Protein 6WLF (pdb70)

Secondary structure (DSSP, 8-state):
-HHHHHHTTTT--SHHHHTTBTTGGGTHHHHHHHHHHHS---TT-EEEEET-TTTHHHHHHTTT-SEEEEEES-HHHHHHHHHHTTT-SSEEEEE--GGG----TT-EEEEEESS-GGGS-HHHHHHHHHHHHHHEEEEEEEEEEEE-SS-TTTTT-TTB-S-SSS--------HHHHHHHHHHB-EE-TTS-EEEEEEEEEEE-HHHHHHH----EEEEEEEEEE-SS-SB--HHHHHHHHHHHHHHHHHHHHHHTTPPPTTHHHHHHHHTT-----PEEEEE--SS-TT----HHHHHHHH---EEEEE-SHHHHHHHHHHHHHH--TTEEEEE-SSHHHHHHHHHHTT--EEEEEEESTTTTS-HHHHHHGGGGEEEEEEEEEEEEES-HHHHHTT-PPPTTEEEEEEEE-GGGS---EEEEEEEEE-/-HHHHHHTTTT--SHHHHTTBTTGGGTHHHHHHHHHHHS---TT-EEEEET-TTTHHHHHHHHHSSEEEEEES-HHHHHHHHHHTTT-SSEEEEE--TTT----TT-EEEEE-SS-GGGS-HHHHHHHHHHHHHHEEEEEEEEEEEE-SS-TTTTT-TTB---TTS--------HHHHHHHHHHB-EE-TTS-EEEEEEEEEEE-HHHHHHH----EEEEEEEEEE--S-SB-SHHHHHHHHHHHHHHHHHHHHHHTTPPPTTHHHHHHHHTSTTS--S-SPEEEE---SS-TT----HHHHHHHH---EEEEE-SHHHHHHHHHHHHHH--TTEEEEE-SSHHHHHHHHHHTT--EEEEEEESHHHH--HHHHHGGGGTEEEEEEEEEEEEES-HHHHHHH----TTEEEEEEEE-TTTS---EEEEEEEEE-

B-factor: mean 44.97, std 14.83, range [10.91, 117.24]

Foldseek 3Di:
DLCVVLLVCLVVQDQCSVQLFQVSVLFVVLLLVLVVVLDPDQAQWAEEEEQCFLNPNVLVSLVGYQAYEHEHQHVSSQVNNCVVNVVGDRYDYDNDHLLPDDAAFQRGQEYEYAADCQSPALLRNLSSVQVVNRRHHAFGKYKYWHQAPDRLLPPVCHRRNDDPVDDDSTHRHFPLLVVVLQQAEWYADPVGFIKGWQWLKKWARLSSCVPRVARRRIMIMTTIHTDPDHRDHDSVVSSVVSVVSRVVLVVLCVVPPPQAALCAVVCLVVLLVDQWVFEEEEEEAQDPHPRHGDPVVSSCVRHVAAYEYEYANSSVQSVVSVVSSVVSDSSYIYMYGNALQSVLVSQLVVQAEGRAYEYECNQVGDDLVSQLSVVSRYDAFHKYKYKYAAPDPVRCVPPGDDHPQKDWPDWAFPPVRSPSHTITITMMTGD/DLVVVLQVCLVVQDQCSVQLFQVSVLFVVLLLVLVVVLDPQQAAWEEEEELCFLPPVPQVNQVGYQAYEHEEQRPSRQVNNCVVNVVGPRYDYYNDHLLGDDAAFQGGQEYEYAADVQSPALLRNLSSVLVVNRRHHAFHKYKYWHQAPDRLLPPVCHRGNDDPVDDDSTHRHFPLLVVLLQALEWYADPVGWIKGWQWLKKWARLSSCVPRVARRRIMIMTTIHTDDDHRDYDRVVSSVVSVVSRVVLVVLCVVCPPAAALCAVVVLVQLQDPVQFPDQFAEEEEFAQDPHPRHGDPVVVSCVNHVHAYEYEYANSSVQRVVSVVSSVVSDSSYTYMYGNDLQSVLVSVLVVQAEGRAYEYECNQVGDDQVSVLSNVSHYDAFHKYKYKYADPDQVRCVVDGDHHPQKDWDDKAWPPVRSPSHTIIITIMHGD

Sequence (865 aa):
TYFSFWNKFSSNADINTMMLNNNADQLEPFDRADIIQDLPDFTGMNVVDVGAGIGRFTTTFAQRAKHVVSSDFIDSFIEKNKERNAAFENITYQVSDALGLQVDPQSTDLVFTNWLLMYLNEQECVRFLMKTMEWLKPGGYLHVRESCTEPSTGKSKTGSMHSDKKANPTHYRYSSVYLQLLKELRWTDARGMQWRFNVLWAKSVPTYVERVLNWRQVHWLCVKVPAQDGGISNEKALISAMGRWKIIQDHTEYLLNGKTSWATDVINNVISKVDFNLPLYVYSPRVVSPFVFVDSHNIAAMTGLSVWAVETNPLFYRHMLNRCVEAKDRRVQYGWNADLQSSINDWGLKKARFGGVIATELFMANSDTSLMALKEILDDNANIFTIEPALSIEDFKENVVVPENMEMIAITDVSAYVVCPCWLLVHARLLTYFSFWNKFSSNADINTMMLNNNADQLEPFDRADIIQDLPDFTGMNVVDVGAGIGRFTTTFAQRAKHVVSSDFIDSFIEKNKERNAAFENITYQVSDALGLQVDPQSTDLVFTNWLLMYLNEQECVRFLMKTMEWLKPGGYLHVRESCTEPSTGKSKTGSMHSDKKANPTHYRYSSVYLQLLKELRWTDARGMQWRFNVLWAKSVPTYVERVLNWRQVHWLCVKVPAQDGGISNEKALISAMGRWKIIQDHTEYLLNGKTSWATDVINNVISKVDFANNNLPLYVYSPRVVSPFVFVDSHNIAAMTGLSVWAVETNPLFYRHMLNRCVEAKDRRVQYGWNADLQSSINDWGLKKARFGGVIATELFMANSDTSLMALKEILDDNANIFTIEPALSIEDFKENVVVPENMEMIAITDVSAYVVCPCWLLVHARLL

InterPro domains:
  IPR029063 S-adenosyl-L-methionine-dependent methyltransferase superfamily [G3DSA:3.40.50.150] (7-252)
  IPR029063 S-adenosyl-L-methionine-dependent methyltransferase superfamily [SSF53335] (10-211)
  IPR041698 Methyltransferase domain 25 [PF13649] (55-148)

Radius of gyration: 30.55 Å; Cα contacts (8 Å, |Δi|>4): 1799; chains: 2; bounding box: 70×94×70 Å

Structure (mmCIF, N/CA/C/O backbone):
data_6WLF
#
_entry.id   6WLF
#
_cell.length_a   64.948
_cell.length_b   98.259
_cell.length_c   164.954
_cell.angle_alpha   90.00
_cell.angle_beta   90.00
_cell.angle_gamma   90.00
#
_symmetry.space_group_name_H-M   'P 21 21 21'
#
loop_
_entity.id
_entity.type
_entity.pdbx_description
1 polymer 'Phosphoethanolamine N-methyltransferase 1'
2 non-polymer 'PHOSPHORIC ACID MONO-(2-AMINO-ETHYL) ESTER'
3 non-polymer S-ADENOSYL-L-HOMOCYSTEINE
4 water water
#
loop_
_atom_site.group_PDB
_atom_site.id
_atom_site.type_symbol
_atom_site.label_atom_id
_atom_site.label_alt_id
_atom_site.label_comp_id
_atom_site.label_asym_id
_atom_site.label_entity_id
_atom_site.label_seq_id
_atom_site.pdbx_PDB_ins_code
_atom_site.Cartn_x
_atom_site.Cartn_y
_atom_site.Cartn_z
_atom_site.occupancy
_atom_site.B_iso_or_equiv
_atom_site.auth_seq_id
_atom_site.auth_comp_id
_atom_site.auth_asym_id
_atom_site.auth_atom_id
_atom_site.pdbx_PDB_model_num
ATOM 1 N N . THR A 1 1 ? -0.011 33.226 -1.661 1.00 63.77 9 THR A N 1
ATOM 2 C CA . THR A 1 1 ? -1.223 33.553 -2.403 1.00 59.29 9 THR A CA 1
ATOM 3 C C . THR A 1 1 ? -0.839 33.933 -3.829 1.00 55.22 9 THR A C 1
ATOM 4 O O . THR A 1 1 ? 0.257 34.447 -4.082 1.00 53.61 9 THR A O 1
ATOM 8 N N . TYR A 1 2 ? -1.734 33.644 -4.776 1.00 48.48 10 TYR A N 1
ATOM 9 C CA . TYR A 1 2 ? -1.441 33.966 -6.165 1.00 44.60 10 TYR A CA 1
ATOM 10 C C . TYR A 1 2 ? -1.505 35.464 -6.410 1.00 42.14 10 TYR A C 1
ATOM 11 O O . TYR A 1 2 ? -0.735 35.987 -7.223 1.00 37.24 10 TYR A O 1
ATOM 20 N N . PHE A 1 3 ? -2.381 36.173 -5.695 1.00 42.47 11 PHE A N 1
ATOM 21 C CA . PHE A 1 3 ? -2.451 37.618 -5.870 1.00 46.57 11 PHE A CA 1
ATOM 22 C C . PHE A 1 3 ? -1.134 38.282 -5.479 1.00 43.13 11 PHE A C 1
ATOM 23 O O . PHE A 1 3 ? -0.600 39.114 -6.221 1.00 42.33 11 PHE A O 1
ATOM 31 N N . SER A 1 4 ? -0.583 37.923 -4.319 1.00 46.73 12 SER A N 1
ATOM 32 C CA . SER A 1 4 ? 0.675 38.546 -3.922 1.00 50.80 12 SER A CA 1
ATOM 33 C C . SER A 1 4 ? 1.816 38.102 -4.830 1.00 50.89 12 SER A C 1
ATOM 34 O O . SER A 1 4 ? 2.712 38.902 -5.120 1.00 44.42 12 SER A O 1
ATOM 37 N N . PHE A 1 5 ? 1.774 36.864 -5.340 1.00 46.46 13 PHE A N 1
ATOM 38 C CA . PHE A 1 5 ? 2.792 36.434 -6.293 1.00 40.82 13 PHE A CA 1
ATOM 39 C C . PHE A 1 5 ? 2.795 37.327 -7.533 1.00 44.89 13 PHE A C 1
ATOM 40 O O . PHE A 1 5 ? 3.858 37.725 -8.022 1.00 45.87 13 PHE A O 1
ATOM 48 N N . TRP A 1 6 ? 1.616 37.648 -8.060 1.00 36.23 14 TRP A N 1
ATOM 49 C CA . TRP A 1 6 ? 1.557 38.483 -9.253 1.00 34.59 14 TRP A CA 1
ATOM 50 C C . TRP A 1 6 ? 1.657 39.973 -8.923 1.00 40.53 14 TRP A C 1
ATOM 51 O O . TRP A 1 6 ? 2.234 40.741 -9.701 1.00 39.72 14 TRP A O 1
ATOM 62 N N . ASN A 1 7 ? 1.101 40.395 -7.782 1.00 39.48 15 ASN A N 1
ATOM 63 C CA . ASN A 1 7 ? 1.094 41.817 -7.440 1.00 45.51 15 ASN A CA 1
ATOM 64 C C . ASN A 1 7 ? 2.501 42.367 -7.267 1.00 46.80 15 ASN A C 1
ATOM 65 O O . ASN A 1 7 ? 2.728 43.567 -7.461 1.00 44.44 15 ASN A O 1
ATOM 70 N N . LYS A 1 8 ? 3.456 41.511 -6.899 1.00 40.56 16 LYS A N 1
ATOM 71 C CA . LYS A 1 8 ? 4.840 41.939 -6.771 1.00 41.98 16 LYS A CA 1
ATOM 72 C C . LYS A 1 8 ? 5.481 42.321 -8.112 1.00 46.86 16 LYS A C 1
ATOM 73 O O . LYS A 1 8 ? 6.531 42.973 -8.107 1.00 47.49 16 LYS A O 1
ATOM 79 N N . PHE A 1 9 ? 4.877 41.958 -9.248 1.00 40.69 17 PHE A N 1
ATOM 80 C CA . PHE A 1 9 ? 5.344 42.375 -10.568 1.00 38.27 17 PHE A CA 1
ATOM 81 C C . PHE A 1 9 ? 4.643 43.629 -11.078 1.00 40.55 17 PHE A C 1
ATOM 82 O O . PHE A 1 9 ? 4.757 43.941 -12.274 1.00 40.24 17 PHE A O 1
ATOM 90 N N . SER A 1 10 ? 3.932 44.344 -10.197 1.00 45.72 18 SER A N 1
ATOM 91 C CA . SER A 1 10 ? 3.146 45.520 -10.571 1.00 47.11 18 SER A CA 1
ATOM 92 C C . SER A 1 10 ? 3.960 46.564 -11.323 1.00 48.98 18 SER A C 1
ATOM 93 O O . SER A 1 10 ? 3.453 47.203 -12.253 1.00 52.50 18 SER A O 1
ATOM 96 N N . SER A 1 11 ? 5.201 46.799 -10.902 1.00 41.36 19 SER A N 1
ATOM 97 C CA . SER A 1 11 ? 6.010 47.805 -11.573 1.00 42.05 19 SER A CA 1
ATOM 98 C C . SER A 1 11 ? 6.697 47.272 -12.822 1.00 44.43 19 SER A C 1
ATOM 99 O O . SER A 1 11 ? 7.328 48.054 -13.538 1.00 48.05 19 SER A O 1
ATOM 102 N N . ASN A 1 12 ? 6.576 45.972 -13.111 1.00 44.88 20 ASN A N 1
ATOM 103 C CA . ASN A 1 12 ? 7.113 45.394 -14.338 1.00 38.45 20 ASN A CA 1
ATOM 104 C C . ASN A 1 12 ? 5.995 44.987 -15.288 1.00 36.89 20 ASN A C 1
ATOM 105 O O . ASN A 1 12 ? 5.883 43.809 -15.632 1.00 35.68 20 ASN A O 1
ATOM 110 N N . ALA A 1 13 ? 5.179 45.946 -15.733 1.00 32.28 21 ALA A N 1
ATOM 111 C CA . ALA A 1 13 ? 4.019 45.654 -16.580 1.00 36.09 21 ALA A CA 1
ATOM 112 C C . ALA A 1 13 ? 4.480 45.607 -18.041 1.00 40.30 21 ALA A C 1
ATOM 113 O O . ALA A 1 13 ? 4.316 46.552 -18.820 1.00 35.48 21 ALA A O 1
ATOM 115 N N . ASP A 1 14 ? 5.062 44.469 -18.418 1.00 37.39 22 ASP A N 1
ATOM 116 C CA . ASP A 1 14 ? 5.696 44.338 -19.723 1.00 36.48 22 ASP A CA 1
ATOM 117 C C . ASP A 1 14 ? 5.597 42.891 -20.184 1.00 37.08 22 ASP A C 1
ATOM 118 O O . ASP A 1 14 ? 5.152 42.005 -19.442 1.00 31.04 22 ASP A O 1
ATOM 123 N N . ILE A 1 15 ? 6.052 42.662 -21.423 1.00 32.68 23 ILE A N 1
ATOM 124 C CA . ILE A 1 15 ? 5.945 41.354 -22.067 1.00 35.78 23 ILE A CA 1
ATOM 125 C C . ILE A 1 15 ? 6.775 40.299 -21.337 1.00 35.29 23 ILE A C 1
ATOM 126 O O . ILE A 1 15 ? 6.374 39.128 -21.253 1.00 29.59 23 ILE A O 1
ATOM 131 N N . ASN A 1 16 ? 7.976 40.663 -20.874 1.00 32.03 24 ASN A N 1
ATOM 132 C CA . ASN A 1 16 ? 8.791 39.717 -20.107 1.00 34.71 24 ASN A CA 1
ATOM 133 C C . ASN A 1 16 ? 7.984 39.091 -18.974 1.00 34.27 24 ASN A C 1
ATOM 134 O O . ASN A 1 16 ? 7.988 37.864 -18.781 1.00 30.56 24 ASN A O 1
ATOM 139 N N . THR A 1 17 ? 7.283 39.939 -18.215 1.00 31.51 25 THR A N 1
ATOM 140 C CA . THR A 1 17 ? 6.498 39.493 -17.068 1.00 33.37 25 THR A CA 1
ATOM 141 C C . THR A 1 17 ? 5.347 38.590 -17.490 1.00 32.36 25 THR A C 1
ATOM 142 O O . THR A 1 17 ? 5.059 37.590 -16.819 1.00 33.90 25 THR A O 1
ATOM 146 N N . MET A 1 18 ? 4.677 38.926 -18.598 1.00 26.66 26 MET A N 1
ATOM 147 C CA . MET A 1 18 ? 3.546 38.128 -19.059 1.00 27.73 26 MET A CA 1
ATOM 148 C C . MET A 1 18 ? 3.959 36.695 -19.362 1.00 31.14 26 MET A C 1
ATOM 149 O O . MET A 1 18 ? 3.158 35.772 -19.188 1.00 32.46 26 MET A O 1
ATOM 154 N N . MET A 1 19 ? 5.199 36.492 -19.812 1.00 29.42 27 MET A N 1
ATOM 155 C CA . MET A 1 19 ? 5.707 35.157 -20.119 1.00 25.97 27 MET A CA 1
ATOM 156 C C . MET A 1 19 ? 6.680 34.660 -19.065 1.00 31.95 27 MET A C 1
ATOM 157 O O . MET A 1 19 ? 7.293 33.603 -19.256 1.00 28.26 27 MET A O 1
ATOM 162 N N . LEU A 1 20 ? 6.826 35.406 -17.961 1.00 31.54 28 LEU A N 1
ATOM 163 C CA . LEU A 1 20 ? 7.778 35.120 -16.894 1.00 31.34 28 LEU A CA 1
ATOM 164 C C . LEU A 1 20 ? 9.138 34.716 -17.464 1.00 29.55 28 LEU A C 1
ATOM 165 O O . LEU A 1 20 ? 9.800 33.785 -16.994 1.00 32.08 28 LEU A O 1
ATOM 170 N N . ASN A 1 21 ? 9.567 35.459 -18.484 1.00 28.35 29 ASN A N 1
ATOM 171 C CA . ASN A 1 21 ? 10.741 35.103 -19.275 1.00 34.37 29 ASN A CA 1
ATOM 172 C C . ASN A 1 21 ? 11.528 36.367 -19.589 1.00 36.09 29 ASN A C 1
ATOM 173 O O . ASN A 1 21 ? 11.018 37.254 -20.281 1.00 31.34 29 ASN A O 1
ATOM 178 N N . ASN A 1 22 ? 12.775 36.436 -19.116 1.00 31.68 30 ASN A N 1
ATOM 179 C CA . ASN A 1 22 ? 13.603 37.607 -19.393 1.00 40.84 30 ASN A CA 1
ATOM 180 C C . ASN A 1 22 ? 13.967 37.749 -20.863 1.00 38.49 30 ASN A C 1
ATOM 181 O O . ASN A 1 22 ? 14.463 38.807 -21.258 1.00 40.38 30 ASN A O 1
ATOM 186 N N . ASN A 1 23 ? 13.748 36.720 -21.673 1.00 34.33 31 ASN A N 1
ATOM 187 C CA . ASN A 1 23 ? 14.018 36.774 -23.101 1.00 33.69 31 ASN A CA 1
ATOM 188 C C . ASN A 1 23 ? 12.730 36.700 -23.904 1.00 31.92 31 ASN A C 1
ATOM 189 O O . ASN A 1 23 ? 12.724 36.179 -25.020 1.00 33.55 31 ASN A O 1
ATOM 194 N N . ALA A 1 24 ? 11.640 37.239 -23.348 1.00 30.24 32 ALA A N 1
ATOM 195 C CA . ALA A 1 24 ? 10.327 37.112 -23.977 1.00 30.93 32 ALA A CA 1
ATOM 196 C C . ALA A 1 24 ? 10.288 37.736 -25.368 1.00 34.15 32 ALA A C 1
ATOM 197 O O . ALA A 1 24 ? 9.470 37.330 -26.210 1.00 31.14 32 ALA A O 1
ATOM 199 N N . ASP A 1 25 ? 11.150 38.720 -25.634 1.00 31.19 33 ASP A N 1
ATOM 200 C CA . ASP A 1 25 ? 11.133 39.329 -26.961 1.00 30.63 33 ASP A CA 1
ATOM 201 C C . ASP A 1 25 ? 11.575 38.358 -28.056 1.00 36.15 33 ASP A C 1
ATOM 202 O O . ASP A 1 25 ? 11.266 38.592 -29.226 1.00 35.19 33 ASP A O 1
ATOM 207 N N . GLN A 1 26 ? 12.266 37.271 -27.711 1.00 35.20 34 GLN A N 1
ATOM 208 C CA . GLN A 1 26 ? 12.556 36.228 -28.688 1.00 35.70 34 GLN A CA 1
ATOM 209 C C . GLN A 1 26 ? 11.383 35.281 -28.901 1.00 32.21 34 GLN A C 1
ATOM 210 O O . GLN A 1 26 ? 11.454 34.419 -29.786 1.00 36.28 34 GLN A O 1
ATOM 216 N N . LEU A 1 27 ? 10.313 35.410 -28.124 1.00 27.31 35 LEU A N 1
ATOM 217 C CA . LEU A 1 27 ? 9.226 34.439 -28.164 1.00 29.40 35 LEU A CA 1
ATOM 218 C C . LEU A 1 27 ? 7.862 35.048 -28.436 1.00 30.71 35 LEU A C 1
ATOM 219 O O . LEU A 1 27 ? 7.060 34.433 -29.143 1.00 27.36 35 LEU A O 1
ATOM 224 N N . GLU A 1 28 ? 7.564 36.218 -27.858 1.00 27.61 36 GLU A N 1
ATOM 225 C CA . GLU A 1 28 ? 6.189 36.720 -27.801 1.00 26.64 36 GLU A CA 1
ATOM 226 C C . GLU A 1 28 ? 5.494 36.780 -29.152 1.00 24.46 36 GLU A C 1
ATOM 227 O O . GLU A 1 28 ? 4.347 36.309 -29.243 1.00 28.68 36 GLU A O 1
ATOM 233 N N . PRO A 1 29 ? 6.075 37.345 -30.213 1.00 25.37 37 PRO A N 1
ATOM 234 C CA . PRO A 1 29 ? 5.314 37.462 -31.469 1.00 29.97 37 PRO A CA 1
ATOM 235 C C . PRO A 1 29 ? 5.025 36.118 -32.102 1.00 28.29 37 PRO A C 1
ATOM 236 O O . PRO A 1 29 ? 4.034 35.977 -32.829 1.00 24.22 37 PRO A O 1
ATOM 240 N N . PHE A 1 30 ? 5.875 35.135 -31.852 1.00 24.60 38 PHE A N 1
ATOM 241 C CA . PHE A 1 30 ? 5.668 33.807 -32.413 1.00 25.59 38 PHE A CA 1
ATOM 242 C C . PHE A 1 30 ? 4.674 33.023 -31.585 1.00 25.04 38 PHE A C 1
ATOM 243 O O . PHE A 1 30 ? 3.796 32.349 -32.140 1.00 25.28 38 PHE A O 1
ATOM 251 N N . ASP A 1 31 ? 4.777 33.137 -30.257 1.00 24.42 39 ASP A N 1
ATOM 252 C CA . ASP A 1 31 ? 3.764 32.563 -29.380 1.00 29.12 39 ASP A CA 1
ATOM 253 C C . ASP A 1 31 ? 2.389 33.135 -29.692 1.00 27.97 39 ASP A C 1
ATOM 254 O O . ASP A 1 31 ? 1.416 32.389 -29.834 1.00 26.50 39 ASP A O 1
ATOM 259 N N . ARG A 1 32 ? 2.286 34.461 -29.799 1.00 23.31 40 ARG A N 1
ATOM 260 C CA . ARG A 1 32 ? 0.991 35.057 -30.121 1.00 27.61 40 ARG A CA 1
ATOM 261 C C . ARG A 1 32 ? 0.459 34.539 -31.450 1.00 24.56 40 ARG A C 1
ATOM 262 O O . ARG A 1 32 ? -0.719 34.178 -31.558 1.00 26.71 40 ARG A O 1
ATOM 270 N N . ALA A 1 33 ? 1.306 34.510 -32.483 1.00 20.10 41 ALA A N 1
ATOM 271 C CA . ALA A 1 33 ? 0.828 34.062 -33.787 1.00 27.35 41 ALA A CA 1
ATOM 272 C C . ALA A 1 33 ? 0.420 32.591 -33.756 1.00 28.81 41 ALA A C 1
ATOM 273 O O . ALA A 1 33 ? -0.575 32.214 -34.383 1.00 30.11 41 ALA A O 1
ATOM 275 N N . ASP A 1 34 ? 1.168 31.743 -33.030 1.00 26.07 42 ASP A N 1
ATOM 276 C CA . ASP A 1 34 ? 0.763 30.341 -32.878 1.00 30.81 42 ASP A CA 1
ATOM 277 C C . ASP A 1 34 ? -0.647 30.246 -32.310 1.00 31.55 42 ASP A C 1
ATOM 278 O O . ASP A 1 34 ? -1.490 29.507 -32.822 1.00 28.62 42 ASP A O 1
ATOM 283 N N . ILE A 1 35 ? -0.928 31.001 -31.245 1.00 26.39 43 ILE A N 1
ATOM 284 C CA . ILE A 1 35 ? -2.219 30.868 -30.577 1.00 28.13 43 ILE A CA 1
ATOM 285 C C . ILE A 1 35 ? -3.328 31.423 -31.455 1.00 26.96 43 ILE A C 1
ATOM 286 O O . ILE A 1 35 ? -4.384 30.800 -31.610 1.00 30.16 43 ILE A O 1
ATOM 291 N N . ILE A 1 36 ? -3.117 32.628 -32.001 1.00 23.28 44 ILE A N 1
ATOM 292 C CA . ILE A 1 36 ? -4.120 33.283 -32.847 1.00 28.63 44 ILE A CA 1
ATOM 293 C C . ILE A 1 36 ? -4.498 32.396 -34.029 1.00 29.94 44 ILE A C 1
ATOM 294 O O . ILE A 1 36 ? -5.678 32.249 -34.371 1.00 36.71 44 ILE A O 1
ATOM 299 N N . GLN A 1 37 ? -3.505 31.811 -34.694 1.00 25.23 45 GLN A N 1
ATOM 300 C CA . GLN A 1 37 ? -3.825 31.060 -35.903 1.00 32.51 45 GLN A CA 1
ATOM 301 C C . GLN A 1 37 ? -4.584 29.765 -35.611 1.00 32.96 45 GLN A C 1
ATOM 302 O O . GLN A 1 37 ? -5.189 29.207 -36.523 1.00 30.81 45 GLN A O 1
ATOM 308 N N . ASP A 1 38 ? -4.586 29.278 -34.374 1.00 28.93 46 ASP A N 1
ATOM 309 C CA . ASP A 1 38 ? -5.380 28.095 -34.026 1.00 26.84 46 ASP A CA 1
ATOM 310 C C . ASP A 1 38 ? -6.770 28.443 -33.508 1.00 32.05 46 ASP A C 1
ATOM 311 O O . ASP A 1 38 ? -7.564 27.535 -33.254 1.00 31.61 46 ASP A O 1
ATOM 316 N N . LEU A 1 39 ? -7.064 29.729 -33.317 1.00 29.51 47 LEU A N 1
ATOM 317 C CA . LEU A 1 39 ? -8.373 30.185 -32.880 1.00 31.46 47 LEU A CA 1
ATOM 318 C C . LEU A 1 39 ? -9.318 30.246 -34.074 1.00 30.53 47 LEU A C 1
ATOM 319 O O . LEU A 1 39 ? -8.872 30.371 -35.208 1.00 31.19 47 LEU A O 1
ATOM 324 N N . PRO A 1 40 ? -10.629 30.190 -33.845 1.00 34.39 48 PRO A N 1
ATOM 325 C CA . PRO A 1 40 ? -11.569 30.471 -34.932 1.00 36.20 48 PRO A CA 1
ATOM 326 C C . PRO A 1 40 ? -11.464 31.927 -35.365 1.00 35.94 48 PRO A C 1
ATOM 327 O O . PRO A 1 40 ? -10.886 32.774 -34.678 1.00 33.24 48 PRO A O 1
ATOM 331 N N . ASP A 1 41 ? -12.028 32.207 -36.538 1.00 30.59 49 ASP A N 1
ATOM 332 C CA . ASP A 1 41 ? -12.181 33.588 -36.991 1.00 30.74 49 ASP A CA 1
ATOM 333 C C . ASP A 1 41 ? -13.022 34.357 -35.982 1.00 34.46 49 ASP A C 1
ATOM 334 O O . ASP A 1 41 ? -14.213 34.070 -35.817 1.00 38.57 49 ASP A O 1
ATOM 339 N N . PHE A 1 42 ? -12.429 35.340 -35.304 1.00 31.96 50 PHE A N 1
ATOM 340 C CA . PHE A 1 42 ? -13.154 36.075 -34.280 1.00 32.28 50 PHE A CA 1
ATOM 341 C C . PHE A 1 42 ? -13.662 37.421 -34.787 1.00 33.59 50 PHE A C 1
ATOM 342 O O . PHE A 1 42 ? -13.948 38.314 -33.982 1.00 34.11 50 PHE A O 1
ATOM 350 N N . THR A 1 43 ? -13.792 37.577 -36.107 1.00 33.60 51 THR A N 1
ATOM 351 C CA . THR A 1 43 ? -14.378 38.789 -36.654 1.00 31.46 51 THR A CA 1
ATOM 352 C C . THR A 1 43 ? -15.817 38.906 -36.192 1.00 33.21 51 THR A C 1
ATOM 353 O O . THR A 1 43 ? -16.609 37.972 -36.353 1.00 37.70 51 THR A O 1
ATOM 357 N N . GLY A 1 44 ? -16.156 40.056 -35.620 1.00 35.96 52 GLY A N 1
ATOM 358 C CA . GLY A 1 44 ? -17.508 40.297 -35.178 1.00 37.13 52 GLY A CA 1
ATOM 359 C C . GLY A 1 44 ? -17.886 39.586 -33.905 1.00 36.36 52 GLY A C 1
ATOM 360 O O . GLY A 1 44 ? -19.052 39.655 -33.502 1.00 40.82 52 GLY A O 1
ATOM 361 N N . MET A 1 45 ? -16.939 38.926 -33.249 1.00 35.74 53 MET A N 1
ATOM 362 C CA . MET A 1 45 ? -17.233 38.174 -32.037 1.00 34.95 53 MET A CA 1
ATOM 363 C C . MET A 1 45 ? -17.234 39.077 -30.811 1.00 36.75 53 MET A C 1
ATOM 364 O O . MET A 1 45 ? -16.514 40.079 -30.749 1.00 36.74 53 MET A O 1
ATOM 369 N N . ASN A 1 46 ? -18.045 38.695 -29.822 1.00 35.52 54 ASN A N 1
ATOM 370 C CA . ASN A 1 46 ? -17.893 39.169 -28.448 1.00 33.39 54 ASN A CA 1
ATOM 371 C C . ASN A 1 46 ? -16.885 38.266 -27.737 1.00 33.52 54 ASN A C 1
ATOM 372 O O . ASN A 1 46 ? -17.144 37.075 -27.534 1.00 34.92 54 ASN A O 1
ATOM 377 N N . VAL A 1 47 ? -15.729 38.829 -27.379 1.00 33.56 55 VAL A N 1
ATOM 378 C CA . VAL A 1 47 ? -14.612 38.085 -26.812 1.00 31.71 55 VAL A CA 1
ATOM 379 C C . VAL A 1 47 ? -14.415 38.513 -25.365 1.00 32.04 55 VAL A C 1
ATOM 380 O O . VAL A 1 47 ? -14.576 39.689 -25.026 1.00 32.80 55 VAL A O 1
ATOM 384 N N . VAL A 1 48 ? -14.044 37.558 -24.518 1.00 37.08 56 VAL A N 1
ATOM 385 C CA . VAL A 1 48 ? -13.691 37.816 -23.128 1.00 42.85 56 VAL A CA 1
ATOM 386 C C . VAL A 1 48 ? -12.284 37.281 -22.901 1.00 38.85 56 VAL A C 1
ATOM 387 O O . VAL A 1 48 ? -12.036 36.084 -23.078 1.00 37.01 56 VAL A O 1
ATOM 391 N N . ASP A 1 49 ? -11.364 38.169 -22.536 1.00 33.84 57 ASP A N 1
ATOM 392 C CA . ASP A 1 49 ? -9.957 37.839 -22.313 1.00 32.73 57 ASP A CA 1
ATOM 393 C C . ASP A 1 49 ? -9.705 37.894 -20.805 1.00 34.88 57 ASP A C 1
ATOM 394 O O . ASP A 1 49 ? -9.581 38.979 -20.234 1.00 37.34 57 ASP A O 1
ATOM 399 N N . VAL A 1 50 ? -9.627 36.719 -20.167 1.00 38.35 58 VAL A N 1
ATOM 400 C CA . VAL A 1 50 ? -9.540 36.579 -18.707 1.00 36.67 58 VAL A CA 1
ATOM 401 C C . VAL A 1 50 ? -8.091 36.325 -18.308 1.00 41.97 58 VAL A C 1
ATOM 402 O O . VAL A 1 50 ? -7.432 35.434 -18.868 1.00 37.40 58 VAL A O 1
ATOM 406 N N . GLY A 1 51 ? -7.616 37.052 -17.298 1.00 42.59 59 GLY A N 1
ATOM 407 C CA . GLY A 1 51 ? -6.195 37.037 -16.975 1.00 31.12 59 GLY A CA 1
ATOM 408 C C . GLY A 1 51 ? -5.364 37.655 -18.079 1.00 33.63 59 GLY A C 1
ATOM 409 O O . GLY A 1 51 ? -4.265 37.162 -18.379 1.00 31.59 59 GLY A O 1
ATOM 410 N N . ALA A 1 52 ? -5.864 38.738 -18.684 1.00 33.62 60 ALA A N 1
ATOM 411 C CA . ALA A 1 52 ? -5.269 39.323 -19.882 1.00 41.65 60 ALA A CA 1
ATOM 412 C C . ALA A 1 52 ? -3.927 39.990 -19.618 1.00 37.69 60 ALA A C 1
ATOM 413 O O . ALA A 1 52 ? -3.175 40.223 -20.573 1.00 35.22 60 ALA A O 1
ATOM 415 N N . GLY A 1 53 ? -3.609 40.292 -18.359 1.00 30.89 61 GLY A N 1
ATOM 416 C CA . GLY A 1 53 ? -2.396 41.046 -18.071 1.00 29.76 61 GLY A CA 1
ATOM 417 C C . GLY A 1 53 ? -2.420 42.384 -18.789 1.00 31.38 61 GLY A C 1
ATOM 418 O O . GLY A 1 53 ? -3.436 43.086 -18.803 1.00 34.38 61 GLY A O 1
ATOM 419 N N . ILE A 1 54 ? -1.298 42.725 -19.437 1.00 28.21 62 ILE A N 1
ATOM 420 C CA . ILE A 1 54 ? -1.198 43.976 -20.183 1.00 34.11 62 ILE A CA 1
ATOM 421 C C . ILE A 1 54 ? -1.898 43.915 -21.533 1.00 31.23 62 ILE A C 1
ATOM 422 O O . ILE A 1 54 ? -1.889 44.912 -22.270 1.00 31.40 62 ILE A O 1
ATOM 427 N N . GLY A 1 55 ? -2.524 42.792 -21.866 1.00 27.81 63 GLY A N 1
ATOM 428 C CA . GLY A 1 55 ? -3.424 42.724 -23.002 1.00 29.28 63 GLY A CA 1
ATOM 429 C C . GLY A 1 55 ? -2.808 42.434 -24.351 1.00 26.51 63 GLY A C 1
ATOM 430 O O . GLY A 1 55 ? -3.330 42.910 -25.363 1.00 32.53 63 GLY A O 1
ATOM 431 N N . ARG A 1 56 ? -1.732 41.642 -24.415 1.00 31.88 64 ARG A N 1
ATOM 432 C CA . ARG A 1 56 ? -1.130 41.351 -25.715 1.00 32.94 64 ARG A CA 1
ATOM 433 C C . ARG A 1 56 ? -2.115 40.631 -26.642 1.00 27.29 64 ARG A C 1
ATOM 434 O O . ARG A 1 56 ? -2.187 40.941 -27.838 1.00 25.11 64 ARG A O 1
ATOM 442 N N . PHE A 1 57 ? -2.921 39.712 -26.112 1.00 28.15 65 PHE A N 1
ATOM 443 C CA . PHE A 1 57 ? -3.902 39.071 -26.984 1.00 27.54 65 PHE A CA 1
ATOM 444 C C . PHE A 1 57 ? -5.080 39.999 -27.259 1.00 29.80 65 PHE A C 1
ATOM 445 O O . PHE A 1 57 ? -5.657 39.966 -28.355 1.00 31.19 65 PHE A O 1
ATOM 453 N N . THR A 1 58 ? -5.434 40.834 -26.279 1.00 26.03 66 THR A N 1
ATOM 454 C CA . THR A 1 58 ? -6.496 41.821 -26.451 1.00 27.84 66 THR A CA 1
ATOM 455 C C . THR A 1 58 ? -6.172 42.794 -27.584 1.00 29.10 66 THR A C 1
ATOM 456 O O . THR A 1 58 ? -7.047 43.138 -28.393 1.00 31.70 66 THR A O 1
ATOM 460 N N . THR A 1 59 ? -4.913 43.239 -27.668 1.00 25.28 67 THR A N 1
ATOM 461 C CA . THR A 1 59 ? -4.473 44.058 -28.798 1.00 27.84 67 THR A CA 1
ATOM 462 C C . THR A 1 59 ? -4.833 43.422 -30.144 1.00 30.89 67 THR A C 1
ATOM 463 O O . THR A 1 59 ? -5.267 44.118 -31.075 1.00 29.27 67 THR A O 1
ATOM 467 N N . THR A 1 60 ? -4.634 42.102 -30.276 1.00 27.59 68 THR A N 1
ATOM 468 C CA . THR A 1 60 ? -4.901 41.442 -31.555 1.00 30.61 68 THR A CA 1
ATOM 469 C C . THR A 1 60 ? -6.395 41.210 -31.759 1.00 28.70 68 THR A C 1
ATOM 470 O O . THR A 1 60 ? -6.911 41.450 -32.856 1.00 29.90 68 THR A O 1
ATOM 474 N N . PHE A 1 61 ? -7.113 40.794 -30.706 1.00 27.91 69 PHE A N 1
ATOM 475 C CA . PHE A 1 61 ? -8.563 40.617 -30.806 1.00 34.17 69 PHE A CA 1
ATOM 476 C C . PHE A 1 61 ? -9.256 41.899 -31.245 1.00 34.46 69 PHE A C 1
ATOM 477 O O . PHE A 1 61 ? -10.163 41.876 -32.093 1.00 33.37 69 PHE A O 1
ATOM 485 N N . ALA A 1 62 ? -8.869 43.026 -30.640 1.00 33.13 70 ALA A N 1
ATOM 486 C CA . ALA A 1 62 ? -9.534 44.294 -30.907 1.00 31.30 70 ALA A CA 1
ATOM 487 C C . ALA A 1 62 ? -9.526 44.658 -32.382 1.00 30.84 70 ALA A C 1
ATOM 488 O O . ALA A 1 62 ? -10.394 45.418 -32.820 1.00 32.96 70 ALA A O 1
ATOM 490 N N . GLN A 1 63 ? -8.588 44.121 -33.170 1.00 30.90 71 GLN A N 1
ATOM 491 C CA . GLN A 1 63 ? -8.548 44.482 -34.584 1.00 32.95 71 GLN A CA 1
ATOM 492 C C . GLN A 1 63 ? -9.801 44.029 -35.334 1.00 34.99 71 GLN A C 1
ATOM 493 O O . GLN A 1 63 ? -10.215 44.687 -36.294 1.00 41.33 71 GLN A O 1
ATOM 499 N N . ARG A 1 64 ? -10.409 42.920 -34.922 1.00 36.39 72 ARG A N 1
ATOM 500 C CA . ARG A 1 64 ? -11.523 42.328 -35.653 1.00 37.16 72 ARG A CA 1
ATOM 501 C C . ARG A 1 64 ? -12.770 42.078 -34.813 1.00 39.99 72 ARG A C 1
ATOM 502 O O . ARG A 1 64 ? -13.865 41.979 -35.389 1.00 32.20 72 ARG A O 1
ATOM 510 N N . ALA A 1 65 ? -12.651 41.982 -33.488 1.00 35.29 73 ALA A N 1
ATOM 511 C CA . ALA A 1 65 ? -13.781 41.604 -32.654 1.00 37.71 73 ALA A CA 1
ATOM 512 C C . ALA A 1 65 ? -14.834 42.703 -32.624 1.00 36.98 73 ALA A C 1
ATOM 513 O O . ALA A 1 65 ? -14.537 43.891 -32.784 1.00 36.86 73 ALA A O 1
ATOM 515 N N . LYS A 1 66 ? -16.088 42.291 -32.419 1.00 39.38 74 LYS A N 1
ATOM 516 C CA . LYS A 1 66 ? -17.122 43.271 -32.111 1.00 38.86 74 LYS A CA 1
ATOM 517 C C . LYS A 1 66 ? -16.841 43.942 -30.775 1.00 39.78 74 LYS A C 1
ATOM 518 O O . LYS A 1 66 ? -16.982 45.162 -30.644 1.00 39.92 74 LYS A O 1
ATOM 524 N N . HIS A 1 67 ? -16.407 43.169 -29.785 1.00 35.76 75 HIS A N 1
ATOM 525 C CA . HIS A 1 67 ? -16.145 43.720 -28.466 1.00 36.37 75 HIS A CA 1
ATOM 526 C C . HIS A 1 67 ? -15.194 42.804 -27.718 1.00 36.13 75 HIS A C 1
ATOM 527 O O . HIS A 1 67 ? -15.233 41.585 -27.887 1.00 32.49 75 HIS A O 1
ATOM 534 N N . VAL A 1 68 ? -14.341 43.398 -26.884 1.00 36.69 76 VAL A N 1
ATOM 535 C CA . VAL A 1 68 ? -13.420 42.639 -26.039 1.00 31.76 76 VAL A CA 1
ATOM 536 C C . VAL A 1 68 ? -13.586 43.112 -24.605 1.00 36.54 76 VAL A C 1
ATOM 537 O O . VAL A 1 68 ? -13.412 44.304 -24.319 1.00 37.42 76 VAL A O 1
ATOM 541 N N . VAL A 1 69 ? -13.922 42.191 -23.706 1.00 37.87 77 VAL A N 1
ATOM 542 C CA . VAL A 1 69 ? -13.774 42.433 -22.275 1.00 38.35 77 VAL A CA 1
ATOM 543 C C . VAL A 1 69 ? -12.400 41.918 -21.870 1.00 37.26 77 VAL A C 1
ATOM 544 O O . VAL A 1 69 ? -12.099 40.731 -22.030 1.00 36.35 77 VAL A O 1
ATOM 548 N N . SER A 1 70 ? -11.554 42.812 -21.370 1.00 38.44 78 SER A N 1
ATOM 549 C CA . SER A 1 70 ? -10.172 42.483 -21.042 1.00 34.20 78 SER A CA 1
ATOM 550 C C . SER A 1 70 ? -10.001 42.663 -19.539 1.00 37.23 78 SER A C 1
ATOM 551 O O . SER A 1 70 ? -10.223 43.761 -19.014 1.00 33.50 78 SER A O 1
ATOM 554 N N . SER A 1 71 ? -9.638 41.581 -18.841 1.00 32.77 79 SER A N 1
ATOM 555 C CA . SER A 1 71 ? -9.710 41.578 -17.385 1.00 36.88 79 SER A CA 1
ATOM 556 C C . SER A 1 71 ? -8.487 40.915 -16.763 1.00 37.15 79 SER A C 1
ATOM 557 O O . SER A 1 71 ? -7.878 40.014 -17.345 1.00 38.31 79 SER A O 1
ATOM 560 N N . ASP A 1 72 ? -8.152 41.360 -15.556 1.00 34.29 80 ASP A N 1
ATOM 561 C CA . ASP A 1 72 ? -7.020 40.853 -14.784 1.00 36.19 80 ASP A CA 1
ATOM 562 C C . ASP A 1 72 ? -7.195 41.346 -13.356 1.00 37.36 80 ASP A C 1
ATOM 563 O O . ASP A 1 72 ? -7.852 42.366 -13.118 1.00 38.96 80 ASP A O 1
ATOM 568 N N . PHE A 1 73 ? -6.608 40.628 -12.398 1.00 39.24 81 PHE A N 1
ATOM 569 C CA . PHE A 1 73 ? -6.777 41.061 -11.014 1.00 42.74 81 PHE A CA 1
ATOM 570 C C . PHE A 1 73 ? -5.626 41.929 -10.513 1.00 39.37 81 PHE A C 1
ATOM 571 O O . PHE A 1 73 ? -5.622 42.306 -9.343 1.00 41.60 81 PHE A O 1
ATOM 579 N N . ILE A 1 74 ? -4.680 42.292 -11.378 1.00 43.47 82 ILE A N 1
ATOM 580 C CA . ILE A 1 74 ? -3.616 43.231 -11.033 1.00 42.34 82 ILE A CA 1
ATOM 581 C C . ILE A 1 74 ? -3.976 44.571 -11.670 1.00 39.71 82 ILE A C 1
ATOM 582 O O . ILE A 1 74 ? -3.997 44.684 -12.903 1.00 33.87 82 ILE A O 1
ATOM 587 N N . ASP A 1 75 ? -4.244 45.588 -10.839 1.00 39.39 83 ASP A N 1
ATOM 588 C CA . ASP A 1 75 ? -4.719 46.875 -11.355 1.00 43.54 83 ASP A CA 1
ATOM 589 C C . ASP A 1 75 ? -3.731 47.486 -12.340 1.00 44.43 83 ASP A C 1
ATOM 590 O O . ASP A 1 75 ? -4.126 47.971 -13.405 1.00 44.39 83 ASP A O 1
ATOM 595 N N . SER A 1 76 ? -2.435 47.462 -12.015 1.00 40.86 84 SER A N 1
ATOM 596 C CA . SER A 1 76 ? -1.456 48.101 -12.892 1.00 41.23 84 SER A CA 1
ATOM 597 C C . SER A 1 76 ? -1.251 47.360 -14.216 1.00 40.18 84 SER A C 1
ATOM 598 O O . SER A 1 76 ? -0.827 47.991 -15.189 1.00 35.95 84 SER A O 1
ATOM 601 N N . PHE A 1 77 ? -1.525 46.047 -14.296 1.00 38.31 85 PHE A N 1
ATOM 602 C CA . PHE A 1 77 ? -1.524 45.414 -15.617 1.00 36.95 85 PHE A CA 1
ATOM 603 C C . PHE A 1 77 ? -2.663 45.951 -16.474 1.00 30.78 85 PHE A C 1
ATOM 604 O O . PHE A 1 77 ? -2.505 46.140 -17.687 1.00 32.70 85 PHE A O 1
ATOM 612 N N . ILE A 1 78 ? -3.829 46.170 -15.870 1.00 35.55 86 ILE A N 1
ATOM 613 C CA . ILE A 1 78 ? -4.945 46.725 -16.627 1.00 39.68 86 ILE A CA 1
ATOM 614 C C . ILE A 1 78 ? -4.648 48.164 -17.017 1.00 41.28 86 ILE A C 1
ATOM 615 O O . ILE A 1 78 ? -5.042 48.623 -18.098 1.00 37.10 86 ILE A O 1
ATOM 620 N N . GLU A 1 79 ? -3.910 48.887 -16.172 1.00 38.60 87 GLU A N 1
ATOM 621 C CA . GLU A 1 79 ? -3.545 50.253 -16.520 1.00 37.03 87 GLU A CA 1
ATOM 622 C C . GLU A 1 79 ? -2.624 50.277 -17.735 1.00 35.93 87 GLU A C 1
ATOM 623 O O . GLU A 1 79 ? -2.772 51.130 -18.617 1.00 36.01 87 GLU A O 1
ATOM 629 N N . LYS A 1 80 ? -1.659 49.354 -17.798 1.00 33.58 88 LYS A N 1
ATOM 630 C CA . LYS A 1 80 ? -0.794 49.279 -18.974 1.00 32.65 88 LYS A CA 1
ATOM 631 C C . LYS A 1 80 ? -1.573 48.785 -20.191 1.00 34.62 88 LYS A C 1
ATOM 632 O O . LYS A 1 80 ? -1.358 49.248 -21.317 1.00 36.64 88 LYS A O 1
ATOM 638 N N . ASN A 1 81 ? -2.488 47.845 -19.970 1.00 34.12 89 ASN A N 1
ATOM 639 C CA . ASN A 1 81 ? -3.409 47.369 -20.999 1.00 32.98 89 ASN A CA 1
ATOM 640 C C . ASN A 1 81 ? -4.143 48.543 -21.655 1.00 34.29 89 ASN A C 1
ATOM 641 O O . ASN A 1 81 ? -4.086 48.729 -22.882 1.00 32.99 89 ASN A O 1
ATOM 646 N N . LYS A 1 82 ? -4.792 49.381 -20.837 1.00 34.37 90 LYS A N 1
ATOM 647 C CA . LYS A 1 82 ? -5.527 50.542 -21.339 1.00 36.80 90 LYS A CA 1
ATOM 648 C C . LYS A 1 82 ? -4.621 51.504 -22.092 1.00 41.11 90 LYS A C 1
ATOM 649 O O . LYS A 1 82 ? -5.056 52.146 -23.049 1.00 42.17 90 LYS A O 1
ATOM 655 N N . GLU A 1 83 ? -3.378 51.663 -21.634 1.00 40.31 91 GLU A N 1
ATOM 656 C CA . GLU A 1 83 ? -2.428 52.560 -22.286 1.00 40.57 91 GLU A CA 1
ATOM 657 C C . GLU A 1 83 ? -1.973 52.008 -23.637 1.00 39.94 91 GLU A C 1
ATOM 658 O O . GLU A 1 83 ? -1.907 52.740 -24.635 1.00 35.97 91 GLU A O 1
ATOM 664 N N . ARG A 1 84 ? -1.645 50.721 -23.681 1.00 38.98 92 ARG A N 1
ATOM 665 C CA . ARG A 1 84 ? -1.207 50.111 -24.928 1.00 40.34 92 ARG A CA 1
ATOM 666 C C . ARG A 1 84 ? -2.330 50.082 -25.955 1.00 37.55 92 ARG A C 1
ATOM 667 O O . ARG A 1 84 ? -2.090 50.296 -27.144 1.00 34.51 92 ARG A O 1
ATOM 675 N N . ASN A 1 85 ? -3.565 49.857 -25.512 1.00 35.24 93 ASN A N 1
ATOM 676 C CA . ASN A 1 85 ? -4.701 49.690 -26.403 1.00 36.90 93 ASN A CA 1
ATOM 677 C C . ASN A 1 85 ? -5.608 50.921 -26.453 1.00 38.00 93 ASN A C 1
ATOM 678 O O . ASN A 1 85 ? -6.777 50.795 -26.834 1.00 37.64 93 ASN A O 1
ATOM 683 N N . ALA A 1 86 ? -5.088 52.108 -26.094 1.00 36.18 94 ALA A N 1
ATOM 684 C CA . ALA A 1 86 ? -5.903 53.319 -25.998 1.00 36.65 94 ALA A CA 1
ATOM 685 C C . ALA A 1 86 ? -6.563 53.703 -27.323 1.00 40.33 94 ALA A C 1
ATOM 686 O O . ALA A 1 86 ? -7.605 54.361 -27.323 1.00 39.04 94 ALA A O 1
ATOM 688 N N . ALA A 1 87 ? -5.982 53.316 -28.458 1.00 41.75 95 ALA A N 1
ATOM 689 C CA . ALA A 1 87 ? -6.567 53.712 -29.740 1.00 43.37 95 ALA A CA 1
ATOM 690 C C . ALA A 1 87 ? -7.875 52.983 -30.028 1.00 38.41 95 ALA A C 1
ATOM 691 O O . ALA A 1 87 ? -8.735 53.519 -30.730 1.00 42.19 95 ALA A O 1
ATOM 693 N N . PHE A 1 88 ? -8.055 51.785 -29.494 1.00 32.40 96 PHE A N 1
ATOM 694 C CA . PHE A 1 88 ? -9.268 51.027 -29.756 1.00 38.36 96 PHE A CA 1
ATOM 695 C C . PHE A 1 88 ? -10.440 51.568 -28.951 1.00 41.46 96 PHE A C 1
ATOM 696 O O . PHE A 1 88 ? -10.282 52.043 -27.826 1.00 40.93 96 PHE A O 1
ATOM 704 N N . GLU A 1 89 ? -11.629 51.484 -29.536 1.00 39.50 97 GLU A N 1
ATOM 705 C CA . GLU A 1 89 ? -12.841 51.858 -28.831 1.00 42.78 97 GLU A CA 1
ATOM 706 C C . GLU A 1 89 ? -13.763 50.679 -28.557 1.00 39.72 97 GLU A C 1
ATOM 707 O O . GLU A 1 89 ? -14.851 50.888 -28.009 1.00 37.24 97 GLU A O 1
ATOM 713 N N . ASN A 1 90 ? -13.360 49.452 -28.900 1.00 34.14 98 ASN A N 1
ATOM 714 C CA . ASN A 1 90 ? -14.194 48.269 -28.709 1.00 39.13 98 ASN A CA 1
ATOM 715 C C . ASN A 1 90 ? -13.733 47.403 -27.536 1.00 38.74 98 ASN A C 1
ATOM 716 O O . ASN A 1 90 ? -13.993 46.203 -27.512 1.00 37.25 98 ASN A O 1
ATOM 721 N N . ILE A 1 91 ? -13.073 47.994 -26.543 1.00 36.55 99 ILE A N 1
ATOM 722 C CA . ILE A 1 91 ? -12.573 47.247 -25.393 1.00 39.53 99 ILE A CA 1
ATOM 723 C C . ILE A 1 91 ? -13.126 47.870 -24.123 1.00 41.00 99 ILE A C 1
ATOM 724 O O . ILE A 1 91 ? -13.040 49.090 -23.938 1.00 42.49 99 ILE A O 1
ATOM 729 N N . THR A 1 92 ? -13.686 47.038 -23.249 1.00 36.44 100 THR A N 1
ATOM 730 C CA . THR A 1 92 ? -13.975 47.427 -21.875 1.00 38.03 100 THR A CA 1
ATOM 731 C C . THR A 1 92 ? -13.063 46.640 -20.942 1.00 38.88 100 THR A C 1
ATOM 732 O O . THR A 1 92 ? -12.662 45.515 -21.248 1.00 37.20 100 THR A O 1
ATOM 736 N N . TYR A 1 93 ? -12.720 47.260 -19.816 1.00 37.71 101 TYR A N 1
ATOM 737 C CA . TYR A 1 93 ? -11.719 46.759 -18.884 1.00 34.67 101 TYR A CA 1
ATOM 738 C C . TYR A 1 93 ? -12.348 46.523 -17.516 1.00 33.73 101 TYR A C 1
ATOM 739 O O . TYR A 1 93 ? -13.178 47.313 -17.056 1.00 39.60 101 TYR A O 1
ATOM 748 N N . GLN A 1 94 ? -11.945 45.428 -16.868 1.00 38.58 102 GLN A N 1
ATOM 749 C CA . GLN A 1 94 ? -12.359 45.126 -15.504 1.00 45.08 102 GLN A CA 1
ATOM 750 C C . GLN A 1 94 ? -11.151 44.652 -14.715 1.00 43.36 102 GLN A C 1
ATOM 751 O O . GLN A 1 94 ? -10.429 43.762 -15.165 1.00 38.01 102 GLN A O 1
ATOM 757 N N . VAL A 1 95 ? -10.920 45.264 -13.558 1.00 40.44 103 VAL A N 1
ATOM 758 C CA . VAL A 1 95 ? -9.978 44.743 -12.577 1.00 36.32 103 VAL A CA 1
ATOM 759 C C . VAL A 1 95 ? -10.759 43.789 -11.684 1.00 41.72 103 VAL A C 1
ATOM 760 O O . VAL A 1 95 ? -11.576 44.220 -10.868 1.00 42.53 103 VAL A O 1
ATOM 764 N N . SER A 1 96 ? -10.519 42.492 -11.837 1.00 43.86 104 SER A N 1
ATOM 765 C CA . SER A 1 96 ? -11.317 41.531 -11.097 1.00 48.46 104 SER A CA 1
ATOM 766 C C . SER A 1 96 ? -10.593 40.201 -11.067 1.00 45.69 104 SER A C 1
ATOM 767 O O . SER A 1 96 ? -9.832 39.868 -11.984 1.00 37.41 104 SER A O 1
ATOM 770 N N . ASP A 1 97 ? -10.837 39.447 -10.003 1.00 44.39 105 ASP A N 1
ATOM 771 C CA . ASP A 1 97 ? -10.508 38.033 -10.040 1.00 45.18 105 ASP A CA 1
ATOM 772 C C . ASP A 1 97 ? -11.294 37.372 -11.166 1.00 39.71 105 ASP A C 1
ATOM 773 O O . ASP A 1 97 ? -12.444 37.731 -11.434 1.00 43.09 105 ASP A O 1
ATOM 778 N N . ALA A 1 98 ? -10.653 36.418 -11.845 1.00 43.23 106 ALA A N 1
ATOM 779 C CA . ALA A 1 98 ? -11.333 35.635 -12.874 1.00 42.15 106 ALA A CA 1
ATOM 780 C C . ALA A 1 98 ? -12.687 35.127 -12.392 1.00 40.32 106 ALA A C 1
ATOM 781 O O . ALA A 1 98 ? -13.670 35.149 -13.140 1.00 46.31 106 ALA A O 1
ATOM 783 N N . LEU A 1 99 ? -12.761 34.688 -11.131 1.00 43.03 107 LEU A N 1
ATOM 784 C CA . LEU A 1 99 ? -13.989 34.104 -10.600 1.00 57.96 107 LEU A CA 1
ATOM 785 C C . LEU A 1 99 ? -15.083 35.143 -10.389 1.00 65.08 107 LEU A C 1
ATOM 786 O O . LEU A 1 99 ? -16.270 34.818 -10.501 1.00 71.62 107 LEU A O 1
ATOM 791 N N . GLY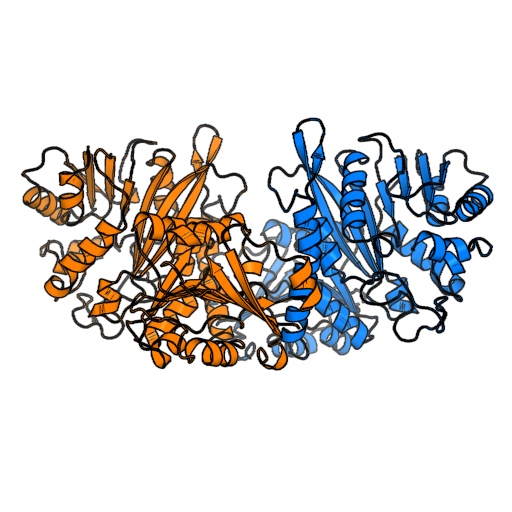 A 1 100 ? -14.713 36.382 -10.070 1.00 59.42 108 GLY A N 1
ATOM 792 C CA . GLY A 1 100 ? -15.665 37.451 -9.853 1.00 52.91 108 GLY A CA 1
ATOM 793 C C . GLY A 1 100 ? -15.945 38.309 -11.064 1.00 54.32 108 GLY A C 1
ATOM 794 O O . GLY A 1 100 ? -16.598 39.350 -10.940 1.00 53.46 108 GLY A O 1
ATOM 795 N N . LEU A 1 101 ? -15.462 37.913 -12.235 1.00 51.26 109 LEU A N 1
ATOM 796 C CA . LEU A 1 101 ? -15.735 38.662 -13.452 1.00 51.43 109 LEU A CA 1
ATOM 797 C C . LEU A 1 101 ? -17.232 38.682 -13.738 1.00 52.77 109 LEU A C 1
ATOM 798 O O . LEU A 1 101 ? -17.898 37.642 -13.704 1.00 53.90 109 LEU A O 1
ATOM 803 N N . GLN A 1 102 ? -17.760 39.864 -14.036 1.00 50.48 110 GLN A N 1
ATOM 804 C CA . GLN A 1 102 ? -19.172 40.025 -14.365 1.00 58.80 110 GLN A CA 1
ATOM 805 C C . GLN A 1 102 ? -19.332 39.974 -15.880 1.00 56.98 110 GLN A C 1
ATOM 806 O O . GLN A 1 102 ? -18.834 40.849 -16.592 1.00 60.29 110 GLN A O 1
ATOM 812 N N . VAL A 1 103 ? -19.997 38.931 -16.371 1.00 55.17 111 VAL A N 1
ATOM 813 C CA . VAL A 1 103 ? -20.330 38.788 -17.784 1.00 50.98 111 VAL A CA 1
ATOM 814 C C . VAL A 1 103 ? -21.784 38.351 -17.876 1.00 54.07 111 VAL A C 1
ATOM 815 O O . VAL A 1 103 ? -22.252 37.549 -17.061 1.00 59.24 111 VAL A O 1
ATOM 819 N N . ASP A 1 104 ? -22.504 38.887 -18.854 1.00 53.60 112 ASP A N 1
ATOM 820 C CA . ASP A 1 104 ? -23.888 38.491 -19.040 1.00 54.18 112 ASP A CA 1
ATOM 821 C C . ASP A 1 104 ? -23.962 37.028 -19.475 1.00 51.89 112 ASP A C 1
ATOM 822 O O . ASP A 1 104 ? -23.070 36.530 -20.161 1.00 50.77 112 ASP A O 1
ATOM 827 N N . PRO A 1 105 ? -25.017 36.316 -19.081 1.00 55.15 113 PRO A N 1
ATOM 828 C CA . PRO A 1 105 ? -25.146 34.914 -19.492 1.00 50.60 113 PRO A CA 1
ATOM 829 C C . PRO A 1 105 ? -25.423 34.811 -20.981 1.00 47.20 113 PRO A C 1
ATOM 830 O O . PRO A 1 105 ? -26.152 35.628 -21.547 1.00 48.79 113 PRO A O 1
ATOM 834 N N . GLN A 1 106 ? -24.825 33.797 -21.615 1.00 47.22 114 GLN A N 1
ATOM 835 C CA . GLN A 1 106 ? -25.035 33.525 -23.041 1.00 50.64 114 GLN A CA 1
ATOM 836 C C . GLN A 1 106 ? -24.759 34.768 -23.883 1.00 53.11 114 GLN A C 1
ATOM 837 O O . GLN A 1 106 ? -25.522 35.120 -24.785 1.00 55.21 114 GLN A O 1
ATOM 843 N N . SER A 1 107 ? -23.660 35.449 -23.574 1.00 49.65 115 SER A N 1
ATOM 844 C CA . SER A 1 107 ? -23.332 36.717 -24.204 1.00 48.29 115 SER A CA 1
ATOM 845 C C . SER A 1 107 ? -22.078 36.658 -25.054 1.00 44.56 115 SER A C 1
ATOM 846 O O . SER A 1 107 ? -21.827 37.586 -25.828 1.00 47.96 115 SER A O 1
ATOM 849 N N . THR A 1 108 ? -21.284 35.612 -24.918 1.00 37.63 116 THR A N 1
ATOM 850 C CA . THR A 1 108 ? -19.900 35.623 -25.348 1.00 37.24 116 THR A CA 1
ATOM 851 C C . THR A 1 108 ? -19.688 34.549 -26.404 1.00 34.12 116 THR A C 1
ATOM 852 O O . THR A 1 108 ? -20.233 33.449 -26.303 1.00 34.44 116 THR A O 1
ATOM 856 N N . ASP A 1 109 ? -18.927 34.890 -27.437 1.00 39.21 117 ASP A N 1
ATOM 857 C CA . ASP A 1 109 ? -18.611 33.927 -28.480 1.00 36.57 117 ASP A CA 1
ATOM 858 C C . ASP A 1 109 ? -17.301 33.205 -28.211 1.00 36.60 117 ASP A C 1
ATOM 859 O O . ASP A 1 109 ? -17.142 32.050 -28.624 1.00 35.73 117 ASP A O 1
ATOM 864 N N . LEU A 1 110 ? -16.360 33.858 -27.533 1.00 34.59 118 LEU A N 1
ATOM 865 C CA . LEU A 1 110 ? -15.075 33.249 -27.211 1.00 32.80 118 LEU A CA 1
ATOM 866 C C . LEU A 1 110 ? -14.662 33.705 -25.825 1.00 34.84 118 LEU A C 1
ATOM 867 O O . LEU A 1 110 ? -14.554 34.908 -25.571 1.00 37.52 118 LEU A O 1
ATOM 872 N N . VAL A 1 111 ? -14.445 32.753 -24.932 1.00 34.38 119 VAL A N 1
ATOM 873 C CA . VAL A 1 111 ? -13.757 33.016 -23.677 1.00 34.54 119 VAL A CA 1
ATOM 874 C C . VAL A 1 111 ? -12.316 32.584 -23.881 1.00 34.61 119 VAL A C 1
ATOM 875 O O . VAL A 1 111 ? -12.040 31.406 -24.146 1.00 28.80 119 VAL A O 1
ATOM 879 N N . PHE A 1 112 ? -11.403 33.541 -23.817 1.00 28.51 120 PHE A N 1
ATOM 880 C CA . PHE A 1 112 ? -9.999 33.301 -24.100 1.00 28.74 120 PHE A CA 1
ATOM 881 C C . PHE A 1 112 ? -9.198 33.390 -22.807 1.00 34.03 120 PHE A C 1
ATOM 882 O O . PHE A 1 112 ? -9.275 34.396 -22.090 1.00 30.96 120 PHE A O 1
ATOM 890 N N . THR A 1 113 ? -8.436 32.335 -22.516 1.00 31.46 121 THR A N 1
ATOM 891 C CA . THR A 1 113 ? -7.465 32.338 -21.433 1.00 33.58 121 THR A CA 1
ATOM 892 C C . THR A 1 113 ? -6.141 31.810 -21.962 1.00 32.81 121 THR A C 1
ATOM 893 O O . THR A 1 113 ? -6.110 31.024 -22.916 1.00 27.21 121 THR A O 1
ATOM 897 N N . ASN A 1 114 ? -5.047 32.256 -21.341 1.00 30.03 122 ASN A N 1
ATOM 898 C CA . ASN A 1 114 ? -3.701 31.811 -21.703 1.00 34.36 122 ASN A CA 1
ATOM 899 C C . ASN A 1 114 ? -2.833 31.890 -20.452 1.00 35.57 122 ASN A C 1
ATOM 900 O O . ASN A 1 114 ? -2.439 32.990 -20.052 1.00 33.92 122 ASN A O 1
ATOM 905 N N . TRP A 1 115 ? -2.524 30.732 -19.856 1.00 31.89 123 TRP A N 1
ATOM 906 C CA . TRP A 1 115 ? -1.896 30.618 -18.536 1.00 33.68 123 TRP A CA 1
ATOM 907 C C . TRP A 1 115 ? -2.791 31.173 -17.434 1.00 34.18 123 TRP A C 1
ATOM 908 O O . TRP A 1 115 ? -2.574 32.289 -16.963 1.00 40.39 123 TRP A O 1
ATOM 919 N N . LEU A 1 116 ? -3.780 30.401 -16.996 1.00 34.74 124 LEU A N 1
ATOM 920 C CA . LEU A 1 116 ? -4.663 30.863 -15.937 1.00 32.79 124 LEU A CA 1
ATOM 921 C C . LEU A 1 116 ? -4.959 29.755 -14.931 1.00 32.23 124 LEU A C 1
ATOM 922 O O . LEU A 1 116 ? -4.846 29.967 -13.721 1.00 32.69 124 LEU A O 1
ATOM 927 N N . LEU A 1 117 ? -5.343 28.570 -15.411 1.00 28.48 125 LEU A N 1
ATOM 928 C CA . LEU A 1 117 ? -5.718 27.502 -14.487 1.00 32.33 125 LEU A CA 1
ATOM 929 C C . LEU A 1 117 ? -4.558 27.095 -13.590 1.00 27.28 125 LEU A C 1
ATOM 930 O O . LEU A 1 117 ? -4.779 26.643 -12.462 1.00 33.56 125 LEU A O 1
ATOM 935 N N . MET A 1 118 ? -3.318 27.261 -14.063 1.00 31.10 126 MET A N 1
ATOM 936 C CA . MET A 1 118 ? -2.146 26.975 -13.239 1.00 37.34 126 MET A CA 1
ATOM 937 C C . MET A 1 118 ? -2.042 27.898 -12.020 1.00 37.45 126 MET A C 1
ATOM 938 O O . MET A 1 118 ? -1.281 27.597 -11.089 1.00 38.07 126 MET A O 1
ATOM 943 N N . TYR A 1 119 ? -2.788 29.007 -11.992 1.00 32.08 127 TYR A N 1
ATOM 944 C CA . TYR A 1 119 ? -2.841 29.884 -10.822 1.00 36.50 127 TYR A CA 1
ATOM 945 C C . TYR A 1 119 ? -4.151 29.741 -10.056 1.00 38.42 127 TYR A C 1
ATOM 946 O O . TYR A 1 119 ? -4.516 30.633 -9.279 1.00 37.67 127 TYR A O 1
ATOM 955 N N . LEU A 1 120 ? -4.859 28.626 -10.242 1.00 37.67 128 LEU A N 1
ATOM 956 C CA . LEU A 1 120 ? -6.093 28.343 -9.515 1.00 41.44 128 LEU A CA 1
ATOM 957 C C . LEU A 1 120 ? -5.998 26.998 -8.813 1.00 41.11 128 LEU A C 1
ATOM 958 O O . LEU A 1 120 ? -5.455 26.040 -9.369 1.00 38.45 128 LEU A O 1
ATOM 963 N N . ASN A 1 121 ? -6.545 26.911 -7.602 1.00 40.55 129 ASN A N 1
ATOM 964 C CA . ASN A 1 121 ? -6.663 25.600 -6.984 1.00 41.31 129 ASN A CA 1
ATOM 965 C C . ASN A 1 121 ? -7.733 24.792 -7.718 1.00 45.87 129 ASN A C 1
ATOM 966 O O . ASN A 1 121 ? -8.490 25.321 -8.539 1.00 45.28 129 ASN A O 1
ATOM 971 N N . GLU A 1 122 ? -7.795 23.491 -7.411 1.00 46.47 130 GLU A N 1
ATOM 972 C CA . GLU A 1 122 ? -8.693 22.605 -8.147 1.00 47.36 130 GLU A CA 1
ATOM 973 C C . GLU A 1 122 ? -10.138 23.080 -8.058 1.00 42.18 130 GLU A C 1
ATOM 974 O O . GLU A 1 122 ? -10.851 23.123 -9.069 1.00 41.43 130 GLU A O 1
ATOM 980 N N . GLN A 1 123 ? -10.573 23.472 -6.863 1.00 43.61 131 GLN A N 1
ATOM 981 C CA . GLN A 1 123 ? -11.926 23.986 -6.687 1.00 44.46 131 GLN A CA 1
ATOM 982 C C . GLN A 1 123 ? -12.163 25.236 -7.526 1.00 46.65 131 GLN A C 1
ATOM 983 O O . GLN A 1 123 ? -13.247 25.411 -8.098 1.00 47.66 131 GLN A O 1
ATOM 989 N N . GLU A 1 124 ? -11.155 26.111 -7.623 1.00 46.41 132 GLU A N 1
ATOM 990 C CA . GLU A 1 124 ? -11.297 27.317 -8.432 1.00 45.98 132 GLU A CA 1
ATOM 991 C C . GLU A 1 124 ? -11.300 26.985 -9.921 1.00 44.44 132 GLU A C 1
ATOM 992 O O . GLU A 1 124 ? -12.040 27.606 -10.696 1.00 43.04 132 GLU A O 1
ATOM 998 N N . CYS A 1 125 ? -10.477 26.014 -10.337 1.00 42.24 133 CYS A N 1
ATOM 999 C CA . CYS A 1 125 ? -10.505 25.535 -11.717 1.00 39.15 133 CYS A CA 1
ATOM 1000 C C . CYS A 1 125 ? -11.911 25.146 -12.141 1.00 40.48 133 CYS A C 1
ATOM 1001 O O . CYS A 1 125 ? -12.397 25.574 -13.196 1.00 43.19 133 CYS A O 1
ATOM 1004 N N . VAL A 1 126 ? -12.568 24.307 -11.339 1.00 38.14 134 VAL A N 1
ATOM 1005 C CA . VAL A 1 126 ? -13.891 23.812 -11.709 1.00 40.43 134 VAL A CA 1
ATOM 1006 C C . VAL A 1 126 ? -14.889 24.954 -11.736 1.00 42.77 134 VAL A C 1
ATOM 1007 O O . VAL A 1 126 ? -15.630 25.127 -12.707 1.00 43.07 134 VAL A O 1
ATOM 1011 N N . ARG A 1 127 ? -14.904 25.767 -10.680 1.00 39.74 135 ARG A N 1
ATOM 1012 C CA . ARG A 1 127 ? -15.862 26.866 -10.622 1.00 44.83 135 ARG A CA 1
ATOM 1013 C C . ARG A 1 127 ? -15.665 27.836 -11.783 1.00 41.61 135 ARG A C 1
ATOM 1014 O O . ARG A 1 127 ? -16.644 28.342 -12.344 1.00 48.46 135 ARG A O 1
ATOM 1022 N N . PHE A 1 128 ? -14.414 28.089 -12.182 1.00 38.49 136 PHE A N 1
ATOM 1023 C CA . PHE A 1 128 ? -14.192 29.002 -13.303 1.00 40.80 136 PHE A CA 1
ATOM 1024 C C . PHE A 1 128 ? -14.717 28.408 -14.601 1.00 44.23 136 PHE A C 1
ATOM 1025 O O . PHE A 1 128 ? -15.371 29.096 -15.394 1.00 41.95 136 PHE A O 1
ATOM 1033 N N . LEU A 1 129 ? -14.421 27.131 -14.848 1.00 39.91 137 LEU A N 1
ATOM 1034 C CA . LEU A 1 129 ? -14.908 26.510 -16.068 1.00 34.68 137 LEU A CA 1
ATOM 1035 C C . LEU A 1 129 ? -16.431 26.543 -16.118 1.00 35.46 137 LEU A C 1
ATOM 1036 O O . LEU A 1 129 ? -17.015 26.793 -17.181 1.00 41.01 137 LEU A O 1
ATOM 1041 N N . MET A 1 130 ? -17.092 26.353 -14.974 1.00 36.32 138 MET A N 1
ATOM 1042 C CA . MET A 1 130 ? -18.549 26.470 -14.963 1.00 39.70 138 MET A CA 1
ATOM 1043 C C . MET A 1 130 ? -18.995 27.898 -15.242 1.00 41.86 138 MET A C 1
ATOM 1044 O O . MET A 1 130 ? -20.077 28.111 -15.799 1.00 45.38 138 MET A O 1
ATOM 1049 N N . LYS A 1 131 ? -18.187 28.893 -14.862 1.00 40.20 139 LYS A N 1
ATOM 1050 C CA . LYS A 1 131 ? -18.543 30.273 -15.179 1.00 43.04 139 LYS A CA 1
ATOM 1051 C C . LYS A 1 131 ? -18.493 30.511 -16.679 1.00 38.00 139 LYS A C 1
ATOM 1052 O O . LYS A 1 131 ? -19.349 31.213 -17.224 1.00 42.11 139 LYS A O 1
ATOM 1058 N N . THR A 1 132 ? -17.501 29.929 -17.363 1.00 36.64 140 THR A N 1
ATOM 1059 C CA . THR A 1 132 ? -17.395 30.116 -18.809 1.00 41.82 140 THR A CA 1
ATOM 1060 C C . THR A 1 132 ? -18.581 29.489 -19.532 1.00 39.20 140 THR A C 1
ATOM 1061 O O . THR A 1 132 ? -19.093 30.056 -20.504 1.00 36.24 140 THR A O 1
ATOM 1065 N N . MET A 1 133 ? -19.041 28.324 -19.059 1.00 39.06 141 MET A N 1
ATOM 1066 C CA . MET A 1 133 ? -20.261 27.723 -19.591 1.00 42.33 141 MET A CA 1
ATOM 1067 C C . MET A 1 133 ? -21.432 28.694 -19.537 1.00 43.88 141 MET A C 1
ATOM 1068 O O . MET A 1 133 ? -22.206 28.801 -20.496 1.00 46.69 141 MET A O 1
ATOM 1073 N N . GLU A 1 134 ? -21.590 29.386 -18.412 1.00 45.18 142 GLU A N 1
ATOM 1074 C CA . GLU A 1 134 ? -22.685 30.341 -18.258 1.00 50.09 142 GLU A CA 1
ATOM 1075 C C . GLU A 1 134 ? -22.527 31.539 -19.193 1.00 46.33 142 GLU A C 1
ATOM 1076 O O . GLU A 1 134 ? -23.509 32.010 -19.778 1.00 47.58 142 GLU A O 1
ATOM 1082 N N . TRP A 1 135 ? -21.300 32.036 -19.359 1.00 38.79 143 TRP A N 1
ATOM 1083 C CA . TRP A 1 135 ? -21.090 33.222 -20.188 1.00 44.22 143 TRP A CA 1
ATOM 1084 C C . TRP A 1 135 ? -21.264 32.928 -21.672 1.00 43.59 143 TRP A C 1
ATOM 1085 O O . TRP A 1 135 ? -21.707 33.805 -22.428 1.00 42.58 143 TRP A O 1
ATOM 1096 N N . LEU A 1 136 ? -20.905 31.719 -22.104 1.00 42.21 144 LEU A N 1
ATOM 1097 C CA . LEU A 1 136 ? -20.818 31.391 -23.520 1.00 41.69 144 LEU A CA 1
ATOM 1098 C C . LEU A 1 136 ? -22.188 31.169 -24.144 1.00 44.94 144 LEU A C 1
ATOM 1099 O O . LEU A 1 136 ? -23.072 30.547 -23.546 1.00 39.33 144 LEU A O 1
ATOM 1104 N N . LYS A 1 137 ? -22.350 31.672 -25.368 1.00 40.73 145 LYS A N 1
ATOM 1105 C CA . LYS A 1 137 ? -23.463 31.256 -26.207 1.00 45.86 145 LYS A CA 1
ATOM 1106 C C . LYS A 1 137 ? -23.340 29.765 -26.517 1.00 43.88 145 LYS A C 1
ATOM 1107 O O . LYS A 1 137 ? -22.247 29.193 -26.443 1.00 43.82 145 LYS A O 1
ATOM 1113 N N . PRO A 1 138 ? -24.446 29.108 -26.866 1.00 44.96 146 PRO A N 1
ATOM 1114 C CA . PRO A 1 138 ? -24.334 27.758 -27.433 1.00 45.94 146 PRO A CA 1
ATOM 1115 C C . PRO A 1 138 ? -23.493 27.801 -28.696 1.00 47.12 146 PRO A C 1
ATOM 1116 O O . PRO A 1 138 ? -23.635 28.704 -29.524 1.00 41.15 146 PRO A O 1
ATOM 1120 N N . GLY A 1 139 ? -22.590 26.835 -28.823 1.00 38.19 147 GLY A N 1
ATOM 1121 C CA . GLY A 1 139 ? -21.628 26.859 -29.898 1.00 42.28 147 GLY A CA 1
ATOM 1122 C C . GLY A 1 139 ? -20.484 27.827 -29.698 1.00 39.42 147 GLY A C 1
ATOM 1123 O O . GLY A 1 139 ? -19.652 27.968 -30.600 1.00 38.39 147 GLY A O 1
ATOM 1124 N N . GLY A 1 140 ? -20.409 28.489 -28.550 1.00 38.85 148 GLY A N 1
ATOM 1125 C CA . GLY A 1 140 ? -19.302 29.384 -28.274 1.00 37.18 148 GLY A CA 1
ATOM 1126 C C . GLY A 1 140 ? -18.030 28.624 -27.935 1.00 37.26 148 GLY A C 1
ATOM 1127 O O . GLY A 1 140 ? -18.031 27.419 -27.697 1.00 35.06 148 GLY A O 1
ATOM 1128 N N . TYR A 1 141 ? -16.919 29.356 -27.897 1.00 30.16 149 TYR A N 1
ATOM 1129 C CA . TYR A 1 141 ? -15.599 28.753 -27.801 1.00 36.25 149 TYR A CA 1
ATOM 1130 C C . TYR A 1 141 ? -14.930 29.089 -26.475 1.00 34.72 149 TYR A C 1
ATOM 1131 O O . TYR A 1 141 ? -15.084 30.194 -25.947 1.00 34.38 149 TYR A O 1
ATOM 1140 N N . LEU A 1 142 ? -14.156 28.129 -25.962 1.00 32.49 150 LEU A N 1
ATOM 1141 C CA . LEU A 1 142 ? -13.272 28.342 -24.820 1.00 31.99 150 LEU A CA 1
ATOM 1142 C C . LEU A 1 142 ? -11.854 27.953 -25.219 1.00 28.04 150 LEU A C 1
ATOM 1143 O O . LEU A 1 142 ? -11.632 26.843 -25.716 1.00 29.11 150 LEU A O 1
ATOM 1148 N N . HIS A 1 143 ? -10.900 28.857 -24.998 1.00 26.07 151 HIS A N 1
ATOM 1149 C CA . HIS A 1 143 ? -9.488 28.575 -25.222 1.00 32.12 151 HIS A CA 1
ATOM 1150 C C . HIS A 1 143 ? -8.773 28.475 -23.887 1.00 30.83 151 HIS A C 1
ATOM 1151 O O . HIS A 1 143 ? -8.860 29.393 -23.072 1.00 31.93 151 HIS A O 1
ATOM 1158 N N . VAL A 1 144 ? -8.035 27.383 -23.685 1.00 28.22 152 VAL A N 1
ATOM 1159 C CA . VAL A 1 144 ? -7.216 27.191 -22.494 1.00 25.03 152 VAL A CA 1
ATOM 1160 C C . VAL A 1 144 ? -5.797 26.847 -22.932 1.00 25.67 152 VAL A C 1
ATOM 1161 O O . VAL A 1 144 ? -5.598 26.064 -23.865 1.00 30.76 152 VAL A O 1
ATOM 1165 N N . ARG A 1 145 ? -4.809 27.426 -22.255 1.00 27.21 153 ARG A N 1
ATOM 1166 C CA . ARG A 1 145 ? -3.403 27.105 -22.487 1.00 28.72 153 ARG A CA 1
ATOM 1167 C C . ARG A 1 145 ? -2.727 27.086 -21.129 1.00 30.30 153 ARG A C 1
ATOM 1168 O O . ARG A 1 145 ? -2.867 28.056 -20.383 1.00 28.59 153 ARG A O 1
ATOM 1176 N N . GLU A 1 146 ? -1.982 26.021 -20.811 1.00 28.18 154 GLU A N 1
ATOM 1177 C CA . GLU A 1 146 ? -1.376 25.913 -19.486 1.00 30.72 154 GLU A CA 1
ATOM 1178 C C . GLU A 1 146 ? 0.048 25.375 -19.567 1.00 32.87 154 GLU A C 1
ATOM 1179 O O . GLU A 1 146 ? 0.408 24.636 -20.489 1.00 33.44 154 GLU A O 1
ATOM 1185 N N . SER A 1 147 ? 0.856 25.750 -18.575 1.00 30.47 155 SER A N 1
ATOM 1186 C CA . SER A 1 147 ? 2.151 25.112 -18.356 1.00 31.82 155 SER A CA 1
ATOM 1187 C C . SER A 1 147 ? 1.923 23.781 -17.649 1.00 31.58 155 SER A C 1
ATOM 1188 O O . SER A 1 147 ? 1.500 23.747 -16.488 1.00 33.13 155 SER A O 1
ATOM 1191 N N . CYS A 1 148 ? 2.199 22.683 -18.347 1.00 28.99 156 CYS A N 1
ATOM 1192 C CA . CYS A 1 148 ? 1.991 21.352 -17.813 1.00 31.82 156 CYS A CA 1
ATOM 1193 C C . CYS A 1 148 ? 3.315 20.748 -17.373 1.00 30.82 156 CYS A C 1
ATOM 1194 O O . CYS A 1 148 ? 4.332 20.895 -18.056 1.00 29.68 156 CYS A O 1
ATOM 1197 N N . THR A 1 149 ? 3.289 20.129 -16.190 1.00 28.23 157 THR A N 1
ATOM 1198 C CA . THR A 1 149 ? 4.362 19.365 -15.554 1.00 35.26 157 THR A CA 1
ATOM 1199 C C . THR A 1 149 ? 5.522 20.233 -15.064 1.00 34.52 157 THR A C 1
ATOM 1200 O O . THR A 1 149 ? 6.051 19.983 -13.978 1.00 37.80 157 THR A O 1
ATOM 1204 N N . GLU A 1 150 ? 5.916 21.250 -15.819 1.00 34.43 158 GLU A N 1
ATOM 1205 C CA . GLU A 1 150 ? 7.056 22.073 -15.447 1.00 33.52 158 GLU A CA 1
ATOM 1206 C C . GLU A 1 150 ? 6.866 23.464 -16.021 1.00 31.93 158 GLU A C 1
ATOM 1207 O O . GLU A 1 150 ? 5.988 23.675 -16.874 1.00 31.92 158 GLU A O 1
ATOM 1213 N N . PRO A 1 151 ? 7.645 24.454 -15.565 1.00 35.04 159 PRO A N 1
ATOM 1214 C CA . PRO A 1 151 ? 7.490 25.818 -16.082 1.00 30.67 159 PRO A CA 1
ATOM 1215 C C . PRO A 1 151 ? 7.793 25.893 -17.572 1.00 32.21 159 PRO A C 1
ATOM 1216 O O . PRO A 1 151 ? 8.506 25.058 -18.133 1.00 31.66 159 PRO A O 1
ATOM 1220 N N . SER A 1 152 ? 7.249 26.941 -18.200 1.00 26.85 160 SER A N 1
ATOM 1221 C CA . SER A 1 152 ? 7.418 27.164 -19.632 1.00 28.00 160 SER A CA 1
ATOM 1222 C C . SER A 1 152 ? 8.881 27.217 -20.033 1.00 28.67 160 SER A C 1
ATOM 1223 O O . SER A 1 152 ? 9.232 26.802 -21.142 1.00 31.20 160 SER A O 1
ATOM 1226 N N . THR A 1 153 ? 9.741 27.749 -19.168 1.00 27.54 161 THR A N 1
ATOM 1227 C CA . THR A 1 153 ? 11.165 27.834 -19.458 1.00 40.28 161 THR A CA 1
ATOM 1228 C C . THR A 1 153 ? 11.889 26.508 -19.263 1.00 40.32 161 THR A C 1
ATOM 1229 O O . THR A 1 153 ? 13.090 26.431 -19.538 1.00 42.50 161 THR A O 1
ATOM 1233 N N . GLY A 1 154 ? 11.196 25.475 -18.802 1.00 37.98 162 GLY A N 1
ATOM 1234 C CA . GLY A 1 154 ? 11.748 24.143 -18.798 1.00 45.61 162 GLY A CA 1
ATOM 1235 C C . GLY A 1 154 ? 12.749 23.897 -17.686 1.00 51.04 162 GLY A C 1
ATOM 1236 O O . GLY A 1 154 ? 12.887 24.665 -16.725 1.00 52.62 162 GLY A O 1
ATOM 1237 N N . LYS A 1 155 ? 13.474 22.788 -17.843 1.00 47.99 163 LYS A N 1
ATOM 1238 C CA . LYS A 1 155 ? 14.446 22.379 -16.843 1.00 52.16 163 LYS A CA 1
ATOM 1239 C C . LYS A 1 155 ? 15.652 23.303 -16.816 1.00 44.57 163 LYS A C 1
ATOM 1240 O O . LYS A 1 155 ? 16.198 23.554 -15.742 1.00 43.59 163 LYS A O 1
ATOM 1246 N N . SER A 1 156 ? 16.083 23.819 -17.971 1.00 46.20 164 SER A N 1
ATOM 1247 C CA . SER A 1 156 ? 17.252 24.695 -18.001 1.00 42.04 164 SER A CA 1
ATOM 1248 C C . SER A 1 156 ? 17.040 25.971 -17.196 1.00 46.95 164 SER A C 1
ATOM 1249 O O . SER A 1 156 ? 18.019 26.577 -16.741 1.00 44.62 164 SER A O 1
ATOM 1252 N N . LYS A 1 157 ? 15.786 26.386 -17.014 1.00 46.30 165 LYS A N 1
ATOM 1253 C CA . LYS A 1 157 ? 15.411 27.640 -16.370 1.00 45.62 165 LYS A CA 1
ATOM 1254 C C . LYS A 1 157 ? 15.910 28.868 -17.126 1.00 46.28 165 LYS A C 1
ATOM 1255 O O . LYS A 1 157 ? 15.794 29.988 -16.610 1.00 43.56 165 LYS A O 1
ATOM 1261 N N . THR A 1 158 ? 16.468 28.695 -18.328 1.00 40.84 166 THR A N 1
ATOM 1262 C CA . THR A 1 158 ? 17.063 29.817 -19.047 1.00 44.37 166 THR A CA 1
ATOM 1263 C C . THR A 1 158 ? 16.039 30.924 -19.237 1.00 43.42 166 THR A C 1
ATOM 1264 O O . THR A 1 158 ? 14.951 30.684 -19.772 1.00 45.12 166 THR A O 1
ATOM 1268 N N . GLY A 1 159 ? 16.389 32.129 -18.777 1.00 46.72 167 GLY A N 1
ATOM 1269 C CA . GLY A 1 159 ? 15.529 33.290 -18.846 1.00 38.13 167 GLY A CA 1
ATOM 1270 C C . GLY A 1 159 ? 14.368 33.310 -17.870 1.00 48.62 167 GLY A C 1
ATOM 1271 O O . GLY A 1 159 ? 13.610 34.287 -17.864 1.00 40.11 167 GLY A O 1
ATOM 1272 N N . SER A 1 160 ? 14.188 32.281 -17.043 1.00 36.36 168 SER A N 1
ATOM 1273 C CA . SER A 1 160 ? 13.028 32.279 -16.157 1.00 43.45 168 SER A CA 1
ATOM 1274 C C . SER A 1 160 ? 13.080 33.451 -15.185 1.00 42.43 168 SER A C 1
ATOM 1275 O O . SER A 1 160 ? 14.142 33.802 -14.667 1.00 39.29 168 SER A O 1
ATOM 1278 N N . MET A 1 161 ? 11.922 34.061 -14.943 1.00 35.97 169 MET A N 1
ATOM 1279 C CA . MET A 1 161 ? 11.826 35.092 -13.921 1.00 41.38 169 MET A CA 1
ATOM 1280 C C . MET A 1 161 ? 11.517 34.533 -12.546 1.00 40.58 169 MET A C 1
ATOM 1281 O O . MET A 1 161 ? 11.460 35.305 -11.591 1.00 41.48 169 MET A O 1
ATOM 1286 N N . HIS A 1 162 ? 11.299 33.226 -12.427 1.00 44.48 170 HIS A N 1
ATOM 1287 C CA . HIS A 1 162 ? 11.097 32.629 -11.114 1.00 39.60 170 HIS A CA 1
ATOM 1288 C C . HIS A 1 162 ? 12.367 32.732 -10.289 1.00 42.13 170 HIS A C 1
ATOM 1289 O O . HIS A 1 162 ? 13.444 32.326 -10.734 1.00 49.02 170 HIS A O 1
ATOM 1296 N N . SER A 1 163 ? 12.240 33.280 -9.086 1.00 46.81 171 SER A N 1
ATOM 1297 C CA . SER A 1 163 ? 13.389 33.417 -8.204 1.00 58.41 171 SER A CA 1
ATOM 1298 C C . SER A 1 163 ? 13.837 32.052 -7.696 1.00 67.50 171 SER A C 1
ATOM 1299 O O . SER A 1 163 ? 13.014 31.194 -7.364 1.00 64.30 171 SER A O 1
ATOM 1302 N N . ASP A 1 164 ? 15.154 31.848 -7.649 1.00 72.15 172 ASP A N 1
ATOM 1303 C CA . ASP A 1 164 ? 15.701 30.625 -7.077 1.00 80.01 172 ASP A CA 1
ATOM 1304 C C . ASP A 1 164 ? 15.720 30.657 -5.558 1.00 76.59 172 ASP A C 1
ATOM 1305 O O . ASP A 1 164 ? 15.971 29.620 -4.935 1.00 77.55 172 ASP A O 1
ATOM 1310 N N . LYS A 1 165 ? 15.460 31.816 -4.957 1.00 71.02 173 LYS A N 1
ATOM 1311 C CA . LYS A 1 165 ? 15.464 31.982 -3.513 1.00 67.12 173 LYS A CA 1
ATOM 1312 C C . LYS A 1 165 ? 14.082 31.854 -2.891 1.00 69.67 173 LYS A C 1
ATOM 1313 O O . LYS A 1 165 ? 13.980 31.752 -1.665 1.00 80.74 173 LYS A O 1
ATOM 1319 N N . LYS A 1 166 ? 13.025 31.865 -3.696 1.00 69.28 174 LYS A N 1
ATOM 1320 C CA . LYS A 1 166 ? 11.656 31.853 -3.208 1.00 71.09 174 LYS A CA 1
ATOM 1321 C C . LYS A 1 166 ? 10.902 30.696 -3.852 1.00 67.93 174 LYS A C 1
ATOM 1322 O O . LYS A 1 166 ? 11.213 30.281 -4.971 1.00 61.42 174 LYS A O 1
ATOM 1328 N N . ALA A 1 167 ? 9.921 30.164 -3.129 1.00 67.84 175 ALA A N 1
ATOM 1329 C CA . ALA A 1 167 ? 9.110 29.082 -3.661 1.00 64.77 175 ALA A CA 1
ATOM 1330 C C . ALA A 1 167 ? 8.249 29.573 -4.822 1.00 55.66 175 ALA A C 1
ATOM 1331 O O . ALA A 1 167 ? 7.917 30.754 -4.935 1.00 57.24 175 ALA A O 1
ATOM 1333 N N . ASN A 1 168 ? 7.900 28.649 -5.703 1.00 50.44 176 ASN A N 1
ATOM 1334 C CA . ASN A 1 168 ? 7.024 28.957 -6.813 1.00 50.15 176 ASN A CA 1
ATOM 1335 C C . ASN A 1 168 ? 5.675 28.318 -6.526 1.00 49.56 176 ASN A C 1
ATOM 1336 O O . ASN A 1 168 ? 5.597 27.085 -6.450 1.00 49.00 176 ASN A O 1
ATOM 1341 N N . PRO A 1 169 ? 4.599 29.085 -6.334 1.00 53.41 177 PRO A N 1
ATOM 1342 C CA . PRO A 1 169 ? 3.314 28.480 -5.953 1.00 46.90 177 PRO A CA 1
ATOM 1343 C C . PRO A 1 169 ? 2.511 27.914 -7.114 1.00 48.80 177 PRO A C 1
ATOM 1344 O O . PRO A 1 169 ? 1.433 27.352 -6.877 1.00 38.28 177 PRO A O 1
ATOM 1348 N N . THR A 1 170 ? 3.013 28.031 -8.342 1.00 33.87 178 THR A N 1
ATOM 1349 C CA . THR A 1 170 ? 2.261 27.641 -9.521 1.00 31.59 178 THR A CA 1
ATOM 1350 C C . THR A 1 170 ? 1.971 26.146 -9.523 1.00 38.03 178 THR A C 1
ATOM 1351 O O . THR A 1 170 ? 2.815 25.330 -9.143 1.00 38.58 178 THR A O 1
ATOM 1355 N N . HIS A 1 171 ? 0.770 25.792 -9.969 1.00 37.17 179 HIS A N 1
ATOM 1356 C CA . HIS A 1 171 ? 0.392 24.399 -10.180 1.00 37.46 179 HIS A CA 1
ATOM 1357 C C . HIS A 1 171 ? 0.810 23.982 -11.582 1.00 34.05 179 HIS A C 1
ATOM 1358 O O . HIS A 1 171 ? 0.327 24.547 -12.570 1.00 37.85 179 HIS A O 1
ATOM 1365 N N . TYR A 1 172 ? 1.714 23.015 -11.684 1.00 34.62 180 TYR A N 1
ATOM 1366 C CA . TYR A 1 172 ? 2.103 22.498 -12.998 1.00 37.80 180 TYR A CA 1
ATOM 1367 C C . TYR A 1 172 ? 1.480 21.110 -13.143 1.00 37.26 180 TYR A C 1
ATOM 1368 O O . TYR A 1 172 ? 2.095 20.088 -12.840 1.00 35.27 180 TYR A O 1
ATOM 1377 N N . ARG A 1 173 ? 0.234 21.089 -13.607 1.00 29.83 181 ARG A N 1
ATOM 1378 C CA . ARG A 1 173 ? -0.551 19.865 -13.686 1.00 33.08 181 ARG A CA 1
ATOM 1379 C C . ARG A 1 173 ? -0.234 19.087 -14.963 1.00 37.18 181 ARG A C 1
ATOM 1380 O O . ARG A 1 173 ? 0.365 19.603 -15.913 1.00 34.30 181 ARG A O 1
ATOM 1388 N N . TYR A 1 174 ? -0.642 17.818 -14.981 1.00 36.31 182 TYR A N 1
ATOM 1389 C CA . TYR A 1 174 ? -0.479 17.016 -16.187 1.00 33.74 182 TYR A CA 1
ATOM 1390 C C . TYR A 1 174 ? -1.455 17.469 -17.266 1.00 32.24 182 TYR A C 1
ATOM 1391 O O . TYR A 1 174 ? -2.616 17.781 -16.984 1.00 30.79 182 TYR A O 1
ATOM 1400 N N . SER A 1 175 ? -0.992 17.459 -18.519 1.00 30.26 183 SER A N 1
ATOM 1401 C CA . SER A 1 175 ? -1.876 17.812 -19.622 1.00 26.44 183 SER A CA 1
ATOM 1402 C C . SER A 1 175 ? -3.091 16.894 -19.673 1.00 28.37 183 SER A C 1
ATOM 1403 O O . SER A 1 175 ? -4.201 17.336 -20.007 1.00 27.42 183 SER A O 1
ATOM 1406 N N . SER A 1 176 ? -2.900 15.609 -19.352 1.00 27.77 184 SER A N 1
ATOM 1407 C CA . SER A 1 176 ? -4.012 14.663 -19.325 1.00 29.41 184 SER A CA 1
ATOM 1408 C C . SER A 1 176 ? -5.041 14.979 -18.241 1.00 35.27 184 SER A C 1
ATOM 1409 O O . SER A 1 176 ? -6.208 14.604 -18.389 1.00 29.94 184 SER A O 1
ATOM 1412 N N . VAL A 1 177 ? -4.649 15.654 -17.160 1.00 30.49 185 VAL A N 1
ATOM 1413 C CA . VAL A 1 177 ? -5.625 16.032 -16.141 1.00 31.28 185 VAL A CA 1
ATOM 1414 C C . VAL A 1 177 ? -6.536 17.147 -16.657 1.00 31.92 185 VAL A C 1
ATOM 1415 O O . VAL A 1 177 ? -7.769 17.048 -16.574 1.00 30.44 185 VAL A O 1
ATOM 1419 N N . TYR A 1 178 ? -5.947 18.215 -17.216 1.00 25.62 186 TYR A N 1
ATOM 1420 C CA . TYR A 1 178 ? -6.751 19.274 -17.820 1.00 29.54 186 TYR A CA 1
ATOM 1421 C C . TYR A 1 178 ? -7.631 18.740 -18.946 1.00 34.76 186 TYR A C 1
ATOM 1422 O O . TYR A 1 178 ? -8.804 19.120 -19.062 1.00 38.18 186 TYR A O 1
ATOM 1431 N N . LEU A 1 179 ? -7.072 17.890 -19.810 1.00 28.09 187 LEU A N 1
ATOM 1432 C CA . LEU A 1 179 ? -7.859 17.333 -20.905 1.00 30.35 187 LEU A CA 1
ATOM 1433 C C . LEU A 1 179 ? -9.079 16.574 -20.383 1.00 31.16 187 LEU A C 1
ATOM 1434 O O . LEU A 1 179 ? -10.198 16.760 -20.881 1.00 29.29 187 LEU A O 1
ATOM 1439 N N . GLN A 1 180 ? -8.889 15.705 -19.381 1.00 27.54 188 GLN A N 1
ATOM 1440 C CA . GLN A 1 180 ? -10.033 14.966 -18.844 1.00 34.28 188 GLN A CA 1
ATOM 1441 C C . GLN A 1 180 ? -11.033 15.906 -18.188 1.00 34.64 188 GLN A C 1
ATOM 1442 O O . GLN A 1 180 ? -12.250 15.727 -18.324 1.00 36.38 188 GLN A O 1
ATOM 1448 N N . LEU A 1 181 ? -10.536 16.910 -17.463 1.00 30.64 189 LEU A N 1
ATOM 1449 C CA . LEU A 1 181 ? -11.418 17.897 -16.853 1.00 36.26 189 LEU A CA 1
ATOM 1450 C C . LEU A 1 181 ? -12.310 18.548 -17.903 1.00 33.89 189 LEU A C 1
ATOM 1451 O O . LEU A 1 181 ? -13.536 18.594 -17.751 1.00 37.20 189 LEU A O 1
ATOM 1456 N N . LEU A 1 182 ? -11.715 19.007 -19.000 1.00 28.45 190 LEU A N 1
ATOM 1457 C CA . LEU A 1 182 ? -12.509 19.642 -20.047 1.00 32.77 190 LEU A CA 1
ATOM 1458 C C . LEU A 1 182 ? -13.467 18.651 -20.700 1.00 35.61 190 LEU A C 1
ATOM 1459 O O . LEU A 1 182 ? -14.613 19.001 -21.009 1.00 39.31 190 LEU A O 1
ATOM 1464 N N . LYS A 1 183 ? -13.029 17.395 -20.881 1.00 35.38 191 LYS A N 1
ATOM 1465 C CA . LYS A 1 183 ? -13.857 16.376 -21.524 1.00 35.47 191 LYS A CA 1
ATOM 1466 C C . LYS A 1 183 ? -15.058 16.015 -20.671 1.00 35.63 191 LYS A C 1
ATOM 1467 O O . LYS A 1 183 ? -16.145 15.751 -21.200 1.00 39.01 191 LYS A O 1
ATOM 1473 N N . GLU A 1 184 ? -14.873 15.932 -19.356 1.00 39.75 192 GLU A N 1
ATOM 1474 C CA . GLU A 1 184 ? -15.881 15.315 -18.505 1.00 46.74 192 GLU A CA 1
ATOM 1475 C C . GLU A 1 184 ? -16.808 16.321 -17.844 1.00 44.03 192 GLU A C 1
ATOM 1476 O O . GLU A 1 184 ? -17.861 15.923 -17.332 1.00 46.06 192 GLU A O 1
ATOM 1482 N N . LEU A 1 185 ? -16.450 17.600 -17.848 1.00 36.00 193 LEU A N 1
ATOM 1483 C CA . LEU A 1 185 ? -17.284 18.610 -17.217 1.00 45.59 193 LEU A CA 1
ATOM 1484 C C . LEU A 1 185 ? -18.680 18.612 -17.830 1.00 38.73 193 LEU A C 1
ATOM 1485 O O . LEU A 1 185 ? -18.845 18.488 -19.046 1.00 43.10 193 LEU A O 1
ATOM 1490 N N . ARG A 1 186 ? -19.689 18.763 -16.980 1.00 41.19 194 ARG A N 1
ATOM 1491 C CA . ARG A 1 186 ? -21.067 18.950 -17.412 1.00 48.50 194 ARG A CA 1
ATOM 1492 C C . ARG A 1 186 ? -21.676 20.125 -16.656 1.00 51.68 194 ARG A C 1
ATOM 1493 O O . ARG A 1 186 ? -21.394 20.324 -15.472 1.00 55.12 194 ARG A O 1
ATOM 1501 N N . TRP A 1 187 ? -22.515 20.898 -17.343 1.00 51.29 195 TRP A N 1
ATOM 1502 C CA . TRP A 1 187 ? -23.131 22.087 -16.766 1.00 51.18 195 TRP A CA 1
ATOM 1503 C C . TRP A 1 187 ? -24.573 22.185 -17.228 1.00 54.71 195 TRP A C 1
ATOM 1504 O O . TRP A 1 187 ? -24.860 21.989 -18.410 1.00 52.29 195 TRP A O 1
ATOM 1515 N N . THR A 1 188 ? -25.470 22.514 -16.303 1.00 56.25 196 THR A N 1
ATOM 1516 C CA . THR A 1 188 ? -26.891 22.640 -16.598 1.00 60.20 196 THR A CA 1
ATOM 1517 C C . THR A 1 188 ? -27.314 24.098 -16.463 1.00 60.01 196 THR A C 1
ATOM 1518 O O . THR A 1 188 ? -27.013 24.746 -15.454 1.00 55.10 196 THR A O 1
ATOM 1522 N N . ASP A 1 189 ? -28.000 24.612 -17.484 1.00 61.16 197 ASP A N 1
ATOM 1523 C CA . ASP A 1 189 ? -28.359 26.019 -17.530 1.00 65.16 197 ASP A CA 1
ATOM 1524 C C . ASP A 1 189 ? -29.663 26.268 -16.772 1.00 67.99 197 ASP A C 1
ATOM 1525 O O . ASP A 1 189 ? -30.292 25.350 -16.239 1.00 68.86 197 ASP A O 1
ATOM 1530 N N . ALA A 1 190 ? -30.080 27.539 -16.736 1.00 69.39 198 ALA A N 1
ATOM 1531 C CA . ALA A 1 190 ? -31.245 27.923 -15.945 1.00 71.25 198 ALA A CA 1
ATOM 1532 C C . ALA A 1 190 ? -32.516 27.236 -16.422 1.00 78.21 198 ALA A C 1
ATOM 1533 O O . ALA A 1 190 ? -33.471 27.104 -15.647 1.00 80.97 198 ALA A O 1
ATOM 1535 N N . ARG A 1 191 ? -32.552 26.798 -17.681 1.00 79.01 199 ARG A N 1
ATOM 1536 C CA . ARG A 1 191 ? -33.739 26.185 -18.263 1.00 79.60 199 ARG A CA 1
ATOM 1537 C C . ARG A 1 191 ? -33.694 24.663 -18.243 1.00 79.61 199 ARG A C 1
ATOM 1538 O O . ARG A 1 191 ? -34.584 24.022 -18.811 1.00 81.27 199 ARG A O 1
ATOM 1546 N N . GLY A 1 192 ? -32.682 24.070 -17.612 1.00 77.41 200 GLY A N 1
ATOM 1547 C CA . GLY A 1 192 ? -32.643 22.635 -17.421 1.00 78.90 200 GLY A CA 1
ATOM 1548 C C . GLY A 1 192 ? -31.871 21.845 -18.457 1.00 80.75 200 GLY A C 1
ATOM 1549 O O . GLY A 1 192 ? -31.804 20.613 -18.344 1.00 82.44 200 GLY A O 1
ATOM 1550 N N . MET A 1 193 ? -31.292 22.496 -19.462 1.00 75.29 201 MET A N 1
ATOM 1551 C CA . MET A 1 193 ? -30.506 21.791 -20.464 1.00 71.30 201 MET A CA 1
ATOM 1552 C C . MET A 1 193 ? -29.070 21.632 -19.985 1.00 63.89 201 MET A C 1
ATOM 1553 O O . MET A 1 193 ? -28.497 22.550 -19.389 1.00 56.97 201 MET A O 1
ATOM 1558 N N . GLN A 1 194 ? -28.491 20.464 -20.253 1.00 57.25 202 GLN A N 1
ATOM 1559 C CA . GLN A 1 194 ? -27.110 20.183 -19.894 1.00 52.69 202 GLN A CA 1
ATOM 1560 C C . GLN A 1 194 ? -26.190 20.362 -21.097 1.00 51.70 202 GLN A C 1
ATOM 1561 O O . GLN A 1 194 ? -26.565 20.095 -22.241 1.00 50.33 202 GLN A O 1
ATOM 1567 N N . TRP A 1 195 ? -24.972 20.819 -20.816 1.00 46.74 203 TRP A N 1
ATOM 1568 C CA . TRP A 1 195 ? -23.979 21.130 -21.827 1.00 43.80 203 TRP A CA 1
ATOM 1569 C C . TRP A 1 195 ? -22.651 20.493 -21.445 1.00 47.13 203 TRP A C 1
ATOM 1570 O O . TRP A 1 195 ? -22.398 20.180 -20.278 1.00 42.26 203 TRP A O 1
ATOM 1581 N N . ARG A 1 196 ? -21.798 20.316 -22.451 1.00 42.94 204 ARG A N 1
ATOM 1582 C CA . ARG A 1 196 ? -20.429 19.863 -22.259 1.00 39.81 204 ARG A CA 1
ATOM 1583 C C . ARG A 1 196 ? -19.529 20.622 -23.230 1.00 36.50 204 ARG A C 1
ATOM 1584 O O . ARG A 1 196 ? -19.998 21.329 -24.127 1.00 39.01 204 ARG A O 1
ATOM 1592 N N . PHE A 1 197 ? -18.223 20.481 -23.036 1.00 33.52 205 PHE A N 1
ATOM 1593 C CA . PHE A 1 197 ? -17.242 21.024 -23.963 1.00 32.84 205 PHE A CA 1
ATOM 1594 C C . PHE A 1 197 ? -16.850 19.943 -24.963 1.00 40.64 205 PHE A C 1
ATOM 1595 O O . PHE A 1 197 ? -16.355 18.881 -24.569 1.00 37.43 205 PHE A O 1
ATOM 1603 N N . ASN A 1 198 ? -17.104 20.197 -26.249 1.00 35.45 206 ASN A N 1
ATOM 1604 C CA . ASN A 1 198 ? -16.515 19.389 -27.314 1.00 34.02 206 ASN A CA 1
ATOM 1605 C C . ASN A 1 198 ? -15.070 19.846 -27.445 1.00 34.40 206 ASN A C 1
ATOM 1606 O O . ASN A 1 198 ? -14.797 20.926 -27.972 1.00 34.06 206 ASN A O 1
ATOM 1611 N N . VAL A 1 199 ? -14.139 19.047 -26.936 1.00 33.16 207 VAL A N 1
ATOM 1612 C CA . VAL A 1 199 ? -12.727 19.417 -26.962 1.00 30.61 207 VAL A CA 1
ATOM 1613 C C . VAL A 1 199 ? -12.188 19.068 -28.343 1.00 26.58 207 VAL A C 1
ATOM 1614 O O . VAL A 1 199 ? -12.054 17.888 -28.695 1.00 25.95 207 VAL A O 1
ATOM 1618 N N . LEU A 1 200 ? -11.915 20.100 -29.147 1.00 30.20 208 LEU A N 1
ATOM 1619 C CA . LEU A 1 200 ? -11.587 19.872 -30.552 1.00 28.88 208 LEU A CA 1
ATOM 1620 C C . LEU A 1 200 ? -10.199 19.279 -30.712 1.00 24.10 208 LEU A C 1
ATOM 1621 O O . LEU A 1 200 ? -9.944 18.589 -31.698 1.00 26.55 208 LEU A O 1
ATOM 1626 N N . TRP A 1 201 ? -9.289 19.561 -29.785 1.00 29.25 209 TRP A N 1
ATOM 1627 C CA . TRP A 1 201 ? -7.913 19.090 -29.905 1.00 28.55 209 TRP A CA 1
ATOM 1628 C C . TRP A 1 201 ? -7.129 19.515 -28.676 1.00 26.46 209 TRP A C 1
ATOM 1629 O O . TRP A 1 201 ? -7.539 20.413 -27.937 1.00 26.94 209 TRP A O 1
ATOM 1640 N N . ALA A 1 202 ? -5.985 18.855 -28.476 1.00 25.59 210 ALA A N 1
ATOM 1641 C CA . ALA A 1 202 ? -4.914 19.353 -27.626 1.00 26.85 210 ALA A CA 1
ATOM 1642 C C . ALA A 1 202 ? -3.636 19.383 -28.453 1.00 25.22 210 ALA A C 1
ATOM 1643 O O . ALA A 1 202 ? -3.331 18.419 -29.166 1.00 27.75 210 ALA A O 1
ATOM 1645 N N . LYS A 1 203 ? -2.887 20.480 -28.335 1.00 26.14 211 LYS A N 1
ATOM 1646 C CA . LYS A 1 203 ? -1.678 20.712 -29.113 1.00 28.82 211 LYS A CA 1
ATOM 1647 C C . LYS A 1 203 ? -0.626 21.380 -28.243 1.00 27.20 211 LYS A C 1
ATOM 1648 O O . LYS A 1 203 ? -0.946 22.053 -27.261 1.00 27.85 211 LYS A O 1
ATOM 1654 N N . SER A 1 204 ? 0.640 21.204 -28.628 1.00 28.23 212 SER A N 1
ATOM 1655 C CA . SER A 1 204 ? 1.744 21.936 -28.012 1.00 26.70 212 SER A CA 1
ATOM 1656 C C . SER A 1 204 ? 1.981 23.229 -28.786 1.00 22.19 212 SER A C 1
ATOM 1657 O O . SER A 1 204 ? 1.912 23.241 -30.018 1.00 23.89 212 SER A O 1
ATOM 1660 N N . VAL A 1 205 ? 2.282 24.308 -28.069 1.00 25.13 213 VAL A N 1
ATOM 1661 C CA . VAL A 1 205 ? 2.628 25.578 -28.720 1.00 23.63 213 VAL A CA 1
ATOM 1662 C C . VAL A 1 205 ? 3.951 25.411 -29.463 1.00 21.67 213 VAL A C 1
ATOM 1663 O O . VAL A 1 205 ? 4.983 25.144 -28.831 1.00 27.70 213 VAL A O 1
ATOM 1667 N N . PRO A 1 206 ? 3.967 25.552 -30.797 1.00 24.69 214 PRO A N 1
ATOM 1668 C CA . PRO A 1 206 ? 5.194 25.240 -31.562 1.00 26.53 214 PRO A CA 1
ATOM 1669 C C . PRO A 1 206 ? 6.378 26.127 -31.231 1.00 28.47 214 PRO A C 1
ATOM 1670 O O . PRO A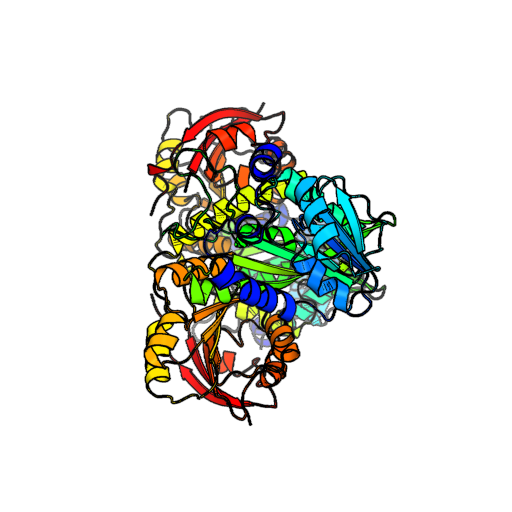 1 206 ? 7.530 25.673 -31.303 1.00 27.93 214 PRO A O 1
ATOM 1674 N N . THR A 1 207 ? 6.129 27.402 -30.921 1.00 25.38 215 THR A N 1
ATOM 1675 C CA . THR A 1 207 ? 7.220 28.288 -30.533 1.00 24.56 215 THR A CA 1
ATOM 1676 C C . THR A 1 207 ? 8.023 27.693 -29.384 1.00 23.45 215 THR A C 1
ATOM 1677 O O . THR A 1 207 ? 9.259 27.760 -29.376 1.00 28.57 215 THR A O 1
ATOM 1681 N N . TYR A 1 208 ? 7.343 27.089 -28.410 1.00 25.74 216 TYR A N 1
ATOM 1682 C CA . TYR A 1 208 ? 8.067 26.553 -27.262 1.00 24.54 216 TYR A CA 1
ATOM 1683 C C . TYR A 1 208 ? 8.743 25.231 -27.577 1.00 26.31 216 TYR A C 1
ATOM 1684 O O . TYR A 1 208 ? 9.803 24.935 -27.014 1.00 28.17 216 TYR A O 1
ATOM 1693 N N . VAL A 1 209 ? 8.160 24.435 -28.473 1.00 23.87 217 VAL A N 1
ATOM 1694 C CA . VAL A 1 209 ? 8.868 23.270 -28.991 1.00 29.17 217 VAL A CA 1
ATOM 1695 C C . VAL A 1 209 ? 10.158 23.707 -29.668 1.00 29.45 217 VAL A C 1
ATOM 1696 O O . VAL A 1 209 ? 11.244 23.179 -29.384 1.00 26.98 217 VAL A O 1
ATOM 1700 N N . GLU A 1 210 ? 10.050 24.687 -30.572 1.00 26.25 218 GLU A N 1
ATOM 1701 C CA . GLU A 1 210 ? 11.145 25.013 -31.476 1.00 32.71 218 GLU A CA 1
ATOM 1702 C C . GLU A 1 210 ? 12.257 25.744 -30.750 1.00 31.25 218 GLU A C 1
ATOM 1703 O O . GLU A 1 210 ? 13.441 25.471 -30.978 1.00 33.22 218 GLU A O 1
ATOM 1709 N N . ARG A 1 211 ? 11.889 26.704 -29.901 1.00 26.68 219 ARG A N 1
ATOM 1710 C CA . ARG A 1 211 ? 12.835 27.626 -29.299 1.00 28.42 219 ARG A CA 1
ATOM 1711 C C . ARG A 1 211 ? 13.182 27.293 -27.857 1.00 31.84 219 ARG A C 1
ATOM 1712 O O . ARG A 1 211 ? 14.169 27.826 -27.346 1.00 30.55 219 ARG A O 1
ATOM 1720 N N . VAL A 1 212 ? 12.411 26.428 -27.199 1.00 29.26 220 VAL A N 1
ATOM 1721 C CA . VAL A 1 212 ? 12.644 26.104 -25.794 1.00 34.46 220 VAL A CA 1
ATOM 1722 C C . VAL A 1 212 ? 12.774 24.596 -25.606 1.00 33.94 220 VAL A C 1
ATOM 1723 O O . VAL A 1 212 ? 13.126 24.134 -24.515 1.00 30.74 220 VAL A O 1
ATOM 1727 N N . LEU A 1 213 ? 12.514 23.820 -26.663 1.00 28.78 221 LEU A N 1
ATOM 1728 C CA . LEU A 1 213 ? 12.487 22.353 -26.566 1.00 29.68 221 LEU A CA 1
ATOM 1729 C C . LEU A 1 213 ? 11.544 21.907 -25.453 1.00 28.54 221 LEU A C 1
ATOM 1730 O O . LEU A 1 213 ? 11.820 20.975 -24.697 1.00 24.99 221 LEU A O 1
ATOM 1735 N N . ASN A 1 214 ? 10.418 22.598 -25.351 1.00 28.99 222 ASN A N 1
ATOM 1736 C CA . ASN A 1 214 ? 9.404 22.323 -24.349 1.00 26.51 222 ASN A CA 1
ATOM 1737 C C . ASN A 1 214 ? 8.105 21.991 -25.074 1.00 28.82 222 ASN A C 1
ATOM 1738 O O . ASN A 1 214 ? 7.463 22.885 -25.633 1.00 29.27 222 ASN A O 1
ATOM 1743 N N . TRP A 1 215 ? 7.720 20.710 -25.054 1.00 26.05 223 TRP A N 1
ATOM 1744 C CA . TRP A 1 215 ? 6.471 20.236 -25.636 1.00 28.99 223 TRP A CA 1
ATOM 1745 C C . TRP A 1 215 ? 5.282 20.354 -24.690 1.00 29.65 223 TRP A C 1
ATOM 1746 O O . TRP A 1 215 ? 4.169 19.966 -25.069 1.00 28.80 223 TRP A O 1
ATOM 1757 N N . ARG A 1 216 ? 5.482 20.867 -23.475 1.00 29.37 224 ARG A N 1
ATOM 1758 C CA . ARG A 1 216 ? 4.451 20.853 -22.444 1.00 33.08 224 ARG A CA 1
ATOM 1759 C C . ARG A 1 216 ? 3.800 22.215 -22.226 1.00 32.88 224 ARG A C 1
ATOM 1760 O O . ARG A 1 216 ? 3.285 22.482 -21.132 1.00 27.66 224 ARG A O 1
ATOM 1768 N N . GLN A 1 217 ? 3.841 23.088 -23.233 1.00 29.86 225 GLN A N 1
ATOM 1769 C CA . GLN A 1 217 ? 2.966 24.256 -23.310 1.00 27.34 225 GLN A CA 1
ATOM 1770 C C . GLN A 1 217 ? 1.766 23.784 -24.114 1.00 30.24 225 GLN A C 1
ATOM 1771 O O . GLN A 1 217 ? 1.754 23.847 -25.343 1.00 28.90 225 GLN A O 1
ATOM 1777 N N . VAL A 1 218 ? 0.772 23.236 -23.423 1.00 27.94 226 VAL A N 1
ATOM 1778 C CA . VAL A 1 218 ? -0.349 22.575 -24.082 1.00 30.18 226 VAL A CA 1
ATOM 1779 C C . VAL A 1 218 ? -1.540 23.519 -24.090 1.00 26.57 226 VAL A C 1
ATOM 1780 O O . VAL A 1 218 ? -1.784 24.233 -23.111 1.00 26.64 226 VAL A O 1
ATOM 1784 N N . HIS A 1 219 ? -2.272 23.549 -25.201 1.00 27.11 227 HIS A N 1
ATOM 1785 C CA . HIS A 1 219 ? -3.494 24.328 -25.232 1.00 27.13 227 HIS A CA 1
ATOM 1786 C C . HIS A 1 219 ? -4.607 23.531 -25.902 1.00 25.99 227 HIS A C 1
ATOM 1787 O O . HIS A 1 219 ? -4.376 22.513 -26.573 1.00 24.53 227 HIS A O 1
ATOM 1794 N N . TRP A 1 220 ? -5.834 23.978 -25.629 1.00 28.04 228 TRP A N 1
ATOM 1795 C CA . TRP A 1 220 ? -7.057 23.296 -26.024 1.00 26.98 228 TRP A CA 1
ATOM 1796 C C . TRP A 1 220 ? -8.061 24.317 -26.532 1.00 31.09 228 TRP A C 1
ATOM 1797 O O . TRP A 1 220 ? -8.164 25.422 -25.996 1.00 28.90 228 TRP A O 1
ATOM 1808 N N . LEU A 1 221 ? -8.833 23.922 -27.544 1.00 25.91 229 LEU A N 1
ATOM 1809 C CA . LEU A 1 221 ? -9.970 24.705 -28.014 1.00 29.27 229 LEU A CA 1
ATOM 1810 C C . LEU A 1 221 ? -11.237 23.878 -27.828 1.00 28.59 229 LEU A C 1
ATOM 1811 O O . LEU A 1 221 ? -11.289 22.723 -28.251 1.00 28.89 229 LEU A O 1
ATOM 1816 N N . CYS A 1 222 ? -12.255 24.465 -27.203 1.00 32.59 230 CYS A N 1
ATOM 1817 C CA . CYS A 1 222 ? -13.475 23.746 -26.862 1.00 32.78 230 CYS A CA 1
ATOM 1818 C C . CYS A 1 222 ? -14.686 24.513 -27.360 1.00 36.90 230 CYS A C 1
ATOM 1819 O O . CYS A 1 222 ? -14.672 25.746 -27.420 1.00 34.14 230 CYS A O 1
ATOM 1822 N N . VAL A 1 223 ? -15.739 23.768 -27.704 1.00 32.56 231 VAL A N 1
ATOM 1823 C CA . VAL A 1 223 ? -17.021 24.322 -28.130 1.00 29.08 231 VAL A CA 1
ATOM 1824 C C . VAL A 1 223 ? -18.095 23.846 -27.157 1.00 35.05 231 VAL A C 1
ATOM 1825 O O . VAL A 1 223 ? -18.157 22.654 -26.833 1.00 35.93 231 VAL A O 1
ATOM 1829 N N . LYS A 1 224 ? -18.940 24.769 -26.697 1.00 35.72 232 LYS A N 1
ATOM 1830 C CA . LYS A 1 224 ? -20.031 24.417 -25.792 1.00 33.39 232 LYS A CA 1
ATOM 1831 C C . LYS A 1 224 ? -21.154 23.782 -26.605 1.00 36.90 232 LYS A C 1
ATOM 1832 O O . LYS A 1 224 ? -21.744 24.438 -27.468 1.00 38.84 232 LYS A O 1
ATOM 1838 N N . VAL A 1 225 ? -21.442 22.504 -26.352 1.00 37.69 233 VAL A N 1
ATOM 1839 C CA . VAL A 1 225 ? -22.419 21.772 -27.151 1.00 38.60 233 VAL A CA 1
ATOM 1840 C C . VAL A 1 225 ? -23.393 21.066 -26.206 1.00 41.02 233 VAL A C 1
ATOM 1841 O O . VAL A 1 225 ? -23.059 20.780 -25.046 1.00 40.78 233 VAL A O 1
ATOM 1845 N N . PRO A 1 226 ? -24.607 20.786 -26.685 1.00 43.62 234 PRO A N 1
ATOM 1846 C CA . PRO A 1 226 ? -25.569 20.054 -25.853 1.00 48.49 234 PRO A CA 1
ATOM 1847 C C . PRO A 1 226 ? -25.036 18.686 -25.451 1.00 49.37 234 PRO A C 1
ATOM 1848 O O . PRO A 1 226 ? -24.309 18.027 -26.200 1.00 47.67 234 PRO A O 1
ATOM 1852 N N . ALA A 1 227 ? -25.400 18.268 -24.240 1.00 48.43 235 ALA A N 1
ATOM 1853 C CA . ALA A 1 227 ? -24.978 16.980 -23.688 1.00 57.10 235 ALA A CA 1
ATOM 1854 C C . ALA A 1 227 ? -26.111 16.444 -22.817 1.00 70.04 235 ALA A C 1
ATOM 1855 O O . ALA A 1 227 ? -26.219 16.804 -21.643 1.00 76.36 235 ALA A O 1
ATOM 1857 N N . GLN A 1 228 ? -26.952 15.582 -23.391 1.00 76.23 236 GLN A N 1
ATOM 1858 C CA . GLN A 1 228 ? -27.938 14.887 -22.568 1.00 86.38 236 GLN A CA 1
ATOM 1859 C C . GLN A 1 228 ? -27.257 13.868 -21.664 1.00 87.70 236 GLN A C 1
ATOM 1860 O O . GLN A 1 228 ? -27.541 13.796 -20.462 1.00 90.25 236 GLN A O 1
ATOM 1866 N N . ASP A 1 229 ? -26.357 13.070 -22.233 1.00 83.78 237 ASP A N 1
ATOM 1867 C CA . ASP A 1 229 ? -25.520 12.172 -21.458 1.00 86.69 237 ASP A CA 1
ATOM 1868 C C . ASP A 1 229 ? -24.610 12.990 -20.540 1.00 86.45 237 ASP A C 1
ATOM 1869 O O . ASP A 1 229 ? -24.487 14.209 -20.669 1.00 87.26 237 ASP A O 1
ATOM 1874 N N . GLY A 1 230 ? -23.975 12.309 -19.595 1.00 85.03 238 GLY A N 1
ATOM 1875 C CA . GLY A 1 230 ? -23.145 12.979 -18.616 1.00 80.51 238 GLY A CA 1
ATOM 1876 C C . GLY A 1 230 ? -21.757 12.386 -18.503 1.00 71.29 238 GLY A C 1
ATOM 1877 O O . GLY A 1 230 ? -21.540 11.195 -18.712 1.00 73.04 238 GLY A O 1
ATOM 1878 N N . GLY A 1 231 ? -20.811 13.256 -18.190 1.00 72.26 239 GLY A N 1
ATOM 1879 C CA . GLY A 1 231 ? -19.556 12.843 -17.610 1.00 66.73 239 GLY A CA 1
ATOM 1880 C C . GLY A 1 231 ? -19.697 13.005 -16.112 1.00 62.78 239 GLY A C 1
ATOM 1881 O O . GLY A 1 231 ? -20.270 12.138 -15.451 1.00 60.55 239 GLY A O 1
ATOM 1882 N N . ILE A 1 232 ? -19.231 14.131 -15.573 1.00 58.14 240 ILE A N 1
ATOM 1883 C CA . ILE A 1 232 ? -19.357 14.448 -14.153 1.00 56.75 240 ILE A CA 1
ATOM 1884 C C . ILE A 1 232 ? -19.927 15.857 -14.024 1.00 53.82 240 ILE A C 1
ATOM 1885 O O . ILE A 1 232 ? -19.342 16.817 -14.538 1.00 45.07 240 ILE A O 1
ATOM 1890 N N . SER A 1 233 ? -21.065 15.977 -13.349 1.00 60.88 241 SER A N 1
ATOM 1891 C CA . SER A 1 233 ? -21.723 17.258 -13.131 1.00 60.26 241 SER A CA 1
ATOM 1892 C C . SER A 1 233 ? -21.476 17.823 -11.742 1.00 59.74 241 SER A C 1
ATOM 1893 O O . SER A 1 233 ? -21.465 19.046 -11.574 1.00 64.13 241 SER A O 1
ATOM 1896 N N . ASN A 1 234 ? -21.274 16.954 -10.757 1.00 56.50 242 ASN A N 1
ATOM 1897 C CA . ASN A 1 234 ? -21.021 17.379 -9.388 1.00 59.32 242 ASN A CA 1
ATOM 1898 C C . ASN A 1 234 ? -19.644 18.018 -9.293 1.00 60.18 242 ASN A C 1
ATOM 1899 O O . ASN A 1 234 ? -18.651 17.444 -9.749 1.00 59.61 242 ASN A O 1
ATOM 1904 N N . GLU A 1 235 ? -19.581 19.217 -8.708 1.00 56.70 243 GLU A N 1
ATOM 1905 C CA . GLU A 1 235 ? -18.304 19.919 -8.646 1.00 52.91 243 GLU A CA 1
ATOM 1906 C C . GLU A 1 235 ? -17.305 19.174 -7.771 1.00 48.88 243 GLU A C 1
ATOM 1907 O O . GLU A 1 235 ? -16.121 19.075 -8.118 1.00 46.28 243 GLU A O 1
ATOM 1913 N N . LYS A 1 236 ? -17.766 18.624 -6.645 1.00 48.80 244 LYS A N 1
ATOM 1914 C CA . LYS A 1 236 ? -16.861 17.928 -5.735 1.00 56.11 244 LYS A CA 1
ATOM 1915 C C . LYS A 1 236 ? -16.322 16.646 -6.359 1.00 54.26 244 LYS A C 1
ATOM 1916 O O . LYS A 1 236 ? -15.142 16.316 -6.194 1.00 53.93 244 LYS A O 1
ATOM 1922 N N . ALA A 1 237 ? -17.174 15.903 -7.066 1.00 54.03 245 ALA A N 1
ATOM 1923 C CA . ALA A 1 237 ? -16.695 14.740 -7.803 1.00 53.23 245 ALA A CA 1
ATOM 1924 C C . ALA A 1 237 ? -15.681 15.139 -8.870 1.00 45.67 245 ALA A C 1
ATOM 1925 O O . ALA A 1 237 ? -14.726 14.401 -9.135 1.00 45.51 245 ALA A O 1
ATOM 1927 N N . LEU A 1 238 ? -15.867 16.303 -9.497 1.00 49.03 246 LEU A N 1
ATOM 1928 C CA . LEU A 1 238 ? -14.899 16.744 -10.496 1.00 45.46 246 LEU A CA 1
ATOM 1929 C C . LEU A 1 238 ? -13.550 17.038 -9.856 1.00 44.18 246 LEU A C 1
ATOM 1930 O O . LEU A 1 238 ? -12.500 16.663 -10.396 1.00 42.19 246 LEU A O 1
ATOM 1935 N N . ILE A 1 239 ? -13.563 17.707 -8.700 1.00 43.82 247 ILE A N 1
ATOM 1936 C CA . ILE A 1 239 ? -12.332 18.016 -7.976 1.00 46.21 247 ILE A CA 1
ATOM 1937 C C . ILE A 1 239 ? -11.579 16.735 -7.638 1.00 47.77 247 ILE A C 1
ATOM 1938 O O . ILE A 1 239 ? -10.366 16.625 -7.853 1.00 47.14 247 ILE A O 1
ATOM 1943 N N . SER A 1 240 ? -12.290 15.744 -7.102 1.00 47.13 248 SER A N 1
ATOM 1944 C CA . SER A 1 240 ? -11.638 14.492 -6.740 1.00 52.84 248 SER A CA 1
ATOM 1945 C C . SER A 1 240 ? -11.097 13.783 -7.970 1.00 47.71 248 SER A C 1
ATOM 1946 O O . SER A 1 240 ? -10.028 13.164 -7.920 1.00 48.92 248 SER A O 1
ATOM 1949 N N . ALA A 1 241 ? -11.810 13.885 -9.095 1.00 49.26 249 ALA A N 1
ATOM 1950 C CA . ALA A 1 241 ? -11.351 13.239 -10.321 1.00 37.61 249 ALA A CA 1
ATOM 1951 C C . ALA A 1 241 ? -9.980 13.742 -10.751 1.00 35.82 249 ALA A C 1
ATOM 1952 O O . ALA A 1 241 ? -9.181 12.971 -11.297 1.00 38.78 249 ALA A O 1
ATOM 1954 N N . MET A 1 242 ? -9.672 15.014 -10.498 1.00 38.83 250 MET A N 1
ATOM 1955 C CA . MET A 1 242 ? -8.387 15.548 -10.943 1.00 39.96 250 MET A CA 1
ATOM 1956 C C . MET A 1 242 ? -7.229 14.850 -10.240 1.00 44.06 250 MET A C 1
ATOM 1957 O O . MET A 1 242 ? -6.171 14.619 -10.844 1.00 37.36 250 MET A O 1
ATOM 1962 N N . GLY A 1 243 ? -7.411 14.517 -8.960 1.00 41.92 251 GLY A N 1
ATOM 1963 C CA . GLY A 1 243 ? -6.400 13.753 -8.250 1.00 39.51 251 GLY A CA 1
ATOM 1964 C C . GLY A 1 243 ? -6.339 12.306 -8.705 1.00 37.84 251 GLY A C 1
ATOM 1965 O O . GLY A 1 243 ? -5.251 11.737 -8.846 1.00 39.76 251 GLY A O 1
ATOM 1966 N N . ARG A 1 244 ? -7.504 11.694 -8.947 1.00 35.68 252 ARG A N 1
ATOM 1967 C CA . ARG A 1 244 ? -7.520 10.325 -9.457 1.00 35.37 252 ARG A CA 1
ATOM 1968 C C . ARG A 1 244 ? -6.859 10.241 -10.833 1.00 41.14 252 ARG A C 1
ATOM 1969 O O . ARG A 1 244 ? -6.101 9.303 -11.112 1.00 41.03 252 ARG A O 1
ATOM 1977 N N . TRP A 1 245 ? -7.114 11.229 -11.699 1.00 38.55 253 TRP A N 1
ATOM 1978 C CA . TRP A 1 245 ? -6.502 11.232 -13.025 1.00 33.69 253 TRP A CA 1
ATOM 1979 C C . TRP A 1 245 ? -4.985 11.363 -12.940 1.00 31.95 253 TRP A C 1
ATOM 1980 O O . TRP A 1 245 ? -4.266 10.744 -13.732 1.00 30.52 253 TRP A O 1
ATOM 1991 N N . LYS A 1 246 ? -4.472 12.143 -11.973 1.00 33.10 254 LYS A N 1
ATOM 1992 C CA . LYS A 1 246 ? -3.019 12.214 -11.809 1.00 31.62 254 LYS A CA 1
ATOM 1993 C C . LYS A 1 246 ? -2.446 10.863 -11.404 1.00 34.36 254 LYS A C 1
ATOM 1994 O O . LYS A 1 246 ? -1.401 10.445 -11.922 1.00 32.38 254 LYS A O 1
ATOM 2000 N N . ILE A 1 247 ? -3.118 10.171 -10.482 1.00 37.76 255 ILE A N 1
ATOM 2001 C CA . ILE A 1 247 ? -2.661 8.855 -10.039 1.00 37.52 255 ILE A CA 1
ATOM 2002 C C . ILE A 1 247 ? -2.647 7.877 -11.208 1.00 37.08 255 ILE A C 1
ATOM 2003 O O . ILE A 1 247 ? -1.661 7.173 -11.439 1.00 37.40 255 ILE A O 1
ATOM 2008 N N . ILE A 1 248 ? -3.749 7.814 -11.953 1.00 41.50 256 ILE A N 1
ATOM 2009 C CA . ILE A 1 248 ? -3.830 6.924 -13.112 1.00 36.05 256 ILE A CA 1
ATOM 2010 C C . ILE A 1 248 ? -2.706 7.222 -14.093 1.00 35.35 256 ILE A C 1
ATOM 2011 O O . ILE A 1 248 ? -2.083 6.302 -14.642 1.00 37.32 256 ILE A O 1
ATOM 2016 N N . GLN A 1 249 ? -2.401 8.511 -14.308 1.00 30.84 257 GLN A N 1
ATOM 2017 C CA . GLN A 1 249 ? -1.298 8.853 -15.200 1.00 30.21 257 GLN A CA 1
ATOM 2018 C C . GLN A 1 249 ? 0.039 8.356 -14.656 1.00 34.38 257 GLN A C 1
ATOM 2019 O O . GLN A 1 249 ? 0.854 7.814 -15.413 1.00 33.56 257 GLN A O 1
ATOM 2025 N N . ASP A 1 250 ? 0.294 8.542 -13.350 1.00 31.98 258 ASP A N 1
ATOM 2026 C CA . ASP A 1 250 ? 1.538 8.041 -12.763 1.00 33.66 258 ASP A CA 1
ATOM 2027 C C . ASP A 1 250 ? 1.690 6.534 -12.978 1.00 37.00 258 ASP A C 1
ATOM 2028 O O . ASP A 1 250 ? 2.799 6.030 -13.186 1.00 35.80 258 ASP A O 1
ATOM 2033 N N . HIS A 1 251 ? 0.596 5.795 -12.907 1.00 35.86 259 HIS A N 1
ATOM 2034 C CA . HIS A 1 251 ? 0.688 4.358 -13.135 1.00 37.67 259 HIS A CA 1
ATOM 2035 C C . HIS A 1 251 ? 0.878 4.030 -14.609 1.00 41.86 259 HIS A C 1
ATOM 2036 O O . HIS A 1 251 ? 1.511 3.022 -14.936 1.00 38.39 259 HIS A O 1
ATOM 2043 N N . THR A 1 252 ? 0.371 4.879 -15.505 1.00 37.91 260 THR A N 1
ATOM 2044 C CA . THR A 1 252 ? 0.628 4.697 -16.927 1.00 35.63 260 THR A CA 1
ATOM 2045 C C . THR A 1 252 ? 2.104 4.881 -17.243 1.00 36.95 260 THR A C 1
ATOM 2046 O O . THR A 1 252 ? 2.667 4.127 -18.050 1.00 35.13 260 THR A O 1
ATOM 2050 N N . GLU A 1 253 ? 2.748 5.881 -16.627 1.00 36.54 261 GLU A N 1
ATOM 2051 C CA . GLU A 1 253 ? 4.182 6.062 -16.833 1.00 33.62 261 GLU A CA 1
ATOM 2052 C C . GLU A 1 253 ? 4.950 4.859 -16.313 1.00 35.97 261 GLU A C 1
ATOM 2053 O O . GLU A 1 253 ? 5.832 4.326 -16.994 1.00 42.52 261 GLU A O 1
ATOM 2059 N N . TYR A 1 254 ? 4.635 4.431 -15.089 1.00 32.40 262 TYR A N 1
ATOM 2060 C CA . TYR A 1 254 ? 5.285 3.262 -14.513 1.00 35.80 262 TYR A CA 1
ATOM 2061 C C . TYR A 1 254 ? 5.174 2.057 -15.451 1.00 41.97 262 TYR A C 1
ATOM 2062 O O . TYR A 1 254 ? 6.146 1.320 -15.648 1.00 47.10 262 TYR A O 1
ATOM 2071 N N . LEU A 1 255 ? 4.020 1.891 -16.100 1.00 35.85 263 LEU A N 1
ATOM 2072 C CA . LEU A 1 255 ? 3.818 0.769 -17.009 1.00 38.78 263 LEU A CA 1
ATOM 2073 C C . LEU A 1 255 ? 4.555 0.951 -18.333 1.00 40.81 263 LEU A C 1
ATOM 2074 O O . LEU A 1 255 ? 5.131 -0.008 -18.858 1.00 39.93 263 LEU A O 1
ATOM 2079 N N . LEU A 1 256 ? 4.550 2.161 -18.897 1.00 36.11 264 LEU A N 1
ATOM 2080 C CA . LEU A 1 256 ? 5.023 2.355 -20.264 1.00 32.22 264 LEU A CA 1
ATOM 2081 C C . LEU A 1 256 ? 6.500 2.717 -20.355 1.00 38.20 264 LEU A C 1
ATOM 2082 O O . LEU A 1 256 ? 7.096 2.532 -21.419 1.00 38.66 264 LEU A O 1
ATOM 2087 N N . ASN A 1 257 ? 7.100 3.228 -19.279 1.00 36.81 265 ASN A N 1
ATOM 2088 C CA . ASN A 1 257 ? 8.439 3.803 -19.373 1.00 41.08 265 ASN A CA 1
ATOM 2089 C C . ASN A 1 257 ? 9.436 2.785 -19.908 1.00 46.82 265 ASN A C 1
ATOM 2090 O O . ASN A 1 257 ? 9.553 1.674 -19.381 1.00 42.17 265 ASN A O 1
ATOM 2095 N N . GLY A 1 258 ? 10.135 3.161 -20.978 1.00 49.61 266 GLY A N 1
ATOM 2096 C CA . GLY A 1 258 ? 11.182 2.334 -21.540 1.00 53.44 266 GLY A CA 1
ATOM 2097 C C . GLY A 1 258 ? 10.721 1.119 -22.317 1.00 50.84 266 GLY A C 1
ATOM 2098 O O . GLY A 1 258 ? 11.567 0.326 -22.743 1.00 54.73 266 GLY A O 1
ATOM 2099 N N . LYS A 1 259 ? 9.423 0.936 -22.522 1.00 45.14 267 LYS A N 1
ATOM 2100 C CA . LYS A 1 259 ? 8.932 -0.197 -23.296 1.00 44.56 267 LYS A CA 1
ATOM 2101 C C . LYS A 1 259 ? 8.825 0.197 -24.762 1.00 50.05 267 LYS A C 1
ATOM 2102 O O . LYS A 1 259 ? 8.188 1.200 -25.096 1.00 54.48 267 LYS A O 1
ATOM 2108 N N . THR A 1 260 ? 9.448 -0.585 -25.633 1.00 44.96 268 THR A N 1
ATOM 2109 C CA . THR A 1 260 ? 9.353 -0.308 -27.058 1.00 48.69 268 THR A CA 1
ATOM 2110 C C . THR A 1 260 ? 8.094 -0.950 -27.628 1.00 40.71 268 THR A C 1
ATOM 2111 O O . THR A 1 260 ? 7.602 -1.957 -27.116 1.00 39.03 268 THR A O 1
ATOM 2115 N N . SER A 1 261 ? 7.561 -0.342 -28.681 1.00 39.12 269 SER A N 1
ATOM 2116 C CA . SER A 1 261 ? 6.349 -0.850 -29.304 1.00 36.76 269 SER A CA 1
ATOM 2117 C C . SER A 1 261 ? 6.605 -2.207 -29.940 1.00 37.17 269 SER A C 1
ATOM 2118 O O . SER A 1 261 ? 7.663 -2.453 -30.524 1.00 37.09 269 SER A O 1
ATOM 2121 N N . TRP A 1 262 ? 5.619 -3.092 -29.828 1.00 37.80 270 TRP A N 1
ATOM 2122 C CA . TRP A 1 262 ? 5.711 -4.380 -30.494 1.00 38.48 270 TRP A CA 1
ATOM 2123 C C . TRP A 1 262 ? 5.669 -4.236 -32.011 1.00 42.72 270 TRP A C 1
ATOM 2124 O O . TRP A 1 262 ? 6.117 -5.145 -32.718 1.00 47.19 270 TRP A O 1
ATOM 2135 N N . ALA A 1 263 ? 5.166 -3.105 -32.522 1.00 37.78 271 ALA A N 1
ATOM 2136 C CA . ALA A 1 263 ? 5.073 -2.886 -33.957 1.00 38.87 271 ALA A CA 1
ATOM 2137 C C . ALA A 1 263 ? 6.349 -2.315 -34.555 1.00 39.18 271 ALA A C 1
ATOM 2138 O O . ALA A 1 263 ? 6.419 -2.148 -35.779 1.00 38.70 271 ALA A O 1
ATOM 2140 N N . THR A 1 264 ? 7.356 -2.021 -33.732 1.00 38.39 272 THR A N 1
ATOM 2141 C CA . THR A 1 264 ? 8.461 -1.189 -34.195 1.00 40.96 272 THR A CA 1
ATOM 2142 C C . THR A 1 264 ? 9.319 -1.903 -35.235 1.00 46.54 272 THR A C 1
ATOM 2143 O O . THR A 1 264 ? 9.735 -1.288 -36.228 1.00 44.55 272 THR A O 1
ATOM 2147 N N . ASP A 1 265 ? 9.572 -3.201 -35.047 1.00 41.02 273 ASP A N 1
ATOM 2148 C CA . ASP A 1 265 ? 10.413 -3.934 -35.990 1.00 47.44 273 ASP A CA 1
ATOM 2149 C C . ASP A 1 265 ? 9.798 -3.964 -37.387 1.00 43.49 273 ASP A C 1
ATOM 2150 O O . ASP A 1 265 ? 10.495 -3.742 -38.385 1.00 41.29 273 ASP A O 1
ATOM 2155 N N . VAL A 1 266 ? 8.493 -4.231 -37.478 1.00 36.03 274 VAL A N 1
ATOM 2156 C CA . VAL A 1 266 ? 7.824 -4.262 -38.774 1.00 37.17 274 VAL A CA 1
ATOM 2157 C C . VAL A 1 266 ? 7.869 -2.888 -39.431 1.00 32.86 274 VAL A C 1
ATOM 2158 O O . VAL A 1 266 ? 8.184 -2.758 -40.621 1.00 36.58 274 VAL A O 1
ATOM 2162 N N . ILE A 1 267 ? 7.540 -1.848 -38.668 1.00 33.76 275 ILE A N 1
ATOM 2163 C CA . ILE A 1 267 ? 7.444 -0.503 -39.234 1.00 31.07 275 ILE A CA 1
ATOM 2164 C C . ILE A 1 267 ? 8.807 -0.026 -39.730 1.00 31.49 275 ILE A C 1
ATOM 2165 O O . ILE A 1 267 ? 8.936 0.449 -40.863 1.00 37.45 275 ILE A O 1
ATOM 2170 N N . ASN A 1 268 ? 9.850 -0.163 -38.902 1.00 34.76 276 ASN A N 1
ATOM 2171 C CA . ASN A 1 268 ? 11.191 0.244 -39.328 1.00 42.28 276 ASN A CA 1
ATOM 2172 C C . ASN A 1 268 ? 11.599 -0.442 -40.611 1.00 42.58 276 ASN A C 1
ATOM 2173 O O . ASN A 1 268 ? 12.339 0.128 -41.418 1.00 39.61 276 ASN A O 1
ATOM 2178 N N . ASN A 1 269 ? 11.167 -1.685 -40.795 1.00 40.58 277 ASN A N 1
ATOM 2179 C CA . ASN A 1 269 ? 11.651 -2.453 -41.926 1.00 38.40 277 ASN A CA 1
ATOM 2180 C C . ASN A 1 269 ? 11.049 -1.942 -43.224 1.00 33.30 277 ASN A C 1
ATOM 2181 O O . ASN A 1 269 ? 11.766 -1.648 -44.185 1.00 43.10 277 ASN A O 1
ATOM 2186 N N . VAL A 1 270 ? 9.728 -1.800 -43.260 1.00 33.09 278 VAL A N 1
ATOM 2187 C CA . VAL A 1 270 ? 9.084 -1.376 -44.494 1.00 41.46 278 VAL A CA 1
ATOM 2188 C C . VAL A 1 270 ? 9.328 0.109 -44.740 1.00 41.96 278 VAL A C 1
ATOM 2189 O O . VAL A 1 270 ? 9.565 0.533 -45.877 1.00 42.07 278 VAL A O 1
ATOM 2193 N N . ILE A 1 271 ? 9.318 0.921 -43.684 1.00 38.31 279 ILE A N 1
ATOM 2194 C CA . ILE A 1 271 ? 9.548 2.346 -43.881 1.00 32.88 279 ILE A CA 1
ATOM 2195 C C . ILE A 1 271 ? 10.971 2.599 -44.355 1.00 36.18 279 ILE A C 1
ATOM 2196 O O . ILE A 1 271 ? 11.232 3.574 -45.071 1.00 38.55 279 ILE A O 1
ATOM 2201 N N . SER A 1 272 ? 11.909 1.723 -43.994 1.00 36.62 280 SER A N 1
ATOM 2202 C CA . SER A 1 272 ? 13.270 1.854 -44.506 1.00 34.44 280 SER A CA 1
ATOM 2203 C C . SER A 1 272 ? 13.348 1.663 -46.023 1.00 38.00 280 SER A C 1
ATOM 2204 O O . SER A 1 272 ? 14.378 1.987 -46.626 1.00 39.83 280 SER A O 1
ATOM 2207 N N . LYS A 1 273 ? 12.293 1.136 -46.650 1.00 33.28 281 LYS A N 1
ATOM 2208 C CA . LYS A 1 273 ? 12.286 0.868 -48.086 1.00 32.28 281 LYS A CA 1
ATOM 2209 C C . LYS A 1 273 ? 11.514 1.902 -48.879 1.00 37.20 281 LYS A C 1
ATOM 2210 O O . LYS A 1 273 ? 11.505 1.828 -50.111 1.00 39.77 281 LYS A O 1
ATOM 2216 N N . VAL A 1 274 ? 10.861 2.843 -48.213 1.00 55.28 282 VAL A N 1
ATOM 2217 C CA . VAL A 1 274 ? 9.914 3.723 -48.875 1.00 54.88 282 VAL A CA 1
ATOM 2218 C C . VAL A 1 274 ? 10.456 5.141 -48.898 1.00 54.18 282 VAL A C 1
ATOM 2219 O O . VAL A 1 274 ? 11.137 5.597 -47.971 1.00 44.85 282 VAL A O 1
ATOM 2223 N N . ASP A 1 275 ? 10.150 5.836 -49.985 1.00 48.91 283 ASP A N 1
ATOM 2224 C CA . ASP A 1 275 ? 10.426 7.260 -50.116 1.00 56.65 283 ASP A CA 1
ATOM 2225 C C . ASP A 1 275 ? 9.103 8.018 -50.084 1.00 58.81 283 ASP A C 1
ATOM 2226 O O . ASP A 1 275 ? 8.266 7.856 -50.977 1.00 69.44 283 ASP A O 1
ATOM 2231 N N . PHE A 1 276 ? 8.907 8.831 -49.057 1.00 62.22 284 PHE A N 1
ATOM 2232 C CA . PHE A 1 276 ? 7.660 9.581 -48.942 1.00 65.76 284 PHE A CA 1
ATOM 2233 C C . PHE A 1 276 ? 7.709 10.920 -49.682 1.00 73.77 284 PHE A C 1
ATOM 2234 O O . PHE A 1 276 ? 7.163 11.052 -50.788 1.00 71.53 284 PHE A O 1
ATOM 2242 N N . ASN A 1 280 ? 8.625 16.327 -49.183 1.00 77.09 288 ASN A N 1
ATOM 2243 C CA . ASN A 1 280 ? 8.368 17.750 -48.977 1.00 75.07 288 ASN A CA 1
ATOM 2244 C C . ASN A 1 280 ? 7.396 18.029 -47.818 1.00 72.39 288 ASN A C 1
ATOM 2245 O O . ASN A 1 280 ? 7.489 19.072 -47.184 1.00 77.83 288 ASN A O 1
ATOM 2250 N N . LEU A 1 281 ? 6.512 17.072 -47.519 1.00 61.46 289 LEU A N 1
ATOM 2251 C CA . LEU A 1 281 ? 5.423 17.220 -46.556 1.00 53.57 289 LEU A CA 1
ATOM 2252 C C . LEU A 1 281 ? 5.696 16.475 -45.258 1.00 43.52 289 LEU A C 1
ATOM 2253 O O . LEU A 1 281 ? 6.501 15.540 -45.228 1.00 45.49 289 LEU A O 1
ATOM 2258 N N . PRO A 1 282 ? 5.033 16.850 -44.162 1.00 38.02 290 PRO A N 1
ATOM 2259 C CA . PRO A 1 282 ? 5.138 16.054 -42.935 1.00 35.19 290 PRO A CA 1
ATOM 2260 C C . PRO A 1 282 ? 4.382 14.736 -43.067 1.00 34.89 290 PRO A C 1
ATOM 2261 O O . PRO A 1 282 ? 3.451 14.591 -43.860 1.00 37.37 290 PRO A O 1
ATOM 2265 N N . LEU A 1 283 ? 4.793 13.763 -42.270 1.00 30.46 291 LEU A N 1
ATOM 2266 C CA . LEU A 1 283 ? 4.081 12.493 -42.222 1.00 30.87 291 LEU A CA 1
ATOM 2267 C C . LEU A 1 283 ? 3.019 12.532 -41.132 1.00 31.10 291 LEU A C 1
ATOM 2268 O O . LEU A 1 283 ? 3.184 13.186 -40.100 1.00 27.14 291 LEU A O 1
ATOM 2273 N N . TYR A 1 284 ? 1.912 11.845 -41.382 1.00 24.63 292 TYR A N 1
ATOM 2274 C CA . TYR A 1 284 ? 0.826 11.740 -40.416 1.00 23.97 292 TYR A CA 1
ATOM 2275 C C . TYR A 1 284 ? 0.904 10.381 -39.713 1.00 28.16 292 TYR A C 1
ATOM 2276 O O . TYR A 1 284 ? 0.934 9.339 -40.375 1.00 27.25 292 TYR A O 1
ATOM 2285 N N . VAL A 1 285 ? 0.940 10.392 -38.384 1.00 24.91 293 VAL A N 1
ATOM 2286 C CA . VAL A 1 285 ? 1.022 9.173 -37.584 1.00 29.72 293 VAL A CA 1
ATOM 2287 C C . VAL A 1 285 ? -0.207 9.091 -36.688 1.00 28.24 293 VAL A C 1
ATOM 2288 O O . VAL A 1 285 ? -0.671 10.104 -36.154 1.00 28.12 293 VAL A O 1
ATOM 2292 N N . TYR A 1 286 ? -0.765 7.891 -36.569 1.00 31.72 294 TYR A N 1
ATOM 2293 C CA . TYR A 1 286 ? -1.973 7.683 -35.780 1.00 30.01 294 TYR A CA 1
ATOM 2294 C C . TYR A 1 286 ? -1.811 6.421 -34.933 1.00 29.09 294 TYR A C 1
ATOM 2295 O O . TYR A 1 286 ? -1.518 5.350 -35.473 1.00 28.44 294 TYR A O 1
ATOM 2304 N N . SER A 1 287 ? -1.988 6.552 -33.617 1.00 29.97 295 SER A N 1
ATOM 2305 C CA . SER A 1 287 ? -1.809 5.447 -32.663 1.00 35.90 295 SER A CA 1
ATOM 2306 C C . SER A 1 287 ? -2.893 5.506 -31.592 1.00 27.68 295 SER A C 1
ATOM 2307 O O . SER A 1 287 ? -2.743 6.233 -30.598 1.00 25.57 295 SER A O 1
ATOM 2310 N N . PRO A 1 288 ? -3.975 4.743 -31.732 1.00 30.97 296 PRO A N 1
ATOM 2311 C CA . PRO A 1 288 ? -5.047 4.797 -30.724 1.00 29.09 296 PRO A CA 1
ATOM 2312 C C . PRO A 1 288 ? -4.850 3.861 -29.533 1.00 31.49 296 PRO A C 1
ATOM 2313 O O . PRO A 1 288 ? -5.375 4.136 -28.455 1.00 34.12 296 PRO A O 1
ATOM 2317 N N . ARG A 1 289 ? -4.110 2.762 -29.732 1.00 30.22 297 ARG A N 1
ATOM 2318 C CA . ARG A 1 289 ? -3.882 1.674 -28.764 1.00 32.07 297 ARG A CA 1
ATOM 2319 C C . ARG A 1 289 ? -5.198 1.095 -28.240 1.00 33.62 297 ARG A C 1
ATOM 2320 O O . ARG A 1 289 ? -5.545 1.190 -27.053 1.00 33.63 297 ARG A O 1
ATOM 2328 N N . VAL A 1 290 ? -5.897 0.425 -29.156 1.00 28.32 298 VAL A N 1
ATOM 2329 C CA . VAL A 1 290 ? -7.162 -0.201 -28.805 1.00 30.84 298 VAL A CA 1
ATOM 2330 C C . VAL A 1 290 ? -6.932 -1.540 -28.111 1.00 35.77 298 VAL A C 1
ATOM 2331 O O . VAL A 1 290 ? -7.398 -1.763 -26.993 1.00 38.13 298 VAL A O 1
ATOM 2335 N N . VAL A 1 291 ? -6.224 -2.467 -28.760 1.00 35.93 299 VAL A N 1
ATOM 2336 C CA . VAL A 1 291 ? -6.095 -3.812 -28.197 1.00 37.35 299 VAL A CA 1
ATOM 2337 C C . VAL A 1 291 ? -4.946 -3.909 -27.210 1.00 39.79 299 VAL A C 1
ATOM 2338 O O . VAL A 1 291 ? -4.914 -4.857 -26.421 1.00 42.40 299 VAL A O 1
ATOM 2342 N N . SER A 1 292 ? -4.006 -2.960 -27.218 1.00 37.99 300 SER A N 1
ATOM 2343 C CA . SER A 1 292 ? -2.871 -3.110 -26.321 1.00 40.84 300 SER A CA 1
ATOM 2344 C C . SER A 1 292 ? -2.189 -1.771 -26.102 1.00 34.82 300 SER A C 1
ATOM 2345 O O . SER A 1 292 ? -1.968 -1.038 -27.074 1.00 33.83 300 SER A O 1
ATOM 2348 N N . PRO A 1 293 ? -1.829 -1.424 -24.862 1.00 35.13 301 PRO A N 1
ATOM 2349 C CA . PRO A 1 293 ? -1.054 -0.192 -24.636 1.00 33.36 301 PRO A CA 1
ATOM 2350 C C . PRO A 1 293 ? 0.327 -0.236 -25.261 1.00 38.14 301 PRO A C 1
ATOM 2351 O O . PRO A 1 293 ? 0.966 0.812 -25.393 1.00 38.32 301 PRO A O 1
ATOM 2355 N N . PHE A 1 294 ? 0.803 -1.414 -25.655 1.00 41.47 302 PHE A N 1
ATOM 2356 C CA . PHE A 1 294 ? 2.156 -1.604 -26.154 1.00 37.63 302 PHE A CA 1
ATOM 2357 C C . PHE A 1 294 ? 2.236 -1.665 -27.673 1.00 41.97 302 PHE A C 1
ATOM 2358 O O . PHE A 1 294 ? 3.315 -1.944 -28.210 1.00 42.54 302 PHE A O 1
ATOM 2366 N N . VAL A 1 295 ? 1.132 -1.435 -28.377 1.00 37.46 303 VAL A N 1
ATOM 2367 C CA . VAL A 1 295 ? 1.138 -1.422 -29.834 1.00 39.10 303 VAL A CA 1
ATOM 2368 C C . VAL A 1 295 ? 0.879 0.019 -30.248 1.00 33.49 303 VAL A C 1
ATOM 2369 O O . VAL A 1 295 ? -0.247 0.527 -30.143 1.00 31.86 303 VAL A O 1
ATOM 2373 N N . PHE A 1 296 ? 1.938 0.692 -30.687 1.00 28.38 304 PHE A N 1
ATOM 2374 C CA . PHE A 1 296 ? 1.849 2.090 -31.076 1.00 26.23 304 PHE A CA 1
ATOM 2375 C C . PHE A 1 296 ? 2.935 2.375 -32.110 1.00 26.51 304 PHE A C 1
ATOM 2376 O O . PHE A 1 296 ? 3.843 1.574 -32.330 1.00 31.70 304 PHE A O 1
ATOM 2384 N N . VAL A 1 297 ? 2.827 3.518 -32.759 1.00 27.44 305 VAL A N 1
ATOM 2385 C CA . VAL A 1 297 ? 3.839 3.964 -33.713 1.00 32.22 305 VAL A CA 1
ATOM 2386 C C . VAL A 1 297 ? 4.919 4.745 -32.975 1.00 33.37 305 VAL A C 1
ATOM 2387 O O . VAL A 1 297 ? 4.620 5.716 -32.271 1.00 30.64 305 VAL A O 1
ATOM 2391 N N . ASP A 1 298 ? 6.176 4.333 -33.142 1.00 31.40 306 ASP A N 1
ATOM 2392 C CA . ASP A 1 298 ? 7.319 5.069 -32.604 1.00 36.29 306 ASP A CA 1
ATOM 2393 C C . ASP A 1 298 ? 7.629 6.196 -33.581 1.00 37.71 306 ASP A C 1
ATOM 2394 O O . ASP A 1 298 ? 8.376 6.033 -34.552 1.00 29.81 306 ASP A O 1
ATOM 2399 N N . SER A 1 299 ? 7.048 7.365 -33.308 1.00 28.23 307 SER A N 1
ATOM 2400 C CA . SER A 1 299 ? 7.229 8.506 -34.197 1.00 30.86 307 SER A CA 1
ATOM 2401 C C . SER A 1 299 ? 8.673 8.972 -34.234 1.00 35.38 307 SER A C 1
ATOM 2402 O O . SER A 1 299 ? 9.133 9.482 -35.262 1.00 33.57 307 SER A O 1
ATOM 2405 N N . HIS A 1 300 ? 9.394 8.848 -33.121 1.00 31.07 308 HIS A N 1
ATOM 2406 C CA . HIS A 1 300 ? 10.763 9.344 -33.115 1.00 31.95 308 HIS A CA 1
ATOM 2407 C C . HIS A 1 300 ? 11.648 8.503 -34.012 1.00 33.26 308 HIS A C 1
ATOM 2408 O O . HIS A 1 300 ? 12.575 9.027 -34.645 1.00 32.18 308 HIS A O 1
ATOM 2415 N N . ASN A 1 301 ? 11.342 7.214 -34.128 1.00 34.17 309 ASN A N 1
ATOM 2416 C CA . ASN A 1 301 ? 12.090 6.393 -35.063 1.00 37.24 309 ASN A CA 1
ATOM 2417 C C . ASN A 1 301 ? 11.718 6.716 -36.503 1.00 36.89 309 ASN A C 1
ATOM 2418 O O . ASN A 1 301 ? 12.571 6.653 -37.395 1.00 35.73 309 ASN A O 1
ATOM 2423 N N . ILE A 1 302 ? 10.456 7.076 -36.749 1.00 31.60 310 ILE A N 1
ATOM 2424 C CA . ILE A 1 302 ? 10.043 7.473 -38.095 1.00 38.01 310 ILE A CA 1
ATOM 2425 C C . ILE A 1 302 ? 10.829 8.699 -38.549 1.00 33.59 310 ILE A C 1
ATOM 2426 O O . ILE A 1 302 ? 11.351 8.753 -39.671 1.00 32.10 310 ILE A O 1
ATOM 2431 N N . ALA A 1 303 ? 10.950 9.686 -37.666 1.00 32.17 311 ALA A N 1
ATOM 2432 C CA . ALA A 1 303 ? 11.609 10.939 -38.016 1.00 33.36 311 ALA A CA 1
ATOM 2433 C C . ALA A 1 303 ? 13.101 10.741 -38.216 1.00 37.84 311 ALA A C 1
ATOM 2434 O O . ALA A 1 303 ? 13.691 11.317 -39.140 1.00 41.33 311 ALA A O 1
ATOM 2436 N N . ALA A 1 304 ? 13.731 9.936 -37.359 1.00 35.13 312 ALA A N 1
ATOM 2437 C CA . ALA A 1 304 ? 15.155 9.668 -37.515 1.00 39.41 312 ALA A CA 1
ATOM 2438 C C . ALA A 1 304 ? 15.452 8.921 -38.811 1.00 48.27 312 ALA A C 1
ATOM 2439 O O . ALA A 1 304 ? 16.500 9.145 -39.425 1.00 52.26 312 ALA A O 1
ATOM 2441 N N . MET A 1 305 ? 14.554 8.036 -39.242 1.00 44.82 313 MET A N 1
ATOM 2442 C CA . MET A 1 305 ? 14.810 7.248 -40.444 1.00 49.44 313 MET A CA 1
ATOM 2443 C C . MET A 1 305 ? 14.448 7.985 -41.732 1.00 47.81 313 MET A C 1
ATOM 2444 O O . MET A 1 305 ? 15.157 7.859 -42.738 1.00 49.81 313 MET A O 1
ATOM 2449 N N . THR A 1 306 ? 13.343 8.730 -41.734 1.00 46.74 314 THR A N 1
ATOM 2450 C CA . THR A 1 306 ? 12.901 9.411 -42.940 1.00 45.53 314 THR A CA 1
ATOM 2451 C C . THR A 1 306 ? 13.452 10.821 -43.054 1.00 46.93 314 THR A C 1
ATOM 2452 O O . THR A 1 306 ? 13.493 11.366 -44.161 1.00 44.85 314 THR A O 1
ATOM 2456 N N . GLY A 1 307 ? 13.877 11.417 -41.941 1.00 46.57 315 GLY A N 1
ATOM 2457 C CA . GLY A 1 307 ? 14.239 12.810 -41.928 1.00 40.66 315 GLY A CA 1
ATOM 2458 C C . GLY A 1 307 ? 13.072 13.761 -42.027 1.00 43.76 315 GLY A C 1
ATOM 2459 O O . GLY A 1 307 ? 13.290 14.975 -42.080 1.00 41.15 315 GLY A O 1
ATOM 2460 N N . LEU A 1 308 ? 11.844 13.261 -42.045 1.00 38.55 316 LEU A N 1
ATOM 2461 C CA . LEU A 1 308 ? 10.702 14.137 -42.237 1.00 41.39 316 LEU A CA 1
ATOM 2462 C C . LEU A 1 308 ? 10.103 14.531 -40.893 1.00 39.88 316 LEU A C 1
ATOM 2463 O O . LEU A 1 308 ? 10.296 13.862 -39.878 1.00 33.99 316 LEU A O 1
ATOM 2468 N N . SER A 1 309 ? 9.373 15.640 -40.896 1.00 34.41 317 SER A N 1
ATOM 2469 C CA . SER A 1 309 ? 8.597 15.996 -39.719 1.00 36.03 317 SER A CA 1
ATOM 2470 C C . SER A 1 309 ? 7.398 15.075 -39.606 1.00 33.41 317 SER A C 1
ATOM 2471 O O . SER A 1 309 ? 6.891 14.551 -40.603 1.00 30.57 317 SER A O 1
ATOM 2474 N N . VAL A 1 310 ? 6.958 14.859 -38.374 1.00 30.14 318 VAL A N 1
ATOM 2475 C CA . VAL A 1 310 ? 5.922 13.885 -38.067 1.00 21.72 318 VAL A CA 1
ATOM 2476 C C . VAL A 1 310 ? 4.880 14.568 -37.190 1.00 27.34 318 VAL A C 1
ATOM 2477 O O . VAL A 1 310 ? 5.233 15.215 -36.197 1.00 24.44 318 VAL A O 1
ATOM 2481 N N . TRP A 1 311 ? 3.606 14.438 -37.561 1.00 28.11 319 TRP A N 1
ATOM 2482 C CA . TRP A 1 311 ? 2.487 14.807 -36.696 1.00 25.54 319 TRP A CA 1
ATOM 2483 C C . TRP A 1 311 ? 1.818 13.510 -36.259 1.00 24.88 319 TRP A C 1
ATOM 2484 O O . TRP A 1 311 ? 1.273 12.785 -37.095 1.00 23.75 319 TRP A O 1
ATOM 2495 N N . ALA A 1 312 ? 1.865 13.208 -34.963 1.00 26.86 320 ALA A N 1
ATOM 2496 C CA . ALA A 1 312 ? 1.361 11.941 -34.434 1.00 24.15 320 ALA A CA 1
ATOM 2497 C C . ALA A 1 312 ? 0.167 12.191 -33.519 1.00 30.96 320 ALA A C 1
ATOM 2498 O O . ALA A 1 312 ? 0.219 13.061 -32.643 1.00 27.11 320 ALA A O 1
ATOM 2500 N N . VAL A 1 313 ? -0.901 11.430 -33.719 1.00 24.34 321 VAL A N 1
ATOM 2501 C CA . VAL A 1 313 ? -2.126 11.559 -32.942 1.00 28.21 321 VAL A CA 1
ATOM 2502 C C . VAL A 1 313 ? -2.247 10.356 -32.016 1.00 29.16 321 VAL A C 1
ATOM 2503 O O . VAL A 1 313 ? -2.168 9.209 -32.468 1.00 25.84 321 VAL A O 1
ATOM 2507 N N . GLU A 1 314 ? -2.433 10.622 -30.728 1.00 26.16 322 GLU A N 1
ATOM 2508 C CA . GLU A 1 314 ? -2.863 9.634 -29.742 1.00 30.54 322 GLU A CA 1
ATOM 2509 C C . GLU A 1 314 ? -4.261 10.028 -29.261 1.00 28.48 322 GLU A C 1
ATOM 2510 O O . GLU A 1 314 ? -4.494 11.184 -28.908 1.00 31.41 322 GLU A O 1
ATOM 2516 N N . THR A 1 315 ? -5.189 9.081 -29.240 1.00 27.71 323 THR A N 1
ATOM 2517 C CA . THR A 1 315 ? -6.564 9.379 -28.855 1.00 23.41 323 THR A CA 1
ATOM 2518 C C . THR A 1 315 ? -6.865 9.083 -27.389 1.00 28.06 323 THR A C 1
ATOM 2519 O O . THR A 1 315 ? -7.941 9.451 -26.896 1.00 29.08 323 THR A O 1
ATOM 2523 N N . ASN A 1 316 ? -5.959 8.415 -26.686 1.00 30.99 324 ASN A N 1
ATOM 2524 C CA . ASN A 1 316 ? -6.118 8.174 -25.255 1.00 31.77 324 ASN A CA 1
ATOM 2525 C C . ASN A 1 316 ? -5.357 9.257 -24.500 1.00 28.64 324 ASN A C 1
ATOM 2526 O O . ASN A 1 316 ? -4.146 9.408 -24.726 1.00 28.01 324 ASN A O 1
ATOM 2531 N N . PRO A 1 317 ? -6.009 10.055 -23.635 1.00 26.71 325 PRO A N 1
ATOM 2532 C CA . PRO A 1 317 ? -5.281 11.147 -22.947 1.00 28.64 325 PRO A CA 1
ATOM 2533 C C . PRO A 1 317 ? -4.058 10.684 -22.172 1.00 33.24 325 PRO A C 1
ATOM 2534 O O . PRO A 1 317 ? -3.075 11.432 -22.093 1.00 27.92 325 PRO A O 1
ATOM 2538 N N . LEU A 1 318 ? -4.104 9.481 -21.578 1.00 29.08 326 LEU A N 1
ATOM 2539 C CA . LEU A 1 318 ? -2.960 8.972 -20.825 1.00 28.39 326 LEU A CA 1
ATOM 2540 C C . LEU A 1 318 ? -1.767 8.697 -21.731 1.00 28.74 326 LEU A C 1
ATOM 2541 O O . LEU A 1 318 ? -0.624 8.990 -21.366 1.00 32.77 326 LEU A O 1
ATOM 2546 N N . PHE A 1 319 ? -2.006 8.122 -22.909 1.00 26.38 327 PHE A N 1
ATOM 2547 C CA . PHE A 1 319 ? -0.907 7.815 -23.811 1.00 26.10 327 PHE A CA 1
ATOM 2548 C C . PHE A 1 319 ? -0.409 9.060 -24.521 1.00 28.17 327 PHE A C 1
ATOM 2549 O O . PHE A 1 319 ? 0.790 9.189 -24.788 1.00 26.92 327 PHE A O 1
ATOM 2557 N N . TYR A 1 320 ? -1.313 9.981 -24.833 1.00 27.04 328 TYR A N 1
ATOM 2558 C CA . TYR A 1 320 ? -0.901 11.279 -25.353 1.00 25.19 328 TYR A CA 1
ATOM 2559 C C . TYR A 1 320 ? 0.071 11.972 -24.400 1.00 30.34 328 TYR A C 1
ATOM 2560 O O . TYR A 1 320 ? 1.137 12.447 -24.815 1.00 29.30 328 TYR A O 1
ATOM 2569 N N . ARG A 1 321 ? -0.266 12.027 -23.105 1.00 27.79 329 ARG A N 1
ATOM 2570 C CA . ARG A 1 321 ? 0.637 12.685 -22.162 1.00 25.88 329 ARG A CA 1
ATOM 2571 C C . ARG A 1 321 ? 1.980 11.955 -22.082 1.00 30.58 329 ARG A C 1
ATOM 2572 O O . ARG A 1 321 ? 3.039 12.589 -21.986 1.00 30.52 329 ARG A O 1
ATOM 2580 N N . HIS A 1 322 ? 1.959 10.619 -22.115 1.00 31.12 330 HIS A N 1
ATOM 2581 C CA . HIS A 1 322 ? 3.210 9.872 -22.057 1.00 31.03 330 HIS A CA 1
ATOM 2582 C C . HIS A 1 322 ? 4.099 10.176 -23.260 1.00 31.03 330 HIS A C 1
ATOM 2583 O O . HIS A 1 322 ? 5.328 10.232 -23.130 1.00 29.81 330 HIS A O 1
ATOM 2590 N N . MET A 1 323 ? 3.500 10.372 -24.442 1.00 24.91 331 MET A N 1
ATOM 2591 C CA . MET A 1 323 ? 4.307 10.664 -25.627 1.00 28.19 331 MET A CA 1
ATOM 2592 C C . MET A 1 323 ? 4.859 12.087 -25.610 1.00 27.13 331 MET A C 1
ATOM 2593 O O . MET A 1 323 ? 5.932 12.338 -26.178 1.00 27.53 331 MET A O 1
ATOM 2598 N N . LEU A 1 324 ? 4.151 13.034 -24.980 1.00 27.13 332 LEU A N 1
ATOM 2599 C CA . LEU A 1 324 ? 4.758 14.340 -24.721 1.00 29.29 332 LEU A CA 1
ATOM 2600 C C . LEU A 1 324 ? 6.007 14.214 -23.844 1.00 32.09 332 LEU A C 1
ATOM 2601 O O . LEU A 1 324 ? 7.027 14.863 -24.110 1.00 29.63 332 LEU A O 1
ATOM 2606 N N . ASN A 1 325 ? 5.943 13.404 -22.779 1.00 29.45 333 ASN A N 1
ATOM 2607 C CA . ASN A 1 325 ? 7.155 13.095 -22.014 1.00 31.45 333 ASN A CA 1
ATOM 2608 C C . ASN A 1 325 ? 8.277 12.621 -22.934 1.00 30.72 333 ASN A C 1
ATOM 2609 O O . ASN A 1 325 ? 9.412 13.098 -22.850 1.00 31.64 333 ASN A O 1
ATOM 2614 N N . ARG A 1 326 ? 7.978 11.648 -23.798 1.00 29.40 334 ARG A N 1
ATOM 2615 C CA . ARG A 1 326 ? 8.991 11.132 -24.716 1.00 33.52 334 ARG A CA 1
ATOM 2616 C C . ARG A 1 326 ? 9.556 12.237 -25.614 1.00 32.23 334 ARG A C 1
ATOM 2617 O O . ARG A 1 326 ? 10.769 12.281 -25.867 1.00 27.28 334 ARG A O 1
ATOM 2625 N N . CYS A 1 327 ? 8.696 13.140 -26.098 1.00 26.88 335 CYS A N 1
ATOM 2626 C CA . CYS A 1 327 ? 9.154 14.273 -26.911 1.00 28.96 335 CYS A CA 1
ATOM 2627 C C . CYS A 1 327 ? 10.147 15.151 -26.161 1.00 32.60 335 CYS A C 1
ATOM 2628 O O . CYS A 1 327 ? 11.177 15.567 -26.716 1.00 29.79 335 CYS A O 1
ATOM 2631 N N . VAL A 1 328 ? 9.839 15.472 -24.902 1.00 30.08 336 VAL A N 1
ATOM 2632 C CA . VAL A 1 328 ? 10.749 16.290 -24.103 1.00 28.80 336 VAL A CA 1
ATOM 2633 C C . VAL A 1 328 ? 12.071 15.567 -23.906 1.00 35.70 336 VAL A C 1
ATOM 2634 O O . VAL A 1 328 ? 13.143 16.186 -23.904 1.00 34.88 336 VAL A O 1
ATOM 2638 N N . GLU A 1 329 ? 12.023 14.241 -23.754 1.00 33.56 337 GLU A N 1
ATOM 2639 C CA . GLU A 1 329 ? 13.261 13.509 -23.531 1.00 38.35 337 GLU A CA 1
ATOM 2640 C C . GLU A 1 329 ? 14.083 13.420 -24.818 1.00 32.43 337 GLU A C 1
ATOM 2641 O O . GLU A 1 329 ? 15.308 13.571 -24.793 1.00 33.71 337 GLU A O 1
ATOM 2647 N N . ALA A 1 330 ? 13.426 13.183 -25.961 1.00 30.79 338 ALA A N 1
ATOM 2648 C CA . ALA A 1 330 ? 14.143 12.990 -27.222 1.00 34.70 338 ALA A CA 1
ATOM 2649 C C . ALA A 1 330 ? 14.673 14.298 -27.799 1.00 37.62 338 ALA A C 1
ATOM 2650 O O . ALA A 1 330 ? 15.733 14.303 -28.439 1.00 34.57 338 ALA A O 1
ATOM 2652 N N . LYS A 1 331 ? 13.958 15.402 -27.589 1.00 32.99 339 LYS A N 1
ATOM 2653 C CA . LYS A 1 331 ? 14.393 16.715 -28.062 1.00 30.63 339 LYS A CA 1
ATOM 2654 C C . LYS A 1 331 ? 14.520 16.759 -29.580 1.00 29.45 339 LYS A C 1
ATOM 2655 O O . LYS A 1 331 ? 15.404 17.429 -30.121 1.00 34.39 339 LYS A O 1
ATOM 2661 N N . ASP A 1 332 ? 13.670 16.027 -30.290 1.00 30.73 340 ASP A N 1
ATOM 2662 C CA . ASP A 1 332 ? 13.683 16.046 -31.746 1.00 32.25 340 ASP A CA 1
ATOM 2663 C C . ASP A 1 332 ? 12.540 16.945 -32.206 1.00 24.92 340 ASP A C 1
ATOM 2664 O O . ASP A 1 332 ? 11.371 16.554 -32.150 1.00 29.34 340 ASP A O 1
ATOM 2669 N N . ARG A 1 333 ? 12.886 18.148 -32.663 1.00 25.77 341 ARG A N 1
ATOM 2670 C CA . ARG A 1 333 ? 11.886 19.133 -33.057 1.00 28.81 341 ARG A CA 1
ATOM 2671 C C . ARG A 1 333 ? 11.060 18.701 -34.257 1.00 31.73 341 ARG A C 1
ATOM 2672 O O . ARG A 1 333 ? 10.049 19.345 -34.552 1.00 31.94 341 ARG A O 1
ATOM 2680 N N . ARG A 1 334 ? 11.481 17.665 -34.980 1.00 29.35 342 ARG A N 1
ATOM 2681 C CA . ARG A 1 334 ? 10.682 17.168 -36.089 1.00 34.32 342 ARG A CA 1
ATOM 2682 C C . ARG A 1 334 ? 9.411 16.461 -35.634 1.00 31.01 342 ARG A C 1
ATOM 2683 O O . ARG A 1 334 ? 8.520 16.252 -36.455 1.00 31.68 342 ARG A O 1
ATOM 2691 N N . VAL A 1 335 ? 9.285 16.091 -34.360 1.00 26.87 343 VAL A N 1
ATOM 2692 C CA . VAL A 1 335 ? 8.166 15.271 -33.900 1.00 28.80 343 VAL A CA 1
ATOM 2693 C C . VAL A 1 335 ? 7.256 16.106 -33.014 1.00 31.13 343 VAL A C 1
ATOM 2694 O O . VAL A 1 335 ? 7.711 16.721 -32.039 1.00 29.67 343 VAL A O 1
ATOM 2698 N N . GLN A 1 336 ? 5.969 16.104 -33.337 1.00 26.43 344 GLN A N 1
ATOM 2699 C CA . GLN A 1 336 ? 4.957 16.755 -32.529 1.00 22.99 344 GLN A CA 1
ATOM 2700 C C . GLN A 1 336 ? 3.781 15.809 -32.340 1.00 27.66 344 GLN A C 1
ATOM 2701 O O . GLN A 1 336 ? 3.419 15.048 -33.242 1.00 27.61 344 GLN A O 1
ATOM 2707 N N . TYR A 1 337 ? 3.182 15.871 -31.161 1.00 25.84 345 TYR A N 1
ATOM 2708 C CA . TYR A 1 337 ? 2.021 15.063 -30.838 1.00 27.28 345 TYR A CA 1
ATOM 2709 C C . TYR A 1 337 ? 0.780 15.934 -30.704 1.00 27.99 345 TYR A C 1
ATOM 2710 O O . TYR A 1 337 ? 0.847 17.107 -30.316 1.00 28.92 345 TYR A O 1
ATOM 2719 N N . GLY A 1 338 ? -0.366 15.342 -31.021 1.00 23.99 346 GLY A N 1
ATOM 2720 C CA . GLY A 1 338 ? -1.633 15.974 -30.750 1.00 28.60 346 GLY A CA 1
ATOM 2721 C C . GLY A 1 338 ? -2.581 14.965 -30.136 1.00 32.02 346 GLY A C 1
ATOM 2722 O O . GLY A 1 338 ? -2.409 13.754 -30.283 1.00 26.80 346 GLY A O 1
ATOM 2723 N N . TRP A 1 339 ? -3.587 15.482 -29.437 1.00 23.81 347 TRP A N 1
ATOM 2724 C CA . TRP A 1 339 ? -4.716 14.668 -29.011 1.00 28.02 347 TRP A CA 1
ATOM 2725 C C . TRP A 1 339 ? -5.953 15.075 -29.799 1.00 26.00 347 TRP A C 1
ATOM 2726 O O . TRP A 1 339 ? -6.176 16.262 -30.054 1.00 25.27 347 TRP A O 1
ATOM 2737 N N . ASN A 1 340 ? -6.743 14.077 -30.191 1.00 24.70 348 ASN A N 1
ATOM 2738 C CA . ASN A 1 340 ? -8.071 14.273 -30.751 1.00 25.48 348 ASN A CA 1
ATOM 2739 C C . ASN A 1 340 ? -8.939 13.132 -30.256 1.00 28.85 348 ASN A C 1
ATOM 2740 O O . ASN A 1 340 ? -8.436 12.053 -29.944 1.00 29.04 348 ASN A O 1
ATOM 2745 N N . ALA A 1 341 ? -10.247 13.378 -30.185 1.00 31.80 349 ALA A N 1
ATOM 2746 C CA . ALA A 1 341 ? -11.162 12.321 -29.773 1.00 29.47 349 ALA A CA 1
ATOM 2747 C C . ALA A 1 341 ? -11.066 11.111 -30.695 1.00 37.03 349 ALA A C 1
ATOM 2748 O O . ALA A 1 341 ? -11.152 9.970 -30.235 1.00 26.83 349 ALA A O 1
ATOM 2750 N N . ASP A 1 342 ? -10.889 11.340 -31.996 1.00 31.69 350 ASP A N 1
ATOM 2751 C CA . ASP A 1 342 ? -10.869 10.262 -32.976 1.00 32.65 350 ASP A CA 1
ATOM 2752 C C . ASP A 1 342 ? -10.255 10.806 -34.258 1.00 33.12 350 ASP A C 1
ATOM 2753 O O . ASP A 1 342 ? -9.901 11.989 -34.348 1.00 28.01 350 ASP A O 1
ATOM 2758 N N . LEU A 1 343 ? -10.156 9.930 -35.260 1.00 31.15 351 LEU A N 1
ATOM 2759 C CA . LEU A 1 343 ? -9.583 10.311 -36.549 1.00 28.85 351 LEU A CA 1
ATOM 2760 C C . LEU A 1 343 ? -10.340 11.485 -37.159 1.00 32.14 351 LEU A C 1
ATOM 2761 O O . LEU A 1 343 ? -9.733 12.458 -37.622 1.00 31.32 351 LEU A O 1
ATOM 2766 N N . GLN A 1 344 ? -11.673 11.418 -37.152 1.00 32.71 352 GLN A N 1
ATOM 2767 C CA . GLN A 1 344 ? -12.470 12.484 -37.748 1.00 39.46 352 GLN A CA 1
ATOM 2768 C C . GLN A 1 344 ? -12.167 13.844 -37.116 1.00 34.49 352 GLN A C 1
ATOM 2769 O O . GLN A 1 344 ? -12.146 14.864 -37.814 1.00 35.49 352 GLN A O 1
ATOM 2775 N N . SER A 1 345 ? -11.928 13.885 -35.801 1.00 32.47 353 SER A N 1
ATOM 2776 C CA . SER A 1 345 ? -11.650 15.173 -35.167 1.00 33.34 353 SER A CA 1
ATOM 2777 C C . SER A 1 345 ? -10.354 15.770 -35.713 1.00 39.42 353 SER A C 1
ATOM 2778 O O . SER A 1 345 ? -10.282 16.974 -35.995 1.00 32.90 353 SER A O 1
ATOM 2781 N N . SER A 1 346 ? -9.328 14.930 -35.894 1.00 31.30 354 SER A N 1
ATOM 2782 C CA . SER A 1 346 ? -8.058 15.360 -36.472 1.00 31.64 354 SER A CA 1
ATOM 2783 C C . SER A 1 346 ? -8.229 15.814 -37.920 1.00 32.61 354 SER A C 1
ATOM 2784 O O . SER A 1 346 ? -7.671 16.845 -38.316 1.00 34.84 354 SER A O 1
ATOM 2787 N N . ILE A 1 347 ? -8.991 15.059 -38.720 1.00 29.43 355 ILE A N 1
ATOM 2788 C CA . ILE A 1 347 ? -9.282 15.465 -40.095 1.00 30.07 355 ILE A CA 1
ATOM 2789 C C . ILE A 1 347 ? -9.989 16.816 -40.106 1.00 40.48 355 ILE A C 1
ATOM 2790 O O . ILE A 1 347 ? -9.678 17.689 -40.925 1.00 33.61 355 ILE A O 1
ATOM 2795 N N . ASN A 1 348 ? -10.944 17.004 -39.186 1.00 33.06 356 ASN A N 1
ATOM 2796 C CA . ASN A 1 348 ? -11.673 18.267 -39.076 1.00 40.25 356 ASN A CA 1
ATOM 2797 C C . ASN A 1 348 ? -10.721 19.443 -38.893 1.00 43.57 356 ASN A C 1
ATOM 2798 O O . ASN A 1 348 ? -10.840 20.471 -39.570 1.00 36.81 356 ASN A O 1
ATOM 2803 N N . ASP A 1 349 ? -9.771 19.312 -37.971 1.00 34.46 357 ASP A N 1
ATOM 2804 C CA . ASP A 1 349 ? -8.879 20.428 -37.680 1.00 34.86 357 ASP A CA 1
ATOM 2805 C C . ASP A 1 349 ? -7.932 20.688 -38.848 1.00 35.64 357 ASP A C 1
ATOM 2806 O O . ASP A 1 349 ? -7.841 21.817 -39.347 1.00 35.95 357 ASP A O 1
ATOM 2811 N N . TRP A 1 350 ? -7.230 19.647 -39.307 1.00 32.83 358 TRP A N 1
ATOM 2812 C CA . TRP A 1 350 ? -6.252 19.828 -40.373 1.00 39.45 358 TRP A CA 1
ATOM 2813 C C . TRP A 1 350 ? -6.911 20.210 -41.692 1.00 39.45 358 TRP A C 1
ATOM 2814 O O . TRP A 1 350 ? -6.318 20.947 -42.487 1.00 37.31 358 TRP A O 1
ATOM 2825 N N . GLY A 1 351 ? -8.130 19.727 -41.941 1.00 34.23 359 GLY A N 1
ATOM 2826 C CA . GLY A 1 351 ? -8.832 20.124 -43.147 1.00 35.95 359 GLY A CA 1
ATOM 2827 C C . GLY A 1 351 ? -9.203 21.593 -43.139 1.00 42.17 359 GLY A C 1
ATOM 2828 O O . GLY A 1 351 ? -9.115 22.269 -44.166 1.00 42.13 359 GLY A O 1
ATOM 2829 N N . LEU A 1 352 ? -9.618 22.108 -41.978 1.00 41.11 360 LEU A N 1
ATOM 2830 C CA . LEU A 1 352 ? -9.875 23.537 -41.852 1.00 44.89 360 LEU A CA 1
ATOM 2831 C C . LEU A 1 352 ? -8.629 24.361 -42.142 1.00 46.66 360 LEU A C 1
ATOM 2832 O O . LEU A 1 352 ? -8.729 25.475 -42.661 1.00 47.94 360 LEU A O 1
ATOM 2837 N N . LYS A 1 353 ? -7.452 23.841 -41.815 1.00 43.39 361 LYS A N 1
ATOM 2838 C CA . LYS A 1 353 ? -6.210 24.528 -42.146 1.00 45.45 361 LYS A CA 1
ATOM 2839 C C . LYS A 1 353 ? -5.729 24.263 -43.571 1.00 43.33 361 LYS A C 1
ATOM 2840 O O . LYS A 1 353 ? -4.712 24.833 -43.974 1.00 41.90 361 LYS A O 1
ATOM 2846 N N . LYS A 1 354 ? -6.419 23.417 -44.333 1.00 40.10 362 LYS A N 1
ATOM 2847 C CA . LYS A 1 354 ? -5.972 23.019 -45.672 1.00 43.22 362 LYS A CA 1
ATOM 2848 C C . LYS A 1 354 ? -4.552 22.455 -45.639 1.00 40.93 362 LYS A C 1
ATOM 2849 O O . LYS A 1 354 ? -3.762 22.640 -46.568 1.00 45.11 362 LYS A O 1
ATOM 2855 N N . ALA A 1 355 ? -4.219 21.763 -44.556 1.00 39.05 363 ALA A N 1
ATOM 2856 C CA . ALA A 1 355 ? -2.927 21.103 -44.468 1.00 41.18 363 ALA A CA 1
ATOM 2857 C C . ALA A 1 355 ? -2.963 19.769 -45.194 1.00 38.88 363 ALA A C 1
ATOM 2858 O O . ALA A 1 355 ? -4.007 19.122 -45.293 1.00 41.78 363 ALA A O 1
ATOM 2860 N N . ARG A 1 356 ? -1.803 19.352 -45.691 1.00 38.04 364 ARG A N 1
ATOM 2861 C CA . ARG A 1 356 ? -1.663 18.066 -46.359 1.00 37.01 364 ARG A CA 1
ATOM 2862 C C . ARG A 1 356 ? -0.473 17.305 -45.792 1.00 40.07 364 ARG A C 1
ATOM 2863 O O . ARG A 1 356 ? 0.569 17.898 -45.497 1.00 44.66 364 ARG A O 1
ATOM 2871 N N . PHE A 1 357 ? -0.632 15.989 -45.638 1.00 34.11 365 PHE A N 1
ATOM 2872 C CA . PHE A 1 357 ? 0.441 15.118 -45.184 1.00 30.63 365 PHE A CA 1
ATOM 2873 C C . PHE A 1 357 ? 0.896 14.217 -46.330 1.00 36.39 365 PHE A C 1
ATOM 2874 O O . PHE A 1 357 ? 0.108 13.863 -47.212 1.00 34.82 365 PHE A O 1
ATOM 2882 N N . GLY A 1 358 ? 2.189 13.887 -46.337 1.00 33.22 366 GLY A N 1
ATOM 2883 C CA . GLY A 1 358 ? 2.765 13.135 -47.432 1.00 38.77 366 GLY A CA 1
ATOM 2884 C C . GLY A 1 358 ? 2.594 11.631 -47.374 1.00 36.30 366 GLY A C 1
ATOM 2885 O O . GLY A 1 358 ? 2.980 10.935 -48.319 1.00 37.31 366 GLY A O 1
ATOM 2886 N N . GLY A 1 359 ? 2.032 11.114 -46.289 1.00 31.31 367 GLY A N 1
ATOM 2887 C CA . GLY A 1 359 ? 1.814 9.687 -46.117 1.00 28.59 367 GLY A CA 1
ATOM 2888 C C . GLY A 1 359 ? 1.324 9.455 -44.705 1.00 34.10 367 GLY A C 1
ATOM 2889 O O . GLY A 1 359 ? 1.341 10.363 -43.867 1.00 32.39 367 GLY A O 1
ATOM 2890 N N . VAL A 1 360 ? 0.881 8.218 -44.448 1.00 27.68 368 VAL A N 1
ATOM 2891 C CA . VAL A 1 360 ? 0.315 7.823 -43.159 1.00 27.44 368 VAL A CA 1
ATOM 2892 C C . VAL A 1 360 ? 1.020 6.575 -42.651 1.00 29.49 368 VAL A C 1
ATOM 2893 O O . VAL A 1 360 ? 1.163 5.591 -43.384 1.00 27.71 368 VAL A O 1
ATOM 2897 N N . ILE A 1 361 ? 1.423 6.596 -41.386 1.00 26.36 369 ILE A N 1
ATOM 2898 C CA . ILE A 1 361 ? 1.916 5.401 -40.715 1.00 28.59 369 ILE A CA 1
ATOM 2899 C C . ILE A 1 361 ? 1.096 5.233 -39.448 1.00 33.37 369 ILE A C 1
ATOM 2900 O O . ILE A 1 361 ? 1.032 6.150 -38.622 1.00 28.26 369 ILE A O 1
ATOM 2905 N N . ALA A 1 362 ? 0.450 4.082 -39.300 1.00 23.95 370 ALA A N 1
ATOM 2906 C CA . ALA A 1 362 ? -0.541 3.947 -38.249 1.00 24.96 370 ALA A CA 1
ATOM 2907 C C . ALA A 1 362 ? -0.523 2.542 -37.663 1.00 30.52 370 ALA A C 1
ATOM 2908 O O . ALA A 1 362 ? -0.022 1.590 -38.261 1.00 28.55 370 ALA A O 1
ATOM 2910 N N . THR A 1 363 ? -1.082 2.430 -36.470 1.00 31.31 371 THR A N 1
ATOM 2911 C CA . THR A 1 363 ? -1.547 1.160 -35.939 1.00 29.38 371 THR A CA 1
ATOM 2912 C C . THR A 1 363 ? -3.053 1.276 -35.768 1.00 36.43 371 THR A C 1
ATOM 2913 O O . THR A 1 363 ? -3.551 2.330 -35.348 1.00 33.33 371 THR A O 1
ATOM 2917 N N . GLU A 1 364 ? -3.780 0.216 -36.137 1.00 30.18 372 GLU A N 1
ATOM 2918 C CA . GLU A 1 364 ? -5.213 0.104 -35.846 1.00 29.56 372 GLU A CA 1
ATOM 2919 C C . GLU A 1 364 ? -6.035 1.218 -36.484 1.00 31.66 372 GLU A C 1
ATOM 2920 O O . GLU A 1 364 ? -7.062 1.629 -35.941 1.00 35.50 372 GLU A O 1
ATOM 2926 N N . LEU A 1 365 ? -5.602 1.725 -37.634 1.00 28.20 373 LEU A N 1
ATOM 2927 C CA . LEU A 1 365 ? -6.380 2.759 -38.313 1.00 33.10 373 LEU A CA 1
ATOM 2928 C C . LEU A 1 365 ? -7.767 2.248 -38.697 1.00 38.10 373 LEU A C 1
ATOM 2929 O O . LEU A 1 365 ? -8.763 2.966 -38.555 1.00 39.73 373 LEU A O 1
ATOM 2934 N N . PHE A 1 366 ? -7.850 1.010 -39.192 1.00 36.08 374 PHE A N 1
ATOM 2935 C CA . PHE A 1 366 ? -9.144 0.427 -39.539 1.00 43.70 374 PHE A CA 1
ATOM 2936 C C . PHE A 1 366 ? -9.859 -0.134 -38.313 1.00 41.05 374 PHE A C 1
ATOM 2937 O O . PHE A 1 366 ? -11.082 0.002 -38.185 1.00 43.73 374 PHE A O 1
ATOM 2945 N N . MET A 1 367 ? -9.109 -0.741 -37.393 1.00 33.35 375 MET A N 1
ATOM 2946 C CA . MET A 1 367 ? -9.702 -1.281 -36.170 1.00 38.67 375 MET A CA 1
ATOM 2947 C C . MET A 1 367 ? -10.492 -0.232 -35.384 1.00 43.50 375 MET A C 1
ATOM 2948 O O . MET A 1 367 ? -11.507 -0.559 -34.759 1.00 43.44 375 MET A O 1
ATOM 2953 N N . ALA A 1 368 ? -10.052 1.024 -35.405 1.00 42.44 376 ALA A N 1
ATOM 2954 C CA . ALA A 1 368 ? -10.509 2.029 -34.452 1.00 42.45 376 ALA A CA 1
ATOM 2955 C C . ALA A 1 368 ? -11.481 3.054 -35.023 1.00 45.69 376 ALA A C 1
ATOM 2956 O O . ALA A 1 368 ? -11.948 3.916 -34.273 1.00 43.49 376 ALA A O 1
ATOM 2958 N N . ASN A 1 369 ? -11.798 3.006 -36.314 1.00 39.24 377 ASN A N 1
ATOM 2959 C CA . ASN A 1 369 ? -12.393 4.171 -36.954 1.00 42.26 377 ASN A CA 1
ATOM 2960 C C . ASN A 1 369 ? -13.556 3.802 -37.859 1.00 47.63 377 ASN A C 1
ATOM 2961 O O . ASN A 1 369 ? -13.594 2.719 -38.452 1.00 45.59 377 ASN A O 1
ATOM 2966 N N . SER A 1 370 ? -14.493 4.746 -37.971 1.00 47.49 378 SER A N 1
ATOM 2967 C CA . SER A 1 370 ? -15.678 4.585 -38.801 1.00 48.45 378 SER A CA 1
ATOM 2968 C C . SER A 1 370 ? -15.315 4.596 -40.285 1.00 45.25 378 SER A C 1
ATOM 2969 O O . SER A 1 370 ? -14.260 5.097 -40.696 1.00 36.80 378 SER A O 1
ATOM 2972 N N . ASP A 1 371 ? -16.222 4.042 -41.094 1.00 45.16 379 ASP A N 1
ATOM 2973 C CA . ASP A 1 371 ? -16.056 4.095 -42.542 1.00 47.06 379 ASP A CA 1
ATOM 2974 C C . ASP A 1 371 ? -16.048 5.534 -43.044 1.00 44.87 379 ASP A C 1
ATOM 2975 O O . ASP A 1 371 ? -15.282 5.880 -43.953 1.00 42.86 379 ASP A O 1
ATOM 2980 N N . THR A 1 372 ? -16.902 6.385 -42.473 1.00 43.85 380 THR A N 1
ATOM 2981 C CA . THR A 1 372 ? -16.964 7.768 -42.931 1.00 45.81 380 THR A CA 1
ATOM 2982 C C . THR A 1 372 ? -15.651 8.490 -42.665 1.00 41.06 380 THR A C 1
ATOM 2983 O O . THR A 1 372 ? -15.182 9.266 -43.504 1.00 44.02 380 THR A O 1
ATOM 2987 N N . SER A 1 373 ? -15.019 8.221 -41.524 1.00 34.17 381 SER A N 1
ATOM 2988 C CA . SER A 1 373 ? -13.790 8.945 -41.218 1.00 41.25 381 SER A CA 1
ATOM 2989 C C . SER A 1 373 ? -12.640 8.461 -42.094 1.00 36.61 381 SER A C 1
ATOM 2990 O O . SER A 1 373 ? -11.786 9.258 -42.501 1.00 35.63 381 SER A O 1
ATOM 2993 N N . LEU A 1 374 ? -12.599 7.162 -42.405 1.00 30.66 382 LEU A N 1
ATOM 2994 C CA . LEU A 1 374 ? -11.559 6.664 -43.300 1.00 31.52 382 LEU A CA 1
ATOM 2995 C C . LEU A 1 374 ? -11.755 7.203 -44.710 1.00 31.78 382 LEU A C 1
ATOM 2996 O O . LEU A 1 374 ? -10.784 7.499 -45.418 1.00 35.36 382 LEU A O 1
ATOM 3001 N N . MET A 1 375 ? -13.008 7.324 -45.135 1.00 32.88 383 MET A N 1
ATOM 3002 C CA . MET A 1 375 ? -13.307 7.974 -46.402 1.00 40.34 383 MET A CA 1
ATOM 3003 C C . MET A 1 375 ? -12.876 9.442 -46.402 1.00 41.33 383 MET A C 1
ATOM 3004 O O . MET A 1 375 ? -12.460 9.969 -47.443 1.00 39.21 383 MET A O 1
ATOM 3009 N N . ALA A 1 376 ? -12.968 10.120 -45.254 1.00 38.35 384 ALA A N 1
ATOM 3010 C CA . ALA A 1 376 ? -12.624 11.533 -45.185 1.00 38.60 384 ALA A CA 1
ATOM 3011 C C . ALA A 1 376 ? -11.122 11.773 -45.110 1.00 37.13 384 ALA A C 1
ATOM 3012 O O . ALA A 1 376 ? -10.679 12.904 -45.335 1.00 36.85 384 ALA A O 1
ATOM 3014 N N . LEU A 1 377 ? -10.332 10.733 -44.839 1.00 35.93 385 LEU A N 1
ATOM 3015 C CA . LEU A 1 377 ? -8.898 10.915 -44.630 1.00 35.48 385 LEU A CA 1
ATOM 3016 C C . LEU A 1 377 ? -8.213 11.533 -45.844 1.00 38.25 385 LEU A C 1
ATOM 3017 O O . LEU A 1 377 ? -7.230 12.268 -45.693 1.00 36.04 385 LEU A O 1
ATOM 3022 N N . LYS A 1 378 ? -8.719 11.261 -47.049 1.00 32.40 386 LYS A N 1
ATOM 3023 C CA . LYS A 1 378 ? -8.124 11.845 -48.247 1.00 33.56 386 LYS A CA 1
ATOM 3024 C C . LYS A 1 378 ? -8.057 13.372 -48.173 1.00 37.46 386 LYS A C 1
ATOM 3025 O O . LYS A 1 378 ? -7.172 13.983 -48.782 1.00 37.02 386 LYS A O 1
ATOM 3031 N N . GLU A 1 379 ? -8.979 14.008 -47.444 1.00 38.73 387 GLU A N 1
ATOM 3032 C CA . GLU A 1 379 ? -9.007 15.469 -47.388 1.00 38.99 387 GLU A CA 1
ATOM 3033 C C . GLU A 1 379 ? -7.714 16.078 -46.850 1.00 38.81 387 GLU A C 1
ATOM 3034 O O . GLU A 1 379 ? -7.463 17.263 -47.093 1.00 41.14 387 GLU A O 1
ATOM 3040 N N . ILE A 1 380 ? -6.899 15.321 -46.108 1.00 32.54 388 ILE A N 1
ATOM 3041 C CA . ILE A 1 380 ? -5.687 15.890 -45.531 1.00 31.14 388 ILE A CA 1
ATOM 3042 C C . ILE A 1 380 ? -4.425 15.218 -46.064 1.00 30.50 388 ILE A C 1
ATOM 3043 O O . ILE A 1 380 ? -3.357 15.382 -45.500 1.00 32.82 388 ILE A O 1
ATOM 3048 N N . LEU A 1 381 ? -4.523 14.507 -47.185 1.00 31.22 389 LEU A N 1
ATOM 3049 C CA . LEU A 1 381 ? -3.395 13.761 -47.716 1.00 33.13 389 LEU A CA 1
ATOM 3050 C C . LEU A 1 381 ? -3.016 14.275 -49.097 1.00 41.40 389 LEU A C 1
ATOM 3051 O O . LEU A 1 381 ? -3.866 14.734 -49.869 1.00 41.55 389 LEU A O 1
ATOM 3056 N N . ASP A 1 382 ? -1.723 14.200 -49.393 1.00 33.41 390 ASP A N 1
ATOM 3057 C CA . ASP A 1 382 ? -1.211 14.450 -50.732 1.00 37.65 390 ASP A CA 1
ATOM 3058 C C . ASP A 1 382 ? -1.759 13.411 -51.716 1.00 39.48 390 ASP A C 1
ATOM 3059 O O . ASP A 1 382 ? -2.134 12.297 -51.336 1.00 36.27 390 ASP A O 1
ATOM 3064 N N . ASP A 1 383 ? -1.810 13.784 -52.994 1.00 43.24 391 ASP A N 1
ATOM 3065 C CA . ASP A 1 383 ? -2.355 12.876 -54.003 1.00 48.15 391 ASP A CA 1
ATOM 3066 C C . ASP A 1 383 ? -1.594 11.556 -54.031 1.00 43.39 391 ASP A C 1
ATOM 3067 O O . ASP A 1 383 ? -0.360 11.531 -54.023 1.00 42.61 391 ASP A O 1
ATOM 3072 N N . ASN A 1 384 ? -2.343 10.454 -54.078 1.00 48.87 392 ASN A N 1
ATOM 3073 C CA . ASN A 1 384 ? -1.768 9.104 -54.079 1.00 56.27 392 ASN A CA 1
ATOM 3074 C C . ASN A 1 384 ? -0.816 8.889 -52.896 1.00 53.76 392 ASN A C 1
ATOM 3075 O O . ASN A 1 384 ? 0.134 8.110 -52.990 1.00 48.33 392 ASN A O 1
ATOM 3080 N N . ALA A 1 385 ? -1.045 9.584 -51.778 1.00 48.11 393 ALA A N 1
ATOM 3081 C CA . ALA A 1 385 ? -0.262 9.303 -50.580 1.00 41.67 393 ALA A CA 1
ATOM 3082 C C . ALA A 1 385 ? -0.427 7.841 -50.202 1.00 39.14 393 ALA A C 1
ATOM 3083 O O . ALA A 1 385 ? -1.461 7.221 -50.472 1.00 38.95 393 ALA A O 1
ATOM 3085 N N . ASN A 1 386 ? 0.604 7.275 -49.591 1.00 32.19 394 ASN A N 1
ATOM 3086 C CA . ASN A 1 386 ? 0.530 5.880 -49.185 1.00 29.53 394 ASN A CA 1
ATOM 3087 C C . ASN A 1 386 ? 0.261 5.769 -47.695 1.00 34.38 394 ASN A C 1
ATOM 3088 O O . ASN A 1 386 ? 0.711 6.600 -46.903 1.00 28.90 394 ASN A O 1
ATOM 3093 N N . ILE A 1 387 ? -0.506 4.742 -47.335 1.00 30.74 395 ILE A N 1
ATOM 3094 C CA . ILE A 1 387 ? -0.924 4.480 -45.968 1.00 27.95 395 ILE A CA 1
ATOM 3095 C C . ILE A 1 387 ? -0.407 3.104 -45.568 1.00 30.45 395 ILE A C 1
ATOM 3096 O O . ILE A 1 387 ? -0.685 2.104 -46.245 1.00 29.26 395 ILE A O 1
ATOM 3101 N N . PHE A 1 388 ? 0.346 3.052 -44.481 1.00 26.48 396 PHE A N 1
ATOM 3102 C CA . PHE A 1 388 ? 0.791 1.801 -43.890 1.00 26.73 396 PHE A CA 1
ATOM 3103 C C . PHE A 1 388 ? 0.163 1.706 -42.513 1.00 30.48 396 PHE A C 1
ATOM 3104 O O . PHE A 1 388 ? 0.346 2.610 -41.688 1.00 31.26 396 PHE A O 1
ATOM 3112 N N . THR A 1 389 ? -0.586 0.632 -42.262 1.00 26.56 397 THR A N 1
ATOM 3113 C CA . THR A 1 389 ? -1.179 0.463 -40.942 1.00 28.05 397 THR A CA 1
ATOM 3114 C C . THR A 1 389 ? -1.080 -0.989 -40.481 1.00 29.51 397 THR A C 1
ATOM 3115 O O . THR A 1 389 ? -1.318 -1.926 -41.256 1.00 27.88 397 THR A O 1
ATOM 3119 N N . ILE A 1 390 ? -0.712 -1.156 -39.212 1.00 26.50 398 ILE A N 1
ATOM 3120 C CA . ILE A 1 390 ? -0.629 -2.467 -38.572 1.00 31.82 398 ILE A CA 1
ATOM 3121 C C . ILE A 1 390 ? -1.961 -2.741 -37.895 1.00 36.22 398 ILE A C 1
ATOM 3122 O O . ILE A 1 390 ? -2.349 -2.017 -36.968 1.00 29.58 398 ILE A O 1
ATOM 3127 N N . GLU A 1 391 ? -2.638 -3.805 -38.329 1.00 30.85 399 GLU A N 1
ATOM 3128 C CA . GLU A 1 391 ? -4.011 -4.104 -37.954 1.00 30.47 399 GLU A CA 1
ATOM 3129 C C . GLU A 1 391 ? -4.116 -5.432 -37.218 1.00 33.88 399 GLU A C 1
ATOM 3130 O O . GLU A 1 391 ? -3.613 -6.454 -37.706 1.00 37.11 399 GLU A O 1
ATOM 3136 N N . PRO A 1 392 ? -4.760 -5.458 -36.058 1.00 36.83 400 PRO A N 1
ATOM 3137 C CA . PRO A 1 392 ? -5.089 -6.739 -35.425 1.00 34.81 400 PRO A CA 1
ATOM 3138 C C . PRO A 1 392 ? -6.281 -7.370 -36.125 1.00 35.39 400 PRO A C 1
ATOM 3139 O O . PRO A 1 392 ? -7.191 -6.679 -36.585 1.00 38.63 400 PRO A O 1
ATOM 3143 N N . ALA A 1 393 ? -6.272 -8.697 -36.221 1.00 38.55 401 ALA A N 1
ATOM 3144 C CA . ALA A 1 393 ? -7.367 -9.383 -36.890 1.00 37.13 401 ALA A CA 1
ATOM 3145 C C . ALA A 1 393 ? -7.477 -10.802 -36.368 1.00 34.61 401 ALA A C 1
ATOM 3146 O O . ALA A 1 393 ? -6.569 -11.320 -35.711 1.00 38.44 401 ALA A O 1
ATOM 3148 N N . LEU A 1 394 ? -8.621 -11.424 -36.652 1.00 36.03 402 LEU A N 1
ATOM 3149 C CA . LEU A 1 394 ? -8.736 -12.863 -36.434 1.00 40.71 402 LEU A CA 1
ATOM 3150 C C . LEU A 1 394 ? -7.968 -13.648 -37.492 1.00 44.57 402 LEU A C 1
ATOM 3151 O O . LEU A 1 394 ? -7.401 -14.701 -37.185 1.00 45.25 402 LEU A O 1
ATOM 3156 N N . SER A 1 395 ? -7.924 -13.146 -38.727 1.00 40.59 403 SER A N 1
ATOM 3157 C CA . SER A 1 395 ? -7.289 -13.791 -39.873 1.00 35.83 403 SER A CA 1
ATOM 3158 C C . SER A 1 395 ? -7.397 -12.828 -41.050 1.00 43.12 403 SER A C 1
ATOM 3159 O O . SER A 1 395 ? -8.131 -11.834 -40.992 1.00 33.50 403 SER A O 1
ATOM 3162 N N . ILE A 1 396 ? -6.658 -13.130 -42.126 1.00 38.89 404 ILE A N 1
ATOM 3163 C CA . ILE A 1 396 ? -6.773 -12.306 -43.329 1.00 39.40 404 ILE A CA 1
ATOM 3164 C C . ILE A 1 396 ? -8.205 -12.349 -43.843 1.00 33.85 404 ILE A C 1
ATOM 3165 O O . ILE A 1 396 ? -8.786 -11.315 -44.193 1.00 34.93 404 ILE A O 1
ATOM 3170 N N . GLU A 1 397 ? -8.819 -13.534 -43.812 1.00 35.86 405 GLU A N 1
ATOM 3171 C CA . GLU A 1 397 ? -10.195 -13.677 -44.276 1.00 40.31 405 GLU A CA 1
ATOM 3172 C C . GLU A 1 397 ? -11.167 -12.908 -43.396 1.00 45.62 405 GLU A C 1
ATOM 3173 O O . GLU A 1 397 ? -12.107 -12.284 -43.904 1.00 45.08 405 GLU A O 1
ATOM 3179 N N . ASP A 1 398 ? -10.971 -12.961 -42.071 1.00 50.23 406 ASP A N 1
ATOM 3180 C CA . ASP A 1 398 ? -11.784 -12.151 -41.168 1.00 46.12 406 ASP A CA 1
ATOM 3181 C C . ASP A 1 398 ? -11.621 -10.676 -41.485 1.00 43.72 406 ASP A C 1
ATOM 3182 O O . ASP A 1 398 ? -12.601 -9.936 -41.574 1.00 40.06 406 ASP A O 1
ATOM 3187 N N . PHE A 1 399 ? -10.379 -10.225 -41.636 1.00 36.42 407 PHE A N 1
ATOM 3188 C CA . PHE A 1 399 ? -10.146 -8.822 -41.924 1.00 35.76 407 PHE A CA 1
ATOM 3189 C C . PHE A 1 399 ? -10.770 -8.415 -43.252 1.00 38.07 407 PHE A C 1
ATOM 3190 O O . PHE A 1 399 ? -11.416 -7.366 -43.349 1.00 36.52 407 PHE A O 1
ATOM 3198 N N . LYS A 1 400 ? -10.545 -9.209 -44.300 1.00 35.61 408 LYS A N 1
ATOM 3199 C CA . LYS A 1 400 ? -11.020 -8.833 -45.631 1.00 42.77 408 LYS A CA 1
ATOM 3200 C C . LYS A 1 400 ? -12.541 -8.780 -45.679 1.00 50.48 408 LYS A C 1
ATOM 3201 O O . LYS A 1 400 ? -13.125 -7.818 -46.190 1.00 56.37 408 LYS A O 1
ATOM 3207 N N . GLU A 1 401 ? -13.201 -9.804 -45.157 1.00 51.59 409 GLU A N 1
ATOM 3208 C CA . GLU A 1 401 ? -14.617 -9.669 -44.859 1.00 61.20 409 GLU A CA 1
ATOM 3209 C C . GLU A 1 401 ? -14.784 -8.596 -43.788 1.00 65.03 409 GLU A C 1
ATOM 3210 O O . GLU A 1 401 ? -13.898 -8.383 -42.962 1.00 69.29 409 GLU A O 1
ATOM 3216 N N . ASN A 1 402 ? -15.876 -7.852 -43.855 1.00 65.87 410 ASN A N 1
ATOM 3217 C CA . ASN A 1 402 ? -16.265 -6.851 -42.857 1.00 73.10 410 ASN A CA 1
ATOM 3218 C C . ASN A 1 402 ? -15.227 -5.737 -42.597 1.00 67.95 410 ASN A C 1
ATOM 3219 O O . ASN A 1 402 ? -15.359 -5.007 -41.607 1.00 68.96 410 ASN A O 1
ATOM 3224 N N . VAL A 1 403 ? -14.216 -5.544 -43.453 1.00 57.63 411 VAL A N 1
ATOM 3225 C CA . VAL A 1 403 ? -13.553 -4.240 -43.547 1.00 48.88 411 VAL A CA 1
ATOM 3226 C C . VAL A 1 403 ? -14.046 -3.582 -44.823 1.00 49.26 411 VAL A C 1
ATOM 3227 O O . VAL A 1 403 ? -14.213 -4.242 -45.853 1.00 54.81 411 VAL A O 1
ATOM 3231 N N . VAL A 1 404 ? -14.321 -2.294 -44.760 1.00 51.97 412 VAL A N 1
ATOM 3232 C CA . VAL A 1 404 ? -14.752 -1.554 -45.934 1.00 53.56 412 VAL A CA 1
ATOM 3233 C C . VAL A 1 404 ? -13.551 -0.775 -46.439 1.00 46.84 412 VAL A C 1
ATOM 3234 O O . VAL A 1 404 ? -12.985 0.046 -45.707 1.00 45.11 412 VAL A O 1
ATOM 3238 N N . VAL A 1 405 ? -13.135 -1.048 -47.670 1.00 44.78 413 VAL A N 1
ATOM 3239 C CA . VAL A 1 405 ? -12.079 -0.230 -48.257 1.00 44.16 413 VAL A CA 1
ATOM 3240 C C . VAL A 1 405 ? -12.729 1.047 -48.761 1.00 43.24 413 VAL A C 1
ATOM 3241 O O . VAL A 1 405 ? -13.656 0.983 -49.580 1.00 47.61 413 VAL A O 1
ATOM 3245 N N . PRO A 1 406 ? -12.295 2.212 -48.294 1.00 41.94 414 PRO A N 1
ATOM 3246 C CA . PRO A 1 406 ? -12.829 3.467 -48.824 1.00 37.71 414 PRO A CA 1
ATOM 3247 C C . PRO A 1 406 ? -12.727 3.496 -50.338 1.00 40.90 414 PRO A C 1
ATOM 3248 O O . PRO A 1 406 ? -11.745 3.031 -50.924 1.00 40.75 414 PRO A O 1
ATOM 3252 N N . GLU A 1 407 ? -13.767 4.036 -50.971 1.00 38.05 415 GLU A N 1
ATOM 3253 C CA . GLU A 1 407 ? -13.829 4.062 -52.419 1.00 45.28 415 GLU A CA 1
ATOM 3254 C C . GLU A 1 407 ? -12.658 4.819 -53.034 1.00 48.14 415 GLU A C 1
ATOM 3255 O O . GLU A 1 407 ? -12.300 4.564 -54.191 1.00 44.87 415 GLU A O 1
ATOM 3261 N N . ASN A 1 408 ? -12.056 5.761 -52.306 1.00 43.55 416 ASN A N 1
ATOM 3262 C CA . ASN A 1 408 ? -11.000 6.582 -52.888 1.00 43.17 416 ASN A CA 1
ATOM 3263 C C . ASN A 1 408 ? -9.605 6.017 -52.637 1.00 45.35 416 ASN A C 1
ATOM 3264 O O . ASN A 1 408 ? -8.611 6.698 -52.911 1.00 44.65 416 ASN A O 1
ATOM 3269 N N . MET A 1 409 ? -9.502 4.791 -52.131 1.00 44.37 417 MET A N 1
ATOM 3270 C CA . MET A 1 409 ? -8.208 4.142 -51.985 1.00 44.81 417 MET A CA 1
ATOM 3271 C C . MET A 1 409 ? -8.332 2.677 -52.387 1.00 40.52 417 MET A C 1
ATOM 3272 O O . MET A 1 409 ? -9.420 2.171 -52.670 1.00 40.48 417 MET A O 1
ATOM 3277 N N . GLU A 1 410 ? -7.194 2.000 -52.446 1.00 36.64 418 GLU A N 1
ATOM 3278 C CA . GLU A 1 410 ? -7.176 0.561 -52.672 1.00 38.15 418 GLU A CA 1
ATOM 3279 C C . GLU A 1 410 ? -6.094 -0.038 -51.795 1.00 37.94 418 GLU A C 1
ATOM 3280 O O . GLU A 1 410 ? -5.071 0.605 -51.539 1.00 38.59 418 GLU A O 1
ATOM 3286 N N . MET A 1 411 ? -6.353 -1.239 -51.285 1.00 37.39 419 MET A N 1
ATOM 3287 C CA . MET A 1 411 ? -5.370 -1.989 -50.520 1.00 33.26 419 MET A CA 1
ATOM 3288 C C . MET A 1 411 ? -4.499 -2.769 -51.488 1.00 34.53 419 MET A C 1
ATOM 3289 O O . MET A 1 411 ? -4.987 -3.667 -52.177 1.00 36.98 419 MET A O 1
ATOM 3294 N N . ILE A 1 412 ? -3.211 -2.443 -51.543 1.00 31.25 420 ILE A N 1
ATOM 3295 C CA . ILE A 1 412 ? -2.339 -3.187 -52.441 1.00 32.14 420 ILE A CA 1
ATOM 3296 C C . ILE A 1 412 ? -1.566 -4.287 -51.733 1.00 30.80 420 ILE A C 1
ATOM 3297 O O . ILE A 1 412 ? -0.861 -5.049 -52.403 1.00 32.16 420 ILE A O 1
ATOM 3302 N N . ALA A 1 413 ? -1.656 -4.388 -50.406 1.00 31.31 421 ALA A N 1
ATOM 3303 C CA . ALA A 1 413 ? -1.064 -5.519 -49.701 1.00 34.46 421 ALA A CA 1
ATOM 3304 C C . ALA A 1 413 ? -1.733 -5.678 -48.347 1.00 35.96 421 ALA A C 1
ATOM 3305 O O . ALA A 1 413 ? -1.996 -4.687 -47.656 1.00 32.21 421 ALA A O 1
ATOM 3307 N N . ILE A 1 414 ? -2.018 -6.934 -47.988 1.00 31.08 422 ILE A N 1
ATOM 3308 C CA . ILE A 1 414 ? -2.516 -7.305 -46.664 1.00 30.93 422 ILE A CA 1
ATOM 3309 C C . ILE A 1 414 ? -1.632 -8.465 -46.219 1.00 32.75 422 ILE A C 1
ATOM 3310 O O . ILE A 1 414 ? -1.906 -9.633 -46.526 1.00 31.27 422 ILE A O 1
ATOM 3315 N N . THR A 1 415 ? -0.537 -8.154 -45.533 1.00 29.98 423 THR A N 1
ATOM 3316 C CA . THR A 1 415 ? 0.544 -9.103 -45.293 1.00 32.90 423 THR A CA 1
ATOM 3317 C C . THR A 1 415 ? 0.512 -9.583 -43.852 1.00 32.62 423 THR A C 1
ATOM 3318 O O . THR A 1 415 ? 0.516 -8.765 -42.929 1.00 29.36 423 THR A O 1
ATOM 3322 N N . ASP A 1 416 ? 0.510 -10.901 -43.658 1.00 30.61 424 ASP A N 1
ATOM 3323 C CA . ASP A 1 416 ? 0.624 -11.457 -42.312 1.00 36.30 424 ASP A CA 1
ATOM 3324 C C . ASP A 1 416 ? 1.984 -11.094 -41.726 1.00 35.61 424 ASP A C 1
ATOM 3325 O O . ASP A 1 416 ? 3.022 -11.509 -42.252 1.00 36.07 424 ASP A O 1
ATOM 3330 N N . VAL A 1 417 ? 1.986 -10.312 -40.650 1.00 31.90 425 VAL A N 1
ATOM 3331 C CA . VAL A 1 417 ? 3.234 -9.994 -39.965 1.00 32.71 425 VAL A CA 1
ATOM 3332 C C . VAL A 1 417 ? 3.174 -10.482 -38.515 1.00 37.12 425 VAL A C 1
ATOM 3333 O O . VAL A 1 417 ? 3.831 -9.919 -37.629 1.00 34.21 425 VAL A O 1
ATOM 3337 N N . SER A 1 418 ? 2.410 -11.554 -38.269 1.00 35.81 426 SER A N 1
ATOM 3338 C CA . SER A 1 418 ? 2.138 -11.965 -36.892 1.00 39.47 426 SER A CA 1
ATOM 3339 C C . SER A 1 418 ? 3.422 -12.301 -36.139 1.00 49.51 426 SER A C 1
ATOM 3340 O O . SER A 1 418 ? 3.591 -11.900 -34.982 1.00 51.81 426 SER A O 1
ATOM 3343 N N . ALA A 1 419 ? 4.350 -13.008 -36.787 1.00 39.18 427 ALA A N 1
ATOM 3344 C CA . ALA A 1 419 ? 5.578 -13.416 -36.116 1.00 42.98 427 ALA A CA 1
ATOM 3345 C C . ALA A 1 419 ? 6.461 -12.242 -35.696 1.00 43.40 427 ALA A C 1
ATOM 3346 O O . ALA A 1 419 ? 7.342 -12.422 -34.846 1.00 45.86 427 ALA A O 1
ATOM 3348 N N . TYR A 1 420 ? 6.256 -11.050 -36.257 1.00 42.50 428 TYR A N 1
ATOM 3349 C CA . TYR A 1 420 ? 7.094 -9.907 -35.914 1.00 47.76 428 TYR A CA 1
ATOM 3350 C C . TYR A 1 420 ? 6.490 -8.981 -34.870 1.00 48.64 428 TYR A C 1
ATOM 3351 O O . TYR A 1 420 ? 7.227 -8.180 -34.284 1.00 51.29 428 TYR A O 1
ATOM 3360 N N . VAL A 1 421 ? 5.180 -9.028 -34.647 1.00 42.73 429 VAL A N 1
ATOM 3361 C CA . VAL A 1 421 ? 4.563 -8.120 -33.686 1.00 48.31 429 VAL A CA 1
ATOM 3362 C C . VAL A 1 421 ? 4.334 -8.894 -32.399 1.00 59.50 429 VAL A C 1
ATOM 3363 O O . VAL A 1 421 ? 3.225 -9.369 -32.133 1.00 70.50 429 VAL A O 1
ATOM 3367 N N . VAL A 1 422 ? 5.393 -9.045 -31.602 1.00 59.80 430 VAL A N 1
ATOM 3368 C CA . VAL A 1 422 ? 5.366 -9.872 -30.404 1.00 67.69 430 VAL A CA 1
ATOM 3369 C C . VAL A 1 422 ? 6.141 -9.164 -29.299 1.00 69.62 430 VAL A C 1
ATOM 3370 O O . VAL A 1 422 ? 6.962 -8.279 -29.549 1.00 66.31 430 VAL A O 1
ATOM 3374 N N . CYS A 1 423 ? 5.854 -9.555 -28.062 1.00 66.60 431 CYS A N 1
ATOM 3375 C CA . CYS A 1 423 ? 6.619 -9.084 -26.921 1.00 77.28 431 CYS A CA 1
ATOM 3376 C C . CYS A 1 423 ? 7.999 -9.746 -26.901 1.00 86.18 431 CYS A C 1
ATOM 3377 O O . CYS A 1 423 ? 8.121 -10.974 -26.800 1.00 83.47 431 CYS A O 1
ATOM 3380 N N . PRO A 1 436 ? -2.255 -14.469 -31.557 1.00 68.33 444 PRO A N 1
ATOM 3381 C CA . PRO A 1 436 ? -2.755 -13.211 -32.124 1.00 63.39 444 PRO A CA 1
ATOM 3382 C C . PRO A 1 436 ? -2.217 -12.991 -33.528 1.00 57.83 444 PRO A C 1
ATOM 3383 O O . PRO A 1 436 ? -1.058 -13.282 -33.825 1.00 58.70 444 PRO A O 1
ATOM 3387 N N . CYS A 1 437 ? -3.086 -12.481 -34.390 1.00 45.55 445 CYS A N 1
ATOM 3388 C CA . CYS A 1 437 ? -2.785 -12.233 -35.790 1.00 40.14 445 CYS A CA 1
ATOM 3389 C C . CYS A 1 437 ? -2.676 -10.727 -36.030 1.00 40.10 445 CYS A C 1
ATOM 3390 O O . CYS A 1 437 ? -3.562 -9.968 -35.629 1.00 40.15 445 CYS A O 1
ATOM 3393 N N . TRP A 1 438 ? -1.583 -10.308 -36.670 1.00 34.96 446 TRP A N 1
ATOM 3394 C CA . TRP A 1 438 ? -1.318 -8.919 -37.037 1.00 33.52 446 TRP A CA 1
ATOM 3395 C C . TRP A 1 438 ? -1.075 -8.841 -38.539 1.00 32.77 446 TRP A C 1
ATOM 3396 O O . TRP A 1 438 ? -0.318 -9.651 -39.088 1.00 35.39 446 TRP A O 1
ATOM 3407 N N . LEU A 1 439 ? -1.730 -7.885 -39.197 1.00 30.79 447 LEU A N 1
ATOM 3408 C CA . LEU A 1 439 ? -1.615 -7.657 -40.633 1.00 28.72 447 LEU A CA 1
ATOM 3409 C C . LEU A 1 439 ? -0.974 -6.298 -40.879 1.00 35.01 447 LEU A C 1
ATOM 3410 O O . LEU A 1 439 ? -1.314 -5.318 -40.210 1.00 32.63 447 LEU A O 1
ATOM 3415 N N . LEU A 1 440 ? -0.033 -6.243 -41.827 1.00 34.38 448 LEU A N 1
ATOM 3416 C CA . LEU A 1 440 ? 0.461 -4.971 -42.358 1.00 31.66 448 LEU A CA 1
ATOM 3417 C C . LEU A 1 440 ? -0.359 -4.652 -43.597 1.00 33.24 448 LEU A C 1
ATOM 3418 O O . LEU A 1 440 ? -0.293 -5.373 -44.600 1.00 33.44 448 LEU A O 1
ATOM 3423 N N . VAL A 1 441 ? -1.163 -3.603 -43.520 1.00 30.55 449 VAL A N 1
ATOM 3424 C CA . VAL A 1 441 ? -2.007 -3.192 -44.636 1.00 29.54 449 VAL A CA 1
ATOM 3425 C C . VAL A 1 441 ? -1.334 -2.027 -45.338 1.00 34.03 449 VAL A C 1
ATOM 3426 O O . VAL A 1 441 ? -1.040 -0.998 -44.720 1.00 33.09 449 VAL A O 1
ATOM 3430 N N . HIS A 1 442 ? -1.097 -2.182 -46.633 1.00 31.15 450 HIS A N 1
ATOM 3431 C CA . HIS A 1 442 ? -0.509 -1.141 -47.458 1.00 25.66 450 HIS A CA 1
ATOM 3432 C C . HIS A 1 442 ? -1.581 -0.648 -48.414 1.00 32.77 450 HIS A C 1
ATOM 3433 O O . HIS A 1 442 ? -2.063 -1.415 -49.251 1.00 28.65 450 HIS A O 1
ATOM 3440 N N . ALA A 1 443 ? -1.970 0.620 -48.280 1.00 32.76 451 ALA A N 1
ATOM 3441 C CA . ALA A 1 443 ? -2.969 1.191 -49.172 1.00 33.22 451 ALA A CA 1
ATOM 3442 C C . ALA A 1 443 ? -2.431 2.453 -49.829 1.00 33.10 451 ALA A C 1
ATOM 3443 O O . ALA A 1 443 ? -1.434 3.034 -49.397 1.00 34.81 451 ALA A O 1
ATOM 3445 N N . ARG A 1 444 ? -3.091 2.853 -50.912 1.00 33.17 452 ARG A N 1
ATOM 3446 C CA . ARG A 1 444 ? -2.723 4.051 -51.637 1.00 39.84 452 ARG A CA 1
ATOM 3447 C C . ARG A 1 444 ? -3.993 4.749 -52.091 1.00 42.72 452 ARG A C 1
ATOM 3448 O O . ARG A 1 444 ? -5.014 4.105 -52.348 1.00 41.55 452 ARG A O 1
ATOM 3456 N N . LEU A 1 445 ? -3.922 6.075 -52.175 1.00 41.33 453 LEU A N 1
ATOM 3457 C CA . LEU A 1 445 ? -5.018 6.855 -52.725 1.00 39.78 453 LEU A CA 1
ATOM 3458 C C . LEU A 1 445 ? -5.042 6.733 -54.238 1.00 41.30 453 LEU A C 1
ATOM 3459 O O . LEU A 1 445 ? -4.002 6.804 -54.901 1.00 46.46 453 LEU A O 1
ATOM 3464 N N . LEU A 1 446 ? -6.238 6.565 -54.785 1.00 48.31 454 LEU A N 1
ATOM 3465 C CA . LEU A 1 446 ? -6.392 6.452 -56.227 1.00 54.91 454 LEU A CA 1
ATOM 3466 C C . LEU A 1 446 ? -6.372 7.821 -56.896 1.00 66.29 454 LEU A C 1
ATOM 3467 O O . LEU A 1 446 ? -6.163 7.921 -58.110 1.00 78.59 454 LEU A O 1
ATOM 3472 N N . THR B 1 1 ? -25.988 -27.609 -40.724 1.00 76.57 9 THR B N 1
ATOM 3473 C CA . THR B 1 1 ? -27.063 -26.790 -40.204 1.00 74.13 9 THR B CA 1
ATOM 3474 C C . THR B 1 1 ? -27.406 -27.160 -38.778 1.00 73.28 9 THR B C 1
ATOM 3475 O O . THR B 1 1 ? -27.106 -28.262 -38.319 1.00 71.08 9 THR B O 1
ATOM 3479 N N . TYR B 1 2 ? -28.034 -26.232 -38.065 1.00 67.51 10 TYR B N 1
ATOM 3480 C CA . TYR B 1 2 ? -28.322 -26.498 -36.665 1.00 65.36 10 TYR B CA 1
ATOM 3481 C C . TYR B 1 2 ? -29.577 -27.336 -36.493 1.00 62.09 10 TYR B C 1
ATOM 3482 O O . TYR B 1 2 ? -29.659 -28.116 -35.541 1.00 56.91 10 TYR B O 1
ATOM 3491 N N . PHE B 1 3 ? -30.534 -27.237 -37.419 1.00 66.55 11 PHE B N 1
ATOM 3492 C CA . PHE B 1 3 ? -31.732 -28.064 -37.311 1.00 65.12 11 PHE B CA 1
ATOM 3493 C C . PHE B 1 3 ? -31.391 -29.540 -37.475 1.00 62.42 11 PHE B C 1
ATOM 3494 O O . PHE B 1 3 ? -31.777 -30.380 -36.645 1.00 61.01 11 PHE B O 1
ATOM 3502 N N . SER B 1 4 ? -30.661 -29.878 -38.542 1.00 70.53 12 SER B N 1
ATOM 3503 C CA . SER B 1 4 ? -30.298 -31.276 -38.721 1.00 75.31 12 SER B CA 1
ATOM 3504 C C . SER B 1 4 ? -29.383 -31.747 -37.603 1.00 69.04 12 SER B C 1
ATOM 3505 O O . SER B 1 4 ? -29.469 -32.906 -37.193 1.00 66.69 12 SER B O 1
ATOM 3508 N N . PHE B 1 5 ? -28.517 -30.874 -37.083 1.00 63.47 13 PHE B N 1
ATOM 3509 C CA . PHE B 1 5 ? -27.773 -31.229 -35.879 1.00 64.93 13 PHE B CA 1
ATOM 3510 C C . PHE B 1 5 ? -28.710 -31.737 -34.789 1.00 66.95 13 PHE B C 1
ATOM 3511 O O . PHE B 1 5 ? -28.545 -32.840 -34.266 1.00 72.70 13 PHE B O 1
ATOM 3519 N N . TRP B 1 6 ? -29.700 -30.937 -34.430 1.00 65.35 14 TRP B N 1
ATOM 3520 C CA . TRP B 1 6 ? -30.535 -31.298 -33.292 1.00 61.76 14 TRP B CA 1
ATOM 3521 C C . TRP B 1 6 ? -31.537 -32.389 -33.654 1.00 62.55 14 TRP B C 1
ATOM 3522 O O . TRP B 1 6 ? -31.830 -33.270 -32.834 1.00 58.92 14 TRP B O 1
ATOM 3533 N N . ASN B 1 7 ? -32.034 -32.388 -34.890 1.00 63.56 15 ASN B N 1
ATOM 3534 C CA . ASN B 1 7 ? -33.025 -33.393 -35.248 1.00 67.97 15 ASN B CA 1
ATOM 3535 C C . ASN B 1 7 ? -32.449 -34.802 -35.284 1.00 67.00 15 ASN B C 1
ATOM 3536 O O . ASN B 1 7 ? -33.219 -35.764 -35.222 1.00 64.64 15 ASN B O 1
ATOM 3541 N N . LYS B 1 8 ? -31.124 -34.959 -35.343 1.00 65.27 16 LYS B N 1
ATOM 3542 C CA . LYS B 1 8 ? -30.577 -36.314 -35.381 1.00 66.54 16 LYS B CA 1
ATOM 3543 C C . LYS B 1 8 ? -30.748 -37.043 -34.044 1.00 66.61 16 LYS B C 1
ATOM 3544 O O . LYS B 1 8 ? -30.779 -38.280 -34.020 1.00 65.16 16 LYS B O 1
ATOM 3550 N N . PHE B 1 9 ? -30.882 -36.318 -32.930 1.00 59.71 17 PHE B N 1
ATOM 3551 C CA . PHE B 1 9 ? -31.239 -36.936 -31.658 1.00 62.26 17 PHE B CA 1
ATOM 3552 C C . PHE B 1 9 ? -32.740 -36.999 -31.433 1.00 63.18 17 PHE B C 1
ATOM 3553 O O . PHE B 1 9 ? -33.170 -37.136 -30.285 1.00 69.92 17 PHE B O 1
ATOM 3561 N N . SER B 1 10 ? -33.543 -36.874 -32.487 1.00 65.48 18 SER B N 1
ATOM 3562 C CA . SER B 1 10 ? -34.992 -36.807 -32.328 1.00 65.46 18 SER B CA 1
ATOM 3563 C C . SER B 1 10 ? -35.540 -37.990 -31.537 1.00 68.36 18 SER B C 1
ATOM 3564 O O . SER B 1 10 ? -36.520 -37.841 -30.797 1.00 70.63 18 SER B O 1
ATOM 3567 N N . SER B 1 11 ? -34.928 -39.170 -31.679 1.00 65.35 19 SER B N 1
ATOM 3568 C CA . SER B 1 11 ? -35.438 -40.384 -31.056 1.00 65.04 19 SER B CA 1
ATOM 3569 C C . SER B 1 11 ? -35.016 -40.549 -29.604 1.00 63.09 19 SER B C 1
ATOM 3570 O O . SER B 1 11 ? -35.493 -41.477 -28.945 1.00 68.64 19 SER B O 1
ATOM 3573 N N . ASN B 1 12 ? -34.140 -39.694 -29.091 1.00 62.07 20 ASN B N 1
ATOM 3574 C CA . ASN B 1 12 ? -33.675 -39.771 -27.710 1.00 56.98 20 ASN B CA 1
ATOM 3575 C C . ASN B 1 12 ? -34.056 -38.474 -27.006 1.00 55.24 20 ASN B C 1
ATOM 3576 O O . ASN B 1 12 ? -33.195 -37.647 -26.697 1.00 52.97 20 ASN B O 1
ATOM 3581 N N . ALA B 1 13 ? -35.351 -38.290 -26.767 1.00 51.12 21 ALA B N 1
ATOM 3582 C CA . ALA B 1 13 ? -35.836 -37.070 -26.124 1.00 55.89 21 ALA B CA 1
ATOM 3583 C C . ALA B 1 13 ? -35.733 -37.267 -24.619 1.00 55.03 21 ALA B C 1
ATOM 3584 O O . ALA B 1 13 ? -36.701 -37.637 -23.953 1.00 52.67 21 ALA B O 1
ATOM 3586 N N . ASP B 1 14 ? -34.540 -37.014 -24.076 1.00 53.61 22 ASP B N 1
ATOM 3587 C CA . ASP B 1 14 ? -34.269 -37.262 -22.666 1.00 53.07 22 ASP B CA 1
ATOM 3588 C C . ASP B 1 14 ? -33.183 -36.309 -22.184 1.00 49.72 22 ASP B C 1
ATOM 3589 O O . ASP B 1 14 ? -32.606 -35.537 -22.962 1.00 43.08 22 ASP B O 1
ATOM 3594 N N . ILE B 1 15 ? -32.881 -36.398 -20.885 1.00 42.18 23 ILE B N 1
ATOM 3595 C CA . ILE B 1 15 ? -31.979 -35.426 -20.267 1.00 39.41 23 ILE B CA 1
ATOM 3596 C C . ILE B 1 15 ? -30.544 -35.610 -20.742 1.00 40.36 23 ILE B C 1
ATOM 3597 O O . ILE B 1 15 ? -29.749 -34.662 -20.703 1.00 42.89 23 ILE B O 1
ATOM 3602 N N . ASN B 1 16 ? -30.175 -36.822 -21.164 1.00 42.64 24 ASN B N 1
ATOM 3603 C CA . ASN B 1 16 ? -28.865 -37.012 -21.778 1.00 46.95 24 ASN B CA 1
ATOM 3604 C C . ASN B 1 16 ? -28.704 -36.099 -22.991 1.00 49.62 24 ASN B C 1
ATOM 3605 O O . ASN B 1 16 ? -27.696 -35.392 -23.129 1.00 43.62 24 ASN B O 1
ATOM 3610 N N . THR B 1 17 ? -29.720 -36.070 -23.854 1.00 48.99 25 THR B N 1
ATOM 3611 C CA . THR B 1 17 ? -29.676 -35.253 -25.063 1.00 51.73 25 THR B CA 1
ATOM 3612 C C . THR B 1 17 ? -29.758 -33.761 -24.740 1.00 49.28 25 THR B C 1
ATOM 3613 O O . THR B 1 17 ? -29.137 -32.940 -25.427 1.00 47.78 25 THR B O 1
ATOM 3617 N N . MET B 1 18 ? -30.507 -33.395 -23.698 1.00 41.74 26 MET B N 1
ATOM 3618 C CA . MET B 1 18 ? -30.626 -31.987 -23.322 1.00 39.12 26 MET B CA 1
ATOM 3619 C C . MET B 1 18 ? -29.293 -31.412 -22.882 1.00 43.00 26 MET B C 1
ATOM 3620 O O . MET B 1 18 ? -29.020 -30.222 -23.084 1.00 48.77 26 MET B O 1
ATOM 3625 N N . MET B 1 19 ? -28.469 -32.227 -22.240 1.00 41.50 27 MET B N 1
ATOM 3626 C CA . MET B 1 19 ? -27.163 -31.781 -21.802 1.00 43.71 27 MET B CA 1
ATOM 3627 C C . MET B 1 19 ? -26.042 -32.325 -22.669 1.00 47.48 27 MET B C 1
ATOM 3628 O O . MET B 1 19 ? -24.870 -32.095 -22.348 1.00 45.22 27 MET B O 1
ATOM 3633 N N . LEU B 1 20 ? -26.379 -32.998 -23.776 1.00 45.02 28 LEU B N 1
ATOM 3634 C CA . LEU B 1 20 ? -25.414 -33.658 -24.661 1.00 48.60 28 LEU B CA 1
ATOM 3635 C C . LEU B 1 20 ? -24.356 -34.386 -23.839 1.00 45.19 28 LEU B C 1
ATOM 3636 O O . LEU B 1 20 ? -23.149 -34.281 -24.070 1.00 49.01 28 LEU B O 1
ATOM 3641 N N . ASN B 1 21 ? -24.839 -35.141 -22.855 1.00 44.82 29 ASN B N 1
ATOM 3642 C CA . ASN B 1 21 ? -23.985 -35.742 -21.841 1.00 46.07 29 ASN B CA 1
ATOM 3643 C C . ASN B 1 21 ? -24.558 -37.100 -21.478 1.00 46.53 29 ASN B C 1
ATOM 3644 O O . ASN B 1 21 ? -25.670 -37.186 -20.951 1.00 50.62 29 ASN B O 1
ATOM 3649 N N . ASN B 1 22 ? -23.795 -38.156 -21.743 1.00 56.05 30 ASN B N 1
ATOM 3650 C CA . ASN B 1 22 ? -24.268 -39.503 -21.455 1.00 58.87 30 ASN B CA 1
ATOM 3651 C C . ASN B 1 22 ? -24.426 -39.747 -19.963 1.00 56.80 30 ASN B C 1
ATOM 3652 O O . ASN B 1 22 ? -25.060 -40.730 -19.576 1.00 58.44 30 ASN B O 1
ATOM 3657 N N . ASN B 1 23 ? -23.882 -38.874 -19.122 1.00 54.84 31 ASN B N 1
ATOM 3658 C CA . ASN B 1 23 ? -24.012 -38.981 -17.676 1.00 56.47 31 ASN B CA 1
ATOM 3659 C C . ASN B 1 23 ? -24.840 -37.828 -17.116 1.00 52.30 31 ASN B C 1
ATOM 3660 O O . ASN B 1 23 ? -24.535 -37.300 -16.048 1.00 49.82 31 ASN B O 1
ATOM 3665 N N . ALA B 1 24 ? -25.891 -37.416 -17.835 1.00 44.29 32 ALA B N 1
ATOM 3666 C CA . ALA B 1 24 ? -26.695 -36.290 -17.369 1.00 40.39 32 ALA B CA 1
ATOM 3667 C C . ALA B 1 24 ? -27.347 -36.565 -16.020 1.00 46.28 32 ALA B C 1
ATOM 3668 O O . ALA B 1 24 ? -27.692 -35.613 -15.309 1.00 47.03 32 ALA B O 1
ATOM 3670 N N . ASP B 1 25 ? -27.521 -37.840 -15.653 1.00 46.25 33 ASP B N 1
ATOM 3671 C CA . ASP B 1 25 ? -28.116 -38.165 -14.359 1.00 50.25 33 ASP B CA 1
ATOM 3672 C C . ASP B 1 25 ? -27.255 -37.665 -13.206 1.00 46.96 33 ASP B C 1
ATOM 3673 O O . ASP B 1 25 ? -27.769 -37.419 -12.110 1.00 44.45 33 ASP B O 1
ATOM 3678 N N . GLN B 1 26 ? -25.950 -37.510 -13.434 1.00 47.96 34 GLN B N 1
ATOM 3679 C CA . GLN B 1 26 ? -25.037 -36.999 -12.422 1.00 49.92 34 GLN B CA 1
ATOM 3680 C C . GLN B 1 26 ? -25.002 -35.478 -12.369 1.00 48.54 34 GLN B C 1
ATOM 3681 O O . GLN B 1 26 ? -24.374 -34.924 -11.463 1.00 55.19 34 GLN B O 1
ATOM 3687 N N . LEU B 1 27 ? -25.653 -34.798 -13.296 1.00 42.27 35 LEU B N 1
ATOM 3688 C CA . LEU B 1 27 ? -25.548 -33.348 -13.420 1.00 40.07 35 LEU B CA 1
ATOM 3689 C C . LEU B 1 27 ? -26.900 -32.655 -13.470 1.00 38.52 35 LEU B C 1
ATOM 3690 O O . LEU B 1 27 ? -27.051 -31.580 -12.880 1.00 34.17 35 LEU B O 1
ATOM 3695 N N . GLU B 1 28 ? -27.876 -33.243 -14.166 1.00 35.74 36 GLU B N 1
ATOM 3696 C CA . GLU B 1 28 ? -29.148 -32.571 -14.445 1.00 32.97 36 GLU B CA 1
ATOM 3697 C C . GLU B 1 28 ? -29.839 -32.029 -13.200 1.00 34.95 36 GLU B C 1
ATOM 3698 O O . GLU B 1 28 ? -30.243 -30.849 -13.222 1.00 37.02 36 GLU B O 1
ATOM 3704 N N . PRO B 1 29 ? -30.027 -32.787 -12.101 1.00 35.82 37 PRO B N 1
ATOM 3705 C CA . PRO B 1 29 ? -30.760 -32.217 -10.957 1.00 38.31 37 PRO B CA 1
ATOM 3706 C C . PRO B 1 29 ? -30.072 -31.010 -10.354 1.00 35.70 37 PRO B C 1
ATOM 3707 O O . PRO B 1 29 ? -30.739 -30.032 -9.989 1.00 35.73 37 PRO B O 1
ATOM 3711 N N . PHE B 1 30 ? -28.743 -31.048 -10.250 1.00 35.15 38 PHE B N 1
ATOM 3712 C CA . PHE B 1 30 ? -28.017 -29.964 -9.595 1.00 34.36 38 PHE B CA 1
ATOM 3713 C C . PHE B 1 30 ? -27.911 -28.751 -10.507 1.00 38.70 38 PHE B C 1
ATOM 3714 O O . PHE B 1 30 ? -27.986 -27.603 -10.046 1.00 29.90 38 PHE B O 1
ATOM 3722 N N . ASP B 1 31 ? -27.736 -28.996 -11.803 1.00 34.05 39 ASP B N 1
ATOM 3723 C CA . ASP B 1 31 ? -27.718 -27.908 -12.762 1.00 30.75 39 ASP B CA 1
ATOM 3724 C C . ASP B 1 31 ? -29.052 -27.174 -12.764 1.00 34.77 39 ASP B C 1
ATOM 3725 O O . ASP B 1 31 ? -29.100 -25.940 -12.752 1.00 28.26 39 ASP B O 1
ATOM 3730 N N . ARG B 1 32 ? -30.151 -27.929 -12.795 1.00 31.16 40 ARG B N 1
ATOM 3731 C CA . ARG B 1 32 ? -31.470 -27.313 -12.821 1.00 30.65 40 ARG B CA 1
ATOM 3732 C C . ARG B 1 32 ? -31.715 -26.498 -11.552 1.00 35.86 40 ARG B C 1
ATOM 3733 O O . ARG B 1 32 ? -32.211 -25.366 -11.616 1.00 37.09 40 ARG B O 1
ATOM 3741 N N . ALA B 1 33 ? -31.343 -27.049 -10.391 1.00 36.09 41 ALA B N 1
ATOM 3742 C CA . ALA B 1 33 ? -31.500 -26.323 -9.136 1.00 32.28 41 ALA B CA 1
ATOM 3743 C C . ALA B 1 33 ? -30.638 -25.067 -9.109 1.00 33.37 41 ALA B C 1
ATOM 3744 O O . ALA B 1 33 ? -31.086 -24.012 -8.647 1.00 35.43 41 ALA B O 1
ATOM 3746 N N . ASP B 1 34 ? -29.394 -25.164 -9.589 1.00 34.40 42 ASP B N 1
ATOM 3747 C CA . ASP B 1 34 ? -28.533 -23.987 -9.696 1.00 33.32 42 ASP B CA 1
ATOM 3748 C C . ASP B 1 34 ? -29.204 -22.891 -10.505 1.00 34.96 42 ASP B C 1
ATOM 3749 O O . ASP B 1 34 ? -29.239 -21.724 -10.093 1.00 33.49 42 ASP B O 1
ATOM 3754 N N . ILE B 1 35 ? -29.723 -23.243 -11.678 1.00 35.13 43 ILE B N 1
ATOM 3755 C CA . ILE B 1 35 ? -30.294 -22.227 -12.551 1.00 36.43 43 ILE B CA 1
ATOM 3756 C C . ILE B 1 35 ? -31.551 -21.641 -11.923 1.00 35.93 43 ILE B C 1
ATOM 3757 O O . ILE B 1 35 ? -31.727 -20.416 -11.877 1.00 34.68 43 ILE B O 1
ATOM 3762 N N . ILE B 1 36 ? -32.443 -22.506 -11.433 1.00 29.48 44 ILE B N 1
ATOM 3763 C CA . ILE B 1 36 ? -33.719 -22.038 -10.898 1.00 33.32 44 ILE B CA 1
ATOM 3764 C C . ILE B 1 36 ? -33.497 -21.097 -9.719 1.00 35.84 44 ILE B C 1
ATOM 3765 O O . ILE B 1 36 ? -34.168 -20.063 -9.595 1.00 34.83 44 ILE B O 1
ATOM 3770 N N . GLN B 1 37 ? -32.545 -21.428 -8.843 1.00 30.61 45 GLN B N 1
ATOM 3771 C CA . GLN B 1 37 ? -32.377 -20.652 -7.621 1.00 32.56 45 GLN B CA 1
ATOM 3772 C C . GLN B 1 37 ? -31.770 -19.281 -7.876 1.00 34.87 45 GLN B C 1
ATOM 3773 O O . GLN B 1 37 ? -31.793 -18.441 -6.973 1.00 33.18 45 GLN B O 1
ATOM 3779 N N . ASP B 1 38 ? -31.226 -19.037 -9.067 1.00 32.92 46 ASP B N 1
ATOM 3780 C CA . ASP B 1 38 ? -30.707 -17.716 -9.412 1.00 39.50 46 ASP B CA 1
ATOM 3781 C C . ASP B 1 38 ? -31.731 -16.847 -10.130 1.00 36.30 46 ASP B C 1
ATOM 3782 O O . ASP B 1 38 ? -31.520 -15.634 -10.252 1.00 35.40 46 ASP B O 1
ATOM 3787 N N . LEU B 1 39 ? -32.839 -17.427 -10.582 1.00 35.04 47 LEU B N 1
ATOM 3788 C CA . LEU B 1 39 ? -33.902 -16.680 -11.233 1.00 40.50 47 LEU B CA 1
ATOM 3789 C C . LEU B 1 39 ? -34.687 -15.874 -10.204 1.00 42.14 47 LEU B C 1
ATOM 3790 O O . LEU B 1 39 ? -34.701 -16.209 -9.021 1.00 38.26 47 LEU B O 1
ATOM 3795 N N . PRO B 1 40 ? -35.357 -14.807 -10.629 1.00 39.44 48 PRO B N 1
ATOM 3796 C CA . PRO B 1 40 ? -36.321 -14.145 -9.743 1.00 40.36 48 PRO B CA 1
ATOM 3797 C C . PRO B 1 40 ? -37.511 -15.055 -9.473 1.00 46.58 48 PRO B C 1
ATOM 3798 O O . PRO B 1 40 ? -37.679 -16.114 -10.082 1.00 44.35 48 PRO B O 1
ATOM 3802 N N . ASP B 1 41 ? -38.343 -14.634 -8.525 1.00 42.08 49 ASP B N 1
ATOM 3803 C CA . ASP B 1 41 ? -39.583 -15.350 -8.239 1.00 48.09 49 ASP B CA 1
ATOM 3804 C C . ASP B 1 41 ? -40.519 -15.219 -9.437 1.00 50.08 49 ASP B C 1
ATOM 3805 O O . ASP B 1 41 ? -41.021 -14.126 -9.719 1.00 49.85 49 ASP B O 1
ATOM 3810 N N . PHE B 1 42 ? -40.753 -16.327 -10.150 1.00 45.21 50 PHE B N 1
ATOM 3811 C CA . PHE B 1 42 ? -41.616 -16.304 -11.325 1.00 41.65 50 PHE B CA 1
ATOM 3812 C C . PHE B 1 42 ? -43.065 -16.654 -11.000 1.00 47.95 50 PHE B C 1
ATOM 3813 O O . PHE B 1 42 ? -43.840 -16.948 -11.917 1.00 47.11 50 PHE B O 1
ATOM 3821 N N . THR B 1 43 ? -43.447 -16.611 -9.721 1.00 49.88 51 THR B N 1
ATOM 3822 C CA . THR B 1 43 ? -44.837 -16.826 -9.334 1.00 47.32 51 THR B CA 1
ATOM 3823 C C . THR B 1 43 ? -45.731 -15.805 -10.024 1.00 46.37 51 THR B C 1
ATOM 3824 O O . THR B 1 43 ? -45.508 -14.596 -9.916 1.00 46.66 51 THR B O 1
ATOM 3828 N N . GLY B 1 44 ? -46.729 -16.290 -10.753 1.00 47.40 52 GLY B N 1
ATOM 3829 C CA . GLY B 1 44 ? -47.652 -15.405 -11.434 1.00 43.74 52 GLY B CA 1
ATOM 3830 C C . GLY B 1 44 ? -47.125 -14.739 -12.682 1.00 42.59 52 GLY B C 1
ATOM 3831 O O . GLY B 1 44 ? -47.784 -13.833 -13.203 1.00 53.26 52 GLY B O 1
ATOM 3832 N N . MET B 1 45 ? -45.979 -15.164 -13.199 1.00 42.76 53 MET B N 1
ATOM 3833 C CA . MET B 1 45 ? -45.396 -14.515 -14.364 1.00 49.68 53 MET B CA 1
ATOM 3834 C C . MET B 1 45 ? -45.809 -15.193 -15.671 1.00 55.12 53 MET B C 1
ATOM 3835 O O . MET B 1 45 ? -46.198 -16.366 -15.711 1.00 53.53 53 MET B O 1
ATOM 3840 N N . ASN B 1 46 ? -45.709 -14.424 -16.753 1.00 51.61 54 ASN B N 1
ATOM 3841 C CA . ASN B 1 46 ? -45.730 -14.971 -18.101 1.00 51.75 54 ASN B CA 1
ATOM 3842 C C . ASN B 1 46 ? -44.299 -15.325 -18.479 1.00 45.57 54 ASN B C 1
ATOM 3843 O O . ASN B 1 46 ? -43.440 -14.442 -18.562 1.00 51.90 54 ASN B O 1
ATOM 3848 N N . VAL B 1 47 ? -44.039 -16.610 -18.686 1.00 43.55 55 VAL B N 1
ATOM 3849 C CA . VAL B 1 47 ? -42.698 -17.112 -18.967 1.00 43.42 55 VAL B CA 1
ATOM 3850 C C . VAL B 1 47 ? -42.661 -17.642 -20.391 1.00 45.00 55 VAL B C 1
ATOM 3851 O O . VAL B 1 47 ? -43.608 -18.290 -20.852 1.00 48.37 55 VAL B O 1
ATOM 3855 N N . VAL B 1 48 ? -41.569 -17.357 -21.089 1.00 43.40 56 VAL B N 1
ATOM 3856 C CA . VAL B 1 48 ? -41.317 -17.875 -22.427 1.00 42.14 56 VAL B CA 1
ATOM 3857 C C . VAL B 1 48 ? -40.012 -18.650 -22.347 1.00 45.26 56 VAL B C 1
ATOM 3858 O O . VAL B 1 48 ? -38.957 -18.077 -22.041 1.00 46.25 56 VAL B O 1
ATOM 3862 N N . ASP B 1 49 ? -40.100 -19.959 -22.555 1.00 41.69 57 ASP B N 1
ATOM 3863 C CA . ASP B 1 49 ? -38.957 -20.861 -22.539 1.00 46.17 57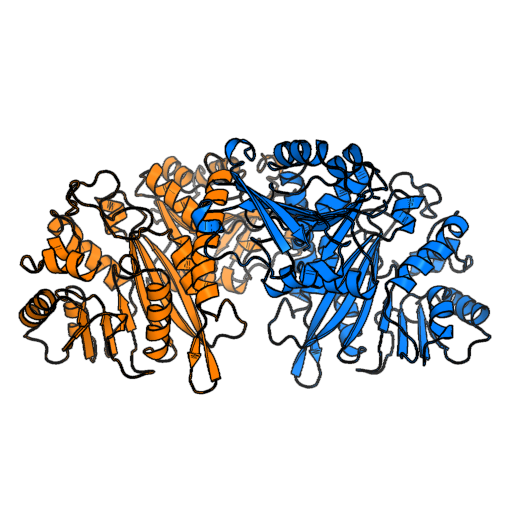 ASP B CA 1
ATOM 3864 C C . ASP B 1 49 ? -38.694 -21.258 -23.987 1.00 43.57 57 ASP B C 1
ATOM 3865 O O . ASP B 1 49 ? -39.442 -22.055 -24.565 1.00 49.50 57 ASP B O 1
ATOM 3870 N N . VAL B 1 50 ? -37.653 -20.684 -24.583 1.00 40.45 58 VAL B N 1
ATOM 3871 C CA . VAL B 1 50 ? -37.324 -20.923 -25.982 1.00 45.46 58 VAL B CA 1
ATOM 3872 C C . VAL B 1 50 ? -36.090 -21.816 -26.041 1.00 47.70 58 VAL B C 1
ATOM 3873 O O . VAL B 1 50 ? -35.152 -21.651 -25.251 1.00 46.26 58 VAL B O 1
ATOM 3877 N N . GLY B 1 51 ? -36.099 -22.770 -26.975 1.00 44.72 59 GLY B N 1
ATOM 3878 C CA . GLY B 1 51 ? -35.150 -23.864 -26.917 1.00 46.96 59 GLY B CA 1
ATOM 3879 C C . GLY B 1 51 ? -35.390 -24.765 -25.727 1.00 47.57 59 GLY B C 1
ATOM 3880 O O . GLY B 1 51 ? -34.440 -25.341 -25.188 1.00 45.13 59 GLY B O 1
ATOM 3881 N N . ALA B 1 52 ? -36.650 -24.884 -25.295 1.00 49.28 60 ALA B N 1
ATOM 3882 C CA . ALA B 1 52 ? -37.013 -25.598 -24.074 1.00 46.75 60 ALA B CA 1
ATOM 3883 C C . ALA B 1 52 ? -36.797 -27.097 -24.174 1.00 45.17 60 ALA B C 1
ATOM 3884 O O . ALA B 1 52 ? -36.664 -27.759 -23.137 1.00 47.10 60 ALA B O 1
ATOM 3886 N N . GLY B 1 53 ? -36.788 -27.638 -25.386 1.00 42.38 61 GLY B N 1
ATOM 3887 C CA . GLY B 1 53 ? -36.689 -29.074 -25.570 1.00 42.74 61 GLY B CA 1
ATOM 3888 C C . GLY B 1 53 ? -37.809 -29.834 -24.882 1.00 39.56 61 GLY B C 1
ATOM 3889 O O . GLY B 1 53 ? -38.998 -29.545 -25.070 1.00 52.59 61 GLY B O 1
ATOM 3890 N N . ILE B 1 54 ? -37.429 -30.843 -24.089 1.00 41.41 62 ILE B N 1
ATOM 3891 C CA . ILE B 1 54 ? -38.404 -31.673 -23.382 1.00 46.14 62 ILE B CA 1
ATOM 3892 C C . ILE B 1 54 ? -38.984 -30.981 -22.161 1.00 40.32 62 ILE B C 1
ATOM 3893 O O . ILE B 1 54 ? -39.782 -31.593 -21.439 1.00 48.50 62 ILE B O 1
ATOM 3898 N N . GLY B 1 55 ? -38.604 -29.737 -21.904 1.00 45.37 63 GLY B N 1
ATOM 3899 C CA . GLY B 1 55 ? -39.273 -28.939 -20.898 1.00 42.61 63 GLY B CA 1
ATOM 3900 C C . GLY B 1 55 ? -38.809 -29.181 -19.484 1.00 43.68 63 GLY B C 1
ATOM 3901 O O . GLY B 1 55 ? -39.620 -29.109 -18.552 1.00 46.85 63 GLY B O 1
ATOM 3902 N N . ARG B 1 56 ? -37.518 -29.462 -19.287 1.00 39.62 64 ARG B N 1
ATOM 3903 C CA . ARG B 1 56 ? -37.061 -29.724 -17.926 1.00 44.81 64 ARG B CA 1
ATOM 3904 C C . ARG B 1 56 ? -37.127 -28.471 -17.062 1.00 45.51 64 ARG B C 1
ATOM 3905 O O . ARG B 1 56 ? -37.379 -28.574 -15.858 1.00 38.79 64 ARG B O 1
ATOM 3913 N N . PHE B 1 57 ? -36.952 -27.285 -17.649 1.00 36.72 65 PHE B N 1
ATOM 3914 C CA . PHE B 1 57 ? -37.228 -26.065 -16.897 1.00 38.93 65 PHE B CA 1
ATOM 3915 C C . PHE B 1 57 ? -38.694 -25.661 -16.970 1.00 39.36 65 PHE B C 1
ATOM 3916 O O . PHE B 1 57 ? -39.217 -25.067 -16.017 1.00 36.31 65 PHE B O 1
ATOM 3924 N N . THR B 1 58 ? -39.376 -26.021 -18.062 1.00 35.79 66 THR B N 1
ATOM 3925 C CA . THR B 1 58 ? -40.789 -25.690 -18.208 1.00 36.57 66 THR B CA 1
ATOM 3926 C C . THR B 1 58 ? -41.627 -26.318 -17.097 1.00 36.13 66 THR B C 1
ATOM 3927 O O . THR B 1 58 ? -42.616 -25.726 -16.645 1.00 39.13 66 THR B O 1
ATOM 3931 N N . THR B 1 59 ? -41.248 -27.512 -16.631 1.00 36.41 67 THR B N 1
ATOM 3932 C CA . THR B 1 59 ? -42.009 -28.151 -15.557 1.00 38.10 67 THR B CA 1
ATOM 3933 C C . THR B 1 59 ? -41.995 -27.290 -14.300 1.00 38.11 67 THR B C 1
ATOM 3934 O O . THR B 1 59 ? -43.045 -27.007 -13.712 1.00 36.43 67 THR B O 1
ATOM 3938 N N . THR B 1 60 ? -40.806 -26.851 -13.884 1.00 38.41 68 THR B N 1
ATOM 3939 C CA . THR B 1 60 ? -40.718 -25.980 -12.718 1.00 38.75 68 THR B CA 1
ATOM 3940 C C . THR B 1 60 ? -41.439 -24.661 -12.965 1.00 36.15 68 THR B C 1
ATOM 3941 O O . THR B 1 60 ? -42.140 -24.159 -12.081 1.00 37.20 68 THR B O 1
ATOM 3945 N N . PHE B 1 61 ? -41.294 -24.091 -14.165 1.00 31.91 69 PHE B N 1
ATOM 3946 C CA . PHE B 1 61 ? -41.994 -22.843 -14.464 1.00 34.34 69 PHE B CA 1
ATOM 3947 C C . PHE B 1 61 ? -43.498 -23.006 -14.297 1.00 42.19 69 PHE B C 1
ATOM 3948 O O . PHE B 1 61 ? -44.158 -22.160 -13.682 1.00 46.58 69 PHE B O 1
ATOM 3956 N N . ALA B 1 62 ? -44.050 -24.102 -14.821 1.00 37.89 70 ALA B N 1
ATOM 3957 C CA . ALA B 1 62 ? -45.497 -24.288 -14.841 1.00 40.17 70 ALA B CA 1
ATOM 3958 C C . ALA B 1 62 ? -46.070 -24.432 -13.439 1.00 43.09 70 ALA B C 1
ATOM 3959 O O . ALA B 1 62 ? -47.242 -24.113 -13.214 1.00 50.37 70 ALA B O 1
ATOM 3961 N N . GLN B 1 63 ? -45.267 -24.905 -12.488 1.00 44.85 71 GLN B N 1
ATOM 3962 C CA . GLN B 1 63 ? -45.775 -25.101 -11.136 1.00 48.29 71 GLN B CA 1
ATOM 3963 C C . GLN B 1 63 ? -46.133 -23.779 -10.472 1.00 44.07 71 GLN B C 1
ATOM 3964 O O . GLN B 1 63 ? -47.010 -23.745 -9.606 1.00 49.61 71 GLN B O 1
ATOM 3970 N N . ARG B 1 64 ? -45.479 -22.690 -10.864 1.00 44.69 72 ARG B N 1
ATOM 3971 C CA . ARG B 1 64 ? -45.657 -21.395 -10.218 1.00 49.05 72 ARG B CA 1
ATOM 3972 C C . ARG B 1 64 ? -46.100 -20.282 -11.158 1.00 45.62 72 ARG B C 1
ATOM 3973 O O . ARG B 1 64 ? -46.844 -19.396 -10.733 1.00 47.49 72 ARG B O 1
ATOM 3981 N N . ALA B 1 65 ? -45.664 -20.292 -12.410 1.00 42.93 73 ALA B N 1
ATOM 3982 C CA . ALA B 1 65 ? -45.964 -19.195 -13.317 1.00 38.83 73 ALA B CA 1
ATOM 3983 C C . ALA B 1 65 ? -47.457 -19.121 -13.624 1.00 47.39 73 ALA B C 1
ATOM 3984 O O . ALA B 1 65 ? -48.203 -20.089 -13.471 1.00 47.65 73 ALA B O 1
ATOM 3986 N N . LYS B 1 66 ? -47.892 -17.938 -14.063 1.00 55.57 74 LYS B N 1
ATOM 3987 C CA . LYS B 1 66 ? -49.245 -17.810 -14.591 1.00 52.16 74 LYS B CA 1
ATOM 3988 C C . LYS B 1 66 ? -49.379 -18.559 -15.906 1.00 51.67 74 LYS B C 1
ATOM 3989 O O . LYS B 1 66 ? -50.390 -19.227 -16.155 1.00 51.53 74 LYS B O 1
ATOM 3995 N N . HIS B 1 67 ? -48.365 -18.466 -16.758 1.00 51.63 75 HIS B N 1
ATOM 3996 C CA . HIS B 1 67 ? -48.433 -19.081 -18.072 1.00 54.77 75 HIS B CA 1
ATOM 3997 C C . HIS B 1 67 ? -47.017 -19.291 -18.584 1.00 50.60 75 HIS B C 1
ATOM 3998 O O . HIS B 1 67 ? -46.118 -18.494 -18.304 1.00 49.39 75 HIS B O 1
ATOM 4005 N N . VAL B 1 68 ? -46.826 -20.381 -19.322 1.00 44.47 76 VAL B N 1
ATOM 4006 C CA . VAL B 1 68 ? -45.539 -20.702 -19.924 1.00 44.17 76 VAL B CA 1
ATOM 4007 C C . VAL B 1 68 ? -45.751 -20.949 -21.409 1.00 49.25 76 VAL B C 1
ATOM 4008 O O . VAL B 1 68 ? -46.600 -21.761 -21.794 1.00 53.45 76 VAL B O 1
ATOM 4012 N N . VAL B 1 69 ? -44.991 -20.244 -22.236 1.00 45.74 77 VAL B N 1
ATOM 4013 C CA . VAL B 1 69 ? -44.783 -20.646 -23.619 1.00 47.09 77 VAL B CA 1
ATOM 4014 C C . VAL B 1 69 ? -43.540 -21.520 -23.634 1.00 47.19 77 VAL B C 1
ATOM 4015 O O . VAL B 1 69 ? -42.468 -21.099 -23.185 1.00 44.67 77 VAL B O 1
ATOM 4019 N N . SER B 1 70 ? -43.687 -22.749 -24.108 1.00 45.52 78 SER B N 1
ATOM 4020 C CA . SER B 1 70 ? -42.578 -23.685 -24.198 1.00 46.50 78 SER B CA 1
ATOM 4021 C C . SER B 1 70 ? -42.396 -24.042 -25.665 1.00 46.02 78 SER B C 1
ATOM 4022 O O . SER B 1 70 ? -43.315 -24.580 -26.288 1.00 50.95 78 SER B O 1
ATOM 4025 N N . SER B 1 71 ? -41.215 -23.747 -26.206 1.00 43.79 79 SER B N 1
ATOM 4026 C CA . SER B 1 71 ? -40.992 -23.764 -27.643 1.00 54.78 79 SER B CA 1
ATOM 4027 C C . SER B 1 71 ? -39.630 -24.363 -27.971 1.00 55.01 79 SER B C 1
ATOM 4028 O O . SER B 1 71 ? -38.654 -24.156 -27.246 1.00 52.64 79 SER B O 1
ATOM 4031 N N . ASP B 1 72 ? -39.583 -25.106 -29.073 1.00 59.55 80 ASP B N 1
ATOM 4032 C CA . ASP B 1 72 ? -38.373 -25.744 -29.573 1.00 56.50 80 ASP B CA 1
ATOM 4033 C C . ASP B 1 72 ? -38.592 -26.026 -31.049 1.00 51.71 80 ASP B C 1
ATOM 4034 O O . ASP B 1 72 ? -39.730 -26.178 -31.492 1.00 51.98 80 ASP B O 1
ATOM 4039 N N . PHE B 1 73 ? -37.508 -26.111 -31.813 1.00 48.61 81 PHE B N 1
ATOM 4040 C CA . PHE B 1 73 ? -37.712 -26.381 -33.232 1.00 57.11 81 PHE B CA 1
ATOM 4041 C C . PHE B 1 73 ? -37.639 -27.870 -33.571 1.00 59.98 81 PHE B C 1
ATOM 4042 O O . PHE B 1 73 ? -37.747 -28.230 -34.745 1.00 57.45 81 PHE B O 1
ATOM 4050 N N . ILE B 1 74 ? -37.544 -28.746 -32.571 1.00 57.33 82 ILE B N 1
ATOM 4051 C CA . ILE B 1 74 ? -37.608 -30.188 -32.799 1.00 55.35 82 ILE B CA 1
ATOM 4052 C C . ILE B 1 74 ? -38.959 -30.682 -32.294 1.00 52.93 82 ILE B C 1
ATOM 4053 O O . ILE B 1 74 ? -39.222 -30.667 -31.083 1.00 52.54 82 ILE B O 1
ATOM 4058 N N . ASP B 1 75 ? -39.806 -31.131 -33.225 1.00 55.64 83 ASP B N 1
ATOM 4059 C CA . ASP B 1 75 ? -41.152 -31.598 -32.893 1.00 61.88 83 ASP B CA 1
ATOM 4060 C C . ASP B 1 75 ? -41.126 -32.697 -31.840 1.00 59.51 83 ASP B C 1
ATOM 4061 O O . ASP B 1 75 ? -41.921 -32.681 -30.894 1.00 55.75 83 ASP B O 1
ATOM 4066 N N . SER B 1 76 ? -40.203 -33.650 -31.980 1.00 60.34 84 SER B N 1
ATOM 4067 C CA . SER B 1 76 ? -40.155 -34.782 -31.061 1.00 60.51 84 SER B CA 1
ATOM 4068 C C . SER B 1 76 ? -39.863 -34.343 -29.628 1.00 60.69 84 SER B C 1
ATOM 4069 O O . SER B 1 76 ? -40.325 -34.984 -28.674 1.00 56.46 84 SER B O 1
ATOM 4072 N N . PHE B 1 77 ? -39.101 -33.264 -29.448 1.00 51.73 85 PHE B N 1
ATOM 4073 C CA . PHE B 1 77 ? -38.831 -32.794 -28.091 1.00 48.60 85 PHE B CA 1
ATOM 4074 C C . PHE B 1 77 ? -40.074 -32.161 -27.478 1.00 49.77 85 PHE B C 1
ATOM 4075 O O . PHE B 1 77 ? -40.351 -32.347 -26.284 1.00 45.74 85 PHE B O 1
ATOM 4083 N N . ILE B 1 78 ? -40.833 -31.411 -28.281 1.00 48.84 86 ILE B N 1
ATOM 4084 C CA . ILE B 1 78 ? -42.061 -30.788 -27.798 1.00 51.78 86 ILE B CA 1
ATOM 4085 C C . ILE B 1 78 ? -43.100 -31.850 -27.449 1.00 54.57 86 ILE B C 1
ATOM 4086 O O . ILE B 1 78 ? -43.843 -31.711 -26.468 1.00 52.36 86 ILE B O 1
ATOM 4091 N N . GLU B 1 79 ? -43.170 -32.930 -28.237 1.00 53.51 87 GLU B N 1
ATOM 4092 C CA . GLU B 1 79 ? -44.116 -33.997 -27.923 1.00 57.65 87 GLU B CA 1
ATOM 4093 C C . GLU B 1 79 ? -43.783 -34.645 -26.582 1.00 55.08 87 GLU B C 1
ATOM 4094 O O . GLU B 1 79 ? -44.681 -34.907 -25.771 1.00 55.92 87 GLU B O 1
ATOM 4100 N N . LYS B 1 80 ? -42.496 -34.905 -26.331 1.00 51.00 88 LYS B N 1
ATOM 4101 C CA . LYS B 1 80 ? -42.070 -35.377 -25.018 1.00 51.19 88 LYS B CA 1
ATOM 4102 C C . LYS B 1 80 ? -42.347 -34.329 -23.939 1.00 48.68 88 LYS B C 1
ATOM 4103 O O . LYS B 1 80 ? -42.753 -34.670 -22.822 1.00 52.79 88 LYS B O 1
ATOM 4109 N N . ASN B 1 81 ? -42.146 -33.049 -24.264 1.00 49.46 89 ASN B N 1
ATOM 4110 C CA . ASN B 1 81 ? -42.475 -31.961 -23.343 1.00 48.99 89 ASN B CA 1
ATOM 4111 C C . ASN B 1 81 ? -43.939 -32.032 -22.918 1.00 48.87 89 ASN B C 1
ATOM 4112 O O . ASN B 1 81 ? -44.255 -31.994 -21.721 1.00 44.11 89 ASN B O 1
ATOM 4117 N N . LYS B 1 82 ? -44.847 -32.150 -23.895 1.00 46.27 90 LYS B N 1
ATOM 4118 C CA . LYS B 1 82 ? -46.275 -32.238 -23.595 1.00 50.27 90 LYS B CA 1
ATOM 4119 C C . LYS B 1 82 ? -46.609 -33.484 -22.780 1.00 52.70 90 LYS B C 1
ATOM 4120 O O . LYS B 1 82 ? -47.487 -33.445 -21.909 1.00 57.71 90 LYS B O 1
ATOM 4126 N N . GLU B 1 83 ? -45.954 -34.610 -23.076 1.00 49.68 91 GLU B N 1
ATOM 4127 C CA . GLU B 1 83 ? -46.208 -35.840 -22.326 1.00 51.67 91 GLU B CA 1
ATOM 4128 C C . GLU B 1 83 ? -45.794 -35.687 -20.864 1.00 50.53 91 GLU B C 1
ATOM 4129 O O . GLU B 1 83 ? -46.535 -36.065 -19.948 1.00 48.69 91 GLU B O 1
ATOM 4135 N N . ARG B 1 84 ? -44.609 -35.129 -20.630 1.00 48.65 92 ARG B N 1
ATOM 4136 C CA . ARG B 1 84 ? -44.141 -34.917 -19.266 1.00 48.09 92 ARG B CA 1
ATOM 4137 C C . ARG B 1 84 ? -45.074 -33.994 -18.496 1.00 50.22 92 ARG B C 1
ATOM 4138 O O . ARG B 1 84 ? -45.369 -34.240 -17.318 1.00 46.37 92 ARG B O 1
ATOM 4146 N N . ASN B 1 85 ? -45.554 -32.931 -19.147 1.00 42.69 93 ASN B N 1
ATOM 4147 C CA . ASN B 1 85 ? -46.280 -31.863 -18.477 1.00 43.39 93 ASN B CA 1
ATOM 4148 C C . ASN B 1 85 ? -47.782 -31.904 -18.743 1.00 44.71 93 ASN B C 1
ATOM 4149 O O . ASN B 1 85 ? -48.452 -30.868 -18.659 1.00 44.33 93 ASN B O 1
ATOM 4154 N N . ALA B 1 86 ? -48.334 -33.087 -19.027 1.00 47.90 94 ALA B N 1
ATOM 4155 C CA . ALA B 1 86 ? -49.760 -33.185 -19.324 1.00 48.24 94 ALA B CA 1
ATOM 4156 C C . ALA B 1 86 ? -50.642 -32.809 -18.137 1.00 53.27 94 ALA B C 1
ATOM 4157 O O . ALA B 1 86 ? -51.826 -32.515 -18.334 1.00 56.84 94 ALA B O 1
ATOM 4159 N N . ALA B 1 87 ? -50.102 -32.816 -16.914 1.00 52.09 95 ALA B N 1
ATOM 4160 C CA . ALA B 1 87 ? -50.907 -32.442 -15.754 1.00 53.64 95 ALA B CA 1
ATOM 4161 C C . ALA B 1 87 ? -51.208 -30.945 -15.727 1.00 50.99 95 ALA B C 1
ATOM 4162 O O . ALA B 1 87 ? -52.242 -30.532 -15.192 1.00 52.12 95 ALA B O 1
ATOM 4164 N N . PHE B 1 88 ? -50.330 -30.125 -16.288 1.00 50.26 96 PHE B N 1
ATOM 4165 C CA . PHE B 1 88 ? -50.527 -28.684 -16.269 1.00 57.49 96 PHE B CA 1
ATOM 4166 C C . PHE B 1 88 ? -51.470 -28.244 -17.381 1.00 56.24 96 PHE B C 1
ATOM 4167 O O . PHE B 1 88 ? -51.494 -28.817 -18.472 1.00 54.98 96 PHE B O 1
ATOM 4175 N N . GLU B 1 89 ? -52.252 -27.208 -17.086 1.00 55.44 97 GLU B N 1
ATOM 4176 C CA . GLU B 1 89 ? -53.142 -26.593 -18.057 1.00 55.23 97 GLU B CA 1
ATOM 4177 C C . GLU B 1 89 ? -52.684 -25.195 -18.447 1.00 54.93 97 GLU B C 1
ATOM 4178 O O . GLU B 1 89 ? -53.388 -24.509 -19.193 1.00 59.36 97 GLU B O 1
ATOM 4184 N N . ASN B 1 90 ? -51.518 -24.757 -17.970 1.00 50.96 98 ASN B N 1
ATOM 4185 C CA . ASN B 1 90 ? -51.058 -23.390 -18.173 1.00 51.31 98 ASN B CA 1
ATOM 4186 C C . ASN B 1 90 ? -49.843 -23.303 -19.090 1.00 46.87 98 ASN B C 1
ATOM 4187 O O . ASN B 1 90 ? -49.085 -22.333 -19.011 1.00 43.87 98 ASN B O 1
ATOM 4192 N N . ILE B 1 91 ? -49.631 -24.294 -19.952 1.00 45.17 99 ILE B N 1
ATOM 4193 C CA . ILE B 1 91 ? -48.519 -24.288 -20.896 1.00 45.96 99 ILE B CA 1
ATOM 4194 C C . ILE B 1 91 ? -49.077 -24.291 -22.311 1.00 50.52 99 ILE B C 1
ATOM 4195 O O . ILE B 1 91 ? -49.947 -25.106 -22.637 1.00 52.30 99 ILE B O 1
ATOM 4200 N N . THR B 1 92 ? -48.577 -23.386 -23.145 1.00 49.21 100 THR B N 1
ATOM 4201 C CA . THR B 1 92 ? -48.785 -23.449 -24.579 1.00 54.22 100 THR B CA 1
ATOM 4202 C C . THR B 1 92 ? -47.485 -23.887 -25.238 1.00 53.19 100 THR B C 1
ATOM 4203 O O . THR B 1 92 ? -46.395 -23.463 -24.834 1.00 49.83 100 THR B O 1
ATOM 4207 N N . TYR B 1 93 ? -47.602 -24.741 -26.247 1.00 51.68 101 TYR B N 1
ATOM 4208 C CA . TYR B 1 93 ? -46.449 -25.322 -26.914 1.00 49.05 101 TYR B CA 1
ATOM 4209 C C . TYR B 1 93 ? -46.385 -24.826 -28.348 1.00 52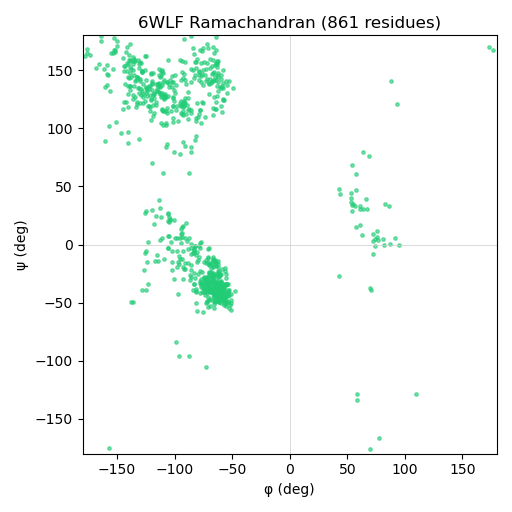.83 101 TYR B C 1
ATOM 4210 O O . TYR B 1 93 ? -47.408 -24.748 -29.033 1.00 63.41 101 TYR B O 1
ATOM 4219 N N . GLN B 1 94 ? -45.182 -24.491 -28.802 1.00 54.63 102 GLN B N 1
ATOM 4220 C CA . GLN B 1 94 ? -44.973 -24.126 -30.198 1.00 60.94 102 GLN B CA 1
ATOM 4221 C C . GLN B 1 94 ? -43.734 -24.836 -30.710 1.00 58.31 102 GLN B C 1
ATOM 4222 O O . GLN B 1 94 ? -42.670 -24.752 -30.091 1.00 56.33 102 GLN B O 1
ATOM 4228 N N . VAL B 1 95 ? -43.875 -25.541 -31.826 1.00 61.49 103 VAL B N 1
ATOM 4229 C CA . VAL B 1 95 ? -42.729 -26.061 -32.559 1.00 58.34 103 VAL B CA 1
ATOM 4230 C C . VAL B 1 95 ? -42.333 -24.990 -33.565 1.00 62.20 103 VAL B C 1
ATOM 4231 O O . VAL B 1 95 ? -43.076 -24.702 -34.507 1.00 62.24 103 VAL B O 1
ATOM 4235 N N . SER B 1 96 ? -41.167 -24.390 -33.357 1.00 61.74 104 SER B N 1
ATOM 4236 C CA . SER B 1 96 ? -40.749 -23.254 -34.162 1.00 67.81 104 SER B CA 1
ATOM 4237 C C . SER B 1 96 ? -39.283 -22.981 -33.876 1.00 64.36 104 SER B C 1
ATOM 4238 O O . SER B 1 96 ? -38.785 -23.297 -32.792 1.00 58.30 104 SER B O 1
ATOM 4241 N N . ASP B 1 97 ? -38.598 -22.419 -34.869 1.00 61.10 105 ASP B N 1
ATOM 4242 C CA . ASP B 1 97 ? -37.279 -21.856 -34.631 1.00 59.82 105 ASP B CA 1
ATOM 4243 C C . ASP B 1 97 ? -37.406 -20.655 -33.698 1.00 58.11 105 ASP B C 1
ATOM 4244 O O . ASP B 1 97 ? -38.422 -19.956 -33.692 1.00 60.23 105 ASP B O 1
ATOM 4249 N N . ALA B 1 98 ? -36.367 -20.442 -32.883 1.00 54.43 106 ALA B N 1
ATOM 4250 C CA . ALA B 1 98 ? -36.355 -19.338 -31.927 1.00 59.80 106 ALA B CA 1
ATOM 4251 C C . ALA B 1 98 ? -36.620 -18.003 -32.611 1.00 60.70 106 ALA B C 1
ATOM 4252 O O . ALA B 1 98 ? -37.363 -17.165 -32.087 1.00 60.47 106 ALA B O 1
ATOM 4254 N N . LEU B 1 99 ? -36.010 -17.788 -33.780 1.00 63.19 107 LEU B N 1
ATOM 4255 C CA . LEU B 1 99 ? -36.226 -16.563 -34.538 1.00 69.11 107 LEU B CA 1
ATOM 4256 C C . LEU B 1 99 ? -37.581 -16.536 -35.229 1.00 75.08 107 LEU B C 1
ATOM 4257 O O . LEU B 1 99 ? -38.006 -15.469 -35.679 1.00 76.52 107 LEU B O 1
ATOM 4262 N N . GLY B 1 100 ? -38.260 -17.672 -35.344 1.00 71.88 108 GLY B N 1
ATOM 4263 C CA . GLY B 1 100 ? -39.567 -17.685 -35.966 1.00 73.30 108 GLY B CA 1
ATOM 4264 C C . GLY B 1 100 ? -40.703 -17.533 -34.977 1.00 72.15 108 GLY B C 1
ATOM 4265 O O . GLY B 1 100 ? -41.812 -17.155 -35.363 1.00 74.46 108 GLY B O 1
ATOM 4266 N N . LEU B 1 101 ? -40.434 -17.802 -33.700 1.00 70.24 109 LEU B N 1
ATOM 4267 C CA . LEU B 1 101 ? -41.499 -17.879 -32.706 1.00 71.41 109 LEU B CA 1
ATOM 4268 C C . LEU B 1 101 ? -42.214 -16.539 -32.579 1.00 72.54 109 LEU B C 1
ATOM 4269 O O . LEU B 1 101 ? -41.625 -15.474 -32.770 1.00 68.87 109 LEU B O 1
ATOM 4274 N N . GLN B 1 102 ? -43.512 -16.600 -32.278 1.00 76.73 110 GLN B N 1
ATOM 4275 C CA . GLN B 1 102 ? -44.355 -15.411 -32.195 1.00 81.39 110 GLN B CA 1
ATOM 4276 C C . GLN B 1 102 ? -44.897 -15.271 -30.781 1.00 75.46 110 GLN B C 1
ATOM 4277 O O . GLN B 1 102 ? -45.706 -16.091 -30.332 1.00 71.22 110 GLN B O 1
ATOM 4283 N N . VAL B 1 103 ? -44.448 -14.229 -30.094 1.00 77.21 111 VAL B N 1
ATOM 4284 C CA . VAL B 1 103 ? -44.993 -13.789 -28.819 1.00 67.79 111 VAL B CA 1
ATOM 4285 C C . VAL B 1 103 ? -45.473 -12.357 -29.008 1.00 61.39 111 VAL B C 1
ATOM 4286 O O . VAL B 1 103 ? -44.914 -11.602 -29.808 1.00 64.36 111 VAL B O 1
ATOM 4290 N N . ASP B 1 104 ? -46.538 -12.000 -28.301 1.00 61.25 112 ASP B N 1
ATOM 4291 C CA . ASP B 1 104 ? -47.041 -10.639 -28.370 1.00 69.46 112 ASP B CA 1
ATOM 4292 C C . ASP B 1 104 ? -45.976 -9.671 -27.863 1.00 70.06 112 ASP B C 1
ATOM 4293 O O . ASP B 1 104 ? -45.219 -10.007 -26.945 1.00 68.50 112 ASP B O 1
ATOM 4298 N N . PRO B 1 105 ? -45.872 -8.477 -28.440 1.00 72.58 113 PRO B N 1
ATOM 4299 C CA . PRO B 1 105 ? -44.908 -7.505 -27.923 1.00 68.93 113 PRO B CA 1
ATOM 4300 C C . PRO B 1 105 ? -45.290 -7.082 -26.516 1.00 65.90 113 PRO B C 1
ATOM 4301 O O . PRO B 1 105 ? -46.473 -6.970 -26.186 1.00 63.19 113 PRO B O 1
ATOM 4305 N N . GLN B 1 106 ? -44.273 -6.863 -25.682 1.00 65.11 114 GLN B N 1
ATOM 4306 C CA . GLN B 1 106 ? -44.468 -6.283 -24.355 1.00 64.58 114 GLN B CA 1
ATOM 4307 C C . GLN B 1 106 ? -45.443 -7.127 -23.535 1.00 62.94 114 GLN B C 1
ATOM 4308 O O . GLN B 1 106 ? -46.379 -6.623 -22.914 1.00 66.26 114 GLN B O 1
ATOM 4314 N N . SER B 1 107 ? -45.224 -8.434 -23.553 1.00 64.23 115 SER B N 1
ATOM 4315 C CA . SER B 1 107 ? -46.146 -9.380 -22.951 1.00 64.28 115 SER B CA 1
ATOM 4316 C C . SER B 1 107 ? -45.513 -10.291 -21.922 1.00 57.19 115 SER B C 1
ATOM 4317 O O . SER B 1 107 ? -46.247 -10.935 -21.166 1.00 61.85 115 SER B O 1
ATOM 4320 N N . THR B 1 108 ? -44.192 -10.381 -21.880 1.00 54.31 116 THR B N 1
ATOM 4321 C CA . THR B 1 108 ? -43.509 -11.442 -21.159 1.00 56.44 116 THR B CA 1
ATOM 4322 C C . THR B 1 108 ? -42.763 -10.875 -19.960 1.00 54.18 116 THR B C 1
ATOM 4323 O O . THR B 1 108 ? -42.109 -9.830 -20.063 1.00 54.31 116 THR B O 1
ATOM 4327 N N . ASP B 1 109 ? -42.880 -11.558 -18.822 1.00 46.40 117 ASP B N 1
ATOM 4328 C CA . ASP B 1 109 ? -42.129 -11.177 -17.635 1.00 46.31 117 ASP B CA 1
ATOM 4329 C C . ASP B 1 109 ? -40.739 -11.799 -17.608 1.00 48.10 117 ASP B C 1
ATOM 4330 O O . ASP B 1 109 ? -39.811 -11.194 -17.059 1.00 50.79 117 ASP B O 1
ATOM 4335 N N . LEU B 1 110 ? -40.575 -12.989 -18.189 1.00 48.85 118 LEU B N 1
ATOM 4336 C CA . LEU B 1 110 ? -39.276 -13.654 -18.270 1.00 42.57 118 LEU B CA 1
ATOM 4337 C C . LEU B 1 110 ? -39.163 -14.392 -19.595 1.00 43.52 118 LEU B C 1
ATOM 4338 O O . LEU B 1 110 ? -40.004 -15.237 -19.908 1.00 43.51 118 LEU B O 1
ATOM 4343 N N . VAL B 1 111 ? -38.141 -14.066 -20.373 1.00 43.54 119 VAL B N 1
ATOM 4344 C CA . VAL B 1 111 ? -37.706 -14.904 -21.478 1.00 39.86 119 VAL B CA 1
ATOM 4345 C C . VAL B 1 111 ? -36.537 -15.722 -20.959 1.00 37.97 119 VAL B C 1
ATOM 4346 O O . VAL B 1 111 ? -35.521 -15.162 -20.529 1.00 35.09 119 VAL B O 1
ATOM 4350 N N . PHE B 1 112 ? -36.686 -17.043 -20.969 1.00 39.42 120 PHE B N 1
ATOM 4351 C CA . PHE B 1 112 ? -35.692 -17.952 -20.415 1.00 38.41 120 PHE B CA 1
ATOM 4352 C C . PHE B 1 112 ? -35.048 -18.745 -21.537 1.00 38.31 120 PHE B C 1
ATOM 4353 O O . PHE B 1 112 ? -35.747 -19.384 -22.326 1.00 38.80 120 PHE B O 1
ATOM 4361 N N . THR B 1 113 ? -33.722 -18.718 -21.594 1.00 36.79 121 THR B N 1
ATOM 4362 C CA . THR B 1 113 ? -32.961 -19.586 -22.475 1.00 37.53 121 THR B CA 1
ATOM 4363 C C . THR B 1 113 ? -31.884 -20.270 -21.653 1.00 37.55 121 THR B C 1
ATOM 4364 O O . THR B 1 113 ? -31.470 -19.782 -20.596 1.00 38.79 121 THR B O 1
ATOM 4368 N N . ASN B 1 114 ? -31.441 -21.420 -22.150 1.00 37.83 122 ASN B N 1
ATOM 4369 C CA . ASN B 1 114 ? -30.398 -22.188 -21.482 1.00 36.41 122 ASN B CA 1
ATOM 4370 C C . ASN B 1 114 ? -29.756 -23.064 -22.555 1.00 40.46 122 ASN B C 1
ATOM 4371 O O . ASN B 1 114 ? -30.323 -24.096 -22.924 1.00 48.09 122 ASN B O 1
ATOM 4376 N N . TRP B 1 115 ? -28.581 -22.639 -23.032 1.00 40.56 123 TRP B N 1
ATOM 4377 C CA . TRP B 1 115 ? -27.889 -23.214 -24.182 1.00 37.18 123 TRP B CA 1
ATOM 4378 C C . TRP B 1 115 ? -28.637 -22.920 -25.475 1.00 41.11 123 TRP B C 1
ATOM 4379 O O . TRP B 1 115 ? -29.284 -23.816 -26.024 1.00 40.35 123 TRP B O 1
ATOM 4390 N N . LEU B 1 116 ? -28.551 -21.691 -25.981 1.00 38.84 124 LEU B N 1
ATOM 4391 C CA . LEU B 1 116 ? -29.235 -21.377 -27.232 1.00 44.98 124 LEU B CA 1
ATOM 4392 C C . LEU B 1 116 ? -28.368 -20.562 -28.180 1.00 41.69 124 LEU B C 1
ATOM 4393 O O . LEU B 1 116 ? -28.260 -20.899 -29.367 1.00 44.30 124 LEU B O 1
ATOM 4398 N N . LEU B 1 117 ? -27.759 -19.480 -27.681 1.00 45.01 125 LEU B N 1
ATOM 4399 C CA . LEU B 1 117 ? -26.976 -18.610 -28.558 1.00 44.27 125 LEU B CA 1
ATOM 4400 C C . LEU B 1 117 ? -25.802 -19.351 -29.178 1.00 42.33 125 LEU B C 1
ATOM 4401 O O . LEU B 1 117 ? -25.361 -18.998 -30.276 1.00 43.97 125 LEU B O 1
ATOM 4406 N N . MET B 1 118 ? -25.281 -20.373 -28.491 1.00 43.25 126 MET B N 1
ATOM 4407 C CA . MET B 1 118 ? -24.212 -21.181 -29.067 1.00 42.50 126 MET B CA 1
ATOM 4408 C C . MET B 1 118 ? -24.658 -21.896 -30.338 1.00 46.27 126 MET B C 1
ATOM 4409 O O . MET B 1 118 ? -23.814 -22.345 -31.120 1.00 48.68 126 MET B O 1
ATOM 4414 N N . TYR B 1 119 ? -25.964 -21.997 -30.569 1.00 44.59 127 TYR B N 1
ATOM 4415 C CA . TYR B 1 119 ? -26.498 -22.608 -31.777 1.00 51.39 127 TYR B CA 1
ATOM 4416 C C . TYR B 1 119 ? -27.009 -21.580 -32.775 1.00 50.33 127 TYR B C 1
ATOM 4417 O O . TYR B 1 119 ? -27.833 -21.917 -33.631 1.00 51.17 127 TYR B O 1
ATOM 4426 N N . LEU B 1 120 ? -26.557 -20.335 -32.674 1.00 53.55 128 LEU B N 1
ATOM 4427 C CA . LEU B 1 120 ? -26.966 -19.278 -33.589 1.00 56.24 128 LEU B CA 1
ATOM 4428 C C . LEU B 1 120 ? -25.736 -18.568 -34.126 1.00 56.10 128 LEU B C 1
ATOM 4429 O O . LEU B 1 120 ? -24.761 -18.377 -33.396 1.00 55.04 128 LEU B O 1
ATOM 4434 N N . ASN B 1 121 ? -25.774 -18.177 -35.403 1.00 57.97 129 ASN B N 1
ATOM 4435 C CA . ASN B 1 121 ? -24.708 -17.320 -35.896 1.00 59.59 129 ASN B CA 1
ATOM 4436 C C . ASN B 1 121 ? -24.855 -15.919 -35.300 1.00 58.62 129 ASN B C 1
ATOM 4437 O O . ASN B 1 121 ? -25.835 -15.598 -34.621 1.00 57.62 129 ASN B O 1
ATOM 4442 N N . GLU B 1 122 ? -23.852 -15.083 -35.557 1.00 61.33 130 GLU B N 1
ATOM 4443 C CA . GLU B 1 122 ? -23.798 -13.764 -34.931 1.00 63.10 130 GLU B CA 1
ATOM 4444 C C . GLU B 1 122 ? -25.024 -12.938 -35.296 1.00 57.48 130 GLU B C 1
ATOM 4445 O O . GLU B 1 122 ? -25.665 -12.335 -34.426 1.00 54.79 130 GLU B O 1
ATOM 4451 N N . GLN B 1 123 ? -25.385 -12.930 -36.583 1.00 59.66 131 GLN B N 1
ATOM 4452 C CA . GLN B 1 123 ? -26.586 -12.225 -37.017 1.00 60.89 131 GLN B CA 1
ATOM 4453 C C . GLN B 1 123 ? -27.828 -12.776 -36.332 1.00 58.62 131 GLN B C 1
ATOM 4454 O O . GLN B 1 123 ? -28.719 -12.011 -35.944 1.00 58.16 131 GLN B O 1
ATOM 4460 N N . GLU B 1 124 ? -27.903 -14.102 -36.172 1.00 57.42 132 GLU B N 1
ATOM 4461 C CA . GLU B 1 124 ? -29.043 -14.697 -35.484 1.00 62.10 132 GLU B CA 1
ATOM 4462 C C . GLU B 1 124 ? -29.029 -14.369 -33.994 1.00 56.25 132 GLU B C 1
ATOM 4463 O O . GLU B 1 124 ? -30.090 -14.173 -33.387 1.00 52.25 132 GLU B O 1
ATOM 4469 N N . CYS B 1 125 ? -27.840 -14.324 -33.386 1.00 59.17 133 CYS B N 1
ATOM 4470 C CA . CYS B 1 125 ? -27.728 -13.914 -31.987 1.00 58.22 133 CYS B CA 1
ATOM 4471 C C . CYS B 1 125 ? -28.329 -12.535 -31.770 1.00 55.77 133 CYS B C 1
ATOM 4472 O O . CYS B 1 125 ? -29.162 -12.345 -30.877 1.00 56.32 133 CYS B O 1
ATOM 4475 N N . VAL B 1 126 ? -27.913 -11.559 -32.584 1.00 56.59 134 VAL B N 1
ATOM 4476 C CA . VAL B 1 126 ? -28.372 -10.183 -32.402 1.00 58.83 134 VAL B CA 1
ATOM 4477 C C . VAL B 1 126 ? -29.869 -10.089 -32.643 1.00 58.17 134 VAL B C 1
ATOM 4478 O O . VAL B 1 126 ? -30.610 -9.514 -31.835 1.00 54.82 134 VAL B O 1
ATOM 4482 N N . ARG B 1 127 ? -30.337 -10.653 -33.761 1.00 59.57 135 ARG B N 1
ATOM 4483 C CA . ARG B 1 127 ? -31.756 -10.572 -34.080 1.00 57.46 135 ARG B CA 1
ATOM 4484 C C . ARG B 1 127 ? -32.605 -11.234 -33.001 1.00 54.10 135 ARG B C 1
ATOM 4485 O O . ARG B 1 127 ? -33.657 -10.706 -32.623 1.00 58.26 135 ARG B O 1
ATOM 4493 N N . PHE B 1 128 ? -32.171 -12.384 -32.480 1.00 52.43 136 PHE B N 1
ATOM 4494 C CA . PHE B 1 128 ? -32.952 -13.009 -31.418 1.00 51.47 136 PHE B CA 1
ATOM 4495 C C . PHE B 1 128 ? -32.992 -12.135 -30.170 1.00 51.21 136 PHE B C 1
ATOM 4496 O O . PHE B 1 128 ? -34.045 -11.999 -29.536 1.00 48.79 136 PHE B O 1
ATOM 4504 N N . LEU B 1 129 ? -31.853 -11.554 -29.783 1.00 50.58 137 LEU B N 1
ATOM 4505 C CA . LEU B 1 129 ? -31.854 -10.706 -28.594 1.00 51.33 137 LEU B CA 1
ATOM 4506 C C . LEU B 1 129 ? -32.766 -9.502 -28.787 1.00 53.20 137 LEU B C 1
ATOM 4507 O O . LEU B 1 129 ? -33.447 -9.075 -27.845 1.00 52.76 137 LEU B O 1
ATOM 4512 N N . MET B 1 130 ? -32.796 -8.947 -30.006 1.00 54.78 138 MET B N 1
ATOM 4513 C CA . MET B 1 130 ? -33.726 -7.864 -30.312 1.00 56.94 138 MET B CA 1
ATOM 4514 C C . MET B 1 130 ? -35.170 -8.315 -30.151 1.00 58.93 138 MET B C 1
ATOM 4515 O O . MET B 1 130 ? -36.027 -7.539 -29.715 1.00 60.83 138 MET B O 1
ATOM 4520 N N . LYS B 1 131 ? -35.465 -9.563 -30.511 1.00 56.17 139 LYS B N 1
ATOM 4521 C CA . LYS B 1 131 ? -36.828 -10.052 -30.363 1.00 57.94 139 LYS B CA 1
ATOM 4522 C C . LYS B 1 131 ? -37.225 -10.155 -28.895 1.00 54.65 139 LYS B C 1
ATOM 4523 O O . LYS B 1 131 ? -38.367 -9.848 -28.533 1.00 56.27 139 LYS B O 1
ATOM 4529 N N . THR B 1 132 ? -36.304 -10.589 -28.031 1.00 53.89 140 THR B N 1
ATOM 4530 C CA . THR B 1 132 ? -36.635 -10.648 -26.610 1.00 50.17 140 THR B CA 1
ATOM 4531 C C . THR B 1 132 ? -36.960 -9.261 -26.068 1.00 49.22 140 THR B C 1
ATOM 4532 O O . THR B 1 132 ? -37.834 -9.124 -25.204 1.00 50.85 140 THR B O 1
ATOM 4536 N N . MET B 1 133 ? -36.291 -8.224 -26.578 1.00 48.35 141 MET B N 1
ATOM 4537 C CA . MET B 1 133 ? -36.627 -6.863 -26.173 1.00 55.15 141 MET B CA 1
ATOM 4538 C C . MET B 1 133 ? -38.064 -6.527 -26.535 1.00 61.42 141 MET B C 1
ATOM 4539 O O . MET B 1 133 ? -38.778 -5.889 -25.754 1.00 62.64 141 MET B O 1
ATOM 4544 N N . GLU B 1 134 ? -38.495 -6.937 -27.730 1.00 63.23 142 GLU B N 1
ATOM 4545 C CA . GLU B 1 134 ? -39.875 -6.729 -28.152 1.00 64.87 142 GLU B CA 1
ATOM 4546 C C . GLU B 1 134 ? -40.844 -7.488 -27.254 1.00 60.33 142 GLU B C 1
ATOM 4547 O O . GLU B 1 134 ? -41.900 -6.964 -26.880 1.00 60.65 142 GLU B O 1
ATOM 4553 N N . TRP B 1 135 ? -40.488 -8.721 -26.881 1.00 52.22 143 TRP B N 1
ATOM 4554 C CA . TRP B 1 135 ? -41.396 -9.577 -26.122 1.00 52.92 143 TRP B CA 1
ATOM 4555 C C . TRP B 1 135 ? -41.564 -9.104 -24.684 1.00 51.42 143 TRP B C 1
ATOM 4556 O O . TRP B 1 135 ? -42.646 -9.247 -24.105 1.00 52.11 143 TRP B O 1
ATOM 4567 N N . LEU B 1 136 ? -40.506 -8.567 -24.081 1.00 48.79 144 LEU B N 1
ATOM 4568 C CA . LEU B 1 136 ? -40.499 -8.319 -22.646 1.00 46.77 144 LEU B CA 1
ATOM 4569 C C . LEU B 1 136 ? -41.276 -7.063 -22.277 1.00 51.85 144 LEU B C 1
ATOM 4570 O O . LEU B 1 136 ? -41.217 -6.048 -22.977 1.00 54.52 144 LEU B O 1
ATOM 4575 N N . LYS B 1 137 ? -41.996 -7.133 -21.154 1.00 56.82 145 LYS B N 1
ATOM 4576 C CA . LYS B 1 137 ? -42.478 -5.920 -20.518 1.00 58.43 145 LYS B CA 1
ATOM 4577 C C . LYS B 1 137 ? -41.284 -5.081 -20.075 1.00 57.10 145 LYS B C 1
ATOM 4578 O O . LYS B 1 137 ? -40.191 -5.613 -19.859 1.00 52.84 145 LYS B O 1
ATOM 4584 N N . PRO B 1 138 ? -41.466 -3.770 -19.925 1.00 58.20 146 PRO B N 1
ATOM 4585 C CA . PRO B 1 138 ? -40.451 -2.972 -19.227 1.00 59.81 146 PRO B CA 1
ATOM 4586 C C . PRO B 1 138 ? -40.175 -3.560 -17.849 1.00 53.52 146 PRO B C 1
ATOM 4587 O O . PRO B 1 138 ? -41.096 -3.866 -17.090 1.00 55.23 146 PRO B O 1
ATOM 4591 N N . GLY B 1 139 ? -38.895 -3.748 -17.543 1.00 52.32 147 GLY B N 1
ATOM 4592 C CA . GLY B 1 139 ? -38.521 -4.387 -16.298 1.00 47.84 147 GLY B CA 1
ATOM 4593 C C . GLY B 1 139 ? -38.596 -5.896 -16.304 1.00 43.04 147 GLY B C 1
ATOM 4594 O O . GLY B 1 139 ? -38.389 -6.514 -15.253 1.00 45.32 147 GLY B O 1
ATOM 4595 N N . GLY B 1 140 ? -38.893 -6.515 -17.454 1.00 50.74 148 GLY B N 1
ATOM 4596 C CA . GLY B 1 140 ? -38.866 -7.960 -17.552 1.00 49.56 148 GLY B CA 1
ATOM 4597 C C . GLY B 1 140 ? -37.453 -8.504 -17.671 1.00 45.39 148 GLY B C 1
ATOM 4598 O O . GLY B 1 140 ? -36.502 -7.769 -17.939 1.00 45.38 148 GLY B O 1
ATOM 4599 N N . TYR B 1 141 ? -37.341 -9.823 -17.509 1.00 38.93 149 TYR B N 1
ATOM 4600 C CA . TYR B 1 141 ? -36.062 -10.506 -17.345 1.00 38.04 149 TYR B CA 1
ATOM 4601 C C . TYR B 1 141 ? -35.691 -11.333 -18.571 1.00 38.52 149 TYR B C 1
ATOM 4602 O O . TYR B 1 141 ? -36.550 -11.961 -19.195 1.00 37.92 149 TYR B O 1
ATOM 4611 N N . LEU B 1 142 ? -34.397 -11.330 -18.899 1.00 38.47 150 LEU B N 1
ATOM 4612 C CA . LEU B 1 142 ? -33.812 -12.235 -19.880 1.00 39.59 150 LEU B CA 1
ATOM 4613 C C . LEU B 1 142 ? -32.776 -13.102 -19.170 1.00 38.19 150 LEU B C 1
ATOM 4614 O O . LEU B 1 142 ? -31.868 -12.579 -18.516 1.00 39.82 150 LEU B O 1
ATOM 4619 N N . HIS B 1 143 ? -32.906 -14.420 -19.291 1.00 33.91 151 HIS B N 1
ATOM 4620 C CA . HIS B 1 143 ? -31.885 -15.339 -18.803 1.00 33.28 151 HIS B CA 1
ATOM 4621 C C . HIS B 1 143 ? -31.199 -16.015 -19.985 1.00 36.43 151 HIS B C 1
ATOM 4622 O O . HIS B 1 143 ? -31.862 -16.531 -20.896 1.00 33.13 151 HIS B O 1
ATOM 4629 N N . VAL B 1 144 ? -29.873 -16.002 -19.963 1.00 33.45 152 VAL B N 1
ATOM 4630 C CA . VAL B 1 144 ? -29.045 -16.590 -21.004 1.00 34.10 152 VAL B CA 1
ATOM 4631 C C . VAL B 1 144 ? -27.993 -17.438 -20.314 1.00 39.72 152 VAL B C 1
ATOM 4632 O O . VAL B 1 144 ? -27.372 -16.995 -19.344 1.00 33.85 152 VAL B O 1
ATOM 4636 N N . ARG B 1 145 ? -27.778 -18.645 -20.824 1.00 35.49 153 ARG B N 1
ATOM 4637 C CA . ARG B 1 145 ? -26.696 -19.494 -20.348 1.00 31.53 153 ARG B CA 1
ATOM 4638 C C . ARG B 1 145 ? -26.046 -20.156 -21.557 1.00 37.15 153 ARG B C 1
ATOM 4639 O O . ARG B 1 145 ? -26.745 -20.681 -22.428 1.00 35.03 153 ARG B O 1
ATOM 4647 N N . GLU B 1 146 ? -24.718 -20.142 -21.617 1.00 35.84 154 GLU B N 1
ATOM 4648 C CA . GLU B 1 146 ? -24.027 -20.658 -22.789 1.00 36.59 154 GLU B CA 1
ATOM 4649 C C . GLU B 1 146 ? -22.740 -21.353 -22.378 1.00 38.36 154 GLU B C 1
ATOM 4650 O O . GLU B 1 146 ? -22.102 -20.978 -21.393 1.00 33.02 154 GLU B O 1
ATOM 4656 N N . SER B 1 147 ? -22.360 -22.361 -23.166 1.00 35.61 155 SER B N 1
ATOM 4657 C CA . SER B 1 147 ? -21.024 -22.949 -23.110 1.00 41.97 155 SER B CA 1
ATOM 4658 C C . SER B 1 147 ? -20.018 -21.987 -23.733 1.00 40.37 155 SER B C 1
ATOM 4659 O O . SER B 1 147 ? -20.008 -21.792 -24.953 1.00 41.06 155 SER B O 1
ATOM 4662 N N . CYS B 1 148 ? -19.158 -21.405 -22.904 1.00 37.23 156 CYS B N 1
ATOM 4663 C CA . CYS B 1 148 ? -18.160 -20.455 -23.360 1.00 42.10 156 CYS B CA 1
ATOM 4664 C C . CYS B 1 148 ? -16.814 -21.137 -23.537 1.00 42.12 156 CYS B C 1
ATOM 4665 O O . CYS B 1 148 ? -16.403 -21.963 -22.712 1.00 40.93 156 CYS B O 1
ATOM 4668 N N . THR B 1 149 ? -16.157 -20.790 -24.640 1.00 42.52 157 THR B N 1
ATOM 4669 C CA . THR B 1 149 ? -14.809 -21.189 -25.034 1.00 46.39 157 THR B CA 1
ATOM 4670 C C . THR B 1 149 ? -14.709 -22.670 -25.421 1.00 46.32 157 THR B C 1
ATOM 4671 O O . THR B 1 149 ? -14.001 -23.007 -26.374 1.00 48.95 157 THR B O 1
ATOM 4675 N N . GLU B 1 150 ? -15.419 -23.557 -24.736 1.00 54.95 158 GLU B N 1
ATOM 4676 C CA . GLU B 1 150 ? -15.282 -24.987 -25.004 1.00 52.86 158 GLU B CA 1
ATOM 4677 C C . GLU B 1 150 ? -16.610 -25.666 -24.654 1.00 48.95 158 GLU B C 1
ATOM 4678 O O . GLU B 1 150 ? -17.479 -25.058 -24.041 1.00 42.32 158 GLU B O 1
ATOM 4684 N N . PRO B 1 151 ? -16.772 -26.934 -25.077 1.00 50.07 159 PRO B N 1
ATOM 4685 C CA . PRO B 1 151 ? -18.004 -27.657 -24.713 1.00 46.60 159 PRO B CA 1
ATOM 4686 C C . PRO B 1 151 ? -18.147 -27.849 -23.212 1.00 42.76 159 PRO B C 1
ATOM 4687 O O . PRO B 1 151 ? -17.165 -27.912 -22.467 1.00 43.13 159 PRO B O 1
ATOM 4691 N N . SER B 1 152 ? -19.405 -27.959 -22.783 1.00 40.94 160 SER B N 1
ATOM 4692 C CA . SER B 1 152 ? -19.716 -28.145 -21.368 1.00 40.93 160 SER B CA 1
ATOM 4693 C C . SER B 1 152 ? -18.949 -29.318 -20.766 1.00 44.45 160 SER B C 1
ATOM 4694 O O . SER B 1 152 ? -18.493 -29.252 -19.618 1.00 41.13 160 SER B O 1
ATOM 4697 N N . THR B 1 153 ? -18.802 -30.405 -21.523 1.00 42.76 161 THR B N 1
ATOM 4698 C CA . THR B 1 153 ? -18.062 -31.561 -21.034 1.00 54.93 161 THR B CA 1
ATOM 4699 C C . THR B 1 153 ? -16.567 -31.305 -20.936 1.00 56.79 161 THR B C 1
ATOM 4700 O O . THR B 1 153 ? -15.836 -32.192 -20.483 1.00 60.02 161 THR B O 1
ATOM 4704 N N . GLY B 1 154 ? -16.101 -30.125 -21.340 1.00 57.79 162 GLY B N 1
ATOM 4705 C CA . GLY B 1 154 ? -14.712 -29.761 -21.176 1.00 58.50 162 GLY B CA 1
ATOM 4706 C C . GLY B 1 154 ? -13.781 -30.551 -22.078 1.00 70.57 162 GLY B C 1
ATOM 4707 O O . GLY B 1 154 ? -14.186 -31.365 -22.916 1.00 77.01 162 GLY B O 1
ATOM 4708 N N . LYS B 1 155 ? -12.488 -30.294 -21.878 1.00 70.94 163 LYS B N 1
ATOM 4709 C CA . LYS B 1 155 ? -11.480 -30.914 -22.726 1.00 74.41 163 LYS B CA 1
ATOM 4710 C C . LYS B 1 155 ? -11.423 -32.422 -22.519 1.00 74.18 163 LYS B C 1
ATOM 4711 O O . LYS B 1 155 ? -11.094 -33.158 -23.451 1.00 80.11 163 LYS B O 1
ATOM 4717 N N . SER B 1 156 ? -11.745 -32.896 -21.313 1.00 75.49 164 SER B N 1
ATOM 4718 C CA . SER B 1 156 ? -11.805 -34.333 -21.069 1.00 80.11 164 SER B CA 1
ATOM 4719 C C . SER B 1 156 ? -12.794 -35.007 -22.008 1.00 78.83 164 SER B C 1
ATOM 4720 O O . SER B 1 156 ? -12.557 -36.131 -22.465 1.00 75.50 164 SER B O 1
ATOM 4723 N N . LYS B 1 157 ? -13.902 -34.326 -22.312 1.00 79.92 165 LYS B N 1
ATOM 4724 C CA . LYS B 1 157 ? -14.991 -34.838 -23.144 1.00 79.01 165 LYS B CA 1
ATOM 4725 C C . LYS B 1 157 ? -15.643 -36.083 -22.547 1.00 79.53 165 LYS B C 1
ATOM 4726 O O . LYS B 1 157 ? -16.366 -36.800 -23.246 1.00 80.64 165 LYS B O 1
ATOM 4732 N N . THR B 1 158 ? -15.407 -36.340 -21.258 1.00 78.17 166 THR B N 1
ATOM 4733 C CA . THR B 1 158 ? -16.026 -37.469 -20.573 1.00 76.54 166 THR B CA 1
ATOM 4734 C C . THR B 1 158 ? -17.542 -37.347 -20.627 1.00 68.30 166 THR B C 1
ATOM 4735 O O . THR B 1 158 ? -18.114 -36.366 -20.142 1.00 66.61 166 THR B O 1
ATOM 4739 N N . GLY B 1 159 ? -18.185 -38.335 -21.246 1.00 59.58 167 GLY B N 1
ATOM 4740 C CA . GLY B 1 159 ? -19.623 -38.362 -21.390 1.00 53.78 167 GLY B CA 1
ATOM 4741 C C . GLY B 1 159 ? -20.195 -37.548 -22.536 1.00 55.98 167 GLY B C 1
ATOM 4742 O O . GLY B 1 159 ? -21.420 -37.539 -22.712 1.00 54.86 167 GLY B O 1
ATOM 4743 N N . SER B 1 160 ? -19.372 -36.866 -23.325 1.00 58.17 168 SER B N 1
ATOM 4744 C CA . SER B 1 160 ? -19.926 -35.978 -24.339 1.00 63.05 168 SER B CA 1
ATOM 4745 C C . SER B 1 160 ? -20.628 -36.776 -25.429 1.00 54.70 168 SER B C 1
ATOM 4746 O O . SER B 1 160 ? -20.150 -37.827 -25.856 1.00 57.75 168 SER B O 1
ATOM 4749 N N . MET B 1 161 ? -21.778 -36.272 -25.870 1.00 55.58 169 MET B N 1
ATOM 4750 C CA . MET B 1 161 ? -22.517 -36.878 -26.971 1.00 60.89 169 MET B CA 1
ATOM 4751 C C . MET B 1 161 ? -22.074 -36.359 -28.331 1.00 66.78 169 MET B C 1
ATOM 4752 O O . MET B 1 161 ? -22.696 -36.698 -29.342 1.00 71.36 169 MET B O 1
ATOM 4757 N N . HIS B 1 162 ? -21.034 -35.532 -28.377 1.00 69.00 170 HIS B N 1
ATOM 4758 C CA . HIS B 1 162 ? -20.471 -35.081 -29.643 1.00 70.32 170 HIS B CA 1
ATOM 4759 C C . HIS B 1 162 ? -19.661 -36.212 -30.252 1.00 71.44 170 HIS B C 1
ATOM 4760 O O . HIS B 1 162 ? -18.719 -36.711 -29.627 1.00 75.92 170 HIS B O 1
ATOM 4767 N N . SER B 1 163 ? -20.027 -36.628 -31.459 1.00 72.15 171 SER B N 1
ATOM 4768 C CA . SER B 1 163 ? -19.211 -37.601 -32.164 1.00 75.54 171 SER B CA 1
ATOM 4769 C C . SER B 1 163 ? -17.904 -36.952 -32.591 1.00 81.04 171 SER B C 1
ATOM 4770 O O . SER B 1 163 ? -17.878 -35.799 -33.031 1.00 77.86 171 SER B O 1
ATOM 4773 N N . ASP B 1 164 ? -16.806 -37.688 -32.429 1.00 87.16 172 ASP B N 1
ATOM 4774 C CA . ASP B 1 164 ? -15.517 -37.193 -32.893 1.00 94.05 172 ASP B CA 1
ATOM 4775 C C . ASP B 1 164 ? -15.331 -37.406 -34.389 1.00 93.35 172 ASP B C 1
ATOM 4776 O O . ASP B 1 164 ? -14.435 -36.796 -34.988 1.00 96.89 172 ASP B O 1
ATOM 4781 N N . LYS B 1 165 ? -16.167 -38.251 -34.999 1.00 91.59 173 LYS B N 1
ATOM 4782 C CA . LYS B 1 165 ? -16.135 -38.510 -36.433 1.00 90.20 173 LYS B CA 1
ATOM 4783 C C . LYS B 1 165 ? -16.864 -37.451 -37.249 1.00 88.50 173 LYS B C 1
ATOM 4784 O O . LYS B 1 165 ? -16.768 -37.472 -38.477 1.00 93.74 173 LYS B O 1
ATOM 4790 N N . LYS B 1 166 ? -17.585 -36.535 -36.612 1.00 84.69 174 LYS B N 1
ATOM 4791 C CA . LYS B 1 166 ? -18.337 -35.502 -37.302 1.00 87.44 174 LYS B CA 1
ATOM 4792 C C . LYS B 1 166 ? -17.982 -34.136 -36.730 1.00 81.16 174 LYS B C 1
ATOM 4793 O O . LYS B 1 166 ? -17.631 -34.003 -35.553 1.00 73.65 174 LYS B O 1
ATOM 4799 N N . ALA B 1 167 ? -18.053 -33.126 -37.586 1.00 79.86 175 ALA B N 1
ATOM 4800 C CA . ALA B 1 167 ? -17.747 -31.771 -37.158 1.00 76.71 175 ALA B CA 1
ATOM 4801 C C . ALA B 1 167 ? -18.801 -31.265 -36.177 1.00 69.83 175 ALA B C 1
ATOM 4802 O O . ALA B 1 167 ? -19.998 -31.538 -36.318 1.00 74.80 175 ALA B O 1
ATOM 4804 N N . ASN B 1 168 ? -18.347 -30.533 -35.164 1.00 57.92 176 ASN B N 1
ATOM 4805 C CA . ASN B 1 168 ? -19.246 -29.902 -34.210 1.00 61.80 176 ASN B CA 1
ATOM 4806 C C . ASN B 1 168 ? -19.550 -28.484 -34.674 1.00 58.24 176 ASN B C 1
ATOM 4807 O O . ASN B 1 168 ? -18.658 -27.631 -34.622 1.00 58.94 176 ASN B O 1
ATOM 4812 N N . PRO B 1 169 ? -20.779 -28.170 -35.089 1.00 59.84 177 PRO B N 1
ATOM 4813 C CA . PRO B 1 169 ? -21.074 -26.821 -35.588 1.00 56.49 177 PRO B CA 1
ATOM 4814 C C . PRO B 1 169 ? -21.266 -25.782 -34.494 1.00 54.27 177 PRO B C 1
ATOM 4815 O O . PRO B 1 169 ? -21.479 -24.605 -34.815 1.00 54.65 177 PRO B O 1
ATOM 4819 N N . THR B 1 170 ? -21.176 -26.177 -33.225 1.00 50.02 178 THR B N 1
ATOM 4820 C CA . THR B 1 170 ? -21.487 -25.280 -32.118 1.00 49.04 178 THR B CA 1
ATOM 4821 C C . THR B 1 170 ? -20.486 -24.131 -32.022 1.00 47.62 178 THR B C 1
ATOM 4822 O O . THR B 1 170 ? -19.283 -24.321 -32.213 1.00 49.70 178 THR B O 1
ATOM 4826 N N . HIS B 1 171 ? -20.991 -22.930 -31.719 1.00 47.19 179 HIS B N 1
ATOM 4827 C CA . HIS B 1 171 ? -20.147 -21.779 -31.417 1.00 50.28 179 HIS B CA 1
ATOM 4828 C C . HIS B 1 171 ? -19.860 -21.746 -29.923 1.00 44.39 179 HIS B C 1
ATOM 4829 O O . HIS B 1 171 ? -20.787 -21.639 -29.111 1.00 46.16 179 HIS B O 1
ATOM 4836 N N . TYR B 1 172 ? -18.587 -21.822 -29.560 1.00 43.24 180 TYR B N 1
ATOM 4837 C CA . TYR B 1 172 ? -18.153 -21.672 -28.172 1.00 46.23 180 TYR B CA 1
ATOM 4838 C C . TYR B 1 172 ? -17.454 -20.313 -28.053 1.00 49.06 180 TYR B C 1
ATOM 4839 O O . TYR B 1 172 ? -16.230 -20.216 -28.167 1.00 49.44 180 TYR B O 1
ATOM 4848 N N . ARG B 1 173 ? -18.244 -19.259 -27.859 1.00 44.66 181 ARG B N 1
ATOM 4849 C CA . ARG B 1 173 ? -17.712 -17.903 -27.812 1.00 43.52 181 ARG B CA 1
ATOM 4850 C C . ARG B 1 173 ? -17.200 -17.563 -26.410 1.00 42.80 181 ARG B C 1
ATOM 4851 O O . ARG B 1 173 ? -17.434 -18.286 -25.442 1.00 36.37 181 ARG B O 1
ATOM 4859 N N . TYR B 1 174 ? -16.484 -16.441 -26.304 1.00 43.55 182 TYR B N 1
ATOM 4860 C CA . TYR B 1 174 ? -15.976 -16.006 -25.005 1.00 37.71 182 TYR B CA 1
ATOM 4861 C C . TYR B 1 174 ? -17.108 -15.461 -24.143 1.00 38.48 182 TYR B C 1
ATOM 4862 O O . TYR B 1 174 ? -18.042 -14.829 -24.644 1.00 39.72 182 TYR B O 1
ATOM 4871 N N . SER B 1 175 ? -17.012 -15.688 -22.829 1.00 38.28 183 SER B N 1
ATOM 4872 C CA . SER B 1 175 ? -17.983 -15.102 -21.911 1.00 34.30 183 SER B CA 1
ATOM 4873 C C . SER B 1 175 ? -17.976 -13.578 -21.985 1.00 35.15 183 SER B C 1
ATOM 4874 O O . SER B 1 175 ? -19.035 -12.945 -21.905 1.00 37.90 183 SER B O 1
ATOM 4877 N N . SER B 1 176 ? -16.800 -12.968 -22.175 1.00 34.07 184 SER B N 1
ATOM 4878 C CA . SER B 1 176 ? -16.740 -11.512 -22.294 1.00 34.86 184 SER B CA 1
ATOM 4879 C C . SER B 1 176 ? -17.406 -11.009 -23.570 1.00 36.01 184 SER B C 1
ATOM 4880 O O . SER B 1 176 ? -17.874 -9.862 -23.610 1.00 32.68 184 SER B O 1
ATOM 4883 N N . VAL B 1 177 ? -17.462 -11.838 -24.616 1.00 38.16 185 VAL B N 1
ATOM 4884 C CA . VAL B 1 177 ? -18.123 -11.427 -25.857 1.00 39.74 185 VAL B CA 1
ATOM 4885 C C . VAL B 1 177 ? -19.639 -11.385 -25.660 1.00 38.14 185 VAL B C 1
ATOM 4886 O O . VAL B 1 177 ? -20.300 -10.399 -26.018 1.00 36.10 185 VAL B O 1
ATOM 4890 N N . TYR B 1 178 ? -20.209 -12.451 -25.077 1.00 33.58 186 TYR B N 1
ATOM 4891 C CA . TYR B 1 178 ? -21.632 -12.454 -24.729 1.00 38.93 186 TYR B CA 1
ATOM 4892 C C . TYR B 1 178 ? -21.962 -11.317 -23.765 1.00 35.07 186 TYR B C 1
ATOM 4893 O O . TYR B 1 178 ? -22.954 -10.597 -23.943 1.00 38.68 186 TYR B O 1
ATOM 4902 N N . LEU B 1 179 ? -21.146 -11.155 -22.725 1.00 34.30 187 LEU B N 1
ATOM 4903 C CA . LEU B 1 179 ? -21.367 -10.097 -21.744 1.00 35.52 187 LEU B CA 1
ATOM 4904 C C . LEU B 1 179 ? -21.399 -8.719 -22.410 1.00 37.13 187 LEU B C 1
ATOM 4905 O O . LEU B 1 179 ? -22.347 -7.943 -22.232 1.00 38.66 187 LEU B O 1
ATOM 4910 N N . GLN B 1 180 ? -20.379 -8.402 -23.201 1.00 35.64 188 GLN B N 1
ATOM 4911 C CA . GLN B 1 180 ? -20.389 -7.110 -23.868 1.00 38.05 188 GLN B CA 1
ATOM 4912 C C . GLN B 1 180 ? -21.540 -6.989 -24.863 1.00 37.43 188 GLN B C 1
ATOM 4913 O O . GLN B 1 180 ? -22.119 -5.905 -25.000 1.00 37.21 188 GLN B O 1
ATOM 4919 N N . LEU B 1 181 ? -21.902 -8.078 -25.546 1.00 38.05 189 LEU B N 1
ATOM 4920 C CA . LEU B 1 181 ? -23.057 -8.028 -26.437 1.00 38.44 189 LEU B CA 1
ATOM 4921 C C . LEU B 1 181 ? -24.315 -7.649 -25.661 1.00 37.15 189 LEU B C 1
ATOM 4922 O O . LEU B 1 181 ? -25.078 -6.766 -26.075 1.00 42.20 189 LEU B O 1
ATOM 4927 N N . LEU B 1 182 ? -24.531 -8.291 -24.505 1.00 35.81 190 LEU B N 1
ATOM 4928 C CA . LEU B 1 182 ? -25.702 -8.005 -23.680 1.00 37.20 190 LEU B CA 1
ATOM 4929 C C . LEU B 1 182 ? -25.665 -6.592 -23.119 1.00 38.48 190 LEU B C 1
ATOM 4930 O O . LEU B 1 182 ? -26.718 -5.973 -22.962 1.00 42.54 190 LEU B O 1
ATOM 4935 N N . LYS B 1 183 ? -24.472 -6.063 -22.817 1.00 37.68 191 LYS B N 1
ATOM 4936 C CA . LYS B 1 183 ? -24.376 -4.723 -22.236 1.00 41.68 191 LYS B CA 1
ATOM 4937 C C . LYS B 1 183 ? -24.597 -3.630 -23.270 1.00 49.45 191 LYS B C 1
ATOM 4938 O O . LYS B 1 183 ? -25.221 -2.603 -22.973 1.00 50.58 191 LYS B O 1
ATOM 4944 N N . GLU B 1 184 ? -24.036 -3.803 -24.462 1.00 43.70 192 GLU B N 1
ATOM 4945 C CA . GLU B 1 184 ? -23.999 -2.741 -25.452 1.00 47.08 192 GLU B CA 1
ATOM 4946 C C . GLU B 1 184 ? -25.226 -2.729 -26.345 1.00 48.36 192 GLU B C 1
ATOM 4947 O O . GLU B 1 184 ? -25.471 -1.727 -27.015 1.00 48.21 192 GLU B O 1
ATOM 4953 N N . LEU B 1 185 ? -25.997 -3.812 -26.361 1.00 50.90 193 LEU B N 1
ATOM 4954 C CA . LEU B 1 185 ? -27.208 -3.871 -27.166 1.00 53.10 193 LEU B CA 1
ATOM 4955 C C . LEU B 1 185 ? -28.130 -2.705 -26.842 1.00 46.56 193 LEU B C 1
ATOM 4956 O O . LEU B 1 185 ? -28.327 -2.352 -25.679 1.00 43.65 193 LEU B O 1
ATOM 4961 N N . ARG B 1 186 ? -28.693 -2.108 -27.888 1.00 53.52 194 ARG B N 1
ATOM 4962 C CA . ARG B 1 186 ? -29.728 -1.093 -27.776 1.00 55.33 194 ARG B CA 1
ATOM 4963 C C . ARG B 1 186 ? -30.844 -1.429 -28.751 1.00 55.93 194 ARG B C 1
ATOM 4964 O O . ARG B 1 186 ? -30.582 -1.885 -29.867 1.00 60.36 194 ARG B O 1
ATOM 4972 N N . TRP B 1 187 ? -32.087 -1.204 -28.328 1.00 53.38 195 TRP B N 1
ATOM 4973 C CA . TRP B 1 187 ? -33.250 -1.511 -29.147 1.00 53.09 195 TRP B CA 1
ATOM 4974 C C . TRP B 1 187 ? -34.315 -0.446 -28.923 1.00 62.93 195 TRP B C 1
ATOM 4975 O O . TRP B 1 187 ? -34.540 -0.008 -27.789 1.00 57.99 195 TRP B O 1
ATOM 4986 N N . THR B 1 188 ? -34.958 -0.017 -30.006 1.00 66.03 196 THR B N 1
ATOM 4987 C CA . THR B 1 188 ? -35.963 1.036 -29.950 1.00 64.89 196 THR B CA 1
ATOM 4988 C C . THR B 1 188 ? -37.331 0.457 -30.272 1.00 66.14 196 THR B C 1
ATOM 4989 O O . THR B 1 188 ? -37.467 -0.344 -31.204 1.00 66.09 196 THR B O 1
ATOM 4993 N N . ASP B 1 189 ? -38.335 0.854 -29.488 1.00 67.98 197 ASP B N 1
ATOM 4994 C CA . ASP B 1 189 ? -39.705 0.411 -29.688 1.00 75.47 197 ASP B CA 1
ATOM 4995 C C . ASP B 1 189 ? -40.447 1.393 -30.598 1.00 81.27 197 ASP B C 1
ATOM 4996 O O . ASP B 1 189 ? -39.911 2.426 -31.010 1.00 85.01 197 ASP B O 1
ATOM 5001 N N . ALA B 1 190 ? -41.705 1.070 -30.911 1.00 81.08 198 ALA B N 1
ATOM 5002 C CA . ALA B 1 190 ? -42.445 1.862 -31.891 1.00 82.13 198 ALA B CA 1
ATOM 5003 C C . ALA B 1 190 ? -42.661 3.293 -31.410 1.00 89.34 198 ALA B C 1
ATOM 5004 O O . ALA B 1 190 ? -42.660 4.233 -32.215 1.00 95.78 198 ALA B O 1
ATOM 5006 N N . ARG B 1 191 ? -42.840 3.483 -30.101 1.00 85.92 199 ARG B N 1
ATOM 5007 C CA . ARG B 1 191 ? -43.073 4.818 -29.561 1.00 84.67 199 ARG B CA 1
ATOM 5008 C C . ARG B 1 191 ? -41.833 5.703 -29.595 1.00 79.94 199 ARG B C 1
ATOM 5009 O O . ARG B 1 191 ? -41.930 6.880 -29.232 1.00 84.18 199 ARG B O 1
ATOM 5017 N N . GLY B 1 192 ? -40.683 5.185 -30.017 1.00 76.07 200 GLY B N 1
ATOM 5018 C CA . GLY B 1 192 ? -39.452 5.950 -30.012 1.00 77.96 200 GLY B CA 1
ATOM 5019 C C . GLY B 1 192 ? -38.612 5.843 -28.755 1.00 78.21 200 GLY B C 1
ATOM 5020 O O . GLY B 1 192 ? -37.600 6.544 -28.647 1.00 80.53 200 GLY B O 1
ATOM 5021 N N . MET B 1 193 ? -38.991 4.993 -27.804 1.00 76.26 201 MET B N 1
ATOM 5022 C CA . MET B 1 193 ? -38.237 4.839 -26.568 1.00 73.66 201 MET B CA 1
ATOM 5023 C C . MET B 1 193 ? -37.160 3.778 -26.753 1.00 67.67 201 MET B C 1
ATOM 5024 O O . MET B 1 193 ? -37.439 2.686 -27.254 1.00 66.66 201 MET B O 1
ATOM 5029 N N . GLN B 1 194 ? -35.935 4.105 -26.357 1.00 64.35 202 GLN B N 1
ATOM 5030 C CA . GLN B 1 194 ? -34.826 3.174 -26.458 1.00 61.93 202 GLN B CA 1
ATOM 5031 C C . GLN B 1 194 ? -34.648 2.408 -25.151 1.00 63.58 202 GLN B C 1
ATOM 5032 O O . GLN B 1 194 ? -34.933 2.911 -24.060 1.00 62.89 202 GLN B O 1
ATOM 5038 N N . TRP B 1 195 ? -34.176 1.172 -25.279 1.00 57.94 203 TRP B N 1
ATOM 5039 C CA . TRP B 1 195 ? -34.029 0.271 -24.149 1.00 56.98 203 TRP B CA 1
ATOM 5040 C C . TRP B 1 195 ? -32.676 -0.414 -24.230 1.00 53.18 203 TRP B C 1
ATOM 5041 O O . TRP B 1 195 ? -32.054 -0.491 -25.295 1.00 56.27 203 TRP B O 1
ATOM 5052 N N . ARG B 1 196 ? -32.224 -0.891 -23.074 1.00 46.01 204 ARG B N 1
ATOM 5053 C CA . ARG B 1 196 ? -31.008 -1.673 -22.954 1.00 48.18 204 ARG B CA 1
ATOM 5054 C C . ARG B 1 196 ? -31.247 -2.746 -21.904 1.00 43.92 204 ARG B C 1
ATOM 5055 O O . ARG B 1 196 ? -32.231 -2.707 -21.160 1.00 45.63 204 ARG B O 1
ATOM 5063 N N . PHE B 1 197 ? -30.358 -3.730 -21.865 1.00 38.67 205 PHE B N 1
ATOM 5064 C CA . PHE B 1 197 ? -30.386 -4.730 -20.809 1.00 41.59 205 PHE B CA 1
ATOM 5065 C C . PHE B 1 197 ? -29.486 -4.259 -19.680 1.00 43.57 205 PHE B C 1
ATOM 5066 O O . PHE B 1 197 ? -28.304 -3.972 -19.903 1.00 45.35 205 PHE B O 1
ATOM 5074 N N . ASN B 1 198 ? -30.048 -4.151 -18.481 1.00 36.88 206 ASN B N 1
ATOM 5075 C CA . ASN B 1 198 ? -29.224 -4.017 -17.286 1.00 38.40 206 ASN B CA 1
ATOM 5076 C C . ASN B 1 198 ? -28.766 -5.420 -16.906 1.00 34.58 206 ASN B C 1
ATOM 5077 O O . ASN B 1 198 ? -29.569 -6.232 -16.435 1.00 33.22 206 ASN B O 1
ATOM 5082 N N . VAL B 1 199 ? -27.494 -5.723 -17.155 1.00 33.50 207 VAL B N 1
ATOM 5083 C CA . VAL B 1 199 ? -26.961 -7.053 -16.889 1.00 32.34 207 VAL B CA 1
ATOM 5084 C C . VAL B 1 199 ? -26.667 -7.150 -15.395 1.00 36.67 207 VAL B C 1
ATOM 5085 O O . VAL B 1 199 ? -25.740 -6.512 -14.889 1.00 32.42 207 VAL B O 1
ATOM 5089 N N . LEU B 1 200 ? -27.469 -7.951 -14.686 1.00 33.28 208 LEU B N 1
ATOM 5090 C CA . LEU B 1 200 ? -27.376 -8.003 -13.227 1.00 33.31 208 LEU B CA 1
ATOM 5091 C C . LEU B 1 200 ? -26.103 -8.693 -12.761 1.00 30.43 208 LEU B C 1
ATOM 5092 O O . LEU B 1 200 ? -25.561 -8.336 -11.709 1.00 31.03 208 LEU B O 1
ATOM 5097 N N . TRP B 1 201 ? -25.621 -9.675 -13.515 1.00 31.60 209 TRP B N 1
ATOM 5098 C CA . TRP B 1 201 ? -24.415 -10.405 -13.151 1.00 29.50 209 TRP B CA 1
ATOM 5099 C C . TRP B 1 201 ? -24.079 -11.381 -14.266 1.00 31.61 209 TRP B C 1
ATOM 5100 O O . TRP B 1 201 ? -24.908 -11.683 -15.132 1.00 29.82 209 TRP B O 1
ATOM 5111 N N . ALA B 1 202 ? -22.845 -11.885 -14.210 1.00 25.25 210 ALA B N 1
ATOM 5112 C CA . ALA B 1 202 ? -22.436 -13.098 -14.899 1.00 30.58 210 ALA B CA 1
ATOM 5113 C C . ALA B 1 202 ? -21.850 -14.035 -13.853 1.00 27.84 210 ALA B C 1
ATOM 5114 O O . ALA B 1 202 ? -21.044 -13.605 -13.021 1.00 29.08 210 ALA B O 1
ATOM 5116 N N . LYS B 1 203 ? -22.248 -15.304 -13.905 1.00 25.83 211 LYS B N 1
ATOM 5117 C CA . LYS B 1 203 ? -21.809 -16.322 -12.960 1.00 31.41 211 LYS B CA 1
ATOM 5118 C C . LYS B 1 203 ? -21.572 -17.627 -13.691 1.00 32.24 211 LYS B C 1
ATOM 5119 O O . LYS B 1 203 ? -22.160 -17.886 -14.745 1.00 35.30 211 LYS B O 1
ATOM 5125 N N . SER B 1 204 ? -20.714 -18.455 -13.098 1.00 30.59 212 SER B N 1
ATOM 5126 C CA . SER B 1 204 ? -20.506 -19.830 -13.542 1.00 29.84 212 SER B CA 1
ATOM 5127 C C . SER B 1 204 ? -21.465 -20.772 -12.822 1.00 30.66 212 SER B C 1
ATOM 5128 O O . SER B 1 204 ? -21.664 -20.661 -11.614 1.00 34.03 212 SER B O 1
ATOM 5131 N N . VAL B 1 205 ? -22.035 -21.714 -13.569 1.00 33.38 213 VAL B N 1
ATOM 5132 C CA . VAL B 1 205 ? -22.943 -22.707 -13.010 1.00 31.86 213 VAL B CA 1
ATOM 5133 C C . VAL B 1 205 ? -22.168 -23.598 -12.042 1.00 33.98 213 VAL B C 1
ATOM 5134 O O . VAL B 1 205 ? -21.260 -24.324 -12.468 1.00 32.71 213 VAL B O 1
ATOM 5138 N N . PRO B 1 206 ? -22.504 -23.590 -10.748 1.00 32.30 214 PRO B N 1
ATOM 5139 C CA . PRO B 1 206 ? -21.675 -24.307 -9.758 1.00 36.32 214 PRO B CA 1
ATOM 5140 C C . PRO B 1 206 ? -21.585 -25.808 -9.977 1.00 34.95 214 PRO B C 1
ATOM 5141 O O . PRO B 1 206 ? -20.533 -26.398 -9.698 1.00 37.55 214 PRO B O 1
ATOM 5145 N N . THR B 1 207 ? -22.663 -26.451 -10.429 1.00 34.63 215 THR B N 1
ATOM 5146 C CA . THR B 1 207 ? -22.603 -27.883 -10.717 1.00 37.88 215 THR B CA 1
ATOM 5147 C C . THR B 1 207 ? -21.450 -28.212 -11.656 1.00 41.50 215 THR B C 1
ATOM 5148 O O . THR B 1 207 ? -20.718 -29.187 -11.440 1.00 35.74 215 THR B O 1
ATOM 5152 N N . TYR B 1 208 ? -21.261 -27.408 -12.704 1.00 39.59 216 TYR B N 1
ATOM 5153 C CA . TYR B 1 208 ? -20.187 -27.717 -13.637 1.00 36.90 216 TYR B CA 1
ATOM 5154 C C . TYR B 1 208 ? -18.821 -27.392 -13.051 1.00 39.59 216 TYR B C 1
ATOM 5155 O O . TYR B 1 208 ? -17.835 -28.053 -13.387 1.00 41.74 216 TYR B O 1
ATOM 5164 N N . VAL B 1 209 ? -18.740 -26.396 -12.169 1.00 36.57 217 VAL B N 1
ATOM 5165 C CA . VAL B 1 209 ? -17.499 -26.179 -11.431 1.00 37.84 217 VAL B CA 1
ATOM 5166 C C . VAL B 1 209 ? -17.204 -27.386 -10.550 1.00 40.84 217 VAL B C 1
ATOM 5167 O O . VAL B 1 209 ? -16.093 -27.927 -10.551 1.00 40.15 217 VAL B O 1
ATOM 5171 N N . GLU B 1 210 ? -18.215 -27.848 -9.814 1.00 38.51 218 GLU B N 1
ATOM 5172 C CA . GLU B 1 210 ? -17.982 -28.850 -8.778 1.00 46.59 218 GLU B CA 1
ATOM 5173 C C . GLU B 1 210 ? -17.673 -30.220 -9.369 1.00 49.78 218 GLU B C 1
ATOM 5174 O O . GLU B 1 210 ? -16.776 -30.919 -8.887 1.00 43.15 218 GLU B O 1
ATOM 5180 N N . ARG B 1 211 ? -18.395 -30.615 -10.416 1.00 47.05 219 ARG B N 1
ATOM 5181 C CA . ARG B 1 211 ? -18.364 -31.989 -10.900 1.00 45.94 219 ARG B CA 1
ATOM 5182 C C . ARG B 1 211 ? -17.657 -32.149 -12.233 1.00 46.77 219 ARG B C 1
ATOM 5183 O O . ARG B 1 211 ? -17.360 -33.279 -12.628 1.00 47.64 219 ARG B O 1
ATOM 5191 N N . VAL B 1 212 ? -17.373 -31.052 -12.930 1.00 43.21 220 VAL B N 1
ATOM 5192 C CA . VAL B 1 212 ? -16.708 -31.091 -14.222 1.00 45.68 220 VAL B CA 1
ATOM 5193 C C . VAL B 1 212 ? -15.446 -30.240 -14.238 1.00 48.39 220 VAL B C 1
ATOM 5194 O O . VAL B 1 212 ? -14.701 -30.272 -15.229 1.00 48.19 220 VAL B O 1
ATOM 5198 N N . LEU B 1 213 ? -15.172 -29.496 -13.162 1.00 49.50 221 LEU B N 1
ATOM 5199 C CA . LEU B 1 213 ? -14.031 -28.584 -13.105 1.00 46.01 221 LEU B CA 1
ATOM 5200 C C . LEU B 1 213 ? -14.053 -27.633 -14.294 1.00 40.05 221 LEU B C 1
ATOM 5201 O O . LEU B 1 213 ? -13.018 -27.264 -14.856 1.00 43.96 221 LEU B O 1
ATOM 5206 N N . ASN B 1 214 ? -15.262 -27.238 -14.683 1.00 38.31 222 ASN B N 1
ATOM 5207 C CA . ASN B 1 214 ? -15.477 -26.355 -15.819 1.00 39.01 222 ASN B CA 1
ATOM 5208 C C . ASN B 1 214 ? -16.146 -25.089 -15.305 1.00 38.51 222 ASN B C 1
ATOM 5209 O O . ASN B 1 214 ? -17.320 -25.115 -14.923 1.00 39.64 222 ASN B O 1
ATOM 5214 N N . TRP B 1 215 ? -15.407 -23.980 -15.322 1.00 35.69 223 TRP B N 1
ATOM 5215 C CA . TRP B 1 215 ? -15.912 -22.684 -14.884 1.00 37.45 223 TRP B CA 1
ATOM 5216 C C . TRP B 1 215 ? -16.567 -21.893 -16.011 1.00 41.10 223 TRP B C 1
ATOM 5217 O O . TRP B 1 215 ? -16.973 -20.750 -15.784 1.00 39.28 223 TRP B O 1
ATOM 5228 N N . ARG B 1 216 ? -16.665 -22.462 -17.217 1.00 37.75 224 ARG B N 1
ATOM 5229 C CA . ARG B 1 216 ? -17.051 -21.716 -18.408 1.00 43.61 224 ARG B CA 1
ATOM 5230 C C . ARG B 1 216 ? -18.479 -22.000 -18.848 1.00 42.76 224 ARG B C 1
ATOM 5231 O O . ARG B 1 216 ? -18.827 -21.758 -20.010 1.00 42.52 224 ARG B O 1
ATOM 5239 N N . GLN B 1 217 ? -19.302 -22.530 -17.951 1.00 37.10 225 GLN B N 1
ATOM 5240 C CA . GLN B 1 217 ? -20.747 -22.552 -18.136 1.00 34.32 225 GLN B CA 1
ATOM 5241 C C . GLN B 1 217 ? -21.279 -21.270 -17.507 1.00 34.59 225 GLN B C 1
ATOM 5242 O O . GLN B 1 217 ? -21.673 -21.218 -16.337 1.00 36.43 225 GLN B O 1
ATOM 5248 N N . VAL B 1 218 ? -21.249 -20.200 -18.294 1.00 35.92 226 VAL B N 1
ATOM 5249 C CA . VAL B 1 218 ? -21.553 -18.876 -17.773 1.00 32.14 226 VAL B CA 1
ATOM 5250 C C . VAL B 1 218 ? -23.022 -18.580 -18.025 1.00 31.83 226 VAL B C 1
ATOM 5251 O O . VAL B 1 218 ? -23.573 -18.963 -19.067 1.00 33.00 226 VAL B O 1
ATOM 5255 N N . HIS B 1 219 ? -23.678 -17.929 -17.064 1.00 29.88 227 HIS B N 1
ATOM 5256 C CA . HIS B 1 219 ? -25.026 -17.456 -17.333 1.00 29.12 227 HIS B CA 1
ATOM 5257 C C . HIS B 1 219 ? -25.209 -16.030 -16.833 1.00 29.48 227 HIS B C 1
ATOM 5258 O O . HIS B 1 219 ? -24.451 -15.517 -16.003 1.00 28.90 227 HIS B O 1
ATOM 5265 N N . TRP B 1 220 ? -26.222 -15.384 -17.403 1.00 28.92 228 TRP B N 1
ATOM 5266 C CA . TRP B 1 220 ? -26.491 -13.979 -17.176 1.00 29.71 228 TRP B CA 1
ATOM 5267 C C . TRP B 1 220 ? -27.978 -13.792 -16.936 1.00 36.77 228 TRP B C 1
ATOM 5268 O O . TRP B 1 220 ? -28.813 -14.481 -17.531 1.00 35.66 228 TRP B O 1
ATOM 5279 N N . LEU B 1 221 ? -28.299 -12.831 -16.077 1.00 34.77 229 LEU B N 1
ATOM 5280 C CA . LEU B 1 221 ? -29.666 -12.391 -15.860 1.00 34.55 229 LEU B CA 1
ATOM 5281 C C . LEU B 1 221 ? -29.718 -10.906 -16.187 1.00 37.59 229 LEU B C 1
ATOM 5282 O O . LEU B 1 221 ? -28.894 -10.133 -15.688 1.00 36.56 229 LEU B O 1
ATOM 5287 N N . CYS B 1 222 ? -30.669 -10.514 -17.034 1.00 36.48 230 CYS B N 1
ATOM 5288 C CA . CYS B 1 222 ? -30.744 -9.159 -17.566 1.00 32.16 230 CYS B CA 1
ATOM 5289 C C . CYS B 1 222 ? -32.144 -8.602 -17.357 1.00 37.50 230 CYS B C 1
ATOM 5290 O O . CYS B 1 222 ? -33.134 -9.339 -17.400 1.00 40.15 230 CYS B O 1
ATOM 5293 N N . VAL B 1 223 ? -32.224 -7.286 -17.172 1.00 35.51 231 VAL B N 1
ATOM 5294 C CA . VAL B 1 223 ? -33.488 -6.582 -16.986 1.00 36.40 231 VAL B CA 1
ATOM 5295 C C . VAL B 1 223 ? -33.609 -5.526 -18.078 1.00 41.68 231 VAL B C 1
ATOM 5296 O O . VAL B 1 223 ? -32.651 -4.784 -18.338 1.00 36.72 231 VAL B O 1
ATOM 5300 N N . LYS B 1 224 ? -34.781 -5.459 -18.707 1.00 39.42 232 LYS B N 1
ATOM 5301 C CA . LYS B 1 224 ? -35.040 -4.470 -19.749 1.00 40.76 232 LYS B CA 1
ATOM 5302 C C . LYS B 1 224 ? -35.316 -3.127 -19.082 1.00 45.32 232 LYS B C 1
ATOM 5303 O O . LYS B 1 224 ? -36.303 -2.984 -18.354 1.00 49.02 232 LYS B O 1
ATOM 5309 N N . VAL B 1 225 ? -34.444 -2.146 -19.317 1.00 46.72 233 VAL B N 1
ATOM 5310 C CA . VAL B 1 225 ? -34.534 -0.850 -18.648 1.00 44.16 233 VAL B CA 1
ATOM 5311 C C . VAL B 1 225 ? -34.448 0.251 -19.707 1.00 45.03 233 VAL B C 1
ATOM 5312 O O . VAL B 1 225 ? -33.913 0.033 -20.802 1.00 47.44 233 VAL B O 1
ATOM 5316 N N . PRO B 1 226 ? -34.973 1.441 -19.395 1.00 51.79 234 PRO B N 1
ATOM 5317 C CA . PRO B 1 226 ? -34.831 2.562 -20.336 1.00 54.72 234 PRO B CA 1
ATOM 5318 C C . PRO B 1 226 ? -33.365 2.889 -20.571 1.00 55.96 234 PRO B C 1
ATOM 5319 O O . PRO B 1 226 ? -32.554 2.906 -19.643 1.00 52.48 234 PRO B O 1
ATOM 5323 N N . ALA B 1 227 ? -33.025 3.106 -21.836 1.00 59.74 235 ALA B N 1
ATOM 5324 C CA . ALA B 1 227 ? -31.667 3.418 -22.241 1.00 63.74 235 ALA B CA 1
ATOM 5325 C C . ALA B 1 227 ? -31.577 4.898 -22.575 1.00 71.42 235 ALA B C 1
ATOM 5326 O O . ALA B 1 227 ? -32.443 5.459 -23.255 1.00 74.01 235 ALA B O 1
ATOM 5328 N N . GLN B 1 228 ? -30.516 5.515 -22.090 1.00 80.36 236 GLN B N 1
ATOM 5329 C CA . GLN B 1 228 ? -30.294 6.948 -22.203 1.00 87.90 236 GLN B CA 1
ATOM 5330 C C . GLN B 1 228 ? -29.349 7.199 -23.371 1.00 85.95 236 GLN B C 1
ATOM 5331 O O . GLN B 1 228 ? -29.755 7.466 -24.500 1.00 78.81 236 GLN B O 1
ATOM 5337 N N . ASP B 1 229 ? -28.062 7.090 -23.096 1.00 90.12 237 ASP B N 1
ATOM 5338 C CA . ASP B 1 229 ? -27.034 7.106 -24.121 1.00 96.61 237 ASP B CA 1
ATOM 5339 C C . ASP B 1 229 ? -27.160 5.901 -25.056 1.00 99.01 237 ASP B C 1
ATOM 5340 O O . ASP B 1 229 ? -28.015 5.026 -24.895 1.00 100.03 237 ASP B O 1
ATOM 5345 N N . GLY B 1 230 ? -26.271 5.872 -26.046 1.00 99.76 238 GLY B N 1
ATOM 5346 C CA . GLY B 1 230 ? -26.236 4.797 -27.008 1.00 94.52 238 GLY B CA 1
ATOM 5347 C C . GLY B 1 230 ? -25.691 3.521 -26.410 1.00 81.38 238 GLY B C 1
ATOM 5348 O O . GLY B 1 230 ? -26.344 2.894 -25.583 1.00 88.03 238 GLY B O 1
ATOM 5349 N N . GLY B 1 231 ? -24.462 3.179 -26.751 1.00 73.26 239 GLY B N 1
ATOM 5350 C CA . GLY B 1 231 ? -24.047 1.789 -26.838 1.00 68.31 239 GLY B CA 1
ATOM 5351 C C . GLY B 1 231 ? -23.837 1.440 -28.304 1.00 73.57 239 GLY B C 1
ATOM 5352 O O . GLY B 1 231 ? -23.166 2.176 -29.029 1.00 70.00 239 GLY B O 1
ATOM 5353 N N . ILE B 1 232 ? -24.455 0.348 -28.761 1.00 65.94 240 ILE B N 1
ATOM 5354 C CA . ILE B 1 232 ? -24.463 0.023 -30.184 1.00 66.53 240 ILE B CA 1
ATOM 5355 C C . ILE B 1 232 ? -25.880 -0.359 -30.593 1.00 65.80 240 ILE B C 1
ATOM 5356 O O . ILE B 1 232 ? -26.439 -1.341 -30.086 1.00 66.51 240 ILE B O 1
ATOM 5361 N N . SER B 1 233 ? -26.455 0.411 -31.511 1.00 67.32 241 SER B N 1
ATOM 5362 C CA . SER B 1 233 ? -27.810 0.186 -31.996 1.00 72.15 241 SER B CA 1
ATOM 5363 C C . SER B 1 233 ? -27.853 -0.597 -33.304 1.00 72.84 241 SER B C 1
ATOM 5364 O O . SER B 1 233 ? -28.686 -1.498 -33.454 1.00 71.45 241 SER B O 1
ATOM 5367 N N . ASN B 1 234 ? -26.971 -0.284 -34.255 1.00 73.82 242 ASN B N 1
ATOM 5368 C CA . ASN B 1 234 ? -27.011 -0.945 -35.553 1.00 74.80 242 ASN B CA 1
ATOM 5369 C C . ASN B 1 234 ? -26.525 -2.387 -35.451 1.00 71.18 242 ASN B C 1
ATOM 5370 O O . ASN B 1 234 ? -25.548 -2.687 -34.761 1.00 60.89 242 ASN B O 1
ATOM 5375 N N . GLU B 1 235 ? -27.196 -3.273 -36.189 1.00 75.05 243 GLU B N 1
ATOM 5376 C CA . GLU B 1 235 ? -26.975 -4.704 -36.006 1.00 71.26 243 GLU B CA 1
ATOM 5377 C C . GLU B 1 235 ? -25.651 -5.165 -36.611 1.00 64.15 243 GLU B C 1
ATOM 5378 O O . GLU B 1 235 ? -24.983 -6.040 -36.049 1.00 62.88 243 GLU B O 1
ATOM 5384 N N . LYS B 1 236 ? -25.247 -4.614 -37.753 1.00 66.56 244 LYS B N 1
ATOM 5385 C CA . LYS B 1 236 ? -23.985 -5.100 -38.302 1.00 70.48 244 LYS B CA 1
ATOM 5386 C C . LYS B 1 236 ? -22.798 -4.515 -37.535 1.00 67.04 244 LYS B C 1
ATOM 5387 O O . LYS B 1 236 ? -21.711 -5.118 -37.507 1.00 63.76 244 LYS B O 1
ATOM 5393 N N . ALA B 1 237 ? -22.999 -3.365 -36.874 1.00 66.97 245 ALA B N 1
ATOM 5394 C CA . ALA B 1 237 ? -21.994 -2.863 -35.945 1.00 63.89 245 ALA B CA 1
ATOM 5395 C C . ALA B 1 237 ? -21.864 -3.783 -34.739 1.00 56.84 245 ALA B C 1
ATOM 5396 O O . ALA B 1 237 ? -20.750 -4.062 -34.285 1.00 59.68 245 ALA B O 1
ATOM 5398 N N . LEU B 1 238 ? -22.991 -4.275 -34.214 1.00 57.27 246 LEU B N 1
ATOM 5399 C CA . LEU B 1 238 ? -22.950 -5.259 -33.131 1.00 58.67 246 LEU B CA 1
ATOM 5400 C C . LEU B 1 238 ? -22.271 -6.550 -33.580 1.00 57.76 246 LEU B C 1
ATOM 5401 O O . LEU B 1 238 ? -21.446 -7.117 -32.852 1.00 55.23 246 LEU B O 1
ATOM 5406 N N . ILE B 1 239 ? -22.635 -7.043 -34.770 1.00 54.96 247 ILE B N 1
ATOM 5407 C CA . ILE B 1 239 ? -22.024 -8.255 -35.314 1.00 57.47 247 ILE B CA 1
ATOM 5408 C C . ILE B 1 239 ? -20.519 -8.081 -35.435 1.00 59.44 247 ILE B C 1
ATOM 5409 O O . ILE B 1 239 ? -19.740 -8.968 -35.066 1.00 60.64 247 ILE B O 1
ATOM 5414 N N . SER B 1 240 ? -20.090 -6.935 -35.960 1.00 62.79 248 SER B N 1
ATOM 5415 C CA . SER B 1 240 ? -18.665 -6.661 -36.101 1.00 67.76 248 SER B CA 1
ATOM 5416 C C . SER B 1 240 ? -17.996 -6.479 -34.746 1.00 62.10 248 SER B C 1
ATOM 5417 O O . SER B 1 240 ? -16.822 -6.826 -34.575 1.00 59.99 248 SER B O 1
ATOM 5420 N N . ALA B 1 241 ? -18.723 -5.931 -33.773 1.00 58.68 249 ALA B N 1
ATOM 5421 C CA . ALA B 1 241 ? -18.161 -5.754 -32.437 1.00 55.98 249 ALA B CA 1
ATOM 5422 C C . ALA B 1 241 ? -17.822 -7.091 -31.789 1.00 50.09 249 ALA B C 1
ATOM 5423 O O . ALA B 1 241 ? -16.854 -7.195 -31.025 1.00 52.18 249 ALA B O 1
ATOM 5425 N N . MET B 1 242 ? -18.607 -8.131 -32.075 1.00 49.50 250 MET B N 1
ATOM 5426 C CA . MET B 1 242 ? -18.329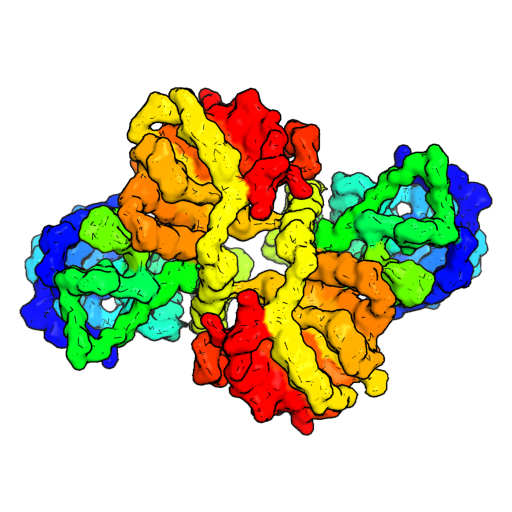 -9.430 -31.472 1.00 49.02 250 MET B CA 1
ATOM 5427 C C . MET B 1 242 ? -16.942 -9.939 -31.845 1.00 49.06 250 MET B C 1
ATOM 5428 O O . MET B 1 242 ? -16.216 -10.459 -30.988 1.00 50.36 250 MET B O 1
ATOM 5433 N N . GLY B 1 243 ? -16.553 -9.798 -33.113 1.00 50.32 251 GLY B N 1
ATOM 5434 C CA . GLY B 1 243 ? -15.209 -10.192 -33.510 1.00 49.76 251 GLY B CA 1
ATOM 5435 C C . GLY B 1 243 ? -14.132 -9.322 -32.888 1.00 55.88 251 GLY B C 1
ATOM 5436 O O . GLY B 1 243 ? -13.080 -9.819 -32.472 1.00 55.67 251 GLY B O 1
ATOM 5437 N N . ARG B 1 244 ? -14.375 -8.008 -32.814 1.00 55.00 252 ARG B N 1
ATOM 5438 C CA . ARG B 1 244 ? -13.385 -7.116 -32.216 1.00 45.58 252 ARG B CA 1
ATOM 5439 C C . ARG B 1 244 ? -13.208 -7.406 -30.727 1.00 42.73 252 ARG B C 1
ATOM 5440 O O . ARG B 1 244 ? -12.084 -7.375 -30.212 1.00 45.15 252 ARG B O 1
ATOM 5448 N N . TRP B 1 245 ? -14.297 -7.734 -30.025 1.00 41.35 253 TRP B N 1
ATOM 5449 C CA . TRP B 1 245 ? -14.190 -8.096 -28.611 1.00 45.54 253 TRP B CA 1
ATOM 5450 C C . TRP B 1 245 ? -13.373 -9.367 -28.415 1.00 46.92 253 TRP B C 1
ATOM 5451 O O . TRP B 1 245 ? -12.639 -9.488 -27.426 1.00 37.62 253 TRP B O 1
ATOM 5462 N N . LYS B 1 246 ? -13.496 -10.341 -29.329 1.00 44.47 254 LYS B N 1
ATOM 5463 C CA . LYS B 1 246 ? -12.660 -11.534 -29.218 1.00 42.82 254 LYS B CA 1
ATOM 5464 C C . LYS B 1 246 ? -11.186 -11.182 -29.395 1.00 40.89 254 LYS B C 1
ATOM 5465 O O . LYS B 1 246 ? -10.332 -11.649 -28.628 1.00 42.03 254 LYS B O 1
ATOM 5471 N N . ILE B 1 247 ? -10.876 -10.336 -30.380 1.00 42.52 255 ILE B N 1
ATOM 5472 C CA . ILE B 1 247 ? -9.495 -9.905 -30.588 1.00 45.06 255 ILE B CA 1
ATOM 5473 C C . ILE B 1 247 ? -8.961 -9.199 -29.350 1.00 44.71 255 ILE B C 1
ATOM 5474 O O . ILE B 1 247 ? -7.830 -9.451 -28.916 1.00 41.85 255 ILE B O 1
ATOM 5479 N N . ILE B 1 248 ? -9.749 -8.275 -28.784 1.00 44.91 256 ILE B N 1
ATOM 5480 C CA . ILE B 1 248 ? -9.280 -7.545 -27.604 1.00 39.98 256 ILE B CA 1
ATOM 5481 C C . ILE B 1 248 ? -9.067 -8.502 -26.445 1.00 37.84 256 ILE B C 1
ATOM 5482 O O . ILE B 1 248 ? -8.085 -8.396 -25.704 1.00 41.14 256 ILE B O 1
ATOM 5487 N N . GLN B 1 249 ? -9.972 -9.461 -26.268 1.00 37.11 257 GLN B N 1
ATOM 5488 C CA . GLN B 1 249 ? -9.777 -10.432 -25.199 1.00 35.87 257 GLN B CA 1
ATOM 5489 C C . GLN B 1 249 ? -8.485 -11.216 -25.394 1.00 39.71 257 GLN B C 1
ATOM 5490 O O . GLN B 1 249 ? -7.728 -11.419 -24.439 1.00 37.11 257 GLN B O 1
ATOM 5496 N N . ASP B 1 250 ? -8.205 -11.649 -26.631 1.00 38.61 258 ASP B N 1
ATOM 5497 C CA . ASP B 1 250 ? -6.974 -12.386 -26.895 1.00 39.88 258 ASP B CA 1
ATOM 5498 C C . ASP B 1 250 ? -5.736 -11.591 -26.496 1.00 51.73 258 ASP B C 1
ATOM 5499 O O . ASP B 1 250 ? -4.779 -12.160 -25.960 1.00 40.34 258 ASP B O 1
ATOM 5504 N N . HIS B 1 251 ? -5.720 -10.277 -26.755 1.00 40.31 259 HIS B N 1
ATOM 5505 C CA . HIS B 1 251 ? -4.537 -9.510 -26.387 1.00 40.69 259 HIS B CA 1
ATOM 5506 C C . HIS B 1 251 ? -4.472 -9.283 -24.887 1.00 40.63 259 HIS B C 1
ATOM 5507 O O . HIS B 1 251 ? -3.374 -9.148 -24.338 1.00 41.35 259 HIS B O 1
ATOM 5514 N N . THR B 1 252 ? -5.632 -9.249 -24.214 1.00 37.24 260 THR B N 1
ATOM 5515 C CA . THR B 1 252 ? -5.662 -9.251 -22.756 1.00 38.99 260 THR B CA 1
ATOM 5516 C C . THR B 1 252 ? -5.027 -10.519 -22.196 1.00 46.14 260 THR B C 1
ATOM 5517 O O . THR B 1 252 ? -4.254 -10.460 -21.232 1.00 48.17 260 THR B O 1
ATOM 5521 N N . GLU B 1 253 ? -5.352 -11.681 -22.776 1.00 43.54 261 GLU B N 1
ATOM 5522 C CA . GLU B 1 253 ? -4.695 -12.912 -22.349 1.00 44.65 261 GLU B CA 1
ATOM 5523 C C . GLU B 1 253 ? -3.202 -12.826 -22.609 1.00 46.32 261 GLU B C 1
ATOM 5524 O O . GLU B 1 253 ? -2.389 -13.151 -21.739 1.00 46.05 261 GLU B O 1
ATOM 5530 N N . TYR B 1 254 ? -2.827 -12.368 -23.806 1.00 39.96 262 TYR B N 1
ATOM 5531 C CA . TYR B 1 254 ? -1.416 -12.243 -24.149 1.00 46.13 262 TYR B CA 1
ATOM 5532 C C . TYR B 1 254 ? -0.678 -11.345 -23.161 1.00 45.37 262 TYR B C 1
ATOM 5533 O O . TYR B 1 254 ? 0.491 -11.589 -22.848 1.00 49.74 262 TYR B O 1
ATOM 5542 N N . LEU B 1 255 ? -1.356 -10.323 -22.644 1.00 44.61 263 LEU B N 1
ATOM 5543 C CA . LEU B 1 255 ? -0.731 -9.357 -21.751 1.00 43.76 263 LEU B CA 1
ATOM 5544 C C . LEU B 1 255 ? -0.654 -9.870 -20.316 1.00 47.54 263 LEU B C 1
ATOM 5545 O O . LEU B 1 255 ? 0.356 -9.661 -19.635 1.00 54.62 263 LEU B O 1
ATOM 5550 N N . LEU B 1 256 ? -1.704 -10.550 -19.846 1.00 38.93 264 LEU B N 1
ATOM 5551 C CA . LEU B 1 256 ? -1.836 -10.920 -18.439 1.00 42.63 264 LEU B CA 1
ATOM 5552 C C . LEU B 1 256 ? -1.375 -12.334 -18.101 1.00 46.14 264 LEU B C 1
ATOM 5553 O O . LEU B 1 256 ? -1.180 -12.627 -16.917 1.00 49.59 264 LEU B O 1
ATOM 5558 N N . ASN B 1 257 ? -1.225 -13.221 -19.085 1.00 47.65 265 ASN B N 1
ATOM 5559 C CA . ASN B 1 257 ? -0.947 -14.625 -18.785 1.00 49.70 265 ASN B CA 1
ATOM 5560 C C . ASN B 1 257 ? 0.406 -14.765 -18.098 1.00 54.32 265 ASN B C 1
ATOM 5561 O O . ASN B 1 257 ? 1.432 -14.338 -18.636 1.00 51.98 265 ASN B O 1
ATOM 5566 N N . GLY B 1 258 ? 0.404 -15.351 -16.903 1.00 59.40 266 GLY B N 1
ATOM 5567 C CA . GLY B 1 258 ? 1.625 -15.608 -16.166 1.00 62.69 266 GLY B CA 1
ATOM 5568 C C . GLY B 1 258 ? 2.112 -14.478 -15.286 1.00 56.84 266 GLY B C 1
ATOM 5569 O O . GLY B 1 258 ? 3.153 -14.627 -14.635 1.00 62.81 266 GLY B O 1
ATOM 5570 N N . LYS B 1 259 ? 1.402 -13.358 -15.239 1.00 52.07 267 LYS B N 1
ATOM 5571 C CA . LYS B 1 259 ? 1.850 -12.189 -14.496 1.00 51.33 267 LYS B CA 1
ATOM 5572 C C . LYS B 1 259 ? 1.226 -12.211 -13.108 1.00 54.12 267 LYS B C 1
ATOM 5573 O O . LYS B 1 259 ? -0.002 -12.266 -12.976 1.00 53.72 267 LYS B O 1
ATOM 5579 N N . THR B 1 260 ? 2.065 -12.174 -12.078 1.00 48.81 268 THR B N 1
ATOM 5580 C CA . THR B 1 260 ? 1.557 -12.169 -10.716 1.00 49.91 268 THR B CA 1
ATOM 5581 C C . THR B 1 260 ? 1.180 -10.753 -10.315 1.00 42.78 268 THR B C 1
ATOM 5582 O O . THR B 1 260 ? 1.840 -9.786 -10.709 1.00 46.10 268 THR B O 1
ATOM 5586 N N . SER B 1 261 ? 0.102 -10.637 -9.540 1.00 43.30 269 SER B N 1
ATOM 5587 C CA . SER B 1 261 ? -0.321 -9.341 -9.030 1.00 46.48 269 SER B CA 1
ATOM 5588 C C . SER B 1 261 ? 0.816 -8.670 -8.274 1.00 51.51 269 SER B C 1
ATOM 5589 O O . SER B 1 261 ? 1.580 -9.321 -7.555 1.00 55.04 269 SER B O 1
ATOM 5592 N N . TRP B 1 262 ? 0.934 -7.358 -8.466 1.00 46.84 270 TRP B N 1
ATOM 5593 C CA . TRP B 1 262 ? 1.874 -6.569 -7.687 1.00 45.84 270 TRP B CA 1
ATOM 5594 C C . TRP B 1 262 ? 1.449 -6.441 -6.236 1.00 45.18 270 TRP B C 1
ATOM 5595 O O . TRP B 1 262 ? 2.264 -6.052 -5.398 1.00 45.94 270 TRP B O 1
ATOM 5606 N N . ALA B 1 263 ? 0.188 -6.727 -5.929 1.00 40.45 271 ALA B N 1
ATOM 5607 C CA . ALA B 1 263 ? -0.322 -6.640 -4.571 1.00 40.21 271 ALA B CA 1
ATOM 5608 C C . ALA B 1 263 ? -0.185 -7.953 -3.802 1.00 41.20 271 ALA B C 1
ATOM 5609 O O . ALA B 1 263 ? -0.669 -8.040 -2.670 1.00 39.02 271 ALA B O 1
ATOM 5611 N N . THR B 1 264 ? 0.468 -8.964 -4.383 1.00 42.43 272 THR B N 1
ATOM 5612 C CA . THR B 1 264 ? 0.400 -10.317 -3.827 1.00 49.10 272 THR B CA 1
ATOM 5613 C C . THR B 1 264 ? 1.146 -10.430 -2.502 1.00 44.59 272 THR B C 1
ATOM 5614 O O . THR B 1 264 ? 0.685 -11.118 -1.580 1.00 42.37 272 THR B O 1
ATOM 5618 N N . ASP B 1 265 ? 2.304 -9.777 -2.389 1.00 44.92 273 ASP B N 1
ATOM 5619 C CA . ASP B 1 265 ? 3.060 -9.831 -1.142 1.00 48.79 273 ASP B CA 1
ATOM 5620 C C . ASP B 1 265 ? 2.270 -9.212 0.003 1.00 50.94 273 ASP B C 1
ATOM 5621 O O . ASP B 1 265 ? 2.221 -9.770 1.107 1.00 41.16 273 ASP B O 1
ATOM 5626 N N . VAL B 1 266 ? 1.620 -8.073 -0.253 1.00 46.71 274 VAL B N 1
ATOM 5627 C CA . VAL B 1 266 ? 0.836 -7.403 0.779 1.00 40.56 274 VAL B CA 1
ATOM 5628 C C . VAL B 1 266 ? -0.372 -8.246 1.167 1.00 42.49 274 VAL B C 1
ATOM 5629 O O . VAL B 1 266 ? -0.717 -8.355 2.349 1.00 39.76 274 VAL B O 1
ATOM 5633 N N . ILE B 1 267 ? -1.039 -8.855 0.186 1.00 37.43 275 ILE B N 1
ATOM 5634 C CA . ILE B 1 267 ? -2.220 -9.631 0.532 1.00 33.59 275 ILE B CA 1
ATOM 5635 C C . ILE B 1 267 ? -1.816 -10.885 1.301 1.00 36.90 275 ILE B C 1
ATOM 5636 O O . ILE B 1 267 ? -2.534 -11.324 2.211 1.00 34.63 275 ILE B O 1
ATOM 5641 N N . ASN B 1 268 ? -0.646 -11.447 0.992 1.00 35.94 276 ASN B N 1
ATOM 5642 C CA . ASN B 1 268 ? -0.191 -12.628 1.712 1.00 42.43 276 ASN B CA 1
ATOM 5643 C C . ASN B 1 268 ? 0.059 -12.307 3.179 1.00 43.71 276 ASN B C 1
ATOM 5644 O O . ASN B 1 268 ? -0.306 -13.083 4.068 1.00 48.67 276 ASN B O 1
ATOM 5649 N N . ASN B 1 269 ? 0.687 -11.165 3.445 1.00 41.80 277 ASN B N 1
ATOM 5650 C CA . ASN B 1 269 ? 0.853 -10.703 4.814 1.00 43.17 277 ASN B CA 1
ATOM 5651 C C . ASN B 1 269 ? -0.487 -10.601 5.539 1.00 49.16 277 ASN B C 1
ATOM 5652 O O . ASN B 1 269 ? -0.611 -11.034 6.688 1.00 48.02 277 ASN B O 1
ATOM 5657 N N . VAL B 1 270 ? -1.503 -10.040 4.881 1.00 45.81 278 VAL B N 1
ATOM 5658 C CA . VAL B 1 270 ? -2.796 -9.811 5.528 1.00 36.66 278 VAL B CA 1
ATOM 5659 C C . VAL B 1 270 ? -3.477 -11.124 5.893 1.00 36.64 278 VAL B C 1
ATOM 5660 O O . VAL B 1 270 ? -3.883 -11.332 7.043 1.00 43.23 278 VAL B O 1
ATOM 5664 N N . ILE B 1 271 ? -3.655 -12.009 4.913 1.00 35.84 279 ILE B N 1
ATOM 5665 C CA . ILE B 1 271 ? -4.490 -13.181 5.121 1.00 37.90 279 ILE B CA 1
ATOM 5666 C C . ILE B 1 271 ? -3.849 -14.184 6.057 1.00 38.49 279 ILE B C 1
ATOM 5667 O O . ILE B 1 271 ? -4.518 -15.127 6.494 1.00 37.75 279 ILE B O 1
ATOM 5672 N N . SER B 1 272 ? -2.571 -14.000 6.371 1.00 39.12 280 SER B N 1
ATOM 5673 C CA . SER B 1 272 ? -1.824 -14.926 7.203 1.00 47.35 280 SER B CA 1
ATOM 5674 C C . SER B 1 272 ? -1.978 -14.650 8.695 1.00 50.48 280 SER B C 1
ATOM 5675 O O . SER B 1 272 ? -1.558 -15.481 9.508 1.00 49.25 280 SER B O 1
ATOM 5678 N N . LYS B 1 273 ? -2.606 -13.541 9.069 1.00 45.50 281 LYS B N 1
ATOM 5679 C CA . LYS B 1 273 ? -2.612 -13.113 10.459 1.00 49.76 281 LYS B CA 1
ATOM 5680 C C . LYS B 1 273 ? -3.682 -13.849 11.267 1.00 44.27 281 LYS B C 1
ATOM 5681 O O . LYS B 1 273 ? -4.665 -14.368 10.733 1.00 42.06 281 LYS B O 1
ATOM 5687 N N . VAL B 1 274 ? -3.465 -13.888 12.585 1.00 40.32 282 VAL B N 1
ATOM 5688 C CA . VAL B 1 274 ? -4.197 -14.803 13.453 1.00 42.46 282 VAL B CA 1
ATOM 5689 C C . VAL B 1 274 ? -5.669 -14.430 13.586 1.00 42.08 282 VAL B C 1
ATOM 5690 O O . VAL B 1 274 ? -6.496 -15.302 13.876 1.00 43.48 282 VAL B O 1
ATOM 5694 N N . ASP B 1 275 ? -6.026 -13.160 13.371 1.00 39.79 283 ASP B N 1
ATOM 5695 C CA . ASP B 1 275 ? -7.407 -12.711 13.516 1.00 44.54 283 ASP B CA 1
ATOM 5696 C C . ASP B 1 275 ? -7.991 -12.223 12.194 1.00 43.81 283 ASP B C 1
ATOM 5697 O O . ASP B 1 275 ? -8.943 -11.439 12.189 1.00 41.62 283 ASP B O 1
ATOM 5702 N N . PHE B 1 276 ? -7.443 -12.698 11.075 1.00 38.27 284 PHE B N 1
ATOM 5703 C CA . PHE B 1 276 ? -7.893 -12.256 9.765 1.00 37.30 284 PHE B CA 1
ATOM 5704 C C . PHE B 1 276 ? -9.377 -12.542 9.559 1.00 39.93 284 PHE B C 1
ATOM 5705 O O . PHE B 1 276 ? -10.128 -11.678 9.090 1.00 38.52 284 PHE B O 1
ATOM 5713 N N . ALA B 1 277 ? -9.822 -13.754 9.895 1.00 36.92 285 ALA B N 1
ATOM 5714 C CA . ALA B 1 277 ? -11.225 -14.120 9.662 1.00 38.17 285 ALA B CA 1
ATOM 5715 C C . ALA B 1 277 ? -11.544 -15.318 10.566 1.00 40.88 285 ALA B C 1
ATOM 5716 O O . ALA B 1 277 ? -11.404 -16.470 10.157 1.00 42.84 285 ALA B O 1
ATOM 5718 N N . ASN B 1 278 ? -11.980 -15.017 11.788 1.00 40.28 286 ASN B N 1
ATOM 5719 C CA . ASN B 1 278 ? -12.227 -16.039 12.800 1.00 43.77 286 ASN B CA 1
ATOM 5720 C C . ASN B 1 278 ? -13.653 -16.581 12.678 1.00 45.42 286 ASN B C 1
ATOM 5721 O O . ASN B 1 278 ? -14.482 -16.496 13.584 1.00 45.84 286 ASN B O 1
ATOM 5726 N N . ASN B 1 279 ? -13.913 -17.171 11.520 1.00 44.04 287 ASN B N 1
ATOM 5727 C CA . ASN B 1 279 ? -15.194 -17.779 11.199 1.00 39.87 287 ASN B CA 1
ATOM 5728 C C . ASN B 1 279 ? -14.921 -18.806 10.111 1.00 43.62 287 ASN B C 1
ATOM 5729 O O . ASN B 1 279 ? -13.765 -19.034 9.739 1.00 45.42 287 ASN B O 1
ATOM 5734 N N . ASN B 1 280 ? -15.979 -19.420 9.584 1.00 42.33 288 ASN B N 1
ATOM 5735 C CA . ASN B 1 280 ? -15.843 -20.341 8.460 1.00 49.42 288 ASN B CA 1
ATOM 5736 C C . ASN B 1 280 ? -16.737 -19.937 7.294 1.00 41.36 288 ASN B C 1
ATOM 5737 O O . ASN B 1 280 ? -17.183 -20.784 6.522 1.00 40.05 288 ASN B O 1
ATOM 5742 N N . LEU B 1 281 ? -17.009 -18.647 7.161 1.00 36.92 289 LEU B N 1
ATOM 5743 C CA . LEU B 1 281 ? -17.759 -18.132 6.029 1.00 35.31 289 LEU B CA 1
ATOM 5744 C C . LEU B 1 281 ? -16.858 -17.972 4.807 1.00 33.04 289 LEU B C 1
ATOM 5745 O O . LEU B 1 281 ? -15.633 -17.897 4.928 1.00 33.25 289 LEU B O 1
ATOM 5750 N N . PRO B 1 282 ? -17.439 -17.912 3.613 1.00 29.50 290 PRO B N 1
ATOM 5751 C CA . PRO B 1 282 ? -16.633 -17.571 2.437 1.00 39.42 290 PRO B CA 1
ATOM 5752 C C . PRO B 1 282 ? -16.103 -16.143 2.523 1.00 34.56 290 PRO B C 1
ATOM 5753 O O . PRO B 1 282 ? -16.669 -15.275 3.199 1.00 32.14 290 PRO B O 1
ATOM 5757 N N . LEU B 1 283 ? -14.985 -15.915 1.837 1.00 30.82 291 LEU B N 1
ATOM 5758 C CA . LEU B 1 283 ? -14.373 -14.597 1.743 1.00 35.37 291 LEU B CA 1
ATOM 5759 C C . LEU B 1 283 ? -14.882 -13.870 0.510 1.00 36.16 291 LEU B C 1
ATOM 5760 O O . LEU B 1 283 ? -15.084 -14.485 -0.542 1.00 32.87 291 LEU B O 1
ATOM 5765 N N . TYR B 1 284 ? -15.069 -12.555 0.639 1.00 31.30 292 TYR B N 1
ATOM 5766 C CA . TYR B 1 284 ? -15.491 -11.702 -0.467 1.00 33.37 292 TYR B CA 1
ATOM 5767 C C . TYR B 1 284 ? -14.289 -10.957 -1.030 1.00 31.57 292 TYR B C 1
ATOM 5768 O O . TYR B 1 284 ? -13.568 -10.291 -0.283 1.00 31.43 292 TYR B O 1
ATOM 5777 N N . VAL B 1 285 ? -14.080 -11.062 -2.342 1.00 30.77 293 VAL B N 1
ATOM 5778 C CA . VAL B 1 285 ? -12.947 -10.434 -3.018 1.00 26.73 293 VAL B CA 1
ATOM 5779 C C . VAL B 1 285 ? -13.473 -9.488 -4.095 1.00 29.26 293 VAL B C 1
ATOM 5780 O O . VAL B 1 285 ? -14.417 -9.826 -4.819 1.00 29.74 293 VAL B O 1
ATOM 5784 N N . TYR B 1 286 ? -12.876 -8.296 -4.186 1.00 30.68 294 TYR B N 1
ATOM 5785 C CA . TYR B 1 286 ? -13.280 -7.268 -5.146 1.00 30.66 294 TYR B CA 1
ATOM 5786 C C . TYR B 1 286 ? -12.037 -6.727 -5.839 1.00 33.26 294 TYR B C 1
ATOM 5787 O O . TYR B 1 286 ? -11.136 -6.214 -5.171 1.00 28.33 294 TYR B O 1
ATOM 5796 N N . SER B 1 287 ? -12.000 -6.817 -7.173 1.00 28.79 295 SER B N 1
ATOM 5797 C CA . SER B 1 287 ? -10.816 -6.459 -7.967 1.00 36.69 295 SER B CA 1
ATOM 5798 C C . SER B 1 287 ? -11.217 -5.740 -9.243 1.00 29.95 295 SER B C 1
ATOM 5799 O O . SER B 1 287 ? -11.358 -6.370 -10.298 1.00 31.90 295 SER B O 1
ATOM 5802 N N . PRO B 1 288 ? -11.376 -4.410 -9.191 1.00 33.57 296 PRO B N 1
ATOM 5803 C CA . PRO B 1 288 ? -11.795 -3.658 -10.385 1.00 33.39 296 PRO B CA 1
ATOM 5804 C C . PRO B 1 288 ? -10.672 -3.297 -11.355 1.00 35.05 296 PRO B C 1
ATOM 5805 O O . PRO B 1 288 ? -10.959 -3.079 -12.541 1.00 33.57 296 PRO B O 1
ATOM 5809 N N . ARG B 1 289 ? -9.420 -3.214 -10.898 1.00 29.56 297 ARG B N 1
ATOM 5810 C CA . ARG B 1 289 ? -8.271 -2.866 -11.738 1.00 29.51 297 ARG B CA 1
ATOM 5811 C C . ARG B 1 289 ? -8.474 -1.504 -12.410 1.00 36.72 297 ARG B C 1
ATOM 5812 O O . ARG B 1 289 ? -8.485 -1.380 -13.636 1.00 36.40 297 ARG B O 1
ATOM 5820 N N . VAL B 1 290 ? -8.622 -0.471 -11.584 1.00 30.12 298 VAL B N 1
ATOM 5821 C CA . VAL B 1 290 ? -8.804 0.879 -12.120 1.00 29.60 298 VAL B CA 1
ATOM 5822 C C . VAL B 1 290 ? -7.485 1.439 -12.641 1.00 31.93 298 VAL B C 1
ATOM 5823 O O . VAL B 1 290 ? -7.364 1.799 -13.815 1.00 37.02 298 VAL B O 1
ATOM 5827 N N . VAL B 1 291 ? -6.464 1.516 -11.784 1.00 33.30 299 VAL B N 1
ATOM 5828 C CA . VAL B 1 291 ? -5.248 2.212 -12.207 1.00 35.38 299 VAL B CA 1
ATOM 5829 C C . VAL B 1 291 ? -4.286 1.316 -12.973 1.00 38.19 299 VAL B C 1
ATOM 5830 O O . VAL B 1 291 ? -3.434 1.830 -13.710 1.00 39.34 299 VAL B O 1
ATOM 5834 N N . SER B 1 292 ? -4.381 -0.004 -12.813 1.00 32.46 300 SER B N 1
ATOM 5835 C CA . SER B 1 292 ? -3.398 -0.891 -13.424 1.00 39.37 300 SER B CA 1
ATOM 5836 C C . SER B 1 292 ? -3.964 -2.287 -13.640 1.00 32.21 300 SER B C 1
ATOM 5837 O O . SER B 1 292 ? -4.553 -2.867 -12.725 1.00 40.16 300 SER B O 1
ATOM 5840 N N . PRO B 1 293 ? -3.796 -2.863 -14.830 1.00 33.18 301 PRO B N 1
ATOM 5841 C CA . PRO B 1 293 ? -4.231 -4.256 -15.035 1.00 37.67 301 PRO B CA 1
ATOM 5842 C C . PRO B 1 293 ? -3.489 -5.263 -14.147 1.00 36.80 301 PRO B C 1
ATOM 5843 O O . PRO B 1 293 ? -3.951 -6.401 -14.011 1.00 39.92 301 PRO B O 1
ATOM 5847 N N . PHE B 1 294 ? -2.375 -4.870 -13.532 1.00 35.90 302 PHE B N 1
ATOM 5848 C CA . PHE B 1 294 ? -1.512 -5.772 -12.790 1.00 37.63 302 PHE B CA 1
ATOM 5849 C C . PHE B 1 294 ? -1.683 -5.655 -11.283 1.00 44.91 302 PHE B C 1
ATOM 5850 O O . PHE B 1 294 ? -0.981 -6.345 -10.538 1.00 46.72 302 PHE B O 1
ATOM 5858 N N . VAL B 1 295 ? -2.593 -4.816 -10.812 1.00 36.40 303 VAL B N 1
ATOM 5859 C CA . VAL B 1 295 ? -2.896 -4.735 -9.392 1.00 38.52 303 VAL B CA 1
ATOM 5860 C C . VAL B 1 295 ? -4.287 -5.323 -9.213 1.00 39.29 303 VAL B C 1
ATOM 5861 O O . VAL B 1 295 ? -5.298 -4.680 -9.518 1.00 37.43 303 VAL B O 1
ATOM 5865 N N . PHE B 1 296 ? -4.337 -6.561 -8.725 1.00 38.60 304 PHE B N 1
ATOM 5866 C CA . PHE B 1 296 ? -5.589 -7.290 -8.577 1.00 33.23 304 PHE B CA 1
ATOM 5867 C C . PHE B 1 296 ? -5.440 -8.248 -7.404 1.00 34.00 304 PHE B C 1
ATOM 5868 O O . PHE B 1 296 ? -4.345 -8.450 -6.870 1.00 34.25 304 PHE B O 1
ATOM 5876 N N . VAL B 1 297 ? -6.547 -8.852 -7.005 1.00 29.57 305 VAL B N 1
ATOM 5877 C CA . VAL B 1 297 ? -6.526 -9.795 -5.889 1.00 29.04 305 VAL B CA 1
ATOM 5878 C C . VAL B 1 297 ? -6.377 -11.196 -6.455 1.00 33.47 305 VAL B C 1
ATOM 5879 O O . VAL B 1 297 ? -7.225 -11.654 -7.227 1.00 37.13 305 VAL B O 1
ATOM 5883 N N . ASP B 1 298 ? -5.306 -11.878 -6.065 1.00 33.79 306 ASP B N 1
ATOM 5884 C CA . ASP B 1 298 ? -5.062 -13.262 -6.481 1.00 36.78 306 ASP B CA 1
ATOM 5885 C C . ASP B 1 298 ? -5.857 -14.218 -5.588 1.00 36.32 306 ASP B C 1
ATOM 5886 O O . ASP B 1 298 ? -5.359 -14.737 -4.584 1.00 36.93 306 ASP B O 1
ATOM 5891 N N . SER B 1 299 ? -7.093 -14.514 -6.002 1.00 31.92 307 SER B N 1
ATOM 5892 C CA . SER B 1 299 ? -7.984 -15.329 -5.174 1.00 34.98 307 SER B CA 1
ATOM 5893 C C . SER B 1 299 ? -7.448 -16.738 -4.951 1.00 35.53 307 SER B C 1
ATOM 5894 O O . SER B 1 299 ? -7.663 -17.333 -3.883 1.00 34.03 307 SER B O 1
ATOM 5897 N N . HIS B 1 300 ? -6.776 -17.307 -5.954 1.00 35.37 308 HIS B N 1
ATOM 5898 C CA . HIS B 1 300 ? -6.284 -18.674 -5.817 1.00 42.63 308 HIS B CA 1
ATOM 5899 C C . HIS B 1 300 ? -5.204 -18.771 -4.758 1.00 48.44 308 HIS B C 1
ATOM 5900 O O . HIS B 1 300 ? -5.110 -19.782 -4.046 1.00 46.46 308 HIS B O 1
ATOM 5907 N N . ASN B 1 301 ? -4.388 -17.727 -4.648 1.00 47.95 309 ASN B N 1
ATOM 5908 C CA . ASN B 1 301 ? -3.425 -17.632 -3.564 1.00 45.97 309 ASN B CA 1
ATOM 5909 C C . ASN B 1 301 ? -4.125 -17.541 -2.213 1.00 46.31 309 ASN B C 1
ATOM 5910 O O . ASN B 1 301 ? -3.697 -18.176 -1.240 1.00 43.76 309 ASN B O 1
ATOM 5915 N N . ILE B 1 302 ? -5.225 -16.786 -2.136 1.00 38.82 310 ILE B N 1
ATOM 5916 C CA . ILE B 1 302 ? -5.945 -16.665 -0.868 1.00 36.40 310 ILE B CA 1
ATOM 5917 C C . ILE B 1 302 ? -6.481 -18.021 -0.426 1.00 41.21 310 ILE B C 1
ATOM 5918 O O . ILE B 1 302 ? -6.315 -18.426 0.733 1.00 45.85 310 ILE B O 1
ATOM 5923 N N . ALA B 1 303 ? -7.141 -18.740 -1.342 1.00 43.92 311 ALA B N 1
ATOM 5924 C CA . ALA B 1 303 ? -7.716 -20.038 -0.993 1.00 45.84 311 ALA B CA 1
ATOM 5925 C C . ALA B 1 303 ? -6.63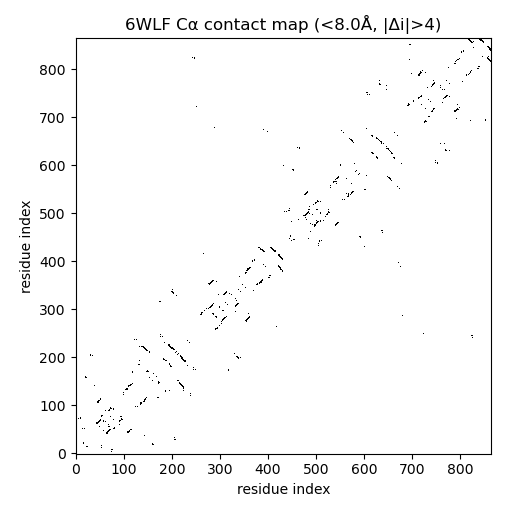5 -21.028 -0.595 1.00 41.07 311 ALA B C 1
ATOM 5926 O O . ALA B 1 303 ? -6.790 -21.768 0.384 1.00 45.97 311 ALA B O 1
ATOM 5928 N N . ALA B 1 304 ? -5.529 -21.048 -1.339 1.00 39.41 312 ALA B N 1
ATOM 5929 C CA . ALA B 1 304 ? -4.441 -21.960 -1.025 1.00 46.72 312 ALA B CA 1
ATOM 5930 C C . ALA B 1 304 ? -3.862 -21.682 0.359 1.00 58.61 312 ALA B C 1
ATOM 5931 O O . ALA B 1 304 ? -3.589 -22.614 1.123 1.00 63.51 312 ALA B O 1
ATOM 5933 N N . MET B 1 305 ? -3.693 -20.405 0.711 1.00 58.89 313 MET B N 1
ATOM 5934 C CA . MET B 1 305 ? -3.044 -20.046 1.966 1.00 58.89 313 MET B CA 1
ATOM 5935 C C . MET B 1 305 ? -3.962 -20.162 3.175 1.00 59.76 313 MET B C 1
ATOM 5936 O O . MET B 1 305 ? -3.465 -20.352 4.289 1.00 61.25 313 MET B O 1
ATOM 5941 N N . THR B 1 306 ? -5.278 -20.052 3.000 1.00 54.67 314 THR B N 1
ATOM 5942 C CA . THR B 1 306 ? -6.182 -20.027 4.139 1.00 53.32 314 THR B CA 1
ATOM 5943 C C . THR B 1 306 ? -7.164 -21.186 4.201 1.00 54.86 314 THR B C 1
ATOM 5944 O O . THR B 1 306 ? -7.793 -21.375 5.248 1.00 58.38 314 THR B O 1
ATOM 5948 N N . GLY B 1 307 ? -7.334 -21.953 3.128 1.00 52.04 315 GLY B N 1
ATOM 5949 C CA . GLY B 1 307 ? -8.377 -22.956 3.095 1.00 43.90 315 GLY B CA 1
ATOM 5950 C C . GLY B 1 307 ? -9.781 -22.408 2.962 1.00 46.54 315 GLY B C 1
ATOM 5951 O O . GLY B 1 307 ? -10.715 -23.194 2.749 1.00 43.46 315 GLY B O 1
ATOM 5952 N N . LEU B 1 308 ? -9.969 -21.092 3.061 1.00 41.47 316 LEU B N 1
ATOM 5953 C CA . LEU B 1 308 ? -11.297 -20.508 2.938 1.00 41.76 316 LEU B CA 1
ATOM 5954 C C . LEU B 1 308 ? -11.750 -20.486 1.483 1.00 38.92 316 LEU B C 1
ATOM 5955 O O . LEU B 1 308 ? -10.941 -20.394 0.559 1.00 40.05 316 LEU B O 1
ATOM 5960 N N . SER B 1 309 ? -13.061 -20.579 1.285 1.00 34.79 317 SER B N 1
ATOM 5961 C CA . SER B 1 309 ? -13.644 -20.389 -0.032 1.00 33.58 317 SER B CA 1
ATOM 5962 C C . SER B 1 309 ? -13.737 -18.902 -0.358 1.00 37.08 317 SER B C 1
ATOM 5963 O O . SER B 1 309 ? -13.915 -18.062 0.532 1.00 35.51 317 SER B O 1
ATOM 5966 N N . VAL B 1 310 ? -13.606 -18.577 -1.649 1.00 33.31 318 VAL B N 1
ATOM 5967 C CA . VAL B 1 310 ? -13.548 -17.190 -2.118 1.00 33.05 318 VAL B CA 1
ATOM 5968 C C . VAL B 1 310 ? -14.577 -16.971 -3.221 1.00 30.44 318 VAL B C 1
ATOM 5969 O O . VAL B 1 310 ? -14.626 -17.739 -4.187 1.00 34.19 318 VAL B O 1
ATOM 5973 N N . TRP B 1 311 ? -15.384 -15.918 -3.081 1.00 28.38 319 TRP B N 1
ATOM 5974 C CA . TRP B 1 311 ? -16.171 -15.355 -4.175 1.00 30.76 319 TRP B CA 1
ATOM 5975 C C . TRP B 1 311 ? -15.524 -14.042 -4.601 1.00 31.25 319 TRP B C 1
ATOM 5976 O O . TRP B 1 311 ? -15.465 -13.094 -3.813 1.00 32.12 319 TRP B O 1
ATOM 5987 N N . ALA B 1 312 ? -15.058 -13.978 -5.843 1.00 25.52 320 ALA B N 1
ATOM 5988 C CA . ALA B 1 312 ? -14.286 -12.841 -6.335 1.00 30.67 320 ALA B CA 1
ATOM 5989 C C . ALA B 1 312 ? -15.043 -12.115 -7.435 1.00 32.99 320 ALA B C 1
ATOM 5990 O O . ALA B 1 312 ? -15.524 -12.748 -8.386 1.00 30.09 320 ALA B O 1
ATOM 5992 N N . VAL B 1 313 ? -15.091 -10.784 -7.339 1.00 31.49 321 VAL B N 1
ATOM 5993 C CA . VAL B 1 313 ? -15.754 -9.936 -8.327 1.00 22.86 321 VAL B CA 1
ATOM 5994 C C . VAL B 1 313 ? -14.700 -9.172 -9.126 1.00 30.70 321 VAL B C 1
ATOM 5995 O O . VAL B 1 313 ? -13.867 -8.462 -8.549 1.00 31.44 321 VAL B O 1
ATOM 5999 N N . GLU B 1 314 ? -14.757 -9.298 -10.452 1.00 28.31 322 GLU B N 1
ATOM 6000 C CA . GLU B 1 314 ? -14.060 -8.416 -11.383 1.00 33.64 322 GLU B CA 1
ATOM 6001 C C . GLU B 1 314 ? -15.104 -7.606 -12.143 1.00 29.92 322 GLU B C 1
ATOM 6002 O O . GLU B 1 314 ? -16.073 -8.172 -12.654 1.00 38.60 322 GLU B O 1
ATOM 6008 N N . THR B 1 315 ? -14.922 -6.284 -12.198 1.00 28.62 323 THR B N 1
ATOM 6009 C CA . THR B 1 315 ? -15.881 -5.411 -12.870 1.00 29.05 323 THR B CA 1
ATOM 6010 C C . THR B 1 315 ? -15.561 -5.178 -14.338 1.00 31.58 323 THR B C 1
ATOM 6011 O O . THR B 1 315 ? -16.434 -4.719 -15.082 1.00 31.96 323 THR B O 1
ATOM 6015 N N . ASN B 1 316 ? -14.342 -5.475 -14.779 1.00 32.29 324 ASN B N 1
ATOM 6016 C CA . ASN B 1 316 ? -13.995 -5.330 -16.193 1.00 29.69 324 ASN B CA 1
ATOM 6017 C C . ASN B 1 316 ? -14.232 -6.659 -16.911 1.00 33.54 324 ASN B C 1
ATOM 6018 O O . ASN B 1 316 ? -13.639 -7.674 -16.520 1.00 33.59 324 ASN B O 1
ATOM 6023 N N . PRO B 1 317 ? -15.084 -6.704 -17.939 1.00 30.94 325 PRO B N 1
ATOM 6024 C CA . PRO B 1 317 ? -15.356 -7.981 -18.631 1.00 34.07 325 PRO B CA 1
ATOM 6025 C C . PRO B 1 317 ? -14.113 -8.702 -19.125 1.00 36.11 325 PRO B C 1
ATOM 6026 O O . PRO B 1 317 ? -14.088 -9.937 -19.116 1.00 32.51 325 PRO B O 1
ATOM 6030 N N . LEU B 1 318 ? -13.078 -7.974 -19.546 1.00 39.00 326 LEU B N 1
ATOM 6031 C CA . LEU B 1 318 ? -11.873 -8.622 -20.053 1.00 35.99 326 LEU B CA 1
ATOM 6032 C C . LEU B 1 318 ? -11.100 -9.312 -18.932 1.00 34.80 326 LEU B C 1
ATOM 6033 O O . LEU B 1 318 ? -10.561 -10.407 -19.123 1.00 34.51 326 LEU B O 1
ATOM 6038 N N . PHE B 1 319 ? -11.019 -8.681 -17.768 1.00 33.20 327 PHE B N 1
ATOM 6039 C CA . PHE B 1 319 ? -10.292 -9.269 -16.654 1.00 33.16 327 PHE B CA 1
ATOM 6040 C C . PHE B 1 319 ? -11.118 -10.356 -15.976 1.00 31.52 327 PHE B C 1
ATOM 6041 O O . PHE B 1 319 ? -10.569 -11.346 -15.488 1.00 34.82 327 PHE B O 1
ATOM 6049 N N . TYR B 1 320 ? -12.437 -10.192 -15.956 1.00 29.01 328 TYR B N 1
ATOM 6050 C CA . TYR B 1 320 ? -13.317 -11.264 -15.521 1.00 26.39 328 TYR B CA 1
ATOM 6051 C C . TYR B 1 320 ? -13.073 -12.528 -16.332 1.00 30.77 328 TYR B C 1
ATOM 6052 O O . TYR B 1 320 ? -12.813 -13.594 -15.767 1.00 31.50 328 TYR B O 1
ATOM 6061 N N . ARG B 1 321 ? -13.110 -12.418 -17.668 1.00 31.71 329 ARG B N 1
ATOM 6062 C CA . ARG B 1 321 ? -12.930 -13.610 -18.494 1.00 31.37 329 ARG B CA 1
ATOM 6063 C C . ARG B 1 321 ? -11.559 -14.232 -18.263 1.00 36.66 329 ARG B C 1
ATOM 6064 O O . ARG B 1 321 ? -11.432 -15.460 -18.202 1.00 35.11 329 ARG B O 1
ATOM 6072 N N . HIS B 1 322 ? -10.519 -13.404 -18.145 1.00 32.10 330 HIS B N 1
ATOM 6073 C CA . HIS B 1 322 ? -9.193 -13.944 -17.858 1.00 35.86 330 HIS B CA 1
ATOM 6074 C C . HIS B 1 322 ? -9.173 -14.724 -16.544 1.00 38.01 330 HIS B C 1
ATOM 6075 O O . HIS B 1 322 ? -8.515 -15.767 -16.440 1.00 35.61 330 HIS B O 1
ATOM 6082 N N . MET B 1 323 ? -9.853 -14.220 -15.517 1.00 34.70 331 MET B N 1
ATOM 6083 C CA . MET B 1 323 ? -9.817 -14.931 -14.247 1.00 36.44 331 MET B CA 1
ATOM 6084 C C . MET B 1 323 ? -10.564 -16.257 -14.335 1.00 39.72 331 MET B C 1
ATOM 6085 O O . MET B 1 323 ? -10.203 -17.213 -13.636 1.00 41.46 331 MET B O 1
ATOM 6090 N N . LEU B 1 324 ? -11.592 -16.338 -15.187 1.00 26.74 332 LEU B N 1
ATOM 6091 C CA . LEU B 1 324 ? -12.214 -17.627 -15.469 1.00 29.32 332 LEU B CA 1
ATOM 6092 C C . LEU B 1 324 ? -11.203 -18.589 -16.071 1.00 35.31 332 LEU B C 1
ATOM 6093 O O . LEU B 1 324 ? -11.151 -19.763 -15.688 1.00 37.93 332 LEU B O 1
ATOM 6098 N N . ASN B 1 325 ? -10.395 -18.107 -17.029 1.00 34.77 333 ASN B N 1
ATOM 6099 C CA . ASN B 1 325 ? -9.314 -18.928 -17.576 1.00 39.20 333 ASN B CA 1
ATOM 6100 C C . ASN B 1 325 ? -8.418 -19.418 -16.454 1.00 43.33 333 ASN B C 1
ATOM 6101 O O . ASN B 1 325 ? -8.052 -20.601 -16.386 1.00 45.57 333 ASN B O 1
ATOM 6106 N N . ARG B 1 326 ? -8.090 -18.510 -15.539 1.00 36.25 334 ARG B N 1
ATOM 6107 C CA . ARG B 1 326 ? -7.276 -18.869 -14.391 1.00 42.28 334 ARG B CA 1
ATOM 6108 C C . ARG B 1 326 ? -7.943 -19.958 -13.556 1.00 35.59 334 ARG B C 1
ATOM 6109 O O . ARG B 1 326 ? -7.278 -20.904 -13.122 1.00 36.95 334 ARG B O 1
ATOM 6117 N N . CYS B 1 327 ? -9.259 -19.853 -13.341 1.00 32.73 335 CYS B N 1
ATOM 6118 C CA . CYS B 1 327 ? -9.974 -20.879 -12.579 1.00 32.15 335 CYS B CA 1
ATOM 6119 C C . CYS B 1 327 ? -9.922 -22.238 -13.264 1.00 35.01 335 CYS B C 1
ATOM 6120 O O . CYS B 1 327 ? -9.716 -23.263 -12.604 1.00 41.46 335 CYS B O 1
ATOM 6123 N N . VAL B 1 328 ? -10.151 -22.270 -14.579 1.00 41.22 336 VAL B N 1
ATOM 6124 C CA . VAL B 1 328 ? -10.103 -23.531 -15.316 1.00 42.24 336 VAL B CA 1
ATOM 6125 C C . VAL B 1 328 ? -8.728 -24.166 -15.189 1.00 44.52 336 VAL B C 1
ATOM 6126 O O . VAL B 1 328 ? -8.605 -25.394 -15.080 1.00 43.57 336 VAL B O 1
ATOM 6130 N N . GLU B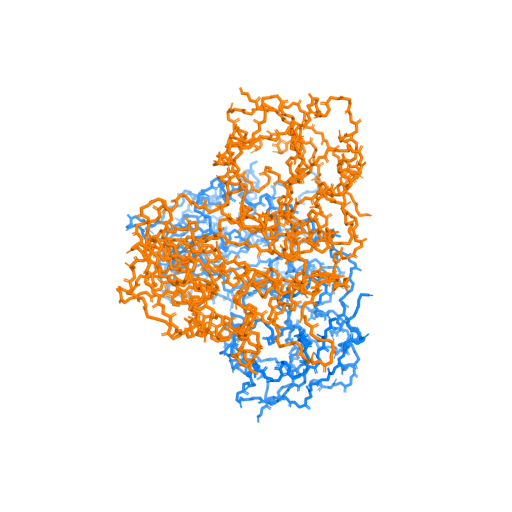 1 329 ? -7.673 -23.353 -15.160 1.00 42.73 337 GLU B N 1
ATOM 6131 C CA . GLU B 1 329 ? -6.352 -23.959 -15.117 1.00 48.34 337 GLU B CA 1
ATOM 6132 C C . GLU B 1 329 ? -5.953 -24.338 -13.692 1.00 45.29 337 GLU B C 1
ATOM 6133 O O . GLU B 1 329 ? -5.313 -25.371 -13.485 1.00 45.63 337 GLU B O 1
ATOM 6139 N N . ALA B 1 330 ? -6.368 -23.559 -12.687 1.00 44.11 338 ALA B N 1
ATOM 6140 C CA . ALA B 1 330 ? -6.025 -23.904 -11.309 1.00 43.56 338 ALA B CA 1
ATOM 6141 C C . ALA B 1 330 ? -6.838 -25.089 -10.794 1.00 41.87 338 ALA B C 1
ATOM 6142 O O . ALA B 1 330 ? -6.343 -25.849 -9.960 1.00 39.91 338 ALA B O 1
ATOM 6144 N N . LYS B 1 331 ? -8.075 -25.253 -11.272 1.00 39.96 339 LYS B N 1
ATOM 6145 C CA . LYS B 1 331 ? -8.978 -26.336 -10.863 1.00 41.40 339 LYS B CA 1
ATOM 6146 C C . LYS B 1 331 ? -9.171 -26.403 -9.347 1.00 39.83 339 LYS B C 1
ATOM 6147 O O . LYS B 1 331 ? -9.355 -27.479 -8.786 1.00 38.05 339 LYS B O 1
ATOM 6153 N N . ASP B 1 332 ? -9.163 -25.254 -8.672 1.00 42.37 340 ASP B N 1
ATOM 6154 C CA . ASP B 1 332 ? -9.448 -25.189 -7.238 1.00 39.44 340 ASP B CA 1
ATOM 6155 C C . ASP B 1 332 ? -10.914 -24.814 -7.053 1.00 39.88 340 ASP B C 1
ATOM 6156 O O . ASP B 1 332 ? -11.283 -23.648 -7.207 1.00 33.40 340 ASP B O 1
ATOM 6161 N N . ARG B 1 333 ? -11.739 -25.785 -6.654 1.00 34.40 341 ARG B N 1
ATOM 6162 C CA . ARG B 1 333 ? -13.172 -25.535 -6.545 1.00 37.46 341 ARG B CA 1
ATOM 6163 C C . ARG B 1 333 ? -13.531 -24.532 -5.451 1.00 35.67 341 ARG B C 1
ATOM 6164 O O . ARG B 1 333 ? -14.677 -24.079 -5.408 1.00 39.40 341 ARG B O 1
ATOM 6172 N N . ARG B 1 334 ? -12.589 -24.163 -4.581 1.00 34.28 342 ARG B N 1
ATOM 6173 C CA . ARG B 1 334 ? -12.874 -23.157 -3.564 1.00 36.42 342 ARG B CA 1
ATOM 6174 C C . ARG B 1 334 ? -12.981 -21.742 -4.134 1.00 39.08 342 ARG B C 1
ATOM 6175 O O . ARG B 1 334 ? -13.510 -20.860 -3.451 1.00 38.61 342 ARG B O 1
ATOM 6183 N N . VAL B 1 335 ? -12.506 -21.498 -5.357 1.00 33.38 343 VAL B N 1
ATOM 6184 C CA . VAL B 1 335 ? -12.501 -20.162 -5.949 1.00 29.79 343 VAL B CA 1
ATOM 6185 C C . VAL B 1 335 ? -13.560 -20.086 -7.044 1.00 34.88 343 VAL B C 1
ATOM 6186 O O . VAL B 1 335 ? -13.555 -20.890 -7.986 1.00 37.25 343 VAL B O 1
ATOM 6190 N N . GLN B 1 336 ? -14.435 -19.093 -6.943 1.00 31.93 344 GLN B N 1
ATOM 6191 C CA . GLN B 1 336 ? -15.395 -18.775 -7.989 1.00 30.92 344 GLN B CA 1
ATOM 6192 C C . GLN B 1 336 ? -15.375 -17.275 -8.256 1.00 33.49 344 GLN B C 1
ATOM 6193 O O . GLN B 1 336 ? -15.195 -16.468 -7.335 1.00 29.20 344 GLN B O 1
ATOM 6199 N N . TYR B 1 337 ? -15.555 -16.913 -9.519 1.00 27.33 345 TYR B N 1
ATOM 6200 C CA . TYR B 1 337 ? -15.563 -15.530 -9.952 1.00 32.44 345 TYR B CA 1
ATOM 6201 C C . TYR B 1 337 ? -16.950 -15.142 -10.443 1.00 32.78 345 TYR B C 1
ATOM 6202 O O . TYR B 1 337 ? -17.715 -15.981 -10.921 1.00 35.24 345 TYR B O 1
ATOM 6211 N N . GLY B 1 338 ? -17.269 -13.864 -10.301 1.00 30.33 346 GLY B N 1
ATOM 6212 C CA . GLY B 1 338 ? -18.455 -13.309 -10.921 1.00 30.71 346 GLY B CA 1
ATOM 6213 C C . GLY B 1 338 ? -18.117 -11.976 -11.551 1.00 30.71 346 GLY B C 1
ATOM 6214 O O . GLY B 1 338 ? -17.161 -11.307 -11.156 1.00 31.51 346 GLY B O 1
ATOM 6215 N N . TRP B 1 339 ? -18.901 -11.605 -12.557 1.00 27.55 347 TRP B N 1
ATOM 6216 C CA . TRP B 1 339 ? -18.903 -10.244 -13.066 1.00 25.60 347 TRP B CA 1
ATOM 6217 C C . TRP B 1 339 ? -20.129 -9.509 -12.536 1.00 27.95 347 TRP B C 1
ATOM 6218 O O . TRP B 1 339 ? -21.220 -10.084 -12.433 1.00 26.68 347 TRP B O 1
ATOM 6229 N N . ASN B 1 340 ? -19.920 -8.248 -12.166 1.00 27.32 348 ASN B N 1
ATOM 6230 C CA . ASN B 1 340 ? -20.975 -7.286 -11.881 1.00 28.33 348 ASN B CA 1
ATOM 6231 C C . ASN B 1 340 ? -20.491 -5.941 -12.405 1.00 32.60 348 ASN B C 1
ATOM 6232 O O . ASN B 1 340 ? -19.283 -5.709 -12.498 1.00 32.75 348 ASN B O 1
ATOM 6237 N N . ALA B 1 341 ? -21.433 -5.058 -12.762 1.00 30.17 349 ALA B N 1
ATOM 6238 C CA . ALA B 1 341 ? -21.029 -3.731 -13.216 1.00 31.26 349 ALA B CA 1
ATOM 6239 C C . ALA B 1 341 ? -20.285 -2.973 -12.121 1.00 32.82 349 ALA B C 1
ATOM 6240 O O . ALA B 1 341 ? -19.363 -2.203 -12.412 1.00 30.14 349 ALA B O 1
ATOM 6242 N N . ASP B 1 342 ? -20.645 -3.190 -10.861 1.00 28.55 350 ASP B N 1
ATOM 6243 C CA . ASP B 1 342 ? -20.031 -2.447 -9.770 1.00 30.61 350 ASP B CA 1
ATOM 6244 C C . ASP B 1 342 ? -20.330 -3.179 -8.473 1.00 31.60 350 ASP B C 1
ATOM 6245 O O . ASP B 1 342 ? -21.077 -4.163 -8.452 1.00 27.49 350 ASP B O 1
ATOM 6250 N N . LEU B 1 343 ? -19.740 -2.672 -7.382 1.00 29.86 351 LEU B N 1
ATOM 6251 C CA . LEU B 1 343 ? -19.910 -3.288 -6.073 1.00 27.21 351 LEU B CA 1
ATOM 6252 C C . LEU B 1 343 ? -21.380 -3.365 -5.688 1.00 31.36 351 LEU B C 1
ATOM 6253 O O . LEU B 1 343 ? -21.834 -4.377 -5.139 1.00 29.00 351 LEU B O 1
ATOM 6258 N N . GLN B 1 344 ? -22.138 -2.309 -5.984 1.00 29.82 352 GLN B N 1
ATOM 6259 C CA . GLN B 1 344 ? -23.552 -2.257 -5.626 1.00 29.47 352 GLN B CA 1
ATOM 6260 C C . GLN B 1 344 ? -24.339 -3.378 -6.296 1.00 34.17 352 GLN B C 1
ATOM 6261 O O . GLN B 1 344 ? -25.239 -3.963 -5.680 1.00 35.63 352 GLN B O 1
ATOM 6267 N N . SER B 1 345 ? -24.033 -3.673 -7.567 1.00 32.51 353 SER B N 1
ATOM 6268 C CA . SER B 1 345 ? -24.703 -4.771 -8.256 1.00 29.77 353 SER B CA 1
ATOM 6269 C C . SER B 1 345 ? -24.429 -6.106 -7.577 1.00 30.78 353 SER B C 1
ATOM 6270 O O . SER B 1 345 ? -25.329 -6.943 -7.451 1.00 35.14 353 SER B O 1
ATOM 6273 N N . SER B 1 346 ? -23.184 -6.335 -7.163 1.00 26.28 354 SER B N 1
ATOM 6274 C CA . SER B 1 346 ? -22.851 -7.572 -6.466 1.00 25.90 354 SER B CA 1
ATOM 6275 C C . SER B 1 346 ? -23.568 -7.654 -5.125 1.00 31.62 354 SER B C 1
ATOM 6276 O O . SER B 1 346 ? -24.080 -8.714 -4.748 1.00 32.28 354 SER B O 1
ATOM 6279 N N . ILE B 1 347 ? -23.623 -6.537 -4.399 1.00 28.28 355 ILE B N 1
ATOM 6280 C CA . ILE B 1 347 ? -24.344 -6.497 -3.130 1.00 31.36 355 ILE B CA 1
ATOM 6281 C C . ILE B 1 347 ? -25.828 -6.775 -3.348 1.00 34.93 355 ILE B C 1
ATOM 6282 O O . ILE B 1 347 ? -26.471 -7.441 -2.530 1.00 33.75 355 ILE B O 1
ATOM 6287 N N . ASN B 1 348 ? -26.405 -6.242 -4.435 1.00 33.47 356 ASN B N 1
ATOM 6288 C CA . ASN B 1 348 ? -27.827 -6.463 -4.698 1.00 36.37 356 ASN B CA 1
ATOM 6289 C C . ASN B 1 348 ? -28.138 -7.950 -4.854 1.00 35.38 356 ASN B C 1
ATOM 6290 O O . ASN B 1 348 ? -29.157 -8.437 -4.356 1.00 39.77 356 ASN B O 1
ATOM 6295 N N . ASP B 1 349 ? -27.273 -8.682 -5.547 1.00 30.39 357 ASP B N 1
ATOM 6296 C CA . ASP B 1 349 ? -27.519 -10.101 -5.783 1.00 32.87 357 ASP B CA 1
ATOM 6297 C C . ASP B 1 349 ? -27.360 -10.925 -4.498 1.00 31.08 357 ASP B C 1
ATOM 6298 O O . ASP B 1 349 ? -28.274 -11.662 -4.109 1.00 34.25 357 ASP B O 1
ATOM 6303 N N . TRP B 1 350 ? -26.214 -10.810 -3.817 1.00 29.59 358 TRP B N 1
ATOM 6304 C CA . TRP B 1 350 ? -26.000 -11.615 -2.611 1.00 32.95 358 TRP B CA 1
ATOM 6305 C C . TRP B 1 350 ? -26.935 -11.214 -1.473 1.00 34.82 358 TRP B C 1
ATOM 6306 O O . TRP B 1 350 ? -27.322 -12.066 -0.663 1.00 35.67 358 TRP B O 1
ATOM 6317 N N . GLY B 1 351 ? -27.308 -9.935 -1.391 1.00 31.62 359 GLY B N 1
ATOM 6318 C CA . GLY B 1 351 ? -28.272 -9.531 -0.385 1.00 33.58 359 GLY B CA 1
ATOM 6319 C C . GLY B 1 351 ? -29.608 -10.220 -0.570 1.00 38.45 359 GLY B C 1
ATOM 6320 O O . GLY B 1 351 ? -30.242 -10.641 0.401 1.00 38.86 359 GLY B O 1
ATOM 6321 N N . LEU B 1 352 ? -30.048 -10.352 -1.821 1.00 36.90 360 LEU B N 1
ATOM 6322 C CA . LEU B 1 352 ? -31.286 -11.066 -2.109 1.00 43.76 360 LEU B CA 1
ATOM 6323 C C . LEU B 1 352 ? -31.203 -12.525 -1.691 1.00 45.38 360 LEU B C 1
ATOM 6324 O O . LEU B 1 352 ? -32.208 -13.109 -1.270 1.00 48.67 360 LEU B O 1
ATOM 6329 N N . LYS B 1 353 ? -30.029 -13.136 -1.823 1.00 39.20 361 LYS B N 1
ATOM 6330 C CA . LYS B 1 353 ? -29.831 -14.519 -1.408 1.00 43.21 361 LYS B CA 1
ATOM 6331 C C . LYS B 1 353 ? -29.562 -14.660 0.087 1.00 46.18 361 LYS B C 1
ATOM 6332 O O . LYS B 1 353 ? -29.412 -15.793 0.565 1.00 51.04 361 LYS B O 1
ATOM 6338 N N . LYS B 1 354 ? -29.516 -13.542 0.823 1.00 40.61 362 LYS B N 1
ATOM 6339 C CA . LYS B 1 354 ? -29.238 -13.524 2.263 1.00 45.72 362 LYS B CA 1
ATOM 6340 C C . LYS B 1 354 ? -27.908 -14.195 2.587 1.00 43.93 362 LYS B C 1
ATOM 6341 O O . LYS B 1 354 ? -27.748 -14.822 3.633 1.00 44.85 362 LYS B O 1
ATOM 6347 N N . ALA B 1 355 ? -26.950 -14.078 1.679 1.00 40.59 363 ALA B N 1
ATOM 6348 C CA . ALA B 1 355 ? -25.619 -14.607 1.899 1.00 41.62 363 ALA B CA 1
ATOM 6349 C C . ALA B 1 355 ? -24.828 -13.702 2.840 1.00 44.26 363 ALA B C 1
ATOM 6350 O O . ALA B 1 355 ? -25.099 -12.506 2.971 1.00 43.82 363 ALA B O 1
ATOM 6352 N N . ARG B 1 356 ? -23.827 -14.289 3.491 1.00 34.62 364 ARG B N 1
ATOM 6353 C CA . ARG B 1 356 ? -22.931 -13.542 4.355 1.00 33.36 364 ARG B CA 1
ATOM 6354 C C . ARG B 1 356 ? -21.498 -13.967 4.093 1.00 30.88 364 ARG B C 1
ATOM 6355 O O . ARG B 1 356 ? -21.200 -15.160 4.001 1.00 31.75 364 ARG B O 1
ATOM 6363 N N . PHE B 1 357 ? -20.610 -12.993 4.017 1.00 27.64 365 PHE B N 1
ATOM 6364 C CA . PHE B 1 357 ? -19.191 -13.250 3.860 1.00 31.91 365 PHE B CA 1
ATOM 6365 C C . PHE B 1 357 ? -18.442 -12.873 5.138 1.00 31.30 365 PHE B C 1
ATOM 6366 O O . PHE B 1 357 ? -18.836 -11.955 5.861 1.00 35.45 365 PHE B O 1
ATOM 6374 N N . GLY B 1 358 ? -17.360 -13.596 5.414 1.00 28.97 366 GLY B N 1
ATOM 6375 C CA . GLY B 1 358 ? -16.623 -13.489 6.656 1.00 30.53 366 GLY B CA 1
ATOM 6376 C C . GLY B 1 358 ? -15.434 -12.557 6.633 1.00 36.96 366 GLY B C 1
ATOM 6377 O O . GLY B 1 358 ? -14.728 -12.424 7.641 1.00 45.92 366 GLY B O 1
ATOM 6378 N N . GLY B 1 359 ? -15.189 -11.912 5.503 1.00 33.33 367 GLY B N 1
ATOM 6379 C CA . GLY B 1 359 ? -14.154 -10.899 5.396 1.00 34.35 367 GLY B CA 1
ATOM 6380 C C . GLY B 1 359 ? -14.096 -10.430 3.963 1.00 35.96 367 GLY B C 1
ATOM 6381 O O . GLY B 1 359 ? -14.683 -11.041 3.065 1.00 30.17 367 GLY B O 1
ATOM 6382 N N . VAL B 1 360 ? -13.387 -9.319 3.763 1.00 30.86 368 VAL B N 1
ATOM 6383 C CA . VAL B 1 360 ? -13.241 -8.687 2.462 1.00 30.52 368 VAL B CA 1
ATOM 6384 C C . VAL B 1 360 ? -11.765 -8.451 2.193 1.00 35.54 368 VAL B C 1
ATOM 6385 O O . VAL B 1 360 ? -11.068 -7.841 3.015 1.00 34.38 368 VAL B O 1
ATOM 6389 N N . ILE B 1 361 ? -11.305 -8.891 1.027 1.00 30.31 369 ILE B N 1
ATOM 6390 C CA . ILE B 1 361 ? -9.990 -8.546 0.507 1.00 35.76 369 ILE B CA 1
ATOM 6391 C C . ILE B 1 361 ? -10.205 -7.857 -0.829 1.00 31.16 369 ILE B C 1
ATOM 6392 O O . ILE B 1 361 ? -10.754 -8.457 -1.760 1.00 29.59 369 ILE B O 1
ATOM 6397 N N . ALA B 1 362 ? -9.789 -6.602 -0.930 1.00 26.47 370 ALA B N 1
ATOM 6398 C CA . ALA B 1 362 ? -10.064 -5.857 -2.146 1.00 28.64 370 ALA B CA 1
ATOM 6399 C C . ALA B 1 362 ? -8.857 -5.034 -2.549 1.00 30.65 370 ALA B C 1
ATOM 6400 O O . ALA B 1 362 ? -7.964 -4.754 -1.748 1.00 32.59 370 ALA B O 1
ATOM 6402 N N . THR B 1 363 ? -8.830 -4.685 -3.826 1.00 35.45 371 THR B N 1
ATOM 6403 C CA . THR B 1 363 ? -8.029 -3.580 -4.321 1.00 40.71 371 THR B CA 1
ATOM 6404 C C . THR B 1 363 ? -8.979 -2.476 -4.758 1.00 37.57 371 THR B C 1
ATOM 6405 O O . THR B 1 363 ? -10.030 -2.757 -5.346 1.00 31.77 371 THR B O 1
ATOM 6409 N N . GLU B 1 364 ? -8.644 -1.229 -4.408 1.00 31.24 372 GLU B N 1
ATOM 6410 C CA . GLU B 1 364 ? -9.316 -0.057 -4.961 1.00 34.27 372 GLU B CA 1
ATOM 6411 C C . GLU B 1 364 ? -10.795 -0.013 -4.582 1.00 34.81 372 GLU B C 1
ATOM 6412 O O . GLU B 1 364 ? -11.626 0.483 -5.343 1.00 35.64 372 GLU B O 1
ATOM 6418 N N . LEU B 1 365 ? -11.134 -0.550 -3.407 1.00 31.69 373 LEU B N 1
ATOM 6419 C CA . LEU B 1 365 ? -12.508 -0.475 -2.917 1.00 35.67 373 LEU B CA 1
ATOM 6420 C C . LEU B 1 365 ? -12.963 0.974 -2.763 1.00 34.60 373 LEU B C 1
ATOM 6421 O O . LEU B 1 365 ? -14.070 1.340 -3.180 1.00 34.57 373 LEU B O 1
ATOM 6426 N N . PHE B 1 366 ? -12.125 1.816 -2.149 1.00 34.08 374 PHE B N 1
ATOM 6427 C CA . PHE B 1 366 ? -12.475 3.230 -2.036 1.00 33.78 374 PHE B CA 1
ATOM 6428 C C . PHE B 1 366 ? -12.308 3.949 -3.366 1.00 36.67 374 PHE B C 1
ATOM 6429 O O . PHE B 1 366 ? -13.109 4.827 -3.704 1.00 41.60 374 PHE B O 1
ATOM 6437 N N . MET B 1 367 ? -11.265 3.601 -4.122 1.00 38.60 375 MET B N 1
ATOM 6438 C CA . MET B 1 367 ? -10.992 4.285 -5.384 1.00 39.30 375 MET B CA 1
ATOM 6439 C C . MET B 1 367 ? -12.178 4.208 -6.338 1.00 40.89 375 MET B C 1
ATOM 6440 O O . MET B 1 367 ? -12.439 5.159 -7.081 1.00 38.51 375 MET B O 1
ATOM 6445 N N . ALA B 1 368 ? -12.914 3.094 -6.322 1.00 38.24 376 ALA B N 1
ATOM 6446 C CA . ALA B 1 368 ? -13.922 2.804 -7.334 1.00 39.13 376 ALA B CA 1
ATOM 6447 C C . ALA B 1 368 ? -15.359 2.968 -6.854 1.00 38.12 376 ALA B C 1
ATOM 6448 O O . ALA B 1 368 ? -16.281 2.806 -7.654 1.00 43.99 376 ALA B O 1
ATOM 6450 N N . ASN B 1 369 ? -15.593 3.286 -5.591 1.00 32.23 377 ASN B N 1
ATOM 6451 C CA . ASN B 1 369 ? -16.961 3.281 -5.092 1.00 43.83 377 ASN B CA 1
ATOM 6452 C C . ASN B 1 369 ? -17.218 4.477 -4.194 1.00 45.52 377 ASN B C 1
ATOM 6453 O O . ASN B 1 369 ? -16.329 4.943 -3.476 1.00 49.45 377 ASN B O 1
ATOM 6458 N N . SER B 1 370 ? -18.459 4.956 -4.238 1.00 46.40 378 SER B N 1
ATOM 6459 C CA . SER B 1 370 ? -18.941 6.017 -3.372 1.00 44.10 378 SER B CA 1
ATOM 6460 C C . SER B 1 370 ? -19.212 5.470 -1.979 1.00 43.54 378 SER B C 1
ATOM 6461 O O . SER B 1 370 ? -19.284 4.255 -1.759 1.00 39.46 378 SER B O 1
ATOM 6464 N N . ASP B 1 371 ? -19.390 6.384 -1.022 1.00 43.69 379 ASP B N 1
ATOM 6465 C CA . ASP B 1 371 ? -19.705 5.930 0.325 1.00 48.42 379 ASP B CA 1
ATOM 6466 C C . ASP B 1 371 ? -21.076 5.271 0.388 1.00 48.45 379 ASP B C 1
ATOM 6467 O O . ASP B 1 371 ? -21.300 4.425 1.259 1.00 50.03 379 ASP B O 1
ATOM 6472 N N . THR B 1 372 ? -21.982 5.613 -0.532 1.00 43.05 380 THR B N 1
ATOM 6473 C CA . THR B 1 372 ? -23.272 4.930 -0.601 1.00 41.60 380 THR B CA 1
ATOM 6474 C C . THR B 1 372 ? -23.101 3.444 -0.909 1.00 43.49 380 THR B C 1
ATOM 6475 O O . THR B 1 372 ? -23.741 2.588 -0.283 1.00 43.72 380 THR B O 1
ATOM 6479 N N . SER B 1 373 ? -22.241 3.112 -1.874 1.00 45.81 381 SER B N 1
ATOM 6480 C CA . SER B 1 373 ? -22.015 1.704 -2.182 1.00 45.95 381 SER B CA 1
ATOM 6481 C C . SER B 1 373 ? -21.293 1.007 -1.041 1.00 37.14 381 SER B C 1
ATOM 6482 O O . SER B 1 373 ? -21.618 -0.140 -0.695 1.00 37.53 381 SER B O 1
ATOM 6485 N N . LEU B 1 374 ? -20.316 1.686 -0.433 1.00 34.58 382 LEU B N 1
ATOM 6486 C CA . LEU B 1 374 ? -19.586 1.081 0.682 1.00 35.61 382 LEU B CA 1
ATOM 6487 C C . LEU B 1 374 ? -20.494 0.842 1.882 1.00 33.75 382 LEU B C 1
ATOM 6488 O O . LEU B 1 374 ? -20.379 -0.185 2.558 1.00 36.51 382 LEU B O 1
ATOM 6493 N N . MET B 1 375 ? -21.411 1.770 2.159 1.00 36.30 383 MET B N 1
ATOM 6494 C CA . MET B 1 375 ? -22.316 1.573 3.289 1.00 38.33 383 MET B CA 1
ATOM 6495 C C . MET B 1 375 ? -23.118 0.284 3.131 1.00 41.34 383 MET B C 1
ATOM 6496 O O . MET B 1 375 ? -23.363 -0.431 4.112 1.00 40.43 383 MET B O 1
ATOM 6501 N N . ALA B 1 376 ? -23.503 -0.043 1.894 1.00 36.04 384 ALA B N 1
ATOM 6502 C CA . ALA B 1 376 ? -24.347 -1.195 1.616 1.00 33.35 384 ALA B CA 1
ATOM 6503 C C . ALA B 1 376 ? -23.632 -2.527 1.819 1.00 35.11 384 ALA B C 1
ATOM 6504 O O . ALA B 1 376 ? -24.298 -3.568 1.786 1.00 35.78 384 ALA B O 1
ATOM 6506 N N . LEU B 1 377 ? -22.306 -2.531 2.008 1.00 36.97 385 LEU B N 1
ATOM 6507 C CA . LEU B 1 377 ? -21.620 -3.773 2.366 1.00 38.83 385 LEU B CA 1
ATOM 6508 C C . LEU B 1 377 ? -22.218 -4.415 3.609 1.00 42.68 385 LEU B C 1
ATOM 6509 O O . LEU B 1 377 ? -22.085 -5.628 3.802 1.00 41.47 385 LEU B O 1
ATOM 6514 N N . LYS B 1 378 ? -22.854 -3.621 4.474 1.00 42.32 386 LYS B N 1
ATOM 6515 C CA . LYS B 1 378 ? -23.500 -4.173 5.657 1.00 43.36 386 LYS B CA 1
ATOM 6516 C C . LYS B 1 378 ? -24.516 -5.244 5.310 1.00 39.01 386 LYS B C 1
ATOM 6517 O O . LYS B 1 378 ? -24.880 -6.045 6.177 1.00 41.02 386 LYS B O 1
ATOM 6523 N N . GLU B 1 379 ? -24.994 -5.272 4.071 1.00 33.53 387 GLU B N 1
ATOM 6524 C CA . GLU B 1 379 ? -26.037 -6.225 3.727 1.00 43.92 387 GLU B CA 1
ATOM 6525 C C . GLU B 1 379 ? -25.494 -7.632 3.508 1.00 37.74 387 GLU B C 1
ATOM 6526 O O . GLU B 1 379 ? -26.248 -8.599 3.629 1.00 42.88 387 GLU B O 1
ATOM 6532 N N . ILE B 1 380 ? -24.210 -7.777 3.182 1.00 29.79 388 ILE B N 1
ATOM 6533 C CA . ILE B 1 380 ? -23.647 -9.078 2.842 1.00 33.34 388 ILE B CA 1
ATOM 6534 C C . ILE B 1 380 ? -22.461 -9.463 3.712 1.00 35.00 388 ILE B C 1
ATOM 6535 O O . ILE B 1 380 ? -21.880 -10.521 3.494 1.00 37.86 388 ILE B O 1
ATOM 6540 N N . LEU B 1 381 ? -22.081 -8.651 4.695 1.00 32.41 389 LEU B N 1
ATOM 6541 C CA . LEU B 1 381 ? -20.945 -8.995 5.543 1.00 34.07 389 LEU B CA 1
ATOM 6542 C C . LEU B 1 381 ? -21.426 -9.487 6.897 1.00 38.02 389 LEU B C 1
ATOM 6543 O O . LEU B 1 381 ? -22.411 -8.981 7.441 1.00 39.21 389 LEU B O 1
ATOM 6548 N N . ASP B 1 382 ? -20.739 -10.496 7.424 1.00 38.69 390 ASP B N 1
ATOM 6549 C CA . ASP B 1 382 ? -20.975 -10.927 8.797 1.00 38.80 390 ASP B CA 1
ATOM 6550 C C . ASP B 1 382 ? -20.518 -9.845 9.779 1.00 43.03 390 ASP B C 1
ATOM 6551 O O . ASP B 1 382 ? -19.566 -9.103 9.524 1.00 37.82 390 ASP B O 1
ATOM 6556 N N . ASP B 1 383 ? -21.224 -9.744 10.902 1.00 45.51 391 ASP B N 1
ATOM 6557 C CA . ASP B 1 383 ? -20.799 -8.849 11.970 1.00 49.16 391 ASP B CA 1
ATOM 6558 C C . ASP B 1 383 ? -19.326 -9.081 12.286 1.00 47.84 391 ASP B C 1
ATOM 6559 O O . ASP B 1 383 ? -18.868 -10.224 12.365 1.00 54.91 391 ASP B O 1
ATOM 6564 N N . ASN B 1 384 ? -18.582 -7.990 12.430 1.00 41.92 392 ASN B N 1
ATOM 6565 C CA . ASN B 1 384 ? -17.168 -7.988 12.798 1.00 48.07 392 ASN B CA 1
ATOM 6566 C C . ASN B 1 384 ? -16.254 -8.479 11.687 1.00 43.12 392 ASN B C 1
ATOM 6567 O O . ASN B 1 384 ? -15.062 -8.682 11.931 1.00 41.70 392 ASN B O 1
ATOM 6572 N N . ALA B 1 385 ? -16.767 -8.672 10.474 1.00 37.65 393 ALA B N 1
ATOM 6573 C CA . ALA B 1 385 ? -15.893 -8.996 9.355 1.00 36.91 393 ALA B CA 1
ATOM 6574 C C . ALA B 1 385 ? -14.870 -7.883 9.141 1.00 44.08 393 ALA B C 1
ATOM 6575 O O . ALA B 1 385 ? -15.208 -6.692 9.152 1.00 38.27 393 ALA B O 1
ATOM 6577 N N . ASN B 1 386 ? -13.611 -8.269 8.949 1.00 43.22 394 ASN B N 1
ATOM 6578 C CA . ASN B 1 386 ? -12.611 -7.283 8.567 1.00 38.08 394 ASN B CA 1
ATOM 6579 C C . ASN B 1 386 ? -12.711 -6.956 7.081 1.00 39.40 394 ASN B C 1
ATOM 6580 O O . ASN B 1 386 ? -13.076 -7.800 6.258 1.00 36.34 394 ASN B O 1
ATOM 6585 N N . ILE B 1 387 ? -12.360 -5.713 6.746 1.00 34.81 395 ILE B N 1
ATOM 6586 C CA . ILE B 1 387 ? -12.288 -5.220 5.378 1.00 33.21 395 ILE B CA 1
ATOM 6587 C C . ILE B 1 387 ? -10.868 -4.718 5.165 1.00 36.12 395 ILE B C 1
ATOM 6588 O O . ILE B 1 387 ? -10.403 -3.828 5.887 1.00 35.14 395 ILE B O 1
ATOM 6593 N N . PHE B 1 388 ? -10.166 -5.321 4.215 1.00 32.82 396 PHE B N 1
ATOM 6594 C CA . PHE B 1 388 ? -8.792 -4.964 3.889 1.00 35.49 396 PHE B CA 1
ATOM 6595 C C . PHE B 1 388 ? -8.754 -4.539 2.431 1.00 35.30 396 PHE B C 1
ATOM 6596 O O . PHE B 1 388 ? -9.197 -5.289 1.555 1.00 36.23 396 PHE B O 1
ATOM 6604 N N . THR B 1 389 ? -8.251 -3.339 2.159 1.00 33.31 397 THR B N 1
ATOM 6605 C CA . THR B 1 389 ? -8.199 -2.895 0.778 1.00 34.10 397 THR B CA 1
ATOM 6606 C C . THR B 1 389 ? -6.885 -2.185 0.497 1.00 36.73 397 THR B C 1
ATOM 6607 O O . THR B 1 389 ? -6.405 -1.396 1.315 1.00 34.29 397 THR B O 1
ATOM 6611 N N . ILE B 1 390 ? -6.303 -2.506 -0.659 1.00 32.76 398 ILE B N 1
ATOM 6612 C CA . ILE B 1 390 ? -5.097 -1.863 -1.166 1.00 32.02 398 ILE B CA 1
ATOM 6613 C C . ILE B 1 390 ? -5.530 -0.693 -2.042 1.00 34.72 398 ILE B C 1
ATOM 6614 O O . ILE B 1 390 ? -6.261 -0.885 -3.017 1.00 31.59 398 ILE B O 1
ATOM 6619 N N . GLU B 1 391 ? -5.080 0.515 -1.708 1.00 39.62 399 GLU B N 1
ATOM 6620 C CA . GLU B 1 391 ? -5.588 1.714 -2.352 1.00 36.73 399 GLU B CA 1
ATOM 6621 C C . GLU B 1 391 ? -4.462 2.524 -2.976 1.00 37.28 399 GLU B C 1
ATOM 6622 O O . GLU B 1 391 ? -3.436 2.762 -2.321 1.00 37.53 399 GLU B O 1
ATOM 6628 N N . PRO B 1 392 ? -4.619 2.986 -4.213 1.00 35.53 400 PRO B N 1
ATOM 6629 C CA . PRO B 1 392 ? -3.692 3.984 -4.745 1.00 35.42 400 PRO B CA 1
ATOM 6630 C C . PRO B 1 392 ? -4.066 5.353 -4.207 1.00 38.05 400 PRO B C 1
ATOM 6631 O O . 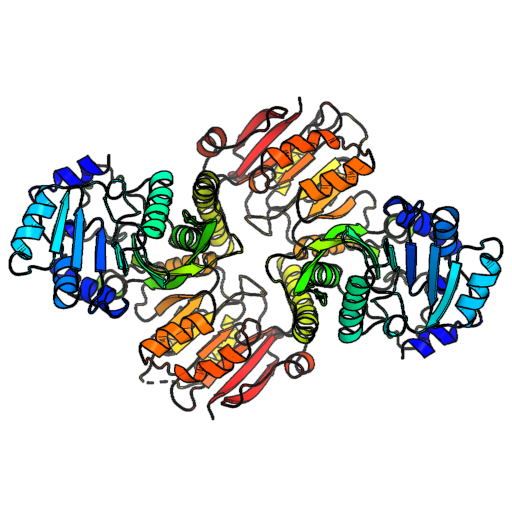PRO B 1 392 ? -5.238 5.662 -3.976 1.00 38.25 400 PRO B O 1
ATOM 6635 N N . ALA B 1 393 ? -3.050 6.173 -3.975 1.00 37.56 401 ALA B N 1
ATOM 6636 C CA . ALA B 1 393 ? -3.280 7.483 -3.391 1.00 36.56 401 ALA B CA 1
ATOM 6637 C C . ALA B 1 393 ? -2.157 8.403 -3.819 1.00 39.06 401 ALA B C 1
ATOM 6638 O O . ALA B 1 393 ? -1.117 7.957 -4.307 1.00 42.53 401 ALA B O 1
ATOM 6640 N N . LEU B 1 394 ? -2.386 9.708 -3.629 1.00 42.81 402 LEU B N 1
ATOM 6641 C CA . LEU B 1 394 ? -1.328 10.689 -3.842 1.00 47.29 402 LEU B CA 1
ATOM 6642 C C . LEU B 1 394 ? -0.314 10.637 -2.711 1.00 50.47 402 LEU B C 1
ATOM 6643 O O . LEU B 1 394 ? 0.891 10.814 -2.932 1.00 57.83 402 LEU B O 1
ATOM 6648 N N . SER B 1 395 ? -0.790 10.388 -1.498 1.00 43.03 403 SER B N 1
ATOM 6649 C CA . SER B 1 395 ? 0.029 10.296 -0.299 1.00 47.54 403 SER B CA 1
ATOM 6650 C C . SER B 1 395 ? -0.885 9.834 0.816 1.00 47.86 403 SER B C 1
ATOM 6651 O O . SER B 1 395 ? -2.112 9.911 0.702 1.00 43.44 403 SER B O 1
ATOM 6654 N N . ILE B 1 396 ? -0.280 9.350 1.897 1.00 51.43 404 ILE B N 1
ATOM 6655 C CA . ILE B 1 396 ? -1.099 8.893 3.008 1.00 46.91 404 ILE B CA 1
ATOM 6656 C C . ILE B 1 396 ? -1.893 10.059 3.587 1.00 43.48 404 ILE B C 1
ATOM 6657 O O . ILE B 1 396 ? -3.079 9.913 3.913 1.00 45.17 404 ILE B O 1
ATOM 6662 N N . GLU B 1 397 ? -1.279 11.247 3.651 1.00 49.05 405 GLU B N 1
ATOM 6663 C CA . GLU B 1 397 ? -1.954 12.424 4.199 1.00 50.61 405 GLU B CA 1
ATOM 6664 C C . GLU B 1 397 ? -3.131 12.846 3.328 1.00 52.87 405 GLU B C 1
ATOM 6665 O O . GLU B 1 397 ? -4.209 13.167 3.837 1.00 51.72 405 GLU B O 1
ATOM 6671 N N . ASP B 1 398 ? -2.937 12.871 2.009 1.00 57.23 406 ASP B N 1
ATOM 6672 C CA . ASP B 1 398 ? -4.031 13.251 1.121 1.00 53.11 406 ASP B CA 1
ATOM 6673 C C . ASP B 1 398 ? -5.200 12.286 1.248 1.00 44.29 406 ASP B C 1
ATOM 6674 O O . ASP B 1 398 ? -6.363 12.703 1.290 1.00 42.50 406 ASP B O 1
ATOM 6679 N N . PHE B 1 399 ? -4.908 10.989 1.309 1.00 38.58 407 PHE B N 1
ATOM 6680 C CA . PHE B 1 399 ? -5.966 9.994 1.419 1.00 38.86 407 PHE B CA 1
ATOM 6681 C C . PHE B 1 399 ? -6.744 10.169 2.720 1.00 43.99 407 PHE B C 1
ATOM 6682 O O . PHE B 1 399 ? -7.979 10.134 2.728 1.00 45.14 407 PHE B O 1
ATOM 6690 N N . LYS B 1 400 ? -6.035 10.353 3.837 1.00 45.40 408 LYS B N 1
ATOM 6691 C CA . LYS B 1 400 ? -6.719 10.562 5.111 1.00 48.43 408 LYS B CA 1
ATOM 6692 C C . LYS B 1 400 ? -7.601 11.802 5.063 1.00 53.28 408 LYS B C 1
ATOM 6693 O O . LYS B 1 400 ? -8.706 11.811 5.616 1.00 50.55 408 LYS B O 1
ATOM 6699 N N . GLU B 1 401 ? -7.134 12.852 4.388 1.00 48.21 409 GLU B N 1
ATOM 6700 C CA . GLU B 1 401 ? -7.891 14.094 4.333 1.00 56.68 409 GLU B CA 1
ATOM 6701 C C . GLU B 1 401 ? -9.146 13.968 3.483 1.00 55.74 409 GLU B C 1
ATOM 6702 O O . GLU B 1 401 ? -10.168 14.583 3.795 1.00 59.22 409 GLU B O 1
ATOM 6708 N N . ASN B 1 402 ? -9.101 13.193 2.408 1.00 57.40 410 ASN B N 1
ATOM 6709 C CA . ASN B 1 402 ? -10.157 13.263 1.417 1.00 57.41 410 ASN B CA 1
ATOM 6710 C C . ASN B 1 402 ? -10.987 11.998 1.271 1.00 51.78 410 ASN B C 1
ATOM 6711 O O . ASN B 1 402 ? -12.009 12.040 0.580 1.00 59.02 410 ASN B O 1
ATOM 6716 N N . VAL B 1 403 ? -10.599 10.882 1.892 1.00 54.66 411 VAL B N 1
ATOM 6717 C CA . VAL B 1 403 ? -11.402 9.669 1.769 1.00 48.66 411 VAL B CA 1
ATOM 6718 C C . VAL B 1 403 ? -12.771 9.915 2.392 1.00 48.56 411 VAL B C 1
ATOM 6719 O O . VAL B 1 403 ? -12.894 10.547 3.452 1.00 51.69 411 VAL B O 1
ATOM 6723 N N . VAL B 1 404 ? -13.814 9.457 1.708 1.00 51.66 412 VAL B N 1
ATOM 6724 C CA . VAL B 1 404 ? -15.184 9.583 2.191 1.00 58.10 412 VAL B CA 1
ATOM 6725 C C . VAL B 1 404 ? -15.590 8.237 2.773 1.00 54.07 412 VAL B C 1
ATOM 6726 O O . VAL B 1 404 ? -15.802 7.267 2.038 1.00 53.46 412 VAL B O 1
ATOM 6730 N N . VAL B 1 405 ? -15.706 8.181 4.090 1.00 54.89 413 VAL B N 1
ATOM 6731 C CA . VAL B 1 405 ? -16.004 6.947 4.812 1.00 52.27 413 VAL B CA 1
ATOM 6732 C C . VAL B 1 405 ? -17.488 6.941 5.156 1.00 45.59 413 VAL B C 1
ATOM 6733 O O . VAL B 1 405 ? -17.986 7.932 5.702 1.00 47.03 413 VAL B O 1
ATOM 6737 N N . PRO B 1 406 ? -18.215 5.864 4.868 1.00 44.44 414 PRO B N 1
ATOM 6738 C CA . PRO B 1 406 ? -19.622 5.798 5.275 1.00 40.83 414 PRO B CA 1
ATOM 6739 C C . PRO B 1 406 ? -19.742 5.805 6.791 1.00 42.29 414 PRO B C 1
ATOM 6740 O O . PRO B 1 406 ? -18.814 5.448 7.519 1.00 41.87 414 PRO B O 1
ATOM 6744 N N . GLU B 1 407 ? -20.908 6.240 7.265 1.00 42.56 415 GLU B N 1
ATOM 6745 C CA . GLU B 1 407 ? -21.104 6.445 8.695 1.00 41.94 415 GLU B CA 1
ATOM 6746 C C . GLU B 1 407 ? -21.116 5.129 9.476 1.00 43.52 415 GLU B C 1
ATOM 6747 O O . GLU B 1 407 ? -20.873 5.138 10.688 1.00 45.47 415 GLU B O 1
ATOM 6753 N N . ASN B 1 408 ? -21.373 4.003 8.815 1.00 40.60 416 ASN B N 1
ATOM 6754 C CA . ASN B 1 408 ? -21.352 2.687 9.445 1.00 41.85 416 ASN B CA 1
ATOM 6755 C C . ASN B 1 408 ? -20.005 1.985 9.313 1.00 35.85 416 ASN B C 1
ATOM 6756 O O . ASN B 1 408 ? -19.922 0.782 9.559 1.00 40.66 416 ASN B O 1
ATOM 6761 N N . MET B 1 409 ? -18.951 2.705 8.953 1.00 40.78 417 MET B N 1
ATOM 6762 C CA . MET B 1 409 ? -17.626 2.127 8.790 1.00 44.68 417 MET B CA 1
ATOM 6763 C C . MET B 1 409 ? -16.636 2.829 9.711 1.00 50.59 417 MET B C 1
ATOM 6764 O O . MET B 1 409 ? -16.653 4.061 9.828 1.00 48.96 417 MET B O 1
ATOM 6769 N N . GLU B 1 410 ? -15.779 2.049 10.363 1.00 44.45 418 GLU B N 1
ATOM 6770 C CA . GLU B 1 410 ? -14.672 2.576 11.151 1.00 45.21 418 GLU B CA 1
ATOM 6771 C C . GLU B 1 410 ? -13.355 2.171 10.500 1.00 45.42 418 GLU B C 1
ATOM 6772 O O . GLU B 1 410 ? -13.204 1.039 10.034 1.00 45.48 418 GLU B O 1
ATOM 6778 N N . MET B 1 411 ? -12.412 3.108 10.456 1.00 43.91 419 MET B N 1
ATOM 6779 C CA . MET B 1 411 ? -11.088 2.879 9.890 1.00 39.73 419 MET B CA 1
ATOM 6780 C C . MET B 1 411 ? -10.145 2.435 11.005 1.00 45.50 419 MET B C 1
ATOM 6781 O O . MET B 1 411 ? -9.857 3.211 11.921 1.00 51.22 419 MET B O 1
ATOM 6786 N N . ILE B 1 412 ? -9.655 1.195 10.919 1.00 42.53 420 ILE B N 1
ATOM 6787 C CA . ILE B 1 412 ? -8.780 0.666 11.965 1.00 46.61 420 ILE B CA 1
ATOM 6788 C C . ILE B 1 412 ? -7.345 1.139 11.764 1.00 42.47 420 ILE B C 1
ATOM 6789 O O . ILE B 1 412 ? -6.700 1.621 12.698 1.00 50.64 420 ILE B O 1
ATOM 6794 N N . ALA B 1 413 ? -6.810 0.988 10.554 1.00 40.70 421 ALA B N 1
ATOM 6795 C CA . ALA B 1 413 ? -5.436 1.395 10.300 1.00 42.01 421 ALA B CA 1
ATOM 6796 C C . ALA B 1 413 ? -5.271 1.751 8.829 1.00 42.28 421 ALA B C 1
ATOM 6797 O O . ALA B 1 413 ? -5.975 1.225 7.964 1.00 39.87 421 ALA B O 1
ATOM 6799 N N . ILE B 1 414 ? -4.336 2.660 8.562 1.00 42.10 422 ILE B N 1
ATOM 6800 C CA . ILE B 1 414 ? -3.955 3.046 7.207 1.00 46.73 422 ILE B CA 1
ATOM 6801 C C . ILE B 1 414 ? -2.436 3.042 7.150 1.00 45.23 422 ILE B C 1
ATOM 6802 O O . ILE B 1 414 ? -1.783 3.772 7.901 1.00 50.90 422 ILE B O 1
ATOM 6807 N N . THR B 1 415 ? -1.878 2.236 6.257 1.00 44.25 423 THR B N 1
ATOM 6808 C CA . THR B 1 415 ? -0.452 1.943 6.241 1.00 51.24 423 THR B CA 1
ATOM 6809 C C . THR B 1 415 ? 0.085 2.119 4.827 1.00 46.78 423 THR B C 1
ATOM 6810 O O . THR B 1 415 ? -0.534 1.651 3.869 1.00 43.89 423 THR B O 1
ATOM 6814 N N . ASP B 1 416 ? 1.228 2.787 4.697 1.00 46.74 424 ASP B N 1
ATOM 6815 C CA . ASP B 1 416 ? 1.898 2.907 3.404 1.00 44.02 424 ASP B CA 1
ATOM 6816 C C . ASP B 1 416 ? 2.587 1.587 3.078 1.00 48.55 424 ASP B C 1
ATOM 6817 O O . ASP B 1 416 ? 3.420 1.109 3.854 1.00 55.04 424 ASP B O 1
ATOM 6822 N N . VAL B 1 417 ? 2.241 1.000 1.937 1.00 46.38 425 VAL B N 1
ATOM 6823 C CA . VAL B 1 417 ? 2.853 -0.246 1.489 1.00 47.48 425 VAL B CA 1
ATOM 6824 C C . VAL B 1 417 ? 3.406 -0.044 0.083 1.00 49.09 425 VAL B C 1
ATOM 6825 O O . VAL B 1 417 ? 3.498 -0.997 -0.697 1.00 47.44 425 VAL B O 1
ATOM 6829 N N . SER B 1 418 ? 3.770 1.199 -0.253 1.00 53.45 426 SER B N 1
ATOM 6830 C CA . SER B 1 418 ? 4.204 1.504 -1.616 1.00 49.21 426 SER B CA 1
ATOM 6831 C C . SER B 1 418 ? 5.423 0.682 -2.018 1.00 56.06 426 SER B C 1
ATOM 6832 O O . SER B 1 418 ? 5.525 0.239 -3.168 1.00 59.80 426 SER B O 1
ATOM 6835 N N . ALA B 1 419 ? 6.358 0.467 -1.088 1.00 55.16 427 ALA B N 1
ATOM 6836 C CA . ALA B 1 419 ? 7.571 -0.277 -1.406 1.00 56.11 427 ALA B CA 1
ATOM 6837 C C . ALA B 1 419 ? 7.282 -1.710 -1.832 1.00 60.50 427 ALA B C 1
ATOM 6838 O O . ALA B 1 419 ? 8.128 -2.336 -2.480 1.00 61.84 427 ALA B O 1
ATOM 6840 N N . TYR B 1 420 ? 6.104 -2.239 -1.498 1.00 59.16 428 TYR B N 1
ATOM 6841 C CA . TYR B 1 420 ? 5.786 -3.639 -1.738 1.00 54.04 428 TYR B CA 1
ATOM 6842 C C . TYR B 1 420 ? 4.892 -3.870 -2.947 1.00 54.11 428 TYR B C 1
ATOM 6843 O O . TYR B 1 420 ? 4.873 -4.986 -3.479 1.00 51.73 428 TYR B O 1
ATOM 6852 N N . VAL B 1 421 ? 4.146 -2.858 -3.382 1.00 51.95 429 VAL B N 1
ATOM 6853 C CA . VAL B 1 421 ? 3.266 -2.997 -4.553 1.00 54.66 429 VAL B CA 1
ATOM 6854 C C . VAL B 1 421 ? 4.068 -2.476 -5.739 1.00 61.09 429 VAL B C 1
ATOM 6855 O O . VAL B 1 421 ? 3.900 -1.352 -6.210 1.00 65.11 429 VAL B O 1
ATOM 6859 N N . VAL B 1 422 ? 4.985 -3.318 -6.226 1.00 64.23 430 VAL B N 1
ATOM 6860 C CA . VAL B 1 422 ? 5.874 -2.965 -7.325 1.00 68.65 430 VAL B CA 1
ATOM 6861 C C . VAL B 1 422 ? 6.031 -4.154 -8.265 1.00 72.55 430 VAL B C 1
ATOM 6862 O O . VAL B 1 422 ? 5.730 -5.301 -7.922 1.00 74.86 430 VAL B O 1
ATOM 6866 N N . CYS B 1 423 ? 6.518 -3.857 -9.467 1.00 68.78 431 CYS B N 1
ATOM 6867 C CA . CYS B 1 423 ? 6.882 -4.865 -10.451 1.00 70.30 431 CYS B CA 1
ATOM 6868 C C . CYS B 1 423 ? 8.227 -5.499 -10.105 1.00 70.17 431 CYS B C 1
ATOM 6869 O O . CYS B 1 423 ? 8.413 -6.710 -10.242 1.00 74.69 431 CYS B O 1
ATOM 6872 N N . PRO B 1 436 ? 4.460 6.439 -7.366 1.00 69.15 444 PRO B N 1
ATOM 6873 C CA . PRO B 1 436 ? 3.245 5.637 -7.259 1.00 63.22 444 PRO B CA 1
ATOM 6874 C C . PRO B 1 436 ? 3.121 5.239 -5.791 1.00 57.19 444 PRO B C 1
ATOM 6875 O O . PRO B 1 436 ? 3.991 4.639 -5.283 1.00 58.88 444 PRO B O 1
ATOM 6879 N N . CYS B 1 437 ? 2.020 5.627 -5.176 1.00 54.11 445 CYS B N 1
ATOM 6880 C CA . CYS B 1 437 ? 1.798 5.411 -3.736 1.00 49.58 445 CYS B CA 1
ATOM 6881 C C . CYS B 1 437 ? 0.624 4.452 -3.502 1.00 45.47 445 CYS B C 1
ATOM 6882 O O . CYS B 1 437 ? -0.419 4.681 -4.045 1.00 41.13 445 CYS B O 1
ATOM 6885 N N . TRP B 1 438 ? 0.814 3.459 -2.644 1.00 42.01 446 TRP B N 1
ATOM 6886 C CA . TRP B 1 438 ? -0.186 2.444 -2.333 1.00 38.61 446 TRP B CA 1
ATOM 6887 C C . TRP B 1 438 ? -0.341 2.330 -0.824 1.00 36.66 446 TRP B C 1
ATOM 6888 O O . TRP B 1 438 ? 0.654 2.264 -0.094 1.00 41.79 446 TRP B O 1
ATOM 6899 N N . LEU B 1 439 ? -1.582 2.294 -0.356 1.00 35.33 447 LEU B N 1
ATOM 6900 C CA . LEU B 1 439 ? -1.865 2.186 1.063 1.00 40.90 447 LEU B CA 1
ATOM 6901 C C . LEU B 1 439 ? -2.681 0.932 1.342 1.00 36.51 447 LEU B C 1
ATOM 6902 O O . LEU B 1 439 ? -3.490 0.502 0.515 1.00 36.98 447 LEU B O 1
ATOM 6907 N N . LEU B 1 440 ? -2.461 0.351 2.518 1.00 40.11 448 LEU B N 1
ATOM 6908 C CA . LEU B 1 440 ? -3.269 -0.752 3.024 1.00 36.14 448 LEU B CA 1
ATOM 6909 C C . LEU B 1 440 ? -4.245 -0.183 4.046 1.00 35.07 448 LEU B C 1
ATOM 6910 O O . LEU B 1 440 ? -3.828 0.402 5.051 1.00 38.60 448 LEU B O 1
ATOM 6915 N N . VAL B 1 441 ? -5.536 -0.327 3.776 1.00 34.96 449 VAL B N 1
ATOM 6916 C CA . VAL B 1 441 ? -6.587 0.192 4.645 1.00 38.54 449 VAL B CA 1
ATOM 6917 C C . VAL B 1 441 ? -7.275 -0.982 5.323 1.00 35.35 449 VAL B C 1
ATOM 6918 O O . VAL B 1 441 ? -7.709 -1.925 4.651 1.00 37.14 449 VAL B O 1
ATOM 6922 N N . HIS B 1 442 ? -7.367 -0.928 6.649 1.00 32.72 450 HIS B N 1
ATOM 6923 C CA . HIS B 1 442 ? -8.088 -1.910 7.448 1.00 35.55 450 HIS B CA 1
ATOM 6924 C C . HIS B 1 442 ? -9.314 -1.206 8.011 1.00 40.76 450 HIS B C 1
ATOM 6925 O O . HIS B 1 442 ? -9.185 -0.230 8.760 1.00 42.31 450 HIS B O 1
ATOM 6932 N N . ALA B 1 443 ? -10.496 -1.669 7.620 1.00 38.06 451 ALA B N 1
ATOM 6933 C CA . ALA B 1 443 ? -11.741 -1.117 8.129 1.00 38.95 451 ALA B CA 1
ATOM 6934 C C . ALA B 1 443 ? -12.598 -2.234 8.709 1.00 41.26 451 ALA B C 1
ATOM 6935 O O . ALA B 1 443 ? -12.376 -3.419 8.448 1.00 33.99 451 ALA B O 1
ATOM 6937 N N . ARG B 1 444 ? -13.573 -1.838 9.523 1.00 39.36 452 ARG B N 1
ATOM 6938 C CA . ARG B 1 444 ? -14.622 -2.735 9.988 1.00 40.60 452 ARG B CA 1
ATOM 6939 C C . ARG B 1 444 ? -15.944 -1.987 9.944 1.00 44.87 452 ARG B C 1
ATOM 6940 O O . ARG B 1 444 ? -15.977 -0.754 9.950 1.00 42.93 452 ARG B O 1
ATOM 6948 N N . LEU B 1 445 ? -17.038 -2.736 9.894 1.00 41.07 453 LEU B N 1
ATOM 6949 C CA . LEU B 1 445 ? -18.345 -2.097 9.904 1.00 44.35 453 LEU B CA 1
ATOM 6950 C C . LEU B 1 445 ? -18.854 -1.942 11.336 1.00 51.00 453 LEU B C 1
ATOM 6951 O O . LEU B 1 445 ? -18.443 -2.652 12.253 1.00 54.45 453 LEU B O 1
ATOM 6956 N N . LEU B 1 446 ? -19.762 -0.994 11.511 1.00 51.61 454 LEU B N 1
ATOM 6957 C CA . LEU B 1 446 ? -20.384 -0.752 12.799 1.00 56.93 454 LEU B CA 1
ATOM 6958 C C . LEU B 1 446 ? -21.840 -1.214 12.758 1.00 63.01 454 LEU B C 1
ATOM 6959 O O . LEU B 1 446 ? -22.476 -1.410 13.799 1.00 65.95 454 LEU B O 1
#

Organism: Bursaphelenchus xylophilus (NCBI:txid6326)

Solvent-accessible surface area: 34445 Å² total; per-residue (Å²): 123,40,96,63,20,24,61,119,25,35,116,69,17,60,36,49,0,24,3,13,6,81,54,0,114,109,10,12,70,88,0,43,57,26,0,37,102,12,16,27,114,16,67,46,25,44,1,3,3,2,31,13,3,2,0,9,10,0,34,22,0,5,124,150,9,145,55,0,21,0,2,14,54,1,84,33,4,1,86,61,0,87,113,98,2,78,106,71,175,29,17,66,55,54,76,24,60,11,56,47,4,146,26,103,91,67,26,2,32,0,0,1,0,16,28,18,0,9,21,12,56,62,84,46,0,0,120,0,0,21,59,0,0,56,1,0,74,68,40,4,53,0,0,0,0,0,1,1,43,22,36,12,4,11,192,86,126,92,20,22,39,39,63,122,201,128,74,53,47,13,66,49,28,31,2,1,6,1,0,32,1,1,65,45,0,21,41,68,17,114,204,57,95,38,11,80,1,54,7,54,5,0,12,4,0,46,7,0,2,92,134,39,54,2,0,32,0,0,1,0,6,0,22,0,30,86,8,185,65,46,32,37,64,90,56,154,45,0,34,67,1,4,12,77,17,74,14,24,0,30,5,12,17,80,26,4,90,83,108,102,4,29,0,23,96,10,8,39,96,32,4,70,161,46,147,59,164,42,50,0,0,0,3,1,8,13,61,10,4,28,15,0,15,0,36,0,12,40,1,0,69,77,37,44,43,56,4,24,0,0,0,26,46,15,32,19,0,14,22,7,2,31,83,0,30,124,36,127,27,112,90,0,44,2,0,4,5,58,63,0,58,19,0,1,82,14,38,28,149,56,175,26,120,4,14,0,0,1,0,0,0,1,17,23,38,23,63,78,105,3,4,67,12,0,74,96,0,2,60,110,67,5,44,0,8,0,1,1,6,6,69,47,73,121,34,14,134,118,74,32,76,61,8,158,31,7,67,36,89,37,47,66,83,9,27,88,139,4,78,122,93,23,3,0,22,0,36,0,76,0,114,122,42,100,65,8,28,53,91,18,30,104,76,16,58,58,46,0,27,4,13,6,84,68,0,93,99,10,10,56,88,0,73,38,30,0,21,121,24,17,30,114,3,85,46,21,36,1,3,4,2,31,11,0,5,0,15,9,0,30,16,0,5,112,113,9,138,54,0,15,0,0,14,49,0,79,34,5,1,81,65,0,86,122,104,2,82,96,60,178,35,19,63,54,61,69,28,60,10,48,53,2,131,14,100,84,104,26,1,31,0,0,1,0,17,28,18,0,7,18,12,57,55,112,50,0,0,87,0,0,5,38,0,0,68,4,0,73,62,40,4,59,0,0,0,0,0,2,1,42,18,30,12,6,8,170,87,98,96,18,20,40,31,46,111,201,73,96,54,48,14,55,46,25,28,3,0,6,2,0,28,1,0,57,44,0,18,44,71,37,118,230,56,89,44,16,64,1,55,6,52,6,0,10,4,0,51,6,0,1,98,122,40,52,4,0,31,0,0,1,0,7,0,20,7,30,68,14,129,63,41,45,33,69,91,51,117,38,0,51,32,0,8,21,90,18,74,10,27,0,35,5,11,16,78,25,5,89,79,114,101,4,31,0,28,100,8,4,42,82,5,9,86,130,134,90,11,21,114,55,135,48,52,0,0,0,3,0,9,13,58,12,6,27,15,0,15,0,28,0,13,26,0,0,65,127,43,46,30,51,4,28,0,0,0,26,46,16,31,22,0,12,17,4,2,28,78,0,24,124,38,99,27,115,93,0,44,1,0,4,5,56,64,0,55,18,0,0,81,18,39,24,146,90,176,23,105,4,1,0,0,3,0,0,0,0,21,26,42,21,63,44,100,18,1,62,11,0,117,79,0,6,54,125,123,6,13,0,26,1,3,1,6,8,70,39,45,115,51,20,120,150,93,36,92,42,2,138,26,9,66,56,70,49,34,65,80,11,27,82,137,7,77,122,92,23,3,0,26,0,30,0,78,35,146

Nearest PDB structures (foldseek):
  6wlf-assembly2_B  TM=1.002E+00  e=4.860E-99  Bursaphelenchus xylophilus
  6wlf-assembly1_A  TM=9.978E-01  e=1.790E-92  Bursaphelenchus xylophilus
  4krg-assembly2_B  TM=9.402E-01  e=2.515E-55  Haemonchus contortus
  4mwz-assembly1_A  TM=9.292E-01  e=3.083E-08  Plasmodium vivax Sal-1
  3ujc-assembly1_A  TM=7.005E-01  e=1.327E-08  Plasmodium falciparum